Protein AF-0000000084451999 (afdb_homodimer)

Solvent-accessible surface area (backbone atoms only — not comparable to full-atom values): 44908 Å² total; per-residue (Å²): 128,90,69,69,55,40,56,38,9,50,46,9,52,38,29,50,28,36,50,54,27,65,70,34,59,96,74,47,70,65,42,44,42,28,34,46,79,34,86,56,56,94,69,14,71,48,72,52,26,34,68,73,56,13,48,58,51,23,35,74,26,32,56,32,31,49,32,21,51,48,21,22,62,69,34,38,64,54,52,52,36,52,72,67,73,36,60,56,61,31,50,52,50,53,17,49,49,53,57,27,47,59,41,54,55,46,48,48,50,49,50,52,51,50,52,50,46,52,40,40,36,69,60,52,46,72,56,84,75,54,59,85,45,49,72,74,66,48,56,81,47,64,66,64,58,54,53,52,46,51,52,51,51,50,56,42,43,63,31,57,71,63,71,54,89,60,40,50,89,48,60,73,58,52,54,52,22,51,53,51,38,28,48,52,53,49,53,41,47,54,44,33,48,63,60,40,40,70,67,61,43,53,49,51,49,49,50,50,34,52,51,29,54,50,54,42,39,33,56,50,28,15,14,46,47,12,33,48,53,29,52,52,50,55,51,49,54,51,47,47,53,51,38,48,62,60,48,45,68,74,56,58,79,73,61,76,84,65,79,76,59,77,54,60,66,54,56,51,33,51,50,37,29,52,52,9,45,49,33,29,33,58,54,71,64,70,56,73,48,88,92,48,52,77,57,58,75,75,59,45,81,61,39,66,85,37,42,75,39,55,55,41,35,47,13,19,53,9,28,49,32,33,52,54,26,36,75,74,34,65,77,64,29,50,69,24,60,35,67,72,36,36,50,34,23,71,26,17,68,31,34,57,65,46,36,54,51,50,44,38,47,39,48,60,63,49,33,46,52,44,33,26,73,73,70,72,45,79,71,63,78,91,67,48,77,84,40,56,66,61,49,50,49,26,50,54,54,38,47,54,54,50,49,52,51,36,54,50,51,10,49,49,39,29,65,68,39,44,52,48,33,48,51,50,25,52,50,48,52,29,60,41,42,60,74,106,129,89,68,69,55,38,55,38,8,50,45,9,52,36,29,50,28,35,50,53,28,65,70,34,59,96,73,47,70,63,43,44,42,27,33,45,80,35,87,55,56,93,67,15,73,49,72,53,26,34,69,72,56,14,48,59,50,25,36,74,26,32,54,32,31,49,32,22,51,49,21,22,63,69,34,37,62,53,51,54,36,51,72,68,72,38,60,56,60,32,52,52,52,52,18,50,48,54,57,26,47,60,42,54,56,46,48,48,49,49,50,52,52,51,52,49,49,52,40,42,35,69,60,51,46,70,55,84,74,55,59,86,47,49,73,76,66,48,56,80,48,62,68,65,60,54,53,51,45,52,52,52,51,50,56,41,43,63,31,58,71,64,71,54,91,62,40,52,89,48,61,72,59,54,54,52,21,49,53,50,40,28,48,52,52,50,53,41,46,53,44,34,49,64,59,40,41,71,69,62,45,53,51,51,48,51,50,50,34,51,52,29,55,51,54,40,40,34,57,51,28,16,14,47,48,13,33,47,52,30,52,51,50,54,51,51,55,52,47,46,53,52,38,49,63,63,50,48,68,73,55,59,80,72,60,77,82,65,82,75,61,78,54,60,65,54,54,50,34,51,49,38,28,51,52,9,47,49,32,29,33,59,54,71,63,72,56,72,49,89,92,48,51,77,58,57,75,75,57,45,81,63,39,66,85,37,44,72,39,56,54,40,35,47,12,18,54,9,29,50,33,32,52,54,27,36,75,74,35,64,78,64,28,51,71,25,60,35,67,72,35,36,52,35,23,74,26,18,67,31,34,57,65,46,36,56,51,50,44,37,46,39,48,61,62,50,33,44,52,44,33,27,74,75,69,74,44,79,70,62,80,90,68,51,78,83,39,55,66,61,48,49,48,26,53,54,53,37,48,55,52,49,49,51,50,36,54,51,51,10,49,50,38,29,66,67,40,44,52,49,32,48,50,49,25,51,50,48,51,29,58,41,43,60,73,107

Secondary structure (DSSP, 8-state):
----HHHHHHHHHHHHHHHHHHHHTTTS-GGGGS-TTPSPHHHH--GGGSTTGGGGG-HHHHHHHHHHHHHHHHHHHHHHHHHTT-HHHHHHHHHHHHHHHHHHHHHHHHHHHHHHHHHHHTT--SS---HHHHTT--TTS-HHHHHHHHHHHHHHHH-SSS-----TT-GGGGHHHHHHHHHHHHHHHHHHTTTS-HHHHHHHHHHHHHHHHHHT-HHHHHHHHHHHHHHHHHHHHHHHHHHHHHHHHHHTTTS-S------HHHHHHHHHHHHHHHHHT---SSSPPTTTGGGGGG--GGGTT-HHHHHHHHHHHHHHHHHHHHHH-HHHHGGGGSHHHHHHHHTHHHHHHHHHHHHHHHHHHHHHHHHHHHHSSPPPSS-GGGGHHHHHHHHHHHHHHHHHHHHHHHHHHIIIIIHHHHHHHHHHHHHHHT--/----HHHHHHHHHHHHHHHHHHHHTTTS-GGGGS-TTPSPHHHH--GGGSTTGGGGG-HHHHHHHHHHHHHHHHHHHHHHHHHTT-HHHHHHHHHHHHHHHHHHHHHHHHHHHHHHHHHHHTT--SS---HHHHTT--TTS-HHHHHHHHHHHHHHHH-SSS-----TT-GGGGHHHHHHHHHHHHHHHHHHTTTS-HHHHHHHHHHHHHHHHHHT-HHHHHHHHHHHHHHHHHHHHHHHHHHHHHHHHHSTTTS-S------HHHHHHHHHHHHHHHHHT---SSSPPTTTGGGGGG--GGGTT-HHHHHHHHHHHHHHHHHHHHHH-HHHHGGGGSHHHHHHHHTHHHHHHHHHHHHHHHHHHHHHHHHHHHHSSPPPSS-GGGGHHHHHHHHHHHHHHHHHHHHHHHHHHIIIIIHHHHHHHHHHHHHHHT--

Sequence (872 aa):
MTRAIWLDGLRGIAAAIVATDHYFMGAILHAGFRSFWADPPEENRRLYQLPPFRLVFAAHAMVPLFFVISGYAISINLIRMRAGSNTEGFLRRLSSAVTRRGLRIYLPVLCITVISQILFFLNLFQWEPSDDIVWGRKPLTAPWFHVEFVARYMLDNINILAIQYNGGLNGQLWTMALEFRGSCVVYLLLLGLAFWKPRPRLWALGALMAYWFYFGFWDVLGFLAGYWLAEREVLSESETVSTEADFMLWLKPYIPVRMRSVNFSAVRTYAIFIVGIWFLCLSDDGALPPGYQFLQVAETSRWDGNWGIVDKTWKTVGSVLVVSAISSTELLQYPLNSKPVQYLGRISFSLYLVHQTIYHLLSDPVKNVLWFIATGGSQPGDDAGEYVITSAFCWIMGFIILSTINLYAANYYTRFVDERCIKLAKQFDQWVSGALMTRAIWLDGLRGIAAAIVATDHYFMGAILHAGFRSFWADPPEENRRLYQLPPFRLVFAAHAMVPLFFVISGYAISINLIRMRAGSNTEGFLRRLSSAVTRRGLRIYLPVLCITVISQILFFLNLFQWEPSDDIVWGRKPLTAPWFHVEFVARYMLDNINILAIQYNGGLNGQLWTMALEFRGSCVVYLLLLGLAFWKPRPRLWALGALMAYWFYFGFWDVLGFLAGYWLAEREVLSESETVSTEADFMLWLKPYIPVRMRSVNFSAVRTYAIFIVGIWFLCLSDDGALPPGYQFLQVAETSRWDGNWGIVDKTWKTVGSVLVVSAISSTELLQYPLNSKPVQYLGRISFSLYLVHQTIYHLLSDPVKNVLWFIATGGSQPGDDAGEYVITSAFCWIMGFIILSTINLYAANYYTRFVDERCIKLAKQFDQWVSGAL

Organism: NCBI:txid398673

Structure (mmCIF, N/CA/C/O backbone):
data_AF-0000000084451999-model_v1
#
loop_
_entity.id
_entity.type
_entity.pdbx_description
1 polymer 'Acyltransferase 3 domain-containing protein'
#
loop_
_atom_site.group_PDB
_atom_site.id
_atom_site.type_symbol
_atom_site.label_atom_id
_atom_site.label_alt_id
_atom_site.label_comp_id
_atom_site.label_asym_id
_atom_site.label_entity_id
_atom_site.label_seq_id
_atom_site.pdbx_PDB_ins_code
_atom_site.Cartn_x
_atom_site.Cartn_y
_atom_site.Cartn_z
_atom_site.occupancy
_atom_site.B_iso_or_equiv
_atom_site.auth_seq_id
_atom_site.auth_comp_id
_atom_site.auth_asym_id
_atom_site.auth_atom_id
_atom_site.pdbx_PDB_model_num
ATOM 1 N N . MET A 1 1 ? 27.344 -19.344 -7.883 1 38.06 1 MET A N 1
ATOM 2 C CA . MET A 1 1 ? 26.188 -19.031 -7.051 1 38.06 1 MET A CA 1
ATOM 3 C C . MET A 1 1 ? 25.078 -20.047 -7.25 1 38.06 1 MET A C 1
ATOM 5 O O . MET A 1 1 ? 24.641 -20.281 -8.375 1 38.06 1 MET A O 1
ATOM 9 N N . THR A 1 2 ? 24.984 -21.078 -6.539 1 49.88 2 THR A N 1
ATOM 10 C CA . THR A 1 2 ? 24.125 -22.234 -6.824 1 49.88 2 THR A CA 1
ATOM 11 C C . THR A 1 2 ? 22.656 -21.797 -6.891 1 49.88 2 THR A C 1
ATOM 13 O O . THR A 1 2 ? 22.109 -21.281 -5.914 1 49.88 2 THR A O 1
ATOM 16 N N . ARG A 1 3 ? 22.219 -21.406 -8.07 1 62.78 3 ARG A N 1
ATOM 17 C CA . ARG A 1 3 ? 20.844 -21.047 -8.43 1 62.78 3 ARG A CA 1
ATOM 18 C C . ARG A 1 3 ? 19.875 -22.141 -7.984 1 62.78 3 ARG A C 1
ATOM 20 O O . ARG A 1 3 ? 20.156 -23.328 -8.117 1 62.78 3 ARG A O 1
ATOM 27 N N . ALA A 1 4 ? 18.984 -21.781 -7.051 1 76.44 4 ALA A N 1
ATOM 28 C CA . ALA A 1 4 ? 17.906 -22.688 -6.684 1 76.44 4 ALA A CA 1
ATOM 29 C C . ALA A 1 4 ? 17.094 -23.094 -7.91 1 76.44 4 ALA A C 1
ATOM 31 O O . ALA A 1 4 ? 15.992 -22.594 -8.133 1 76.44 4 ALA A O 1
ATOM 32 N N . ILE A 1 5 ? 17.625 -24.016 -8.703 1 88.75 5 ILE A N 1
ATOM 33 C CA . ILE A 1 5 ? 17.062 -24.438 -9.984 1 88.75 5 ILE A CA 1
ATOM 34 C C . ILE A 1 5 ? 15.688 -25.062 -9.766 1 88.75 5 ILE A C 1
ATOM 36 O O . ILE A 1 5 ? 14.82 -24.984 -10.633 1 88.75 5 ILE A O 1
ATOM 40 N N . TRP A 1 6 ? 15.531 -25.656 -8.586 1 93.44 6 TRP A N 1
ATOM 41 C CA . TRP A 1 6 ? 14.266 -26.312 -8.273 1 93.44 6 TRP A CA 1
ATOM 42 C C . TRP A 1 6 ? 13.125 -25.297 -8.25 1 93.44 6 TRP A C 1
ATOM 44 O O . TRP A 1 6 ? 11.977 -25.641 -8.531 1 93.44 6 TRP A O 1
ATOM 54 N N . LEU A 1 7 ? 13.383 -24.062 -7.953 1 95 7 LEU A N 1
ATOM 55 C CA . LEU A 1 7 ? 12.359 -23.016 -7.918 1 95 7 LEU A CA 1
ATOM 56 C C . LEU A 1 7 ? 11.766 -22.797 -9.305 1 95 7 LEU A C 1
ATOM 58 O O . LEU A 1 7 ? 10.555 -22.562 -9.438 1 95 7 LEU A O 1
ATOM 62 N N . ASP A 1 8 ? 12.602 -22.844 -10.281 1 95.69 8 ASP A N 1
ATOM 63 C CA . ASP A 1 8 ? 12.133 -22.688 -11.656 1 95.69 8 ASP A CA 1
ATOM 64 C C . ASP A 1 8 ? 11.188 -23.828 -12.039 1 95.69 8 ASP A C 1
ATOM 66 O O . ASP A 1 8 ? 10.172 -23.594 -12.695 1 95.69 8 ASP A O 1
ATOM 70 N N . GLY A 1 9 ? 11.633 -24.969 -11.672 1 97.06 9 GLY A N 1
ATOM 71 C CA . GLY A 1 9 ? 10.773 -26.094 -11.938 1 97.06 9 GLY A CA 1
ATOM 72 C C . GLY A 1 9 ? 9.406 -25.984 -11.289 1 97.06 9 GLY A C 1
ATOM 73 O O . GLY A 1 9 ? 8.383 -26.281 -11.906 1 97.06 9 GLY A O 1
ATOM 74 N N . LEU A 1 10 ? 9.406 -25.562 -10.047 1 97.31 10 LEU A N 1
ATOM 75 C CA . LEU A 1 10 ? 8.156 -25.406 -9.32 1 97.31 10 LEU A CA 1
ATOM 76 C C . LEU A 1 10 ? 7.27 -24.359 -9.977 1 97.31 10 LEU A C 1
ATOM 78 O O . LEU A 1 10 ? 6.055 -24.531 -10.086 1 97.31 10 LEU A O 1
ATOM 82 N N . ARG A 1 11 ? 7.848 -23.281 -10.422 1 97.06 11 ARG A N 1
ATOM 83 C CA . ARG A 1 11 ? 7.125 -22.234 -11.141 1 97.06 11 ARG A CA 1
ATOM 84 C C . ARG A 1 11 ? 6.516 -22.781 -12.43 1 97.06 11 ARG A C 1
ATOM 86 O O . ARG A 1 11 ? 5.391 -22.422 -12.789 1 97.06 11 ARG A O 1
ATOM 93 N N . GLY A 1 12 ? 7.281 -23.578 -13.086 1 97.5 12 GLY A N 1
ATOM 94 C CA . GLY A 1 12 ? 6.809 -24.203 -14.312 1 97.5 12 GLY A CA 1
ATOM 95 C C . GLY A 1 12 ? 5.59 -25.078 -14.109 1 97.5 12 GLY A C 1
ATOM 96 O O . GLY A 1 12 ? 4.613 -24.984 -14.859 1 97.5 12 GLY A O 1
ATOM 97 N N . ILE A 1 13 ? 5.637 -25.859 -13.086 1 97 13 ILE A N 1
ATOM 98 C CA . ILE A 1 13 ? 4.523 -26.75 -12.773 1 97 13 ILE A CA 1
ATOM 99 C C . ILE A 1 13 ? 3.293 -25.922 -12.406 1 97 13 ILE A C 1
ATOM 101 O O . ILE A 1 13 ? 2.182 -26.219 -12.844 1 97 13 ILE A O 1
ATOM 105 N N . ALA A 1 14 ? 3.475 -24.922 -11.586 1 97.69 14 ALA A N 1
ATOM 106 C CA . ALA A 1 14 ? 2.371 -24.047 -11.18 1 97.69 14 ALA A CA 1
ATOM 107 C C . ALA A 1 14 ? 1.708 -23.406 -12.391 1 97.69 14 ALA A C 1
ATOM 109 O O . ALA A 1 14 ? 0.48 -23.391 -12.5 1 97.69 14 ALA A O 1
ATOM 110 N N . ALA A 1 15 ? 2.496 -22.891 -13.312 1 97.75 15 ALA A N 1
ATOM 111 C CA . ALA A 1 15 ? 1.96 -22.25 -14.516 1 97.75 15 ALA A CA 1
ATOM 112 C C . ALA A 1 15 ? 1.2 -23.25 -15.375 1 97.75 15 ALA A C 1
ATOM 114 O O . ALA A 1 15 ? 0.152 -22.922 -15.938 1 97.75 15 ALA A O 1
ATOM 115 N N . ALA A 1 16 ? 1.738 -24.453 -15.469 1 97.12 16 ALA A N 1
ATOM 116 C CA . ALA A 1 16 ? 1.085 -25.484 -16.25 1 97.12 16 ALA A CA 1
ATOM 117 C C . ALA A 1 16 ? -0.273 -25.859 -15.656 1 97.12 16 ALA A C 1
ATOM 119 O O . ALA A 1 16 ? -1.243 -26.062 -16.391 1 97.12 16 ALA A O 1
ATOM 120 N N . ILE A 1 17 ? -0.312 -25.922 -14.383 1 96.69 17 ILE A N 1
ATOM 121 C CA . ILE A 1 17 ? -1.563 -26.25 -13.711 1 96.69 17 ILE A CA 1
ATOM 122 C C . ILE A 1 17 ? -2.592 -25.156 -13.969 1 96.69 17 ILE A C 1
ATOM 124 O O . ILE A 1 17 ? -3.754 -25.438 -14.266 1 96.69 17 ILE A O 1
ATOM 128 N N . VAL A 1 18 ? -2.191 -23.906 -13.891 1 96.81 18 VAL A N 1
ATOM 129 C CA . VAL A 1 18 ? -3.102 -22.781 -14.125 1 96.81 18 VAL A CA 1
ATOM 130 C C . VAL A 1 18 ? -3.621 -22.828 -15.562 1 96.81 18 VAL A C 1
ATOM 132 O O . VAL A 1 18 ? -4.824 -22.703 -15.797 1 96.81 18 VAL A O 1
ATOM 135 N N . ALA A 1 19 ? -2.738 -23.047 -16.5 1 96.31 19 ALA A N 1
ATOM 136 C CA . ALA A 1 19 ? -3.131 -23.109 -17.906 1 96.31 19 ALA A CA 1
ATOM 137 C C . ALA A 1 19 ? -4.094 -24.266 -18.156 1 96.31 19 ALA A C 1
ATOM 139 O O . ALA A 1 19 ? -5.082 -24.109 -18.891 1 96.31 19 ALA A O 1
ATOM 140 N N . THR A 1 20 ? -3.789 -25.375 -17.547 1 94.25 20 THR A N 1
ATOM 141 C CA . THR A 1 20 ? -4.645 -26.547 -17.703 1 94.25 20 THR A CA 1
ATOM 142 C C . THR A 1 20 ? -6.027 -26.297 -17.109 1 94.25 20 THR A C 1
ATOM 144 O O . THR A 1 20 ? -7.043 -26.578 -17.734 1 94.25 20 THR A O 1
ATOM 147 N N . ASP A 1 21 ? -6.023 -25.75 -16.016 1 93.31 21 ASP A N 1
ATOM 148 C CA . ASP A 1 21 ? -7.27 -25.484 -15.305 1 93.31 21 ASP A CA 1
ATOM 149 C C . ASP A 1 21 ? -8.164 -24.531 -16.094 1 93.31 21 ASP A C 1
ATOM 151 O O . ASP A 1 21 ? -9.375 -24.734 -16.172 1 93.31 21 ASP A O 1
ATOM 155 N N . HIS A 1 22 ? -7.645 -23.531 -16.656 1 93 22 HIS A N 1
ATOM 156 C CA . HIS A 1 22 ? -8.422 -22.531 -17.375 1 93 22 HIS A CA 1
ATOM 157 C C . HIS A 1 22 ? -9.031 -23.109 -18.641 1 93 22 HIS A C 1
ATOM 159 O O . HIS A 1 22 ? -9.977 -22.547 -19.203 1 93 22 HIS A O 1
ATOM 165 N N . TYR A 1 23 ? -8.492 -24.203 -19.047 1 91.75 23 TYR A N 1
ATOM 166 C CA . TYR A 1 23 ? -9.102 -24.891 -20.188 1 91.75 23 TYR A CA 1
ATOM 167 C C . TYR A 1 23 ? -10.406 -25.562 -19.797 1 91.75 23 TYR A C 1
ATOM 169 O O . TYR A 1 23 ? -11.375 -25.547 -20.562 1 91.75 23 TYR A O 1
ATOM 177 N N . PHE A 1 24 ? -10.414 -26.094 -18.578 1 86.88 24 PHE A N 1
ATOM 178 C CA . PHE A 1 24 ? -11.539 -26.922 -18.172 1 86.88 24 PHE A CA 1
ATOM 179 C C . PHE A 1 24 ? -12.508 -26.141 -17.297 1 86.88 24 PHE A C 1
ATOM 181 O O . PHE A 1 24 ? -13.688 -26.469 -17.203 1 86.88 24 PHE A O 1
ATOM 188 N N . MET A 1 25 ? -12.062 -25.125 -16.703 1 79.81 25 MET A N 1
ATOM 189 C CA . MET A 1 25 ? -12.844 -24.406 -15.695 1 79.81 25 MET A CA 1
ATOM 190 C C . MET A 1 25 ? -14.086 -23.781 -16.328 1 79.81 25 MET A C 1
ATOM 192 O O . MET A 1 25 ? -13.992 -23.062 -17.312 1 79.81 25 MET A O 1
ATOM 196 N N . GLY A 1 26 ? -15.156 -24.047 -15.68 1 69.5 26 GLY A N 1
ATOM 197 C CA . GLY A 1 26 ? -16.422 -23.484 -16.125 1 69.5 26 GLY A CA 1
ATOM 198 C C . GLY A 1 26 ? -17.047 -24.25 -17.281 1 69.5 26 GLY A C 1
ATOM 199 O O . GLY A 1 26 ? -18.156 -23.953 -17.688 1 69.5 26 GLY A O 1
ATOM 200 N N . ALA A 1 27 ? -16.344 -25.297 -17.797 1 73.94 27 ALA A N 1
ATOM 201 C CA . ALA A 1 27 ? -16.859 -26 -18.953 1 73.94 27 ALA A CA 1
ATOM 202 C C . ALA A 1 27 ? -17.141 -27.469 -18.625 1 73.94 27 ALA A C 1
ATOM 204 O O . ALA A 1 27 ? -18.266 -27.938 -18.828 1 73.94 27 ALA A O 1
ATOM 205 N N . ILE A 1 28 ? -16.125 -28.078 -18.156 1 73.19 28 ILE A N 1
ATOM 206 C CA . ILE A 1 28 ? -16.297 -29.484 -17.828 1 73.19 28 ILE A CA 1
ATOM 207 C C . ILE A 1 28 ? -15.578 -29.812 -16.531 1 73.19 28 ILE A C 1
ATOM 209 O O . ILE A 1 28 ? -14.914 -28.953 -15.945 1 73.19 28 ILE A O 1
ATOM 213 N N . LEU A 1 29 ? -15.82 -31.062 -15.969 1 74.88 29 LEU A N 1
ATOM 214 C CA . LEU A 1 29 ? -15.164 -31.562 -14.766 1 74.88 29 LEU A CA 1
ATOM 215 C C . LEU A 1 29 ? -15.43 -30.641 -13.578 1 74.88 29 LEU A C 1
ATOM 217 O O . LEU A 1 29 ? -14.508 -30.312 -12.836 1 74.88 29 LEU A O 1
ATOM 221 N N . HIS A 1 30 ? -16.578 -30.188 -13.516 1 78.19 30 HIS A N 1
ATOM 222 C CA . HIS A 1 30 ? -16.984 -29.266 -12.461 1 78.19 30 HIS A CA 1
ATOM 223 C C . HIS A 1 30 ? -16.703 -29.859 -11.078 1 78.19 30 HIS A C 1
ATOM 225 O O . HIS A 1 30 ? -16.406 -29.141 -10.133 1 78.19 30 HIS A O 1
ATOM 231 N N . ALA A 1 31 ? -16.766 -31.188 -11.102 1 81.25 31 ALA A N 1
ATOM 232 C CA . ALA A 1 31 ? -16.562 -31.875 -9.828 1 81.25 31 ALA A CA 1
ATOM 233 C C . ALA A 1 31 ? -15.148 -31.656 -9.305 1 81.25 31 ALA A C 1
ATOM 235 O O . ALA A 1 31 ? -14.922 -31.656 -8.094 1 81.25 31 ALA A O 1
ATOM 236 N N . GLY A 1 32 ? -14.273 -31.453 -10.164 1 83.94 32 GLY A N 1
ATOM 237 C CA . GLY A 1 32 ? -12.883 -31.266 -9.781 1 83.94 32 GLY A CA 1
ATOM 238 C C . GLY A 1 32 ? -12.656 -29.984 -8.984 1 83.94 32 GLY A C 1
ATOM 239 O O . GLY A 1 32 ? -11.656 -29.859 -8.273 1 83.94 32 GLY A O 1
ATOM 240 N N . PHE A 1 33 ? -13.586 -29.125 -8.992 1 85.56 33 PHE A N 1
ATOM 241 C CA . PHE A 1 33 ? -13.445 -27.828 -8.32 1 85.56 33 PHE A CA 1
ATOM 242 C C . PHE A 1 33 ? -14.266 -27.797 -7.039 1 85.56 33 PHE A C 1
ATOM 244 O O . PHE A 1 33 ? -14.219 -26.828 -6.289 1 85.56 33 PHE A O 1
ATOM 251 N N . ARG A 1 34 ? -14.945 -28.938 -6.816 1 88.06 34 ARG A N 1
ATOM 252 C CA . ARG A 1 34 ? -15.773 -29.078 -5.621 1 88.06 34 ARG A CA 1
ATOM 253 C C . ARG A 1 34 ? -15.172 -30.094 -4.656 1 88.06 34 ARG A C 1
ATOM 255 O O . ARG A 1 34 ? -14.305 -30.875 -5.035 1 88.06 34 ARG A O 1
ATOM 262 N N . SER A 1 35 ? -15.664 -30 -3.484 1 90.06 35 SER A N 1
ATOM 263 C CA . SER A 1 35 ? -15.188 -30.922 -2.461 1 90.06 35 SER A CA 1
ATOM 264 C C . SER A 1 35 ? -15.734 -32.344 -2.689 1 90.06 35 SER A C 1
ATOM 266 O O . SER A 1 35 ? -16.812 -32.5 -3.256 1 90.06 35 SER A O 1
ATOM 268 N N . PHE A 1 36 ? -14.891 -33.281 -2.268 1 90.12 36 PHE A N 1
ATOM 269 C CA . PHE A 1 36 ? -15.336 -34.688 -2.252 1 90.12 36 PHE A CA 1
ATOM 270 C C . PHE A 1 36 ? -16.625 -34.844 -1.45 1 90.12 36 PHE A C 1
ATOM 272 O O . PHE A 1 36 ? -17.453 -35.688 -1.754 1 90.12 36 PHE A O 1
ATOM 279 N N . TRP A 1 37 ? -16.875 -33.906 -0.556 1 88.25 37 TRP A N 1
ATOM 280 C CA . TRP A 1 37 ? -18.016 -34 0.362 1 88.25 37 TRP A CA 1
ATOM 281 C C . TRP A 1 37 ? -19.156 -33.094 -0.092 1 88.25 37 TRP A C 1
ATOM 283 O O . TRP A 1 37 ? -20.141 -32.938 0.627 1 88.25 37 TRP A O 1
ATOM 293 N N . ALA A 1 38 ? -18.984 -32.531 -1.261 1 88.62 38 ALA A N 1
ATOM 294 C CA . ALA A 1 38 ? -20.016 -31.609 -1.751 1 88.62 38 ALA A CA 1
ATOM 295 C C . ALA A 1 38 ? -21.281 -32.344 -2.131 1 88.62 38 ALA A C 1
ATOM 297 O O . ALA A 1 38 ? -21.266 -33.562 -2.348 1 88.62 38 ALA A O 1
ATOM 298 N N . ASP A 1 39 ? -22.438 -31.594 -2.084 1 86.88 39 ASP A N 1
ATOM 299 C CA . ASP A 1 39 ? -23.719 -32.156 -2.541 1 86.88 39 ASP A CA 1
ATOM 300 C C . ASP A 1 39 ? -23.969 -31.812 -4.012 1 86.88 39 ASP A C 1
ATOM 302 O O . ASP A 1 39 ? -23.594 -30.734 -4.477 1 86.88 39 ASP A O 1
ATOM 306 N N . PRO A 1 40 ? -24.547 -32.812 -4.707 1 90.5 40 PRO A N 1
ATOM 307 C CA . PRO A 1 40 ? -24.969 -34.156 -4.328 1 90.5 40 PRO A CA 1
ATOM 308 C C . PRO A 1 40 ? -23.844 -35.188 -4.383 1 90.5 40 PRO A C 1
ATOM 310 O O . PRO A 1 40 ? -22.922 -35.031 -5.195 1 90.5 40 PRO A O 1
ATOM 313 N N . PRO A 1 41 ? -23.938 -36.094 -3.582 1 89.81 41 PRO A N 1
ATOM 314 C CA . PRO A 1 41 ? -22.875 -37.094 -3.514 1 89.81 41 PRO A CA 1
ATOM 315 C C . PRO A 1 41 ? -22.672 -37.844 -4.836 1 89.81 41 PRO A C 1
ATOM 317 O O . PRO A 1 41 ? -21.547 -38.219 -5.176 1 89.81 41 PRO A O 1
ATOM 320 N N . GLU A 1 42 ? -23.75 -38.062 -5.574 1 88.94 42 GLU A N 1
ATOM 321 C CA . GLU A 1 42 ? -23.672 -38.812 -6.832 1 88.94 42 GLU A CA 1
ATOM 322 C C . GLU A 1 42 ? -22.75 -38.094 -7.824 1 88.94 42 GLU A C 1
ATOM 324 O O . GLU A 1 42 ? -22.094 -38.75 -8.641 1 88.94 42 GLU A O 1
ATOM 329 N N . GLU A 1 43 ? -22.578 -36.844 -7.59 1 87.44 43 GLU A N 1
ATOM 330 C CA . GLU A 1 43 ? -21.797 -36.062 -8.539 1 87.44 43 GLU A CA 1
ATOM 331 C C . GLU A 1 43 ? -20.422 -35.688 -7.957 1 87.44 43 GLU A C 1
ATOM 333 O O . GLU A 1 43 ? -19.547 -35.219 -8.672 1 87.44 43 GLU A O 1
ATOM 338 N N . ASN A 1 44 ? -20.172 -35.906 -6.578 1 88.88 44 ASN A N 1
ATOM 339 C CA . ASN A 1 44 ? -18.984 -35.344 -5.949 1 88.88 44 ASN A CA 1
ATOM 340 C C . ASN A 1 44 ? -18.234 -36.406 -5.133 1 88.88 44 ASN A C 1
ATOM 342 O O . ASN A 1 44 ? -17.484 -36.062 -4.223 1 88.88 44 ASN A O 1
ATOM 346 N N . ARG A 1 45 ? -18.266 -37.594 -5.441 1 91.44 45 ARG A N 1
ATOM 347 C CA . ARG A 1 45 ? -17.516 -38.688 -4.781 1 91.44 45 ARG A CA 1
ATOM 348 C C . ARG A 1 45 ? -16.5 -39.312 -5.73 1 91.44 45 ARG A C 1
ATOM 350 O O . ARG A 1 45 ? -16.422 -40.531 -5.84 1 91.44 45 ARG A O 1
ATOM 357 N N . ARG A 1 46 ? -15.758 -38.375 -6.332 1 91 46 ARG A N 1
ATOM 358 C CA . ARG A 1 46 ? -14.75 -38.844 -7.281 1 91 46 ARG A CA 1
ATOM 359 C C . ARG A 1 46 ? -13.352 -38.781 -6.676 1 91 46 ARG A C 1
ATOM 361 O O . ARG A 1 46 ? -13.039 -37.875 -5.93 1 91 46 ARG A O 1
ATOM 368 N N . LEU A 1 47 ? -12.5 -39.656 -7.047 1 90.62 47 LEU A N 1
ATOM 369 C CA . LEU A 1 47 ? -11.148 -39.781 -6.508 1 90.62 47 LEU A CA 1
ATOM 370 C C . LEU A 1 47 ? -10.32 -38.531 -6.805 1 90.62 47 LEU A C 1
ATOM 372 O O . LEU A 1 47 ? -9.516 -38.125 -5.973 1 90.62 47 LEU A O 1
ATOM 376 N N . TYR A 1 48 ? -10.531 -37.969 -7.941 1 89.94 48 TYR A N 1
ATOM 377 C CA . TYR A 1 48 ? -9.703 -36.844 -8.344 1 89.94 48 TYR A CA 1
ATOM 378 C C . TYR A 1 48 ? -10.055 -35.594 -7.539 1 89.94 48 TYR A C 1
ATOM 380 O O . TYR A 1 48 ? -9.391 -34.562 -7.66 1 89.94 48 TYR A O 1
ATOM 388 N N . GLN A 1 49 ? -11.047 -35.688 -6.684 1 92.56 49 GLN A N 1
ATOM 389 C CA . GLN A 1 49 ? -11.414 -34.594 -5.801 1 92.56 49 GLN A CA 1
ATOM 390 C C . GLN A 1 49 ? -10.617 -34.625 -4.496 1 92.56 49 GLN A C 1
ATOM 392 O O . GLN A 1 49 ? -10.648 -33.688 -3.705 1 92.56 49 GLN A O 1
ATOM 397 N N . LEU A 1 50 ? -9.891 -35.719 -4.328 1 91.5 50 LEU A N 1
ATOM 398 C CA . LEU A 1 50 ? -9.133 -35.906 -3.094 1 91.5 50 LEU A CA 1
ATOM 399 C C . LEU A 1 50 ? -7.664 -35.562 -3.291 1 91.5 50 LEU A C 1
ATOM 401 O O . LEU A 1 50 ? -7.133 -35.719 -4.398 1 91.5 50 LEU A O 1
ATOM 405 N N . PRO A 1 51 ? -7.062 -35.031 -2.17 1 91.31 51 PRO A N 1
ATOM 406 C CA . PRO A 1 51 ? -5.605 -34.875 -2.244 1 91.31 51 PRO A CA 1
ATOM 407 C C . PRO A 1 51 ? -4.879 -36.219 -2.461 1 91.31 51 PRO A C 1
ATOM 409 O O . PRO A 1 51 ? -5.301 -37.25 -1.936 1 91.31 51 PRO A O 1
ATOM 412 N N . PRO A 1 52 ? -3.791 -36.312 -3.123 1 92.62 52 PRO A N 1
ATOM 413 C CA . PRO A 1 52 ? -3.129 -35.188 -3.795 1 92.62 52 PRO A CA 1
ATOM 414 C C . PRO A 1 52 ? -3.615 -35 -5.23 1 92.62 52 PRO A C 1
ATOM 416 O O . PRO A 1 52 ? -3.162 -34.062 -5.918 1 92.62 52 PRO A O 1
ATOM 419 N N . PHE A 1 53 ? -4.629 -35.781 -5.719 1 91.31 53 PHE A N 1
ATOM 420 C CA . PHE A 1 53 ? -5.047 -35.781 -7.117 1 91.31 53 PHE A CA 1
ATOM 421 C C . PHE A 1 53 ? -5.703 -34.469 -7.5 1 91.31 53 PHE A C 1
ATOM 423 O O . PHE A 1 53 ? -5.633 -34.062 -8.656 1 91.31 53 PHE A O 1
ATOM 430 N N . ARG A 1 54 ? -6.203 -33.844 -6.598 1 93 54 ARG A N 1
ATOM 431 C CA . ARG A 1 54 ? -6.922 -32.594 -6.844 1 93 54 ARG A CA 1
ATOM 432 C C . ARG A 1 54 ? -5.961 -31.484 -7.242 1 93 54 ARG A C 1
ATOM 434 O O . ARG A 1 54 ? -6.387 -30.438 -7.73 1 93 54 ARG A O 1
ATOM 441 N N . LEU A 1 55 ? -4.73 -31.656 -7.02 1 93.5 55 LEU A N 1
ATOM 442 C CA . LEU A 1 55 ? -3.725 -30.641 -7.262 1 93.5 55 LEU A CA 1
ATOM 443 C C . LEU A 1 55 ? -3.803 -30.125 -8.695 1 93.5 55 LEU A C 1
ATOM 445 O O . LEU A 1 55 ? -3.561 -28.953 -8.953 1 93.5 55 LEU A O 1
ATOM 449 N N . VAL A 1 56 ? -4.211 -30.938 -9.594 1 89.75 56 VAL A N 1
ATOM 450 C CA . VAL A 1 56 ? -4.273 -30.578 -11.008 1 89.75 56 VAL A CA 1
ATOM 451 C C . VAL A 1 56 ? -5.391 -29.562 -11.234 1 89.75 56 VAL A C 1
ATOM 453 O O . VAL A 1 56 ? -5.371 -28.828 -12.219 1 89.75 56 VAL A O 1
ATOM 456 N N . PHE A 1 57 ? -6.363 -29.547 -10.312 1 90.25 57 PHE A N 1
ATOM 457 C CA . PHE A 1 57 ? -7.492 -28.641 -10.414 1 90.25 57 PHE A CA 1
ATOM 458 C C . PHE A 1 57 ? -7.32 -27.453 -9.477 1 90.25 57 PHE A C 1
ATOM 460 O O . PHE A 1 57 ? -8.266 -26.688 -9.242 1 90.25 57 PHE A O 1
ATOM 467 N N . ALA A 1 58 ? -6.145 -27.312 -8.914 1 93.06 58 ALA A N 1
ATOM 468 C CA . ALA A 1 58 ? -5.945 -26.312 -7.867 1 93.06 58 ALA A CA 1
ATOM 469 C C . ALA A 1 58 ? -5.285 -25.062 -8.43 1 93.06 58 ALA A C 1
ATOM 471 O O . ALA A 1 58 ? -4.301 -24.562 -7.871 1 93.06 58 ALA A O 1
ATOM 472 N N . ALA A 1 59 ? -5.852 -24.484 -9.461 1 91 59 ALA A N 1
ATOM 473 C CA . ALA A 1 59 ? -5.316 -23.281 -10.07 1 91 59 ALA A CA 1
ATOM 474 C C . ALA A 1 59 ? -5.254 -22.141 -9.055 1 91 59 ALA A C 1
ATOM 476 O O . ALA A 1 59 ? -4.293 -21.359 -9.039 1 91 59 ALA A O 1
ATOM 477 N N . HIS A 1 60 ? -6.207 -22.062 -8.211 1 93.5 60 HIS A N 1
ATOM 478 C CA . HIS A 1 60 ? -6.281 -20.984 -7.234 1 93.5 60 HIS A CA 1
ATOM 479 C C . HIS A 1 60 ? -5.176 -21.109 -6.191 1 93.5 60 HIS A C 1
ATOM 481 O O . HIS A 1 60 ? -4.789 -20.109 -5.574 1 93.5 60 HIS A O 1
ATOM 487 N N . ALA A 1 61 ? -4.672 -22.281 -6.008 1 96.81 61 ALA A N 1
ATOM 488 C CA . ALA A 1 61 ? -3.59 -22.484 -5.051 1 96.81 61 ALA A CA 1
ATOM 489 C C . ALA A 1 61 ? -2.238 -22.141 -5.668 1 96.81 61 ALA A C 1
ATOM 491 O O . ALA A 1 61 ? -1.267 -21.891 -4.949 1 96.81 61 ALA A O 1
ATOM 492 N N . MET A 1 62 ? -2.199 -22.109 -6.973 1 97.75 62 MET A N 1
ATOM 493 C CA . MET A 1 62 ? -0.926 -21.875 -7.648 1 97.75 62 MET A CA 1
ATOM 494 C C . MET A 1 62 ? -0.546 -20.391 -7.578 1 97.75 62 MET A C 1
ATOM 496 O O . MET A 1 62 ? 0.638 -20.062 -7.586 1 97.75 62 MET A O 1
ATOM 500 N N . VAL A 1 63 ? -1.504 -19.531 -7.441 1 96.44 63 VAL A N 1
ATOM 501 C CA . VAL A 1 63 ? -1.226 -18.094 -7.383 1 96.44 63 VAL A CA 1
ATOM 502 C C . VAL A 1 63 ? -0.443 -17.781 -6.109 1 96.44 63 VAL A C 1
ATOM 504 O O . VAL A 1 63 ? 0.657 -17.219 -6.176 1 96.44 63 VAL A O 1
ATOM 507 N N . PRO A 1 64 ? -0.943 -18.156 -4.922 1 98 64 PRO A N 1
ATOM 508 C CA . PRO A 1 64 ? -0.128 -17.922 -3.727 1 98 64 PRO A CA 1
ATOM 509 C C . PRO A 1 64 ? 1.208 -18.672 -3.771 1 98 64 PRO A C 1
ATOM 511 O O . PRO A 1 64 ? 2.203 -18.188 -3.223 1 98 64 PRO A O 1
ATOM 514 N N . LEU A 1 65 ? 1.209 -19.812 -4.352 1 98.44 65 LEU A N 1
ATOM 515 C CA . LEU A 1 65 ? 2.469 -20.531 -4.496 1 98.44 65 LEU A CA 1
ATOM 516 C C . LEU A 1 65 ? 3.48 -19.719 -5.285 1 98.44 65 LEU A C 1
ATOM 518 O O . LEU A 1 65 ? 4.652 -19.641 -4.91 1 98.44 65 LEU A O 1
ATOM 522 N N . PHE A 1 66 ? 3.006 -19.062 -6.363 1 98 66 PHE A N 1
ATOM 523 C CA . PHE A 1 66 ? 3.846 -18.172 -7.148 1 98 66 PHE A CA 1
ATOM 524 C C . PHE A 1 66 ? 4.418 -17.062 -6.277 1 98 66 PHE A C 1
ATOM 526 O O . PHE A 1 66 ? 5.582 -16.688 -6.422 1 98 66 PHE A O 1
ATOM 533 N N . PHE A 1 67 ? 3.635 -16.547 -5.391 1 98.5 67 PHE A N 1
ATOM 534 C CA . PHE A 1 67 ? 4.055 -15.414 -4.574 1 98.5 67 PHE A CA 1
ATOM 535 C C . PHE A 1 67 ? 5.125 -15.836 -3.576 1 98.5 67 PHE A C 1
ATOM 537 O O . PHE A 1 67 ? 6.082 -15.094 -3.334 1 98.5 67 PHE A O 1
ATOM 544 N N . VAL A 1 68 ? 4.988 -17.047 -2.996 1 98.69 68 VAL A N 1
ATOM 545 C CA . VAL A 1 68 ? 6.016 -17.562 -2.092 1 98.69 68 VAL A CA 1
ATOM 546 C C . VAL A 1 68 ? 7.324 -17.75 -2.854 1 98.69 68 VAL A C 1
ATOM 548 O O . VAL A 1 68 ? 8.391 -17.359 -2.383 1 98.69 68 VAL A O 1
ATOM 551 N N . ILE A 1 69 ? 7.211 -18.312 -4.047 1 98 69 ILE A N 1
ATOM 552 C CA . ILE A 1 69 ? 8.375 -18.547 -4.898 1 98 69 ILE A CA 1
ATOM 553 C C . ILE A 1 69 ? 9.039 -17.219 -5.242 1 98 69 ILE A C 1
ATOM 555 O O . ILE A 1 69 ? 10.258 -17.078 -5.156 1 98 69 ILE A O 1
ATOM 559 N N . SER A 1 70 ? 8.234 -16.25 -5.609 1 97.81 70 SER A N 1
ATOM 560 C CA . SER A 1 70 ? 8.75 -14.938 -5.996 1 97.81 70 SER A CA 1
ATOM 561 C C . SER A 1 70 ? 9.469 -14.258 -4.828 1 97.81 70 SER A C 1
ATOM 563 O O . SER A 1 70 ? 10.547 -13.688 -5.004 1 97.81 70 SER A O 1
ATOM 565 N N . GLY A 1 71 ? 8.836 -14.32 -3.633 1 98.31 71 GLY A N 1
ATOM 566 C CA . GLY A 1 71 ? 9.492 -13.766 -2.457 1 98.31 71 GLY A CA 1
ATOM 567 C C . GLY A 1 71 ? 10.852 -14.383 -2.188 1 98.31 71 GLY A C 1
ATOM 568 O O . GLY A 1 71 ? 11.805 -13.672 -1.856 1 98.31 71 GLY A O 1
ATOM 569 N N . TYR A 1 72 ? 10.938 -15.688 -2.371 1 97.81 72 TYR A N 1
ATOM 570 C CA . TYR A 1 72 ? 12.188 -16.406 -2.182 1 97.81 72 TYR A CA 1
ATOM 571 C C . TYR A 1 72 ? 13.203 -16.016 -3.246 1 97.81 72 TYR A C 1
ATOM 573 O O . TYR A 1 72 ? 14.344 -15.68 -2.924 1 97.81 72 TYR A O 1
ATOM 581 N N . ALA A 1 73 ? 12.797 -15.977 -4.457 1 96.12 73 ALA A N 1
ATOM 582 C CA . ALA A 1 73 ? 13.68 -15.781 -5.609 1 96.12 73 ALA A CA 1
ATOM 583 C C . ALA A 1 73 ? 14.266 -14.375 -5.617 1 96.12 73 ALA A C 1
ATOM 585 O O . ALA A 1 73 ? 15.453 -14.195 -5.906 1 96.12 73 ALA A O 1
ATOM 586 N N . ILE A 1 74 ? 13.516 -13.352 -5.301 1 96.06 74 ILE A N 1
ATOM 587 C CA . ILE A 1 74 ? 14.031 -11.992 -5.402 1 96.06 74 ILE A CA 1
ATOM 588 C C . ILE A 1 74 ? 14.922 -11.68 -4.203 1 96.06 74 ILE A C 1
ATOM 590 O O . ILE A 1 74 ? 15.75 -10.773 -4.258 1 96.06 74 ILE A O 1
ATOM 594 N N . SER A 1 75 ? 14.773 -12.461 -3.154 1 97.31 75 SER A N 1
ATOM 595 C CA . SER A 1 75 ? 15.461 -12.148 -1.907 1 97.31 75 SER A CA 1
ATOM 596 C C . SER A 1 75 ? 16.797 -12.875 -1.812 1 97.31 75 SER A C 1
ATOM 598 O O . SER A 1 75 ? 17.781 -12.32 -1.307 1 97.31 75 SER A O 1
ATOM 600 N N . ILE A 1 76 ? 16.891 -14.094 -2.297 1 95.19 76 ILE A N 1
ATOM 601 C CA . ILE A 1 76 ? 17.969 -15.016 -1.966 1 95.19 76 ILE A CA 1
ATOM 602 C C . ILE A 1 76 ? 19.312 -14.43 -2.408 1 95.19 76 ILE A C 1
ATOM 604 O O . ILE A 1 76 ? 20.266 -14.398 -1.629 1 95.19 76 ILE A O 1
ATOM 608 N N . ASN A 1 77 ? 19.391 -13.938 -3.604 1 93.56 77 ASN A N 1
ATOM 609 C CA . ASN A 1 77 ? 20.656 -13.406 -4.094 1 93.56 77 ASN A CA 1
ATOM 610 C C . ASN A 1 77 ? 21.031 -12.094 -3.404 1 93.56 77 ASN A C 1
ATOM 612 O O . ASN A 1 77 ? 22.203 -11.82 -3.156 1 93.56 77 ASN A O 1
ATOM 616 N N . LEU A 1 78 ? 20.062 -11.258 -3.127 1 96.12 78 LEU A N 1
ATOM 617 C CA . LEU A 1 78 ? 20.297 -10 -2.426 1 96.12 78 LEU A CA 1
ATOM 618 C C . LEU A 1 78 ? 20.781 -10.25 -1.003 1 96.12 78 LEU A C 1
ATOM 620 O O . LEU A 1 78 ? 21.688 -9.57 -0.521 1 96.12 78 LEU A O 1
ATOM 624 N N . ILE A 1 79 ? 20.203 -11.281 -0.377 1 96.06 79 ILE A N 1
ATOM 625 C CA . ILE A 1 79 ? 20.594 -11.633 0.985 1 96.06 79 ILE A CA 1
ATOM 626 C C . ILE A 1 79 ? 22.031 -12.164 0.992 1 96.06 79 ILE A C 1
ATOM 628 O O . ILE A 1 79 ? 22.812 -11.836 1.886 1 96.06 79 ILE A O 1
ATOM 632 N N . ARG A 1 80 ? 22.375 -12.961 0.021 1 93.06 80 ARG A N 1
ATOM 633 C CA . ARG A 1 80 ? 23.734 -13.477 -0.094 1 93.06 80 ARG A CA 1
ATOM 634 C C . ARG A 1 80 ? 24.734 -12.344 -0.289 1 93.06 80 ARG A C 1
ATOM 636 O O . ARG A 1 80 ? 25.828 -12.375 0.272 1 93.06 80 ARG A O 1
ATOM 643 N N . MET A 1 81 ? 24.359 -11.375 -1.066 1 92.69 81 MET A N 1
ATOM 644 C CA . MET A 1 81 ? 25.219 -10.219 -1.282 1 92.69 81 MET A CA 1
ATOM 645 C C . MET A 1 81 ? 25.391 -9.422 0.006 1 92.69 81 MET A C 1
ATOM 647 O O . MET A 1 81 ? 26.5 -8.953 0.31 1 92.69 81 MET A O 1
ATOM 651 N N . ARG A 1 82 ? 24.359 -9.258 0.681 1 92.75 82 ARG A N 1
ATOM 652 C CA . ARG A 1 82 ? 24.406 -8.562 1.962 1 92.75 82 ARG A CA 1
ATOM 653 C C . ARG A 1 82 ? 25.328 -9.281 2.941 1 92.7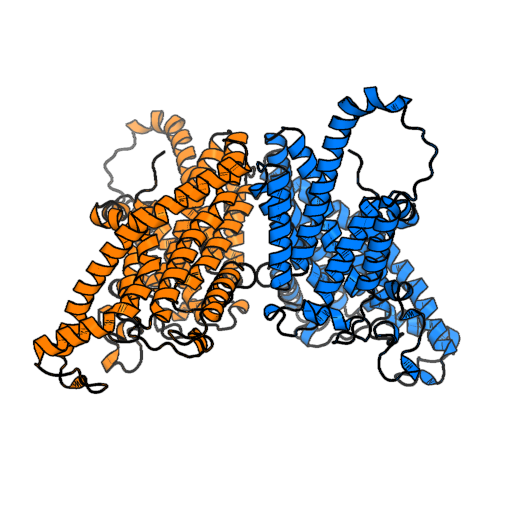5 82 ARG A C 1
ATOM 655 O O . ARG A 1 82 ? 26.078 -8.641 3.682 1 92.75 82 ARG A O 1
ATOM 662 N N . ALA A 1 83 ? 25.297 -10.555 2.943 1 89.5 83 ALA A N 1
ATOM 663 C CA . ALA A 1 83 ? 26.094 -11.383 3.85 1 89.5 83 ALA A CA 1
ATOM 664 C C . ALA A 1 83 ? 27.578 -11.281 3.516 1 89.5 83 ALA A C 1
ATOM 666 O O . ALA A 1 83 ? 28.438 -11.461 4.391 1 89.5 83 ALA A O 1
ATOM 667 N N . GLY A 1 84 ? 27.969 -10.984 2.279 1 85.5 84 GLY A N 1
ATOM 668 C CA . GLY A 1 84 ? 29.344 -10.898 1.843 1 85.5 84 GLY A CA 1
ATOM 669 C C . GLY A 1 84 ? 30 -9.57 2.191 1 85.5 84 GLY A C 1
ATOM 670 O O . GLY A 1 84 ? 31.109 -9.281 1.745 1 85.5 84 GLY A O 1
ATOM 671 N N . SER A 1 85 ? 29.484 -8.656 2.992 1 77.25 85 SER A N 1
ATOM 672 C CA . SER A 1 85 ? 30 -7.414 3.553 1 77.25 85 SER A CA 1
ATOM 673 C C . SER A 1 85 ? 30.328 -6.402 2.457 1 77.25 85 SER A C 1
ATOM 675 O O . SER A 1 85 ? 31.25 -5.594 2.6 1 77.25 85 SER A O 1
ATOM 677 N N . ASN A 1 86 ? 29.859 -6.605 1.274 1 86.12 86 ASN A N 1
ATOM 678 C CA . ASN A 1 86 ? 29.938 -5.602 0.218 1 86.12 86 ASN A CA 1
ATOM 679 C C . ASN A 1 86 ? 28.688 -4.723 0.19 1 86.12 86 ASN A C 1
ATOM 681 O O . ASN A 1 86 ? 27.812 -4.898 -0.665 1 86.12 86 ASN A O 1
ATOM 685 N N . THR A 1 87 ? 28.766 -3.711 1.014 1 87.19 87 THR A N 1
ATOM 686 C CA . THR A 1 87 ? 27.594 -2.859 1.237 1 87.19 87 THR A CA 1
ATOM 687 C C . THR A 1 87 ? 27.266 -2.062 -0.019 1 87.19 87 THR A C 1
ATOM 689 O O . THR A 1 87 ? 26.094 -1.894 -0.358 1 87.19 87 THR A O 1
ATOM 692 N N . GLU A 1 88 ? 28.25 -1.604 -0.685 1 89.44 88 GLU A N 1
ATOM 693 C CA . GLU A 1 88 ? 28.016 -0.832 -1.901 1 89.44 88 GLU A CA 1
ATOM 694 C C . GLU A 1 88 ? 27.391 -1.695 -2.992 1 89.44 88 GLU A C 1
ATOM 696 O O . GLU A 1 88 ? 26.453 -1.266 -3.67 1 89.44 88 GLU A O 1
ATOM 701 N N . GLY A 1 89 ? 27.969 -2.871 -3.139 1 92.19 89 GLY A N 1
ATOM 702 C CA . GLY A 1 89 ? 27.422 -3.795 -4.113 1 92.19 89 GLY A CA 1
ATOM 703 C C . GLY A 1 89 ? 25.984 -4.176 -3.822 1 92.19 89 GLY A C 1
ATOM 704 O O . GLY A 1 89 ? 25.156 -4.277 -4.738 1 92.19 89 GLY A O 1
ATOM 705 N N . PHE A 1 90 ? 25.688 -4.336 -2.541 1 95.88 90 PHE A N 1
ATOM 706 C CA . PHE A 1 90 ? 24.344 -4.668 -2.107 1 95.88 90 PHE A CA 1
ATOM 707 C C . PHE A 1 90 ? 23.359 -3.557 -2.473 1 95.88 90 PHE A C 1
ATOM 709 O O . PHE A 1 90 ? 22.297 -3.816 -3.049 1 95.88 90 PHE A O 1
ATOM 716 N N . LEU A 1 91 ? 23.75 -2.297 -2.145 1 95.81 91 LEU A N 1
ATOM 717 C CA . LEU A 1 91 ? 22.875 -1.16 -2.434 1 95.81 91 LEU A CA 1
ATOM 718 C C . LEU A 1 91 ? 22.625 -1.03 -3.934 1 95.81 91 LEU A C 1
ATOM 720 O O . LEU A 1 91 ? 21.5 -0.819 -4.363 1 95.81 91 LEU A O 1
ATOM 724 N N . ARG A 1 92 ? 23.641 -1.151 -4.715 1 95.12 92 ARG A N 1
ATOM 725 C CA . ARG A 1 92 ? 23.531 -1.009 -6.164 1 95.12 92 ARG A CA 1
ATOM 726 C C . ARG A 1 92 ? 22.609 -2.076 -6.75 1 95.12 92 ARG A C 1
ATOM 728 O O . ARG A 1 92 ? 21.766 -1.781 -7.598 1 95.12 92 ARG A O 1
ATOM 735 N N . ARG A 1 93 ? 22.797 -3.291 -6.316 1 96.44 93 ARG A N 1
ATOM 736 C CA . ARG A 1 93 ? 21.984 -4.391 -6.82 1 96.44 93 ARG A CA 1
ATOM 737 C C . ARG A 1 93 ? 20.531 -4.234 -6.387 1 96.44 93 ARG A C 1
ATOM 739 O O . ARG A 1 93 ? 19.609 -4.5 -7.164 1 96.44 93 ARG A O 1
ATOM 746 N N . LEU A 1 94 ? 20.344 -3.896 -5.121 1 97.75 94 LEU A N 1
ATOM 747 C CA . LEU A 1 94 ? 19 -3.697 -4.602 1 97.75 94 LEU A CA 1
ATOM 748 C C . LEU A 1 94 ? 18.297 -2.562 -5.336 1 97.75 94 LEU A C 1
ATOM 750 O O . LEU A 1 94 ? 17.141 -2.701 -5.73 1 97.75 94 LEU A O 1
ATOM 754 N N . SER A 1 95 ? 18.984 -1.426 -5.523 1 97.81 95 SER A N 1
ATOM 755 C CA . SER A 1 95 ? 18.438 -0.292 -6.262 1 97.81 95 SER A CA 1
ATOM 756 C C . SER A 1 95 ? 18.078 -0.681 -7.691 1 97.81 95 SER A C 1
ATOM 758 O O . SER A 1 95 ? 17 -0.36 -8.172 1 97.81 95 SER A O 1
ATOM 760 N N . SER A 1 96 ? 18.969 -1.382 -8.328 1 97.56 96 SER A N 1
ATOM 761 C CA . SER A 1 96 ? 18.75 -1.843 -9.688 1 97.56 96 SER A CA 1
ATOM 762 C C . SER A 1 96 ? 17.531 -2.77 -9.773 1 97.56 96 SER A C 1
ATOM 764 O O . SER A 1 96 ? 16.75 -2.693 -10.719 1 97.56 96 SER A O 1
ATOM 766 N N . ALA A 1 97 ? 17.453 -3.652 -8.797 1 97.81 97 ALA A N 1
ATOM 767 C CA . ALA A 1 97 ? 16.312 -4.578 -8.758 1 97.81 97 ALA A CA 1
ATOM 768 C C . ALA A 1 97 ? 14.992 -3.822 -8.656 1 97.81 97 ALA A C 1
ATOM 770 O O . ALA A 1 97 ? 14.023 -4.164 -9.336 1 97.81 97 ALA A O 1
ATOM 771 N N . VAL A 1 98 ? 14.953 -2.805 -7.828 1 98.12 98 VAL A N 1
ATOM 772 C CA . VAL A 1 98 ? 13.742 -2.006 -7.664 1 98.12 98 VAL A CA 1
ATOM 773 C C . VAL A 1 98 ? 13.414 -1.291 -8.977 1 98.12 98 VAL A C 1
ATOM 775 O O . VAL A 1 98 ? 12.258 -1.265 -9.398 1 98.12 98 VAL A O 1
ATOM 778 N N . THR A 1 99 ? 14.383 -0.778 -9.648 1 97.56 99 THR A N 1
ATOM 779 C CA . THR A 1 99 ? 14.211 -0.02 -10.883 1 97.56 99 THR A CA 1
ATOM 780 C C . THR A 1 99 ? 13.664 -0.912 -11.992 1 97.56 99 THR A C 1
ATOM 782 O O . THR A 1 99 ? 12.758 -0.508 -12.734 1 97.56 99 THR A O 1
ATOM 785 N N . ARG A 1 100 ? 14.125 -2.098 -12.023 1 98 100 ARG A N 1
ATOM 786 C CA . ARG A 1 100 ? 13.844 -2.957 -13.172 1 98 100 ARG A CA 1
ATOM 787 C C . ARG A 1 100 ? 12.57 -3.762 -12.961 1 98 100 ARG A C 1
ATOM 789 O O . ARG A 1 100 ? 11.961 -4.246 -13.914 1 98 100 ARG A O 1
ATOM 796 N N . ARG A 1 101 ? 12.164 -3.957 -11.734 1 97.88 101 ARG A N 1
ATOM 797 C CA . ARG A 1 101 ? 11.102 -4.902 -11.414 1 97.88 101 ARG A CA 1
ATOM 798 C C . ARG A 1 101 ? 9.812 -4.559 -12.156 1 97.88 101 ARG A C 1
ATOM 800 O O . ARG A 1 101 ? 9.211 -5.422 -12.797 1 97.88 101 ARG A O 1
ATOM 807 N N . GLY A 1 102 ? 9.391 -3.236 -12.102 1 97 102 GLY A N 1
ATOM 808 C CA . GLY A 1 102 ? 8.172 -2.832 -12.789 1 97 102 GLY A CA 1
ATOM 809 C C . GLY A 1 102 ? 8.219 -3.084 -14.281 1 97 102 GLY A C 1
ATOM 810 O O . GLY A 1 102 ? 7.242 -3.555 -14.867 1 97 102 GLY A O 1
ATOM 811 N N . LEU A 1 103 ? 9.328 -2.826 -14.852 1 97.56 103 LEU A N 1
ATOM 812 C CA . LEU A 1 103 ? 9.492 -3.008 -16.297 1 97.56 103 LEU A CA 1
ATOM 813 C C . LEU A 1 103 ? 9.469 -4.488 -16.656 1 97.56 103 LEU A C 1
ATOM 815 O O . LEU A 1 103 ? 8.828 -4.875 -17.641 1 97.56 103 LEU A O 1
ATOM 819 N N . ARG A 1 104 ? 10.094 -5.273 -15.812 1 97.06 104 ARG A N 1
ATOM 820 C CA . ARG A 1 104 ? 10.156 -6.707 -16.062 1 97.06 104 ARG A CA 1
ATOM 821 C C . ARG A 1 104 ? 8.773 -7.344 -16 1 97.06 104 ARG A C 1
ATOM 823 O O . ARG A 1 104 ? 8.492 -8.305 -16.719 1 97.06 104 ARG A O 1
ATOM 830 N N . ILE A 1 105 ? 7.914 -6.797 -15.211 1 97.44 105 ILE A N 1
ATOM 831 C CA . ILE A 1 105 ? 6.574 -7.348 -15.047 1 97.44 105 ILE A CA 1
ATOM 832 C C . ILE A 1 105 ? 5.645 -6.777 -16.109 1 97.44 105 ILE A C 1
ATOM 834 O O . ILE A 1 105 ? 5.004 -7.527 -16.859 1 97.44 105 ILE A O 1
ATOM 838 N N . TYR A 1 106 ? 5.66 -5.461 -16.344 1 97.88 106 TYR A N 1
ATOM 839 C CA . TYR A 1 106 ? 4.531 -4.828 -17.016 1 97.88 106 TYR A CA 1
ATOM 840 C C . TYR A 1 106 ? 4.809 -4.668 -18.516 1 97.88 106 TYR A C 1
ATOM 842 O O . TYR A 1 106 ? 3.885 -4.469 -19.297 1 97.88 106 TYR A O 1
ATOM 850 N N . LEU A 1 107 ? 6.055 -4.742 -18.922 1 98.25 107 LEU A N 1
ATOM 851 C CA . LEU A 1 107 ? 6.309 -4.648 -20.359 1 98.25 107 LEU A CA 1
ATOM 852 C C . LEU A 1 107 ? 5.73 -5.855 -21.094 1 98.25 107 LEU A C 1
ATOM 854 O O . LEU A 1 107 ? 4.977 -5.699 -22.047 1 98.25 107 LEU A O 1
ATOM 858 N N . PRO A 1 108 ? 6.043 -7.039 -20.641 1 98.31 108 PRO A N 1
ATOM 859 C CA . PRO A 1 108 ? 5.402 -8.188 -21.281 1 98.31 108 PRO A CA 1
ATOM 860 C C . PRO A 1 108 ? 3.885 -8.18 -21.141 1 98.31 108 PRO A C 1
ATOM 862 O O . PRO A 1 108 ? 3.17 -8.625 -22.047 1 98.31 108 PRO A O 1
ATOM 865 N N . VAL A 1 109 ? 3.404 -7.746 -20.031 1 97.88 109 VAL A N 1
ATOM 866 C CA . VAL A 1 109 ? 1.968 -7.68 -19.781 1 97.88 109 VAL A CA 1
ATOM 867 C C . VAL A 1 109 ? 1.32 -6.707 -20.766 1 97.88 109 VAL A C 1
ATOM 869 O O . VAL A 1 109 ? 0.242 -6.98 -21.297 1 97.88 109 VAL A O 1
ATOM 872 N N . LEU A 1 110 ? 1.941 -5.559 -20.953 1 97.81 110 LEU A N 1
ATOM 873 C CA . LEU A 1 110 ? 1.448 -4.594 -21.938 1 97.81 110 LEU A CA 1
ATOM 874 C C . LEU A 1 110 ? 1.368 -5.223 -23.328 1 97.81 110 LEU A C 1
ATOM 876 O O . LEU A 1 110 ? 0.379 -5.039 -24.031 1 97.81 110 LEU A O 1
ATOM 880 N N . CYS A 1 111 ? 2.35 -5.949 -23.703 1 98.06 111 CYS A N 1
ATOM 881 C CA . CYS A 1 111 ? 2.396 -6.57 -25.016 1 98.06 111 CYS A CA 1
ATOM 882 C C . CYS A 1 111 ? 1.227 -7.527 -25.203 1 98.06 111 CYS A C 1
ATOM 884 O O . CYS A 1 111 ? 0.516 -7.453 -26.203 1 98.06 111 CYS A O 1
ATOM 886 N N . ILE A 1 112 ? 1.022 -8.422 -24.281 1 98 112 ILE A N 1
ATOM 887 C CA . ILE A 1 112 ? -0.042 -9.406 -24.438 1 98 112 ILE A CA 1
ATOM 888 C C . ILE A 1 112 ? -1.4 -8.711 -24.391 1 98 112 ILE A C 1
ATOM 890 O O . ILE A 1 112 ? -2.338 -9.117 -25.078 1 98 112 ILE A O 1
ATOM 894 N N . THR A 1 113 ? -1.533 -7.664 -23.562 1 96.69 113 THR A N 1
ATOM 895 C CA . THR A 1 113 ? -2.775 -6.902 -23.516 1 96.69 113 THR A CA 1
ATOM 896 C C . THR A 1 113 ? -3.078 -6.262 -24.859 1 96.69 113 THR A C 1
ATOM 898 O O . THR A 1 113 ? -4.219 -6.285 -25.328 1 96.69 113 THR A O 1
ATOM 901 N N . VAL A 1 114 ? -2.096 -5.695 -25.469 1 97.19 114 VAL A N 1
ATOM 902 C CA . VAL A 1 114 ? -2.25 -5.074 -26.781 1 97.19 114 VAL A CA 1
ATOM 903 C C . VAL A 1 114 ? -2.602 -6.137 -27.828 1 97.19 114 VAL A C 1
ATOM 905 O O . VAL A 1 114 ? -3.521 -5.953 -28.625 1 97.19 114 VAL A O 1
ATOM 908 N N . ILE A 1 115 ? -1.9 -7.246 -27.781 1 97.38 115 ILE A N 1
ATOM 909 C CA . ILE A 1 115 ? -2.16 -8.328 -28.734 1 97.38 115 ILE A CA 1
ATOM 910 C C . ILE A 1 115 ? -3.604 -8.805 -28.578 1 97.38 115 ILE A C 1
ATOM 912 O O . ILE A 1 115 ? -4.324 -8.938 -29.578 1 97.38 115 ILE A O 1
ATOM 916 N N . SER A 1 116 ? -4.012 -9.062 -27.359 1 95.75 116 SER A N 1
ATOM 917 C CA . SER A 1 116 ? -5.371 -9.523 -27.094 1 95.75 116 SER A CA 1
ATOM 918 C C . SER A 1 116 ? -6.398 -8.5 -27.578 1 95.75 116 SER A C 1
ATOM 920 O O . SER A 1 116 ? -7.43 -8.875 -28.141 1 95.75 116 SER A O 1
ATOM 922 N N . GLN A 1 117 ? -6.098 -7.246 -27.391 1 94.56 117 GLN A N 1
ATOM 923 C CA . GLN A 1 117 ? -7.016 -6.199 -27.812 1 94.56 117 GLN A CA 1
ATOM 924 C C . GLN A 1 117 ? -7.109 -6.141 -29.344 1 94.56 117 GLN A C 1
ATOM 926 O O . GLN A 1 117 ? -8.188 -5.91 -29.891 1 94.56 117 GLN A O 1
ATOM 931 N N . ILE A 1 118 ? -6.012 -6.262 -30 1 96 118 ILE A N 1
ATOM 932 C CA . ILE A 1 118 ? -5.992 -6.25 -31.453 1 96 118 ILE A CA 1
ATOM 933 C C . ILE A 1 118 ? -6.797 -7.43 -31.984 1 96 118 ILE A C 1
ATOM 935 O O . ILE A 1 118 ? -7.598 -7.277 -32.906 1 96 118 ILE A O 1
ATOM 939 N N . LEU A 1 119 ? -6.598 -8.594 -31.406 1 95.12 119 LEU A N 1
ATOM 940 C CA . LEU A 1 119 ? -7.34 -9.781 -31.812 1 95.12 119 LEU A CA 1
ATOM 941 C C . LEU A 1 119 ? -8.836 -9.586 -31.609 1 95.12 119 LEU A C 1
ATOM 943 O O . LEU A 1 119 ? -9.648 -9.984 -32.438 1 95.12 119 LEU A O 1
ATOM 947 N N . PHE A 1 120 ? -9.18 -8.984 -30.516 1 93.25 120 PHE A N 1
ATOM 948 C CA . PHE A 1 120 ? -10.586 -8.688 -30.234 1 93.25 120 PHE A CA 1
ATOM 949 C C . PHE A 1 120 ? -11.125 -7.68 -31.234 1 93.25 120 PHE A C 1
ATOM 951 O O . PHE A 1 120 ? -12.234 -7.848 -31.766 1 93.25 120 PHE A O 1
ATOM 958 N N . PHE A 1 121 ? -10.328 -6.668 -31.469 1 93.62 121 PHE A N 1
ATOM 959 C CA . PHE A 1 121 ? -10.734 -5.633 -32.406 1 93.62 121 PHE A CA 1
ATOM 960 C C . PHE A 1 121 ? -10.977 -6.23 -33.781 1 93.62 121 PHE A C 1
ATOM 962 O O . PHE A 1 121 ? -11.922 -5.84 -34.469 1 93.62 121 PHE A O 1
ATOM 969 N N . LEU A 1 122 ? -10.211 -7.195 -34.156 1 94.5 122 LEU A N 1
ATOM 970 C CA . LEU A 1 122 ? -10.32 -7.816 -35.469 1 94.5 122 LEU A CA 1
ATOM 971 C C . LEU A 1 122 ? -11.406 -8.891 -35.469 1 94.5 122 LEU A C 1
ATOM 973 O O . LEU A 1 122 ? -11.57 -9.602 -36.469 1 94.5 122 LEU A O 1
ATOM 977 N N . ASN A 1 123 ? -12.062 -9.078 -34.406 1 92.62 123 ASN A N 1
ATOM 978 C CA . ASN A 1 123 ? -13.172 -10.016 -34.25 1 92.62 123 ASN A CA 1
ATOM 979 C C . ASN A 1 123 ? -12.711 -11.461 -34.438 1 92.62 123 ASN A C 1
ATOM 981 O O . ASN A 1 123 ? -13.406 -12.258 -35.062 1 92.62 123 ASN A O 1
ATOM 985 N N . LEU A 1 124 ? -11.578 -11.672 -33.875 1 92.38 124 LEU A N 1
ATOM 986 C CA . LEU A 1 124 ? -11.016 -13.008 -34.062 1 92.38 124 LEU A CA 1
ATOM 987 C C . LEU A 1 124 ? -11.312 -13.891 -32.844 1 92.38 124 LEU A C 1
ATOM 989 O O . LEU A 1 124 ? -11.172 -15.117 -32.938 1 92.38 124 LEU A O 1
ATOM 993 N N . PHE A 1 125 ? -11.719 -13.305 -31.797 1 88.88 125 PHE A N 1
ATOM 994 C CA . PHE A 1 125 ? -12.086 -14.094 -30.625 1 88.88 125 PHE A CA 1
ATOM 995 C C . PHE A 1 125 ? -13.375 -14.859 -30.875 1 88.88 125 PHE A C 1
ATOM 997 O O . PHE A 1 125 ? -14.305 -14.336 -31.484 1 88.88 125 PHE A O 1
ATOM 1004 N N . GLN A 1 126 ? -13.352 -16.109 -30.5 1 82.31 126 GLN A N 1
ATOM 1005 C CA . GLN A 1 126 ? -14.539 -16.938 -30.656 1 82.31 126 GLN A CA 1
ATOM 1006 C C . GLN A 1 126 ? -15.328 -17.031 -29.359 1 82.31 126 GLN A C 1
ATOM 1008 O O . GLN A 1 126 ? -16.156 -17.938 -29.188 1 82.31 126 GLN A O 1
ATOM 1013 N N . TRP A 1 127 ? -15.031 -16.203 -28.469 1 76.38 127 TRP A N 1
ATOM 1014 C CA . TRP A 1 127 ? -15.688 -16.062 -27.172 1 76.38 127 TRP A CA 1
ATOM 1015 C C . TRP A 1 127 ? -16.328 -14.695 -27.016 1 76.38 127 TRP A C 1
ATOM 1017 O O . TRP A 1 127 ? -15.781 -13.688 -27.469 1 76.38 127 TRP A O 1
ATOM 1027 N N . GLU A 1 128 ? -17.625 -14.719 -26.656 1 72.19 128 GLU A N 1
ATOM 1028 C CA . GLU A 1 128 ? -18.312 -13.43 -26.484 1 72.19 128 GLU A CA 1
ATOM 1029 C C . GLU A 1 128 ? -18.156 -12.922 -25.047 1 72.19 128 GLU A C 1
ATOM 1031 O O . GLU A 1 128 ? -18.812 -13.422 -24.141 1 72.19 128 GLU A O 1
ATOM 1036 N N . PRO A 1 129 ? -17.344 -11.969 -25 1 73.81 129 PRO A N 1
ATOM 1037 C CA . PRO A 1 129 ? -17.172 -11.43 -23.641 1 73.81 129 PRO A CA 1
ATOM 1038 C C . PRO A 1 129 ? -18.406 -10.672 -23.156 1 73.81 129 PRO A C 1
ATOM 1040 O O . PRO A 1 129 ? -19.172 -10.148 -23.953 1 73.81 129 PRO A O 1
ATOM 1043 N N . SER A 1 130 ? -18.562 -10.758 -21.844 1 73.69 130 SER A N 1
ATOM 1044 C CA . SER A 1 130 ? -19.641 -9.984 -21.234 1 73.69 130 SER A CA 1
ATOM 1045 C C . SER A 1 130 ? -19.375 -8.484 -21.344 1 73.69 130 SER A C 1
ATOM 1047 O O . SER A 1 130 ? -18.219 -8.062 -21.5 1 73.69 130 SER A O 1
ATOM 1049 N N . ASP A 1 131 ? -20.391 -7.738 -21.266 1 71.5 131 ASP A N 1
ATOM 1050 C CA . ASP A 1 131 ? -20.297 -6.289 -21.375 1 71.5 131 ASP A CA 1
ATOM 1051 C C . ASP A 1 131 ? -19.453 -5.703 -20.266 1 71.5 131 ASP A C 1
ATOM 1053 O O . ASP A 1 131 ? -18.766 -4.691 -20.453 1 71.5 131 ASP A O 1
ATOM 1057 N N . ASP A 1 132 ? -19.438 -6.312 -19.188 1 71.06 132 ASP A N 1
ATOM 1058 C CA . ASP A 1 132 ? -18.672 -5.824 -18.047 1 71.06 132 ASP A CA 1
ATOM 1059 C C . ASP A 1 132 ? -17.172 -5.93 -18.312 1 71.06 132 ASP A C 1
ATOM 1061 O O . ASP A 1 132 ? -16.375 -5.164 -17.75 1 71.06 132 ASP A O 1
ATOM 1065 N N . ILE A 1 133 ? -16.859 -6.805 -19.203 1 75.12 133 ILE A N 1
ATOM 1066 C CA . ILE A 1 133 ? -15.453 -7.062 -19.5 1 75.12 133 ILE A CA 1
ATOM 1067 C C . ILE A 1 133 ? -14.961 -6.098 -20.578 1 75.12 133 ILE A C 1
ATOM 1069 O O . ILE A 1 133 ? -13.852 -5.566 -20.484 1 75.12 133 ILE A O 1
ATOM 1073 N N . VAL A 1 134 ? -15.828 -5.789 -21.516 1 77.5 134 VAL A N 1
ATOM 1074 C CA . VAL A 1 134 ? -15.344 -5.043 -22.672 1 77.5 134 VAL A CA 1
ATOM 1075 C C . VAL A 1 134 ? -15.797 -3.59 -22.578 1 77.5 134 VAL A C 1
ATOM 1077 O O . VAL A 1 134 ? -15.367 -2.744 -23.375 1 77.5 134 VAL A O 1
ATOM 1080 N N . TRP A 1 135 ? -16.5 -3.23 -21.594 1 76.75 135 TRP A N 1
ATOM 1081 C CA . TRP A 1 135 ? -16.938 -1.856 -21.359 1 76.75 135 TRP A CA 1
ATOM 1082 C C . TRP A 1 135 ? -17.547 -1.255 -22.609 1 76.75 135 TRP A C 1
ATOM 1084 O O . TRP A 1 135 ? -17.203 -0.146 -23.016 1 76.75 135 TRP A O 1
ATOM 1094 N N . GLY A 1 136 ? -18.328 -2.047 -23.375 1 78.25 136 GLY A N 1
ATOM 1095 C CA . GLY A 1 136 ? -19.062 -1.553 -24.531 1 78.25 136 GLY A CA 1
ATOM 1096 C C . GLY A 1 136 ? -18.234 -1.546 -25.797 1 78.25 136 GLY A C 1
ATOM 1097 O O . GLY A 1 136 ? -18.734 -1.218 -26.875 1 78.25 136 GLY A O 1
ATOM 1098 N N . ARG A 1 137 ? -16.969 -1.978 -25.797 1 84.31 137 ARG A N 1
ATOM 1099 C CA . ARG A 1 137 ? -16.141 -2.047 -27 1 84.31 137 ARG A CA 1
ATOM 1100 C C . ARG A 1 137 ? -16.641 -3.137 -27.953 1 84.31 137 ARG A C 1
ATOM 1102 O O . ARG A 1 137 ? -17.031 -4.219 -27.5 1 84.31 137 ARG A O 1
ATOM 1109 N N . LYS A 1 138 ? -16.641 -2.725 -29.125 1 87.69 138 LYS A N 1
ATOM 1110 C CA . LYS A 1 138 ? -17.047 -3.674 -30.156 1 87.69 138 LYS A CA 1
ATOM 1111 C C . LYS A 1 138 ? -15.961 -3.824 -31.219 1 87.69 138 LYS A C 1
ATOM 1113 O O . LYS A 1 138 ? -15.242 -2.871 -31.516 1 87.69 138 LYS A O 1
ATOM 1118 N N . PRO A 1 139 ? -15.938 -4.957 -31.781 1 89.62 139 PRO A N 1
ATOM 1119 C CA . PRO A 1 139 ? -14.938 -5.172 -32.812 1 89.62 139 PRO A CA 1
ATOM 1120 C C . PRO A 1 139 ? -15.094 -4.211 -34 1 89.62 139 PRO A C 1
ATOM 1122 O O . PRO A 1 139 ? -16.219 -3.834 -34.344 1 89.62 139 PRO A O 1
ATOM 1125 N N . LEU A 1 140 ? -13.969 -3.793 -34.5 1 89.75 140 LEU A N 1
ATOM 1126 C CA . LEU A 1 140 ? -13.852 -3.008 -35.719 1 89.75 140 LEU A CA 1
ATOM 1127 C C . LEU A 1 140 ? -14.562 -1.666 -35.594 1 89.75 140 LEU A C 1
ATOM 1129 O O . LEU A 1 140 ? -14.953 -1.053 -36.594 1 89.75 140 LEU A O 1
ATOM 1133 N N . THR A 1 141 ? -14.812 -1.282 -34.375 1 88.94 141 THR A N 1
ATOM 1134 C CA . THR A 1 141 ? -15.469 -0.002 -34.125 1 88.94 141 THR A CA 1
ATOM 1135 C C . THR A 1 141 ? -14.648 0.844 -33.156 1 88.94 141 THR A C 1
ATOM 1137 O O . THR A 1 141 ? -14.062 0.316 -32.219 1 88.94 141 THR A O 1
ATOM 1140 N N . ALA A 1 142 ? -14.539 2.148 -33.469 1 90.56 142 ALA A N 1
ATOM 1141 C CA . ALA A 1 142 ? -13.969 3.145 -32.562 1 90.56 142 ALA A CA 1
ATOM 1142 C C . ALA A 1 142 ? -12.57 2.73 -32.094 1 90.56 142 ALA A C 1
ATOM 1144 O O . ALA A 1 142 ? -12.344 2.52 -30.906 1 90.56 142 ALA A O 1
ATOM 1145 N N . PRO A 1 143 ? -11.68 2.682 -32.969 1 91.69 143 PRO A N 1
ATOM 1146 C CA . PRO A 1 143 ? -10.336 2.201 -32.656 1 91.69 143 PRO A CA 1
ATOM 1147 C C . PRO A 1 143 ? -9.703 2.949 -31.469 1 91.69 143 PRO A C 1
ATOM 1149 O O . PRO A 1 143 ? -8.969 2.357 -30.688 1 91.69 143 PRO A O 1
ATOM 1152 N N . TRP A 1 144 ? -9.969 4.164 -31.344 1 92.31 144 TRP A N 1
ATOM 1153 C CA . TRP A 1 144 ? -9.375 4.945 -30.266 1 92.31 144 TRP A CA 1
ATOM 1154 C C . TRP A 1 144 ? -9.898 4.484 -28.906 1 92.31 144 TRP A C 1
ATOM 1156 O O . TRP A 1 144 ? -9.188 4.543 -27.906 1 92.31 144 TRP A O 1
ATOM 1166 N N . PHE A 1 145 ? -11.078 4.07 -28.922 1 91 145 PHE A N 1
ATOM 1167 C CA . PHE A 1 145 ? -11.68 3.557 -27.688 1 91 145 PHE A CA 1
ATOM 1168 C C . PHE A 1 145 ? -10.938 2.318 -27.203 1 91 145 PHE A C 1
ATOM 1170 O O . PHE A 1 145 ? -10.781 2.117 -26 1 91 145 PHE A O 1
ATOM 1177 N N . HIS A 1 146 ? -10.453 1.584 -28.094 1 92.69 146 HIS A N 1
ATOM 1178 C CA . HIS A 1 146 ? -9.672 0.4 -27.75 1 92.69 146 HIS A CA 1
ATOM 1179 C C . HIS A 1 146 ? -8.312 0.784 -27.172 1 92.69 146 HIS A C 1
ATOM 1181 O O . HIS A 1 146 ? -7.848 0.168 -26.219 1 92.69 146 HIS A O 1
ATOM 1187 N N . VAL A 1 147 ? -7.746 1.779 -27.75 1 93.69 147 VAL A N 1
ATOM 1188 C CA . VAL A 1 147 ? -6.461 2.266 -27.266 1 93.69 147 VAL A CA 1
ATOM 1189 C C . VAL A 1 147 ? -6.629 2.828 -25.844 1 93.69 147 VAL A C 1
ATOM 1191 O O . VAL A 1 147 ? -5.816 2.551 -24.969 1 93.69 147 VAL A O 1
ATOM 1194 N N . GLU A 1 148 ? -7.652 3.578 -25.672 1 91.75 148 GLU A N 1
ATOM 1195 C CA . GLU A 1 148 ? -7.953 4.148 -24.359 1 91.75 148 GLU A CA 1
ATOM 1196 C C . GLU A 1 148 ? -8.164 3.057 -23.312 1 91.75 148 GLU A C 1
ATOM 1198 O O . GLU A 1 148 ? -7.727 3.186 -22.172 1 91.75 148 GLU A O 1
ATOM 1203 N N . PHE A 1 149 ? -8.812 2.031 -23.734 1 91.19 149 PHE A N 1
ATOM 1204 C CA . PHE A 1 149 ? -9.062 0.927 -22.812 1 91.19 149 PHE A CA 1
ATOM 1205 C C . PHE A 1 149 ? -7.746 0.304 -22.359 1 91.19 149 PHE A C 1
ATOM 1207 O O . PHE A 1 149 ? -7.551 0.071 -21.156 1 91.19 149 PHE A O 1
ATOM 1214 N N . VAL A 1 150 ? -6.914 0.051 -23.297 1 94.06 150 VAL A N 1
ATOM 1215 C CA . VAL A 1 150 ? -5.645 -0.584 -22.953 1 94.06 150 VAL A CA 1
ATOM 1216 C C . VAL A 1 150 ? -4.871 0.298 -21.984 1 94.06 150 VAL A C 1
ATOM 1218 O O . VAL A 1 150 ? -4.312 -0.195 -21 1 94.06 150 VAL A O 1
ATOM 1221 N N . ALA A 1 151 ? -4.863 1.555 -22.234 1 94 151 ALA A N 1
ATOM 1222 C CA . ALA A 1 151 ? -4.16 2.49 -21.359 1 94 151 ALA A CA 1
ATOM 1223 C C . ALA A 1 151 ? -4.746 2.473 -19.953 1 94 151 ALA A C 1
ATOM 1225 O O . ALA A 1 151 ? -4.008 2.373 -18.969 1 94 151 ALA A O 1
ATOM 1226 N N . ARG A 1 152 ? -6.016 2.557 -19.891 1 91.56 152 ARG A N 1
ATOM 1227 C CA . ARG A 1 152 ? -6.688 2.562 -18.594 1 91.56 152 ARG A CA 1
ATOM 1228 C C . ARG A 1 152 ? -6.508 1.229 -17.875 1 91.56 152 ARG A C 1
ATOM 1230 O O . ARG A 1 152 ? -6.332 1.194 -16.656 1 91.56 152 ARG A O 1
ATOM 1237 N N . TYR A 1 153 ? -6.59 0.204 -18.656 1 93 153 TYR A N 1
ATOM 1238 C CA . TYR A 1 153 ? -6.402 -1.133 -18.109 1 93 153 TYR A CA 1
ATOM 1239 C C . TYR A 1 153 ? -5.02 -1.274 -17.484 1 93 153 TYR A C 1
ATOM 1241 O O . TYR A 1 153 ? -4.891 -1.792 -16.375 1 93 153 TYR A O 1
ATOM 1249 N N . MET A 1 154 ? -4.062 -0.793 -18.172 1 94.44 154 MET A N 1
ATOM 1250 C CA . MET A 1 154 ? -2.691 -0.875 -17.672 1 94.44 154 MET A CA 1
ATOM 1251 C C . MET A 1 154 ? -2.512 -0.007 -16.438 1 94.44 154 MET A C 1
ATOM 1253 O O . MET A 1 154 ? -1.886 -0.43 -15.461 1 94.44 154 MET A O 1
ATOM 1257 N N . LEU A 1 155 ? -3.074 1.188 -16.438 1 93.81 155 LEU A N 1
ATOM 1258 C CA . LEU A 1 155 ? -2.975 2.078 -15.281 1 93.81 155 LEU A CA 1
ATOM 1259 C C . LEU A 1 155 ? -3.617 1.446 -14.055 1 93.81 155 LEU A C 1
ATOM 1261 O O . LEU A 1 155 ? -3.062 1.519 -12.953 1 93.81 155 LEU A O 1
ATOM 1265 N N . ASP A 1 156 ? -4.691 0.805 -14.266 1 92.62 156 ASP A N 1
ATOM 1266 C CA . ASP A 1 156 ? -5.387 0.128 -13.172 1 92.62 156 ASP A CA 1
ATOM 1267 C C . ASP A 1 156 ? -4.547 -1.021 -12.617 1 92.62 156 ASP A C 1
ATOM 1269 O O . ASP A 1 156 ? -4.473 -1.211 -11.398 1 92.62 156 ASP A O 1
ATOM 1273 N N . ASN A 1 157 ? -3.938 -1.676 -13.508 1 94.06 157 ASN A N 1
ATOM 1274 C CA . ASN A 1 157 ? -3.209 -2.879 -13.125 1 94.06 157 ASN A CA 1
ATOM 1275 C C . ASN A 1 157 ? -1.899 -2.537 -12.414 1 94.06 157 ASN A C 1
ATOM 1277 O O . ASN A 1 157 ? -1.337 -3.371 -11.703 1 94.06 157 ASN A O 1
ATOM 1281 N N . ILE A 1 158 ? -1.472 -1.351 -12.555 1 94.56 158 ILE A N 1
ATOM 1282 C CA . ILE A 1 158 ? -0.223 -0.925 -11.93 1 94.56 158 ILE A CA 1
ATOM 1283 C C . ILE A 1 158 ? -0.502 -0.407 -10.516 1 94.56 158 ILE A C 1
ATOM 1285 O O . ILE A 1 158 ? 0.41 -0.314 -9.695 1 94.56 158 ILE A O 1
ATOM 1289 N N . ASN A 1 159 ? -1.715 -0.116 -10.164 1 94.44 159 ASN A N 1
ATOM 1290 C CA . ASN A 1 159 ? -2.08 0.447 -8.875 1 94.44 159 ASN A CA 1
ATOM 1291 C C . ASN A 1 159 ? -1.99 -0.596 -7.762 1 94.44 159 ASN A C 1
ATOM 1293 O O . ASN A 1 159 ? -2.922 -1.377 -7.559 1 94.44 159 ASN A O 1
ATOM 1297 N N . ILE A 1 160 ? -0.982 -0.53 -6.957 1 94.5 160 ILE A N 1
ATOM 1298 C CA . ILE A 1 160 ? -0.727 -1.564 -5.961 1 94.5 160 ILE A CA 1
ATOM 1299 C C . ILE A 1 160 ? -1.406 -1.192 -4.645 1 94.5 160 ILE A C 1
ATOM 1301 O O . ILE A 1 160 ? -1.499 -2.016 -3.732 1 94.5 160 ILE A O 1
ATOM 1305 N N . LEU A 1 161 ? -1.877 0.025 -4.492 1 93.25 161 LEU A N 1
ATOM 1306 C CA . LEU A 1 161 ? -2.523 0.468 -3.262 1 93.25 161 LEU A CA 1
ATOM 1307 C C . LEU A 1 161 ? -4.023 0.211 -3.314 1 93.25 161 LEU A C 1
ATOM 1309 O O . LEU A 1 161 ? -4.645 -0.086 -2.289 1 93.25 161 LEU A O 1
ATOM 1313 N N . ALA A 1 162 ? -4.574 0.378 -4.477 1 89.56 162 ALA A N 1
ATOM 1314 C CA . ALA A 1 162 ? -5.98 0.06 -4.703 1 89.56 162 ALA A CA 1
ATOM 1315 C C . ALA A 1 162 ? -6.152 -0.858 -5.91 1 89.56 162 ALA A C 1
ATOM 1317 O O . ALA A 1 162 ? -6.492 -0.401 -7.004 1 89.56 162 ALA A O 1
ATOM 1318 N N . ILE A 1 163 ? -6.004 -2.018 -5.59 1 86.12 163 ILE A N 1
ATOM 1319 C CA . ILE A 1 163 ? -6.043 -3.006 -6.664 1 86.12 163 ILE A CA 1
ATOM 1320 C C . ILE A 1 163 ? -7.477 -3.184 -7.152 1 86.12 163 ILE A C 1
ATOM 1322 O O . ILE A 1 163 ? -8.391 -3.404 -6.352 1 86.12 163 ILE A O 1
ATOM 1326 N N . GLN A 1 164 ? -7.637 -2.893 -8.383 1 77.75 164 GLN A N 1
ATOM 1327 C CA . GLN A 1 164 ? -8.938 -3.029 -9.031 1 77.75 164 GLN A CA 1
ATOM 1328 C C . GLN A 1 164 ? -9.023 -4.332 -9.82 1 77.75 164 GLN A C 1
ATOM 1330 O O . GLN A 1 164 ? -8.094 -4.688 -10.555 1 77.75 164 GLN A O 1
ATOM 1335 N N . TYR A 1 165 ? -9.977 -5.078 -9.5 1 75.81 165 TYR A N 1
ATOM 1336 C CA . TYR A 1 165 ? -10.164 -6.293 -10.281 1 75.81 165 TYR A CA 1
ATOM 1337 C C . TYR A 1 165 ? -10.836 -5.988 -11.609 1 75.81 165 TYR A C 1
ATOM 1339 O O . TYR A 1 165 ? -12 -5.57 -11.641 1 75.81 165 TYR A O 1
ATOM 1347 N N . ASN A 1 166 ? -9.945 -5.844 -12.609 1 75.69 166 ASN A N 1
ATOM 1348 C CA . ASN A 1 166 ? -10.398 -5.691 -13.992 1 75.69 166 ASN A CA 1
ATOM 1349 C C . ASN A 1 166 ? -9.93 -6.855 -14.859 1 75.69 166 ASN A C 1
ATOM 1351 O O . ASN A 1 166 ? -8.766 -6.906 -15.266 1 75.69 166 ASN A O 1
ATOM 1355 N N . GLY A 1 167 ? -10.773 -7.816 -15 1 74.06 167 GLY A N 1
ATOM 1356 C CA . GLY A 1 167 ? -10.367 -9.008 -15.734 1 74.06 167 GLY A CA 1
ATOM 1357 C C . GLY A 1 167 ? -10.023 -8.727 -17.188 1 74.06 167 GLY A C 1
ATOM 1358 O O . GLY A 1 167 ? -9.086 -9.32 -17.734 1 74.06 167 GLY A O 1
ATOM 1359 N N . GLY A 1 168 ? -10.719 -7.77 -17.797 1 80.31 168 GLY A N 1
ATOM 1360 C CA . GLY A 1 168 ? -10.523 -7.496 -19.203 1 80.31 168 GLY A CA 1
ATOM 1361 C C . GLY A 1 168 ? -10.578 -8.742 -20.078 1 80.31 168 GLY A C 1
ATOM 1362 O O . GLY A 1 168 ? -11.352 -9.664 -19.781 1 80.31 168 GLY A O 1
ATOM 1363 N N . LEU A 1 169 ? -9.727 -8.766 -21.188 1 87.94 169 LEU A N 1
ATOM 1364 C CA . LEU A 1 169 ? -9.695 -9.898 -22.109 1 87.94 169 LEU A CA 1
ATOM 1365 C C . LEU A 1 169 ? -8.789 -11.008 -21.578 1 87.94 169 LEU A C 1
ATOM 1367 O O . LEU A 1 169 ? -8.867 -12.148 -22.031 1 87.94 169 LEU A O 1
ATOM 1371 N N . ASN A 1 170 ? -7.934 -10.617 -20.688 1 91 170 ASN A N 1
ATOM 1372 C CA . ASN A 1 170 ? -7.039 -11.539 -20 1 91 170 ASN A CA 1
ATOM 1373 C C . ASN A 1 170 ? -7.316 -11.586 -18.5 1 91 170 ASN A C 1
ATOM 1375 O O . ASN A 1 170 ? -6.648 -10.898 -17.719 1 91 170 ASN A O 1
ATOM 1379 N N . GLY A 1 171 ? -8.148 -12.43 -18.078 1 87.94 171 GLY A N 1
ATOM 1380 C CA . GLY A 1 171 ? -8.672 -12.453 -16.719 1 87.94 171 GLY A CA 1
ATOM 1381 C C . GLY A 1 171 ? -7.625 -12.82 -15.68 1 87.94 171 GLY A C 1
ATOM 1382 O O . GLY A 1 171 ? -7.801 -12.547 -14.484 1 87.94 171 GLY A O 1
ATOM 1383 N N . GLN A 1 172 ? -6.508 -13.383 -16.078 1 91.62 172 GLN A N 1
ATOM 1384 C CA . GLN A 1 172 ? -5.496 -13.828 -15.125 1 91.62 172 GLN A CA 1
ATOM 1385 C C . GLN A 1 172 ? -4.523 -12.703 -14.789 1 91.62 172 GLN A C 1
ATOM 1387 O O . GLN A 1 172 ? -3.758 -12.805 -13.828 1 91.62 172 GLN A O 1
ATOM 1392 N N . LEU A 1 173 ? -4.574 -11.578 -15.43 1 93.81 173 LEU A N 1
ATOM 1393 C CA . LEU A 1 173 ? -3.557 -10.539 -15.297 1 93.81 173 LEU A CA 1
ATOM 1394 C C . LEU A 1 173 ? -3.789 -9.711 -14.039 1 93.81 173 LEU A C 1
ATOM 1396 O O . LEU A 1 173 ? -2.961 -8.867 -13.688 1 93.81 173 LEU A O 1
ATOM 1400 N N . TRP A 1 174 ? -4.828 -9.977 -13.273 1 92.19 174 TRP A N 1
ATOM 1401 C CA . TRP A 1 174 ? -5.055 -9.297 -12 1 92.19 174 TRP A CA 1
ATOM 1402 C C . TRP A 1 174 ? -3.936 -9.609 -11.008 1 92.19 174 TRP A C 1
ATOM 1404 O O . TRP A 1 174 ? -3.67 -8.828 -10.094 1 92.19 174 TRP A O 1
ATOM 1414 N N . THR A 1 175 ? -3.254 -10.711 -11.125 1 95 175 THR A N 1
ATOM 1415 C CA . THR A 1 175 ? -2.215 -11.156 -10.203 1 95 175 THR A CA 1
ATOM 1416 C C . THR A 1 175 ? -0.954 -10.312 -10.359 1 95 175 THR A C 1
ATOM 1418 O O . THR A 1 175 ? -0.081 -10.32 -9.492 1 95 175 THR A O 1
ATOM 1421 N N . MET A 1 176 ? -0.835 -9.562 -11.5 1 96.06 176 MET A N 1
ATOM 1422 C CA . MET A 1 176 ? 0.383 -8.797 -11.75 1 96.06 176 MET A CA 1
ATOM 1423 C C . MET A 1 176 ? 0.522 -7.66 -10.742 1 96.06 176 MET A C 1
ATOM 1425 O O . MET A 1 176 ? 1.628 -7.355 -10.297 1 96.06 176 MET A O 1
ATOM 1429 N N . ALA A 1 177 ? -0.574 -7.031 -10.422 1 96.06 177 ALA A N 1
ATOM 1430 C CA . ALA A 1 177 ? -0.536 -5.969 -9.422 1 96.06 177 ALA A CA 1
ATOM 1431 C C . ALA A 1 177 ? -0.086 -6.508 -8.062 1 96.06 177 ALA A C 1
ATOM 1433 O O . ALA A 1 177 ? 0.673 -5.852 -7.348 1 96.06 177 ALA A O 1
ATOM 1434 N N . LEU A 1 178 ? -0.511 -7.707 -7.723 1 96.75 178 LEU A N 1
ATOM 1435 C CA . LEU A 1 178 ? -0.123 -8.344 -6.469 1 96.75 178 LEU A CA 1
ATOM 1436 C C . LEU A 1 178 ? 1.354 -8.719 -6.484 1 96.75 178 LEU A C 1
ATOM 1438 O O . LEU A 1 178 ? 2.043 -8.586 -5.469 1 96.75 178 LEU A O 1
ATOM 1442 N N . GLU A 1 179 ? 1.783 -9.148 -7.633 1 97.62 179 GLU A N 1
ATOM 1443 C CA . GLU A 1 179 ? 3.193 -9.492 -7.805 1 97.62 179 GLU A CA 1
ATOM 1444 C C . GLU A 1 179 ? 4.082 -8.266 -7.594 1 97.62 179 GLU A C 1
ATOM 1446 O O . GLU A 1 179 ? 5.129 -8.359 -6.945 1 97.62 179 GLU A O 1
ATOM 1451 N N . PHE A 1 180 ? 3.617 -7.195 -8.172 1 97.88 180 PHE A N 1
ATOM 1452 C CA . PHE A 1 180 ? 4.391 -5.965 -8.039 1 97.88 180 PHE A CA 1
ATOM 1453 C C . PHE A 1 180 ? 4.352 -5.449 -6.609 1 97.88 180 PHE A C 1
ATOM 1455 O O . PHE A 1 180 ? 5.375 -5.027 -6.066 1 97.88 180 PHE A O 1
ATOM 1462 N N . ARG A 1 181 ? 3.273 -5.453 -5.953 1 97.88 181 ARG A N 1
ATOM 1463 C CA . ARG A 1 181 ? 3.135 -5.023 -4.566 1 97.88 181 ARG A CA 1
ATOM 1464 C C . ARG A 1 181 ? 4.027 -5.848 -3.645 1 97.88 181 ARG A C 1
ATOM 1466 O O . ARG A 1 181 ? 4.762 -5.293 -2.822 1 97.88 181 ARG A O 1
ATOM 1473 N N . GLY A 1 182 ? 3.898 -7.172 -3.775 1 98.44 182 GLY A N 1
ATOM 1474 C CA . GLY A 1 182 ? 4.73 -8.039 -2.959 1 98.44 182 GLY A CA 1
ATOM 1475 C C . GLY A 1 182 ? 6.215 -7.773 -3.129 1 98.44 182 GLY A C 1
ATOM 1476 O O . GLY A 1 182 ? 6.973 -7.797 -2.156 1 98.44 182 GLY A O 1
ATOM 1477 N N . SER A 1 183 ? 6.625 -7.516 -4.348 1 98.56 183 SER A N 1
ATOM 1478 C CA . SER A 1 183 ? 8.023 -7.207 -4.609 1 98.56 183 SER A CA 1
ATOM 1479 C C . SER A 1 183 ? 8.445 -5.922 -3.902 1 98.56 183 SER A C 1
ATOM 1481 O O . SER A 1 183 ? 9.523 -5.859 -3.309 1 98.56 183 SER A O 1
ATOM 1483 N N . CYS A 1 184 ? 7.59 -4.906 -3.98 1 98.38 184 CYS A N 1
ATOM 1484 C CA . CYS A 1 184 ? 7.883 -3.635 -3.332 1 98.38 184 CYS A CA 1
ATOM 1485 C C . CYS A 1 184 ? 8.031 -3.811 -1.824 1 98.38 184 CYS A C 1
ATOM 1487 O O . CYS A 1 184 ? 8.938 -3.24 -1.214 1 98.38 184 CYS A O 1
ATOM 1489 N N . VAL A 1 185 ? 7.176 -4.598 -1.255 1 98.56 185 VAL A N 1
ATOM 1490 C CA . VAL A 1 185 ? 7.223 -4.848 0.182 1 98.56 185 VAL A CA 1
ATOM 1491 C C . VAL A 1 185 ? 8.539 -5.523 0.549 1 98.56 185 VAL A C 1
ATOM 1493 O O . VAL A 1 185 ? 9.203 -5.125 1.509 1 98.56 185 VAL A O 1
ATOM 1496 N N . VAL A 1 186 ? 8.938 -6.504 -0.241 1 98.75 186 VAL A N 1
ATOM 1497 C CA . VAL A 1 186 ? 10.156 -7.258 0.034 1 98.75 186 VAL A CA 1
ATOM 1498 C C . VAL A 1 186 ? 11.375 -6.348 -0.114 1 98.75 186 VAL A C 1
ATOM 1500 O O . VAL A 1 186 ? 12.273 -6.367 0.725 1 98.75 186 VAL A O 1
ATOM 1503 N N . TYR A 1 187 ? 11.398 -5.504 -1.168 1 98.75 187 TYR A N 1
ATOM 1504 C CA . TYR A 1 187 ? 12.523 -4.605 -1.364 1 98.75 187 TYR A CA 1
ATOM 1505 C C . TYR A 1 187 ? 12.648 -3.619 -0.208 1 98.75 187 TYR A C 1
ATOM 1507 O O . TYR A 1 187 ? 13.75 -3.338 0.266 1 98.75 187 TYR A O 1
ATOM 1515 N N . LEU A 1 188 ? 11.539 -3.105 0.231 1 98.62 188 LEU A N 1
ATOM 1516 C CA . LEU A 1 188 ? 11.539 -2.176 1.355 1 98.62 188 LEU A CA 1
ATOM 1517 C C . LEU A 1 188 ? 12.07 -2.852 2.617 1 98.62 188 LEU A C 1
ATOM 1519 O O . LEU A 1 188 ? 12.859 -2.262 3.357 1 98.62 188 LEU A O 1
ATOM 1523 N N . LEU A 1 189 ? 11.656 -4.074 2.848 1 98.69 189 LEU A N 1
ATOM 1524 C CA . LEU A 1 189 ? 12.062 -4.781 4.059 1 98.69 189 LEU A CA 1
ATOM 1525 C C . LEU A 1 189 ? 13.523 -5.215 3.973 1 98.69 189 LEU A C 1
ATOM 1527 O O . LEU A 1 189 ? 14.227 -5.242 4.984 1 98.69 189 LEU A O 1
ATOM 1531 N N . LEU A 1 190 ? 13.961 -5.598 2.73 1 98.5 190 LEU A N 1
ATOM 1532 C CA . LEU A 1 190 ? 15.375 -5.891 2.555 1 98.5 190 LEU A CA 1
ATOM 1533 C C . LEU A 1 190 ? 16.234 -4.676 2.902 1 98.5 190 LEU A C 1
ATOM 1535 O O . LEU A 1 190 ? 17.312 -4.812 3.484 1 98.5 190 LEU A O 1
ATOM 1539 N N . LEU A 1 191 ? 15.688 -3.492 2.557 1 98 191 LEU A N 1
ATOM 1540 C CA . LEU A 1 191 ? 16.359 -2.244 2.9 1 98 191 LEU A CA 1
ATOM 1541 C C . LEU A 1 191 ? 16.328 -2.006 4.406 1 98 191 LEU A C 1
ATOM 1543 O O . LEU A 1 191 ? 17.375 -1.787 5.027 1 98 191 LEU A O 1
ATOM 1547 N N . GLY A 1 192 ? 15.18 -2.076 5.02 1 97.94 192 GLY A N 1
ATOM 1548 C CA . GLY A 1 192 ? 15.016 -1.753 6.43 1 97.94 192 GLY A CA 1
ATOM 1549 C C . GLY A 1 192 ? 15.75 -2.705 7.352 1 97.94 192 GLY A C 1
ATOM 1550 O O . GLY A 1 192 ? 16.266 -2.293 8.398 1 97.94 192 GLY A O 1
ATOM 1551 N N . LEU A 1 193 ? 15.844 -3.965 6.945 1 97.75 193 LEU A N 1
ATOM 1552 C CA . LEU A 1 193 ? 16.422 -4.984 7.812 1 97.75 193 LEU A CA 1
ATOM 1553 C C . LEU A 1 193 ? 17.875 -5.266 7.426 1 97.75 193 LEU A C 1
ATOM 1555 O O . LEU A 1 193 ? 18.484 -6.223 7.918 1 97.75 193 LEU A O 1
ATOM 1559 N N . ALA A 1 194 ? 18.469 -4.484 6.605 1 96.19 194 ALA A N 1
ATOM 1560 C CA . ALA A 1 194 ? 19.766 -4.746 5.996 1 96.19 194 ALA A CA 1
ATOM 1561 C C . ALA A 1 194 ? 20.844 -4.898 7.062 1 96.19 194 ALA A C 1
ATOM 1563 O O . ALA A 1 194 ? 21.766 -5.723 6.918 1 96.19 194 ALA A O 1
ATOM 1564 N N . PHE A 1 195 ? 20.734 -4.168 8.148 1 95.56 195 PHE A N 1
ATOM 1565 C CA . PHE A 1 195 ? 21.828 -4.168 9.117 1 95.56 195 PHE A CA 1
ATOM 1566 C C . PHE A 1 195 ? 21.391 -4.832 10.422 1 95.56 195 PHE A C 1
ATOM 1568 O O . PHE A 1 195 ? 22.109 -4.766 11.422 1 95.56 195 PHE A O 1
ATOM 1575 N N . TRP A 1 196 ? 20.188 -5.371 10.406 1 96.94 196 TRP A N 1
ATOM 1576 C CA . TRP A 1 196 ? 19.719 -6.094 11.586 1 96.94 196 TRP A CA 1
ATOM 1577 C C . TRP A 1 196 ? 20.516 -7.379 11.789 1 96.94 196 TRP A C 1
ATOM 1579 O O . TRP A 1 196 ? 20.969 -7.996 10.82 1 96.94 196 TRP A O 1
ATOM 1589 N N . LYS A 1 197 ? 20.656 -7.781 13.094 1 96.12 197 LYS A N 1
ATOM 1590 C CA . LYS A 1 197 ? 21.203 -9.102 13.398 1 96.12 197 LYS A CA 1
ATOM 1591 C C . LYS A 1 197 ? 20.281 -10.203 12.875 1 96.12 197 LYS A C 1
ATOM 1593 O O . LYS A 1 197 ? 19.078 -9.984 12.688 1 96.12 197 LYS A O 1
ATOM 1598 N N . PRO A 1 198 ? 20.781 -11.398 12.562 1 94.56 198 PRO A N 1
ATOM 1599 C CA . PRO A 1 198 ? 20.016 -12.461 11.922 1 94.56 198 PRO A CA 1
ATOM 1600 C C . PRO A 1 198 ? 18.781 -12.867 12.727 1 94.56 198 PRO A C 1
ATOM 1602 O O . PRO A 1 198 ? 17.703 -13.031 12.172 1 94.56 198 PRO A O 1
ATOM 1605 N N . ARG A 1 199 ? 18.875 -13.055 14.047 1 94.69 199 ARG A N 1
ATOM 1606 C CA . ARG A 1 199 ? 17.766 -13.547 14.844 1 94.69 199 ARG A CA 1
ATOM 1607 C C . ARG A 1 199 ? 16.641 -12.516 14.898 1 94.69 199 ARG A C 1
ATOM 1609 O O . ARG A 1 199 ? 15.484 -12.828 14.609 1 94.69 199 ARG A O 1
ATOM 1616 N N . PRO A 1 200 ? 16.938 -11.234 15.25 1 96.69 200 PRO A N 1
ATOM 1617 C CA . PRO A 1 200 ? 15.867 -10.227 15.242 1 96.69 200 PRO A CA 1
ATOM 1618 C C . PRO A 1 200 ? 15.227 -10.07 13.859 1 96.69 200 PRO A C 1
ATOM 1620 O O . PRO A 1 200 ? 14.031 -9.766 13.766 1 96.69 200 PRO A O 1
ATOM 1623 N N . ARG A 1 201 ? 15.984 -10.242 12.875 1 96.88 201 ARG A N 1
ATOM 1624 C CA . ARG A 1 201 ? 15.461 -10.148 11.516 1 96.88 201 ARG A CA 1
ATOM 1625 C C . ARG A 1 201 ? 14.406 -11.219 11.258 1 96.88 201 ARG A C 1
ATOM 1627 O O . ARG A 1 201 ? 13.344 -10.93 10.703 1 96.88 201 ARG A O 1
ATOM 1634 N N . LEU A 1 202 ? 14.688 -12.445 11.609 1 97.31 202 LEU A N 1
ATOM 1635 C CA . LEU A 1 202 ? 13.75 -13.547 11.438 1 97.31 202 LEU A CA 1
ATOM 1636 C C . LEU A 1 202 ? 12.492 -13.328 12.266 1 97.31 202 LEU A C 1
ATOM 1638 O O . LEU A 1 202 ? 11.383 -13.617 11.812 1 97.31 202 LEU A O 1
ATOM 1642 N N . TRP A 1 203 ? 12.688 -12.805 13.438 1 97.44 203 TRP A N 1
ATOM 1643 C CA . TRP A 1 203 ? 11.547 -12.523 14.305 1 97.44 203 TRP A CA 1
ATOM 1644 C C . TRP A 1 203 ? 10.664 -11.43 13.711 1 97.44 203 TRP A C 1
ATOM 1646 O O . TRP A 1 203 ? 9.438 -11.516 13.773 1 97.44 203 TRP A O 1
ATOM 1656 N N . ALA A 1 204 ? 11.289 -10.438 13.203 1 97.94 204 ALA A N 1
ATOM 1657 C CA . ALA A 1 204 ? 10.539 -9.344 12.586 1 97.94 204 ALA A CA 1
ATOM 1658 C C . ALA A 1 204 ? 9.727 -9.836 11.391 1 97.94 204 ALA A C 1
ATOM 1660 O O . ALA A 1 204 ? 8.555 -9.477 11.234 1 97.94 204 ALA A O 1
ATOM 1661 N N . LEU A 1 205 ? 10.344 -10.633 10.562 1 98.44 205 LEU A N 1
ATOM 1662 C CA . LEU A 1 205 ? 9.648 -11.188 9.414 1 98.44 205 LEU A CA 1
ATOM 1663 C C . LEU A 1 205 ? 8.5 -12.086 9.852 1 98.44 205 LEU A C 1
ATOM 1665 O O . LEU A 1 205 ? 7.414 -12.055 9.266 1 98.44 205 LEU A O 1
ATOM 1669 N N . GLY A 1 206 ? 8.758 -12.898 10.883 1 98.25 206 GLY A N 1
ATOM 1670 C CA . GLY A 1 206 ? 7.695 -13.727 11.438 1 98.25 206 GLY A CA 1
ATOM 1671 C C . GLY A 1 206 ? 6.527 -12.922 11.969 1 98.25 206 GLY A C 1
ATOM 1672 O O . GLY A 1 206 ? 5.367 -13.273 11.742 1 98.25 206 GLY A O 1
ATOM 1673 N N . ALA A 1 207 ? 6.852 -11.867 12.641 1 98.06 207 ALA A N 1
ATOM 1674 C CA . ALA A 1 207 ? 5.812 -10.992 13.188 1 98.06 207 ALA A CA 1
ATOM 1675 C C . ALA A 1 207 ? 5.004 -10.336 12.07 1 98.06 207 ALA A C 1
ATOM 1677 O O . ALA A 1 207 ? 3.783 -10.211 12.172 1 98.06 207 ALA A O 1
ATOM 1678 N N . LEU A 1 208 ? 5.688 -9.922 11.039 1 98.44 208 LEU A N 1
ATOM 1679 C CA . LEU A 1 208 ? 5.008 -9.32 9.906 1 98.44 208 LEU A CA 1
ATOM 1680 C C . LEU A 1 208 ? 4.117 -10.336 9.195 1 98.44 208 LEU A C 1
ATOM 1682 O O . LEU A 1 208 ? 3.025 -10 8.734 1 98.44 208 LEU A O 1
ATOM 1686 N N . MET A 1 209 ? 4.598 -11.57 9.062 1 98.5 209 MET A N 1
ATOM 1687 C CA . MET A 1 209 ? 3.779 -12.641 8.484 1 98.5 209 MET A CA 1
ATOM 1688 C C . MET A 1 209 ? 2.502 -12.836 9.297 1 98.5 209 MET A C 1
ATOM 1690 O O . MET A 1 209 ? 1.411 -12.93 8.727 1 98.5 209 MET A O 1
ATOM 1694 N N . ALA A 1 210 ? 2.65 -12.867 10.602 1 97.94 210 ALA A N 1
ATOM 1695 C CA . ALA A 1 210 ? 1.495 -13.023 11.477 1 97.94 210 ALA A CA 1
ATOM 1696 C C . ALA A 1 210 ? 0.536 -11.844 11.344 1 97.94 210 ALA A C 1
ATOM 1698 O O . ALA A 1 210 ? -0.684 -12.023 11.328 1 97.94 210 ALA A O 1
ATOM 1699 N N . TYR A 1 211 ? 1.091 -10.695 11.234 1 97.88 211 TYR A N 1
ATOM 1700 C CA . TYR A 1 211 ? 0.296 -9.477 11.102 1 97.88 211 TYR A CA 1
ATOM 1701 C C . TYR A 1 211 ? -0.544 -9.516 9.828 1 97.88 211 TYR A C 1
ATOM 1703 O O . TYR A 1 211 ? -1.75 -9.258 9.867 1 97.88 211 TYR A O 1
ATOM 1711 N N . TRP A 1 212 ? 0.042 -9.82 8.734 1 98 212 TRP A N 1
ATOM 1712 C CA . TRP A 1 212 ? -0.676 -9.805 7.465 1 98 212 TRP A CA 1
ATOM 1713 C C . TRP A 1 212 ? -1.603 -11.016 7.352 1 98 212 TRP A C 1
ATOM 1715 O O . TRP A 1 212 ? -2.627 -10.953 6.668 1 98 212 TRP A O 1
ATOM 1725 N N . PHE A 1 213 ? -1.243 -12.133 8.062 1 97.75 213 PHE A N 1
ATOM 1726 C CA . PHE A 1 213 ? -2.176 -13.242 8.188 1 97.75 213 PHE A CA 1
ATOM 1727 C C . PHE A 1 213 ? -3.441 -12.812 8.922 1 97.75 213 PHE A C 1
ATOM 1729 O O . PHE A 1 213 ? -4.551 -13.141 8.492 1 97.75 213 PHE A O 1
ATOM 1736 N N . TYR A 1 214 ? -3.254 -12.031 9.922 1 96.62 214 TYR A N 1
ATOM 1737 C CA . TYR A 1 214 ? -4.371 -11.539 10.719 1 96.62 214 TYR A CA 1
ATOM 1738 C C . TYR A 1 214 ? -5.32 -10.703 9.875 1 96.62 214 TYR A C 1
ATOM 1740 O O . TYR A 1 214 ? -6.539 -10.773 10.047 1 96.62 214 TYR A O 1
ATOM 1748 N N . PHE A 1 215 ? -4.855 -10 8.945 1 96.12 215 PHE A N 1
ATOM 1749 C CA . PHE A 1 215 ? -5.684 -9.102 8.156 1 96.12 215 PHE A CA 1
ATOM 1750 C C . PHE A 1 215 ? -6.105 -9.758 6.852 1 96.12 215 PHE A C 1
ATOM 1752 O O . PHE A 1 215 ? -6.848 -9.172 6.062 1 96.12 215 PHE A O 1
ATOM 1759 N N . GLY A 1 216 ? -5.617 -10.922 6.566 1 96.31 216 GLY A N 1
ATOM 1760 C CA . GLY A 1 216 ? -6.047 -11.664 5.391 1 96.31 216 GLY A CA 1
ATOM 1761 C C . GLY A 1 216 ? -5.363 -11.211 4.113 1 96.31 216 GLY A C 1
ATOM 1762 O O . GLY A 1 216 ? -5.93 -11.328 3.025 1 96.31 216 GLY A O 1
ATOM 1763 N N . PHE A 1 217 ? -4.211 -10.586 4.203 1 97.12 217 PHE A N 1
ATOM 1764 C CA . PHE A 1 217 ? -3.432 -10.234 3.023 1 97.12 217 PHE A CA 1
ATOM 1765 C C . PHE A 1 217 ? -2.496 -11.367 2.629 1 97.12 217 PHE A C 1
ATOM 1767 O O . PHE A 1 217 ? -1.288 -11.297 2.867 1 97.12 217 PHE A O 1
ATOM 1774 N N . TRP A 1 218 ? -3.088 -12.25 1.94 1 97.88 218 TRP A N 1
ATOM 1775 C CA . TRP A 1 218 ? -2.434 -13.516 1.623 1 97.88 218 TRP A CA 1
ATOM 1776 C C . TRP A 1 218 ? -1.29 -13.312 0.638 1 97.88 218 TRP A C 1
ATOM 1778 O O . TRP A 1 218 ? -0.307 -14.055 0.65 1 97.88 218 TRP A O 1
ATOM 1788 N N . ASP A 1 219 ? -1.354 -12.32 -0.279 1 97.69 219 ASP A N 1
ATOM 1789 C CA . ASP A 1 219 ? -0.302 -12.055 -1.253 1 97.69 219 ASP A CA 1
ATOM 1790 C C . ASP A 1 219 ? 0.969 -11.562 -0.566 1 97.69 219 ASP A C 1
ATOM 1792 O O . ASP A 1 219 ? 2.059 -12.078 -0.82 1 97.69 219 ASP A O 1
ATOM 1796 N N . VAL A 1 220 ? 0.792 -10.633 0.357 1 98.44 220 VAL A N 1
ATOM 1797 C CA . VAL A 1 220 ? 1.938 -10.102 1.091 1 98.44 220 VAL A CA 1
ATOM 1798 C C . VAL A 1 220 ? 2.52 -11.188 1.994 1 98.44 220 VAL A C 1
ATOM 1800 O O . VAL A 1 220 ? 3.74 -11.32 2.107 1 98.44 220 VAL A O 1
ATOM 1803 N N . LEU A 1 221 ? 1.615 -11.945 2.621 1 98.62 221 LEU A N 1
ATOM 1804 C CA . LEU A 1 221 ? 2.041 -13.07 3.447 1 98.62 221 LEU A CA 1
ATOM 1805 C C . LEU A 1 221 ? 2.916 -14.031 2.65 1 98.62 221 LEU A C 1
ATOM 1807 O O . LEU A 1 221 ? 3.969 -14.461 3.127 1 98.62 221 LEU A O 1
ATOM 1811 N N . GLY A 1 222 ? 2.502 -14.359 1.461 1 98.75 222 GLY A N 1
ATOM 1812 C CA . GLY A 1 222 ? 3.273 -15.25 0.611 1 98.75 222 GLY A CA 1
ATOM 1813 C C . GLY A 1 222 ? 4.668 -14.734 0.312 1 98.75 222 GLY A C 1
ATOM 1814 O O . GLY A 1 222 ? 5.648 -15.461 0.45 1 98.75 222 GLY A O 1
ATOM 1815 N N . PHE A 1 223 ? 4.789 -13.492 -0.079 1 98.81 223 PHE A N 1
ATOM 1816 C CA . PHE A 1 223 ? 6.078 -12.891 -0.397 1 98.81 223 PHE A CA 1
ATOM 1817 C C . PHE A 1 223 ? 6.98 -12.867 0.831 1 98.81 223 PHE A C 1
ATOM 1819 O O . PHE A 1 223 ? 8.172 -13.18 0.74 1 98.81 223 PHE A O 1
ATOM 1826 N N . LEU A 1 224 ? 6.418 -12.5 1.962 1 98.81 224 LEU A N 1
ATOM 1827 C CA . LEU A 1 224 ? 7.184 -12.438 3.201 1 98.81 224 LEU A CA 1
ATOM 1828 C C . LEU A 1 224 ? 7.684 -13.82 3.605 1 98.81 224 LEU A C 1
ATOM 1830 O O . LEU A 1 224 ? 8.797 -13.961 4.113 1 98.81 224 LEU A O 1
ATOM 1834 N N . ALA A 1 225 ? 6.82 -14.781 3.398 1 98.81 225 ALA A N 1
ATOM 1835 C CA . ALA A 1 225 ? 7.219 -16.156 3.719 1 98.81 225 ALA A CA 1
ATOM 1836 C C . ALA A 1 225 ? 8.391 -16.594 2.846 1 98.81 225 ALA A C 1
ATOM 1838 O O . ALA A 1 225 ? 9.32 -17.25 3.33 1 98.81 225 ALA A O 1
ATOM 1839 N N . GLY A 1 226 ? 8.289 -16.297 1.537 1 98.5 226 GLY A N 1
ATOM 1840 C CA . GLY A 1 226 ? 9.422 -16.578 0.674 1 98.5 226 GLY A CA 1
ATOM 1841 C C . GLY A 1 226 ? 10.703 -15.898 1.134 1 98.5 226 GLY A C 1
ATOM 1842 O O . GLY A 1 226 ? 11.766 -16.516 1.151 1 98.5 226 GLY A O 1
ATOM 1843 N N . TYR A 1 227 ? 10.625 -14.625 1.491 1 98.62 227 TYR A N 1
ATOM 1844 C CA . TYR A 1 227 ? 11.75 -13.875 2.033 1 98.62 227 TYR A CA 1
ATOM 1845 C C . TYR A 1 227 ? 12.289 -14.531 3.299 1 98.62 227 TYR A C 1
ATOM 1847 O O . TYR A 1 227 ? 13.5 -14.688 3.457 1 98.62 227 TYR A O 1
ATOM 1855 N N . TRP A 1 228 ? 11.375 -14.914 4.195 1 98.56 228 TRP A N 1
ATOM 1856 C CA . TRP A 1 228 ? 11.734 -15.555 5.453 1 98.56 228 TRP A CA 1
ATOM 1857 C C . TRP A 1 228 ? 12.492 -16.859 5.203 1 98.56 228 TRP A C 1
ATOM 1859 O O . TRP A 1 228 ? 13.516 -17.125 5.836 1 98.56 228 TRP A O 1
ATOM 1869 N N . LEU A 1 229 ? 12.047 -17.688 4.293 1 97.31 229 LEU A N 1
ATOM 1870 C CA . LEU A 1 229 ? 12.695 -18.938 3.951 1 97.31 229 LEU A CA 1
ATOM 1871 C C . LEU A 1 229 ? 14.078 -18.703 3.355 1 97.31 229 LEU A C 1
ATOM 1873 O O . LEU A 1 229 ? 15.023 -19.438 3.643 1 97.31 229 LEU A O 1
ATOM 1877 N N . ALA A 1 230 ? 14.148 -17.672 2.508 1 97.06 230 ALA A N 1
ATOM 1878 C CA . ALA A 1 230 ? 15.445 -17.312 1.928 1 97.06 230 ALA A CA 1
ATOM 1879 C C . ALA A 1 230 ? 16.438 -16.922 3.014 1 97.06 230 ALA A C 1
ATOM 1881 O O . ALA A 1 230 ? 17.609 -17.312 2.969 1 97.06 230 ALA A O 1
ATOM 1882 N N . GLU A 1 231 ? 15.969 -16.109 3.975 1 96.88 231 GLU A N 1
ATOM 1883 C CA . GLU A 1 231 ? 16.812 -15.703 5.098 1 96.88 231 GLU A CA 1
ATOM 1884 C C . GLU A 1 231 ? 17.312 -16.906 5.879 1 96.88 231 GLU A C 1
ATOM 1886 O O . GLU A 1 231 ? 18.484 -16.984 6.242 1 96.88 231 GLU A O 1
ATOM 1891 N N . ARG A 1 232 ? 16.453 -17.828 6.121 1 94.69 232 ARG A N 1
ATOM 1892 C CA . ARG A 1 232 ? 16.797 -19.047 6.863 1 94.69 232 ARG A CA 1
ATOM 1893 C C . ARG A 1 232 ? 17.812 -19.875 6.098 1 94.69 232 ARG A C 1
ATOM 1895 O O . ARG A 1 232 ? 18.719 -20.469 6.699 1 94.69 232 ARG A O 1
ATOM 1902 N N . GLU A 1 233 ? 17.688 -19.969 4.848 1 92.25 233 GLU A N 1
ATOM 1903 C CA . GLU A 1 233 ? 18.609 -20.734 4.012 1 92.25 233 GLU A CA 1
ATOM 1904 C C . GLU A 1 233 ? 20.016 -20.156 4.062 1 92.25 233 GLU A C 1
ATOM 1906 O O . GLU A 1 233 ? 20.984 -20.891 4.262 1 92.25 233 GLU A O 1
ATOM 1911 N N . VAL A 1 234 ? 20.141 -18.906 3.912 1 92.69 234 VAL A N 1
ATOM 1912 C CA . VAL A 1 234 ? 21.453 -18.266 3.902 1 92.69 234 VAL A CA 1
ATOM 1913 C C . VAL A 1 234 ? 22.094 -18.375 5.285 1 92.69 234 VAL A C 1
ATOM 1915 O O . VAL A 1 234 ? 23.297 -18.562 5.402 1 92.69 234 VAL A O 1
ATOM 1918 N N . LEU A 1 235 ? 21.281 -18.25 6.336 1 91.81 235 LEU A N 1
ATOM 1919 C CA . LEU A 1 235 ? 21.781 -18.391 7.699 1 91.81 235 LEU A CA 1
ATOM 1920 C C . LEU A 1 235 ? 22.312 -19.812 7.93 1 91.81 235 LEU A C 1
ATOM 1922 O O . LEU A 1 235 ? 23.344 -19.984 8.578 1 91.81 235 LEU A O 1
ATOM 1926 N N . SER A 1 236 ? 21.625 -20.75 7.43 1 87.81 236 SER A N 1
ATOM 1927 C CA . SER A 1 236 ? 22.047 -22.141 7.559 1 87.81 236 SER A CA 1
ATOM 1928 C C . SER A 1 236 ? 23.344 -22.406 6.781 1 87.81 236 SER A C 1
ATOM 1930 O O . SER A 1 236 ? 24.172 -23.203 7.203 1 87.81 236 SER A O 1
ATOM 1932 N N . GLU A 1 237 ? 23.469 -21.766 5.676 1 84.31 237 GLU A N 1
ATOM 1933 C CA . GLU A 1 237 ? 24.703 -21.875 4.883 1 84.31 237 GLU A CA 1
ATOM 1934 C C . GLU A 1 237 ? 25.891 -21.312 5.641 1 84.31 237 GLU A C 1
ATOM 1936 O O . GLU A 1 237 ? 27 -21.844 5.543 1 84.31 237 GLU A O 1
ATOM 1941 N N . SER A 1 238 ? 25.688 -20.297 6.367 1 76.81 238 SER A N 1
ATOM 1942 C CA . SER A 1 238 ? 26.766 -19.641 7.109 1 76.81 238 SER A CA 1
ATOM 1943 C C . SER A 1 238 ? 27.156 -20.438 8.336 1 76.81 238 SER A C 1
ATOM 1945 O O . SER A 1 238 ? 28.328 -20.484 8.711 1 76.81 238 SER A O 1
ATOM 1947 N N . GLU A 1 239 ? 26.188 -20.984 9.047 1 69.75 239 GLU A N 1
ATOM 1948 C CA . GLU A 1 239 ? 26.469 -21.812 10.219 1 69.75 239 GLU A CA 1
ATOM 1949 C C . GLU A 1 239 ? 27.203 -23.094 9.836 1 69.75 239 GLU A C 1
ATOM 1951 O O . GLU A 1 239 ? 28.078 -23.562 10.562 1 69.75 239 GLU A O 1
ATOM 1956 N N . THR A 1 240 ? 26.703 -23.688 8.805 1 55.12 240 THR A N 1
ATOM 1957 C CA . THR A 1 240 ? 27.359 -24.906 8.336 1 55.12 240 THR A CA 1
ATOM 1958 C C . THR A 1 240 ? 28.812 -24.625 7.965 1 55.12 240 THR A C 1
ATOM 1960 O O . THR A 1 240 ? 29.688 -25.453 8.195 1 55.12 240 THR A O 1
ATOM 1963 N N . VAL A 1 241 ? 29.062 -23.5 7.395 1 49.12 241 VAL A N 1
ATOM 1964 C CA . VAL A 1 241 ? 30.438 -23.141 7.074 1 49.12 241 VAL A CA 1
ATOM 1965 C C . VAL A 1 241 ? 31.234 -22.922 8.367 1 49.12 241 VAL A C 1
ATOM 1967 O O . VAL A 1 241 ? 32.375 -23.375 8.484 1 49.12 241 VAL A O 1
ATOM 1970 N N . SER A 1 242 ? 30.484 -22.266 9.328 1 46.47 242 SER A N 1
ATOM 1971 C CA . SER A 1 242 ? 31.188 -22.047 10.578 1 46.47 242 SER A CA 1
ATOM 1972 C C . SER A 1 242 ? 31.391 -23.344 11.344 1 46.47 242 SER A C 1
ATOM 1974 O O . SER A 1 242 ? 32.438 -23.547 11.953 1 46.47 242 SER A O 1
ATOM 1976 N N . THR A 1 243 ? 30.297 -24.203 11.445 1 43.25 243 THR A N 1
ATOM 1977 C CA . THR A 1 243 ? 30.422 -25.453 12.172 1 43.25 243 THR A CA 1
ATOM 1978 C C . THR A 1 243 ? 31.297 -26.453 11.414 1 43.25 243 THR A C 1
ATOM 1980 O O . THR A 1 243 ? 32.062 -27.203 12.023 1 43.25 243 THR A O 1
ATOM 1983 N N . GLU A 1 244 ? 31.078 -26.609 10.117 1 38.81 244 GLU A N 1
ATOM 1984 C CA . GLU A 1 244 ? 31.984 -27.531 9.43 1 38.81 244 GLU A CA 1
ATOM 1985 C C . GLU A 1 244 ? 33.438 -27.109 9.602 1 38.81 244 GLU A C 1
ATOM 1987 O O . GLU A 1 244 ? 34.344 -27.953 9.688 1 38.81 244 GLU A O 1
ATOM 1992 N N . ALA A 1 245 ? 33.656 -25.766 9.633 1 42.34 245 ALA A N 1
ATOM 1993 C CA . ALA A 1 245 ? 35.031 -25.391 9.93 1 42.34 245 ALA A CA 1
ATOM 1994 C C . ALA A 1 245 ? 35.438 -25.844 11.328 1 42.34 245 ALA A C 1
ATOM 1996 O O . ALA A 1 245 ? 36.531 -26.344 11.523 1 42.34 245 ALA A O 1
ATOM 1997 N N . ASP A 1 246 ? 34.625 -25.516 12.289 1 39.44 246 ASP A N 1
ATOM 1998 C CA . ASP A 1 246 ? 35.062 -25.797 13.641 1 39.44 246 ASP A CA 1
ATOM 1999 C C . ASP A 1 246 ? 34.812 -27.266 14.008 1 39.44 246 ASP A C 1
ATOM 2001 O O . ASP A 1 246 ? 35.688 -27.906 14.609 1 39.44 246 ASP A O 1
ATOM 2005 N N . PHE A 1 247 ? 33.469 -27.656 13.828 1 35.62 247 PHE A N 1
ATOM 2006 C CA . PHE A 1 247 ? 33.094 -28.906 14.453 1 35.62 247 PHE A CA 1
ATOM 2007 C C . PHE A 1 247 ? 33.5 -30.094 13.578 1 35.62 247 PHE A C 1
ATOM 2009 O O . PHE A 1 247 ? 33.844 -31.156 14.086 1 35.62 247 PHE A O 1
ATOM 2016 N N . MET A 1 248 ? 33.312 -29.938 12.25 1 36.69 248 MET A N 1
ATOM 2017 C CA . MET A 1 248 ? 33.5 -31.172 11.492 1 36.69 248 MET A CA 1
ATOM 2018 C C . MET A 1 248 ? 34.938 -31.656 11.617 1 36.69 248 MET A C 1
ATOM 2020 O O . MET A 1 248 ? 35.25 -32.75 11.156 1 36.69 248 MET A O 1
ATOM 2024 N N . LEU A 1 249 ? 35.875 -30.781 11.703 1 40.94 249 LEU A N 1
ATOM 2025 C CA . LEU A 1 249 ? 37.219 -31.312 11.711 1 40.94 249 LEU A CA 1
ATOM 2026 C C . LEU A 1 249 ? 37.438 -32.25 12.891 1 40.94 249 LEU A C 1
ATOM 2028 O O . LEU A 1 249 ? 38.125 -33.281 12.758 1 40.94 249 LEU A O 1
ATOM 2032 N N . TRP A 1 250 ? 36.969 -31.812 14.133 1 38.03 250 TRP A N 1
ATOM 2033 C CA . TRP A 1 250 ? 37.406 -32.594 15.273 1 38.03 250 TRP A CA 1
ATOM 2034 C C . TRP A 1 250 ? 36.531 -33.812 15.492 1 38.03 250 TRP A C 1
ATOM 2036 O O . TRP A 1 250 ? 37 -34.875 15.898 1 38.03 250 TRP A O 1
ATOM 2046 N N . LEU A 1 251 ? 35.062 -33.719 15.281 1 32.91 251 LEU A N 1
ATOM 2047 C CA . LEU A 1 251 ? 34.25 -34.875 15.711 1 32.91 251 LEU A CA 1
ATOM 2048 C C . LEU A 1 251 ? 33.969 -35.781 14.539 1 32.91 251 LEU A C 1
ATOM 2050 O O . LEU A 1 251 ? 33.25 -36.781 14.703 1 32.91 251 LEU A O 1
ATOM 2054 N N . LYS A 1 252 ? 34.375 -35.656 13.32 1 40.91 252 LYS A N 1
ATOM 2055 C CA . LYS A 1 252 ? 34.094 -36.469 12.141 1 40.91 252 LYS A CA 1
ATOM 2056 C C . LYS A 1 252 ? 34.469 -37.938 12.391 1 40.91 252 LYS A C 1
ATOM 2058 O O . LYS A 1 252 ? 33.75 -38.844 11.938 1 40.91 252 LYS A O 1
ATOM 2063 N N . PRO A 1 253 ? 35.531 -38.188 13.055 1 40.44 253 PRO A N 1
ATOM 2064 C CA . PRO A 1 253 ? 35.938 -39.594 13.094 1 40.44 253 PRO A CA 1
ATOM 2065 C C . PRO A 1 253 ? 34.969 -40.438 13.922 1 40.44 253 PRO A C 1
ATOM 2067 O O . PRO A 1 253 ? 34.938 -41.656 13.758 1 40.44 253 PRO A O 1
ATOM 2070 N N . TYR A 1 254 ? 34.5 -40.062 15.086 1 40.09 254 TYR A N 1
ATOM 2071 C CA . TYR A 1 254 ? 34 -41 16.078 1 40.09 254 TYR A CA 1
ATOM 2072 C C . TYR A 1 254 ? 32.5 -41.188 15.906 1 40.09 254 TYR A C 1
ATOM 2074 O O . TYR A 1 254 ? 31.859 -41.906 16.688 1 40.09 254 TYR A O 1
ATOM 2082 N N . ILE A 1 255 ? 31.719 -40.312 15.32 1 37.91 255 ILE A N 1
ATOM 2083 C CA . ILE A 1 255 ? 30.297 -40.594 15.32 1 37.91 255 ILE A CA 1
ATOM 2084 C C . ILE A 1 255 ? 29.969 -41.656 14.289 1 37.91 255 ILE A C 1
ATOM 2086 O O . ILE A 1 255 ? 30.219 -41.5 13.094 1 37.91 255 ILE A O 1
ATOM 2090 N N . PRO A 1 256 ? 29.891 -42.969 14.727 1 36.47 256 PRO A N 1
ATOM 2091 C CA . PRO A 1 256 ? 29.516 -44.094 13.859 1 36.47 256 PRO A CA 1
ATOM 2092 C C . PRO A 1 256 ? 28.344 -43.75 12.93 1 36.47 256 PRO A C 1
ATOM 2094 O O . PRO A 1 256 ? 27.438 -43 13.312 1 36.47 256 PRO A O 1
ATOM 2097 N N . VAL A 1 257 ? 28.531 -43.656 11.719 1 38.62 257 VAL A N 1
ATOM 2098 C CA . VAL A 1 257 ? 27.719 -43.406 10.539 1 38.62 257 VAL A CA 1
ATOM 2099 C C . VAL A 1 257 ? 26.469 -44.281 10.57 1 38.62 257 VAL A C 1
ATOM 2101 O O . VAL A 1 257 ? 25.562 -44.125 9.742 1 38.62 257 VAL A O 1
ATOM 2104 N N . ARG A 1 258 ? 26.484 -45.5 11.336 1 38.69 258 ARG A N 1
ATOM 2105 C CA . ARG A 1 258 ? 25.531 -46.562 10.984 1 38.69 258 ARG A CA 1
ATOM 2106 C C . ARG A 1 258 ? 24.125 -46.188 11.445 1 38.69 258 ARG A C 1
ATOM 2108 O O . ARG A 1 258 ? 23.156 -46.844 11.086 1 38.69 258 ARG A O 1
ATOM 2115 N N . MET A 1 259 ? 23.953 -46 12.828 1 34.06 259 MET A N 1
ATOM 2116 C CA . MET A 1 259 ? 22.562 -46.094 13.227 1 34.06 259 MET A CA 1
ATOM 2117 C C . MET A 1 259 ? 21.672 -45.219 12.32 1 34.06 259 MET A C 1
ATOM 2119 O O . MET A 1 259 ? 21.859 -44 12.25 1 34.06 259 MET A O 1
ATOM 2123 N N . ARG A 1 260 ? 21.156 -45.844 11.391 1 40.19 260 ARG A N 1
ATOM 2124 C CA . ARG A 1 260 ? 20.094 -45.469 10.469 1 40.19 260 ARG A CA 1
ATOM 2125 C C . ARG A 1 260 ? 19 -44.688 11.188 1 40.19 260 ARG A C 1
ATOM 2127 O O . ARG A 1 260 ? 18.031 -45.25 11.672 1 40.19 260 ARG A O 1
ATOM 2134 N N . SER A 1 261 ? 19.156 -43.969 12.352 1 41.47 261 SER A N 1
ATOM 2135 C CA . SER A 1 261 ? 18.188 -43.125 13.031 1 41.47 261 SER A CA 1
ATOM 2136 C C . SER A 1 261 ? 17.203 -42.5 12.047 1 41.47 261 SER A C 1
ATOM 2138 O O . SER A 1 261 ? 17.594 -42.062 10.961 1 41.47 261 SER A O 1
ATOM 2140 N N . VAL A 1 262 ? 16 -43.094 11.969 1 46.59 262 VAL A N 1
ATOM 2141 C CA . VAL A 1 262 ? 14.938 -42.406 11.258 1 46.59 262 VAL A CA 1
ATOM 2142 C C . VAL A 1 262 ? 15.211 -40.906 11.266 1 46.59 262 VAL A C 1
ATOM 2144 O O . VAL A 1 262 ? 15.344 -40.281 12.328 1 46.59 262 VAL A O 1
ATOM 2147 N N . ASN A 1 263 ? 15.961 -40.375 10.375 1 63.22 263 ASN A N 1
ATOM 2148 C CA . ASN A 1 263 ? 16.281 -38.969 10.258 1 63.22 263 ASN A CA 1
ATOM 2149 C C . ASN A 1 263 ? 15.055 -38.094 10.508 1 63.22 263 ASN A C 1
ATOM 2151 O O . ASN A 1 263 ? 14.273 -37.844 9.594 1 63.22 263 ASN A O 1
ATOM 2155 N N . PHE A 1 264 ? 14.484 -38.125 11.789 1 71.75 264 PHE A N 1
ATOM 2156 C CA . PHE A 1 264 ? 13.352 -37.344 12.273 1 71.75 264 PHE A CA 1
ATOM 2157 C C . PHE A 1 264 ? 13.219 -36.062 11.5 1 71.75 264 PHE A C 1
ATOM 2159 O O . PHE A 1 264 ? 12.109 -35.562 11.297 1 71.75 264 PHE A O 1
ATOM 2166 N N . SER A 1 265 ? 14.273 -35.688 11.039 1 78.62 265 SER A N 1
ATOM 2167 C CA . SER A 1 265 ? 14.234 -34.469 10.25 1 78.62 265 SER A CA 1
ATOM 2168 C C . SER A 1 265 ? 13.586 -34.688 8.891 1 78.62 265 SER A C 1
ATOM 2170 O O . SER A 1 265 ? 12.82 -33.875 8.406 1 78.62 265 SER A O 1
ATOM 2172 N N . ALA A 1 266 ? 13.805 -35.906 8.43 1 84.88 266 ALA A N 1
ATOM 2173 C CA . ALA A 1 266 ? 13.203 -36.25 7.145 1 84.88 266 ALA A CA 1
ATOM 2174 C C . ALA A 1 266 ? 11.695 -36.438 7.285 1 84.88 266 ALA A C 1
ATOM 2176 O O . ALA A 1 266 ? 10.914 -35.969 6.453 1 84.88 266 ALA A O 1
ATOM 2177 N N . VAL A 1 267 ? 11.32 -37.156 8.297 1 88.94 267 VAL A N 1
ATOM 2178 C CA . VAL A 1 267 ? 9.906 -37.438 8.539 1 88.94 267 VAL A CA 1
ATOM 2179 C C . VAL A 1 267 ? 9.156 -36.094 8.719 1 88.94 267 VAL A C 1
ATOM 2181 O O . VAL A 1 267 ? 8.062 -35.938 8.172 1 88.94 267 VAL A O 1
ATOM 2184 N N . ARG A 1 268 ? 9.742 -35.312 9.445 1 91.38 268 ARG A N 1
ATOM 2185 C CA . ARG A 1 268 ? 9.141 -34 9.656 1 91.38 268 ARG A CA 1
ATOM 2186 C C . ARG A 1 268 ? 8.977 -33.25 8.336 1 91.38 268 ARG A C 1
ATOM 2188 O O . ARG A 1 268 ? 7.926 -32.656 8.07 1 91.38 268 ARG A O 1
ATOM 2195 N N . THR A 1 269 ? 9.938 -33.312 7.527 1 93.38 269 THR A N 1
ATOM 2196 C CA . THR A 1 269 ? 9.906 -32.594 6.246 1 93.38 269 THR A CA 1
ATOM 2197 C C . THR A 1 269 ? 8.812 -33.156 5.348 1 93.38 269 THR A C 1
ATOM 2199 O O . THR A 1 269 ? 8.047 -32.406 4.746 1 93.38 269 THR A O 1
ATOM 2202 N N . TYR A 1 270 ? 8.703 -34.438 5.316 1 94.31 270 TYR A N 1
ATOM 2203 C CA . TYR A 1 270 ? 7.691 -35.062 4.469 1 94.31 270 TYR A CA 1
ATOM 2204 C C . TYR A 1 270 ? 6.293 -34.812 5.027 1 94.31 270 TYR A C 1
ATOM 2206 O O . TYR A 1 270 ? 5.336 -34.656 4.266 1 94.31 270 TYR A O 1
ATOM 2214 N N . ALA A 1 271 ? 6.223 -34.844 6.312 1 95.94 271 ALA A N 1
ATOM 2215 C CA . ALA A 1 271 ? 4.938 -34.531 6.922 1 95.94 271 ALA A CA 1
ATOM 2216 C C . ALA A 1 271 ? 4.504 -33.125 6.559 1 95.94 271 ALA A C 1
ATOM 2218 O O . ALA A 1 271 ? 3.346 -32.875 6.207 1 95.94 271 ALA A O 1
ATOM 2219 N N . ILE A 1 272 ? 5.441 -32.219 6.609 1 96.94 272 ILE A N 1
ATOM 2220 C CA . ILE A 1 272 ? 5.18 -30.812 6.25 1 96.94 272 ILE A CA 1
ATOM 2221 C C . ILE A 1 272 ? 4.754 -30.734 4.789 1 96.94 272 ILE A C 1
ATOM 2223 O O . ILE A 1 272 ? 3.826 -30 4.445 1 96.94 272 ILE A O 1
ATOM 2227 N N . PHE A 1 273 ? 5.371 -31.5 3.996 1 97.31 273 PHE A N 1
ATOM 2228 C CA . PHE A 1 273 ? 5.055 -31.531 2.572 1 97.31 273 PHE A CA 1
ATOM 2229 C C . PHE A 1 273 ? 3.637 -32.031 2.344 1 97.31 273 PHE A C 1
ATOM 2231 O O . PHE A 1 273 ? 2.869 -31.438 1.586 1 97.31 273 PHE A O 1
ATOM 2238 N N . ILE A 1 274 ? 3.293 -33.094 2.994 1 97.06 274 ILE A N 1
ATOM 2239 C CA . ILE A 1 274 ? 1.986 -33.75 2.83 1 97.06 274 ILE A CA 1
ATOM 2240 C C . ILE A 1 274 ? 0.893 -32.781 3.322 1 97.06 274 ILE A C 1
ATOM 2242 O O . ILE A 1 274 ? -0.123 -32.594 2.648 1 97.06 274 ILE A O 1
ATOM 2246 N N . VAL A 1 275 ? 1.11 -32.156 4.434 1 97.38 275 VAL A N 1
ATOM 2247 C CA . VAL A 1 275 ? 0.142 -31.219 4.973 1 97.38 275 VAL A CA 1
ATOM 2248 C C . VAL A 1 275 ? 0.017 -30.016 4.035 1 97.38 275 VAL A C 1
ATOM 2250 O O . VAL A 1 275 ? -1.08 -29.484 3.83 1 97.38 275 VAL A O 1
ATOM 2253 N N . GLY A 1 276 ? 1.132 -29.578 3.514 1 98.19 276 GLY A N 1
ATOM 2254 C CA . GLY A 1 276 ? 1.101 -28.5 2.541 1 98.19 276 GLY A CA 1
ATOM 2255 C C . GLY A 1 276 ? 0.263 -28.828 1.318 1 98.19 276 GLY A C 1
ATOM 2256 O O . GLY A 1 276 ? -0.562 -28.016 0.894 1 98.19 276 GLY A O 1
ATOM 2257 N N . ILE A 1 277 ? 0.486 -30.016 0.806 1 97.44 277 ILE A N 1
ATOM 2258 C CA . ILE A 1 277 ? -0.281 -30.453 -0.355 1 97.44 277 ILE A CA 1
ATOM 2259 C C . ILE A 1 277 ? -1.764 -30.531 0.004 1 97.44 277 ILE A C 1
ATOM 2261 O O . ILE A 1 277 ? -2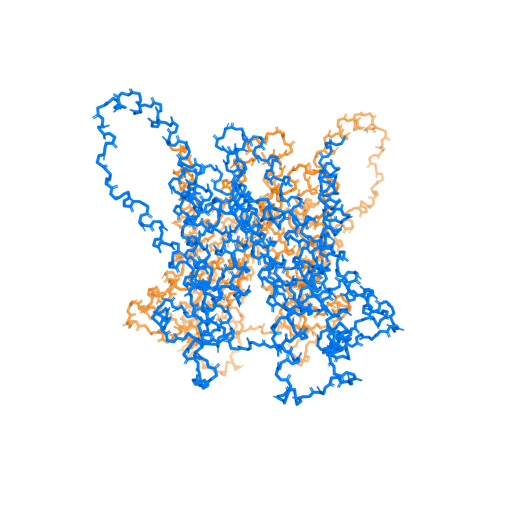.621 -30.156 -0.802 1 97.44 277 ILE A O 1
ATOM 2265 N N . TRP A 1 278 ? -2.012 -31.016 1.184 1 96.81 278 TRP A N 1
ATOM 2266 C CA . TRP A 1 278 ? -3.385 -31.078 1.67 1 96.81 278 TRP A CA 1
ATOM 2267 C C . TRP A 1 278 ? -4.031 -29.703 1.676 1 96.81 278 TRP A C 1
ATOM 2269 O O . TRP A 1 278 ? -5.176 -29.547 1.24 1 96.81 278 TRP A O 1
ATOM 2279 N N . PHE A 1 279 ? -3.359 -28.688 2.076 1 97.62 279 PHE A N 1
ATOM 2280 C CA . PHE A 1 279 ? -3.857 -27.312 2.074 1 97.62 279 PHE A CA 1
ATOM 2281 C C . PHE A 1 279 ? -4.047 -26.812 0.648 1 97.62 279 PHE A C 1
ATOM 2283 O O . PHE A 1 279 ? -5.016 -26.109 0.356 1 97.62 279 PHE A O 1
ATOM 2290 N N . LEU A 1 280 ? -3.137 -27.172 -0.228 1 97.56 280 LEU A N 1
ATOM 2291 C CA . LEU A 1 280 ? -3.217 -26.719 -1.612 1 97.56 280 LEU A CA 1
ATOM 2292 C C . LEU A 1 280 ? -4.445 -27.297 -2.303 1 97.56 280 LEU A C 1
ATOM 2294 O O . LEU A 1 280 ? -4.945 -26.719 -3.273 1 97.56 280 LEU A O 1
ATOM 2298 N N . CYS A 1 281 ? -4.941 -28.422 -1.796 1 95.88 281 CYS A N 1
ATOM 2299 C CA . CYS A 1 281 ? -6.055 -29.125 -2.418 1 95.88 281 CYS A CA 1
ATOM 2300 C C . CYS A 1 281 ? -7.387 -28.672 -1.827 1 95.88 281 CYS A C 1
ATOM 2302 O O . CYS A 1 281 ? -8.422 -29.312 -2.062 1 95.88 281 CYS A O 1
ATOM 2304 N N . LEU A 1 282 ? -7.348 -27.609 -1.069 1 95.12 282 LEU A N 1
ATOM 2305 C CA . LEU A 1 282 ? -8.602 -27.047 -0.583 1 95.12 282 LEU A CA 1
ATOM 2306 C C . LEU A 1 282 ? -9.523 -26.688 -1.745 1 95.12 282 LEU A C 1
ATOM 2308 O O . LEU A 1 282 ? -9.086 -26.047 -2.709 1 95.12 282 LEU A O 1
ATOM 2312 N N . SER A 1 283 ? -10.781 -27.094 -1.648 1 91.31 283 SER A N 1
ATOM 2313 C CA . SER A 1 283 ? -11.727 -26.922 -2.75 1 91.31 283 SER A CA 1
ATOM 2314 C C . SER A 1 283 ? -12.242 -25.484 -2.812 1 91.31 283 SER A C 1
ATOM 2316 O O . SER A 1 283 ? -11.969 -24.688 -1.919 1 91.31 283 SER A O 1
ATOM 2318 N N . ASP A 1 284 ? -12.938 -25.156 -3.893 1 87.25 284 ASP A N 1
ATOM 2319 C CA . ASP A 1 284 ? -13.445 -23.812 -4.16 1 87.25 284 ASP A CA 1
ATOM 2320 C C . ASP A 1 284 ? -14.961 -23.75 -3.969 1 87.25 284 ASP A C 1
ATOM 2322 O O . ASP A 1 284 ? -15.68 -23.219 -4.82 1 87.25 284 ASP A O 1
ATOM 2326 N N . ASP A 1 285 ? -15.477 -24.344 -2.932 1 84.81 285 ASP A N 1
ATOM 2327 C CA . ASP A 1 285 ? -16.906 -24.516 -2.705 1 84.81 285 ASP A CA 1
ATOM 2328 C C . ASP A 1 285 ? -17.531 -23.234 -2.15 1 84.81 285 ASP A C 1
ATOM 2330 O O . ASP A 1 285 ? -18.766 -23.125 -2.062 1 84.81 285 ASP A O 1
ATOM 2334 N N . GLY A 1 286 ? -16.812 -22.312 -1.738 1 88.38 286 GLY A N 1
ATOM 2335 C CA . GLY A 1 286 ? -17.359 -21.109 -1.117 1 88.38 286 GLY A CA 1
ATOM 2336 C C . GLY A 1 286 ? -17.344 -21.172 0.399 1 88.38 286 GLY A C 1
ATOM 2337 O O . GLY A 1 286 ? -17.672 -20.188 1.064 1 88.38 286 GLY A O 1
ATOM 2338 N N . ALA A 1 287 ? -17.156 -22.391 0.889 1 91.38 287 ALA A N 1
ATOM 2339 C CA . ALA A 1 287 ? -17.031 -22.609 2.326 1 91.38 287 ALA A CA 1
ATOM 2340 C C . ALA A 1 287 ? -16.047 -23.75 2.613 1 91.38 287 ALA A C 1
ATOM 2342 O O . ALA A 1 287 ? -15.711 -24.531 1.719 1 91.38 287 ALA A O 1
ATOM 2343 N N . LEU A 1 288 ? -15.602 -23.812 3.824 1 93.69 288 LEU A N 1
ATOM 2344 C CA . LEU A 1 288 ? -14.68 -24.875 4.203 1 93.69 288 LEU A CA 1
ATOM 2345 C C . LEU A 1 288 ? -15.398 -26.219 4.219 1 93.69 288 LEU A C 1
ATOM 2347 O O . LEU A 1 288 ? -16.359 -26.406 4.961 1 93.69 288 LEU A O 1
ATOM 2351 N N . PRO A 1 289 ? -14.984 -27.172 3.383 1 93.62 289 PRO A N 1
ATOM 2352 C CA . PRO A 1 289 ? -15.602 -28.484 3.357 1 93.62 289 PRO A CA 1
ATOM 2353 C C . PRO A 1 289 ? -15.258 -29.328 4.59 1 93.62 289 PRO A C 1
ATOM 2355 O O . PRO A 1 289 ? -14.406 -28.938 5.391 1 93.62 289 PRO A O 1
ATOM 2358 N N . PRO A 1 290 ? -15.977 -30.469 4.68 1 91.75 290 PRO A N 1
ATOM 2359 C CA . PRO A 1 290 ? -15.625 -31.344 5.797 1 91.75 290 PRO A CA 1
ATOM 2360 C C . PRO A 1 290 ? -14.156 -31.75 5.797 1 91.75 290 PRO A C 1
ATOM 2362 O O . PRO A 1 290 ? -13.586 -32.031 4.738 1 91.75 290 PR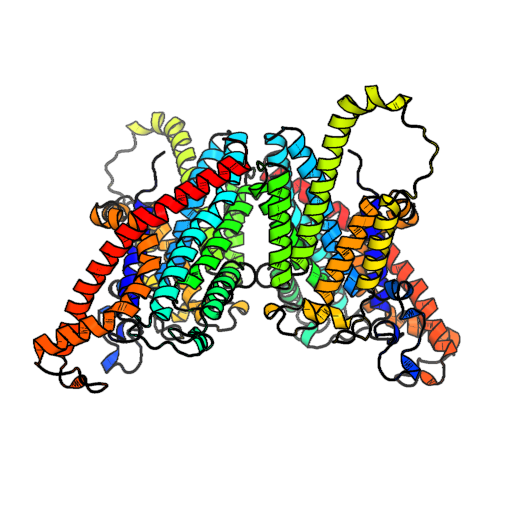O A O 1
ATOM 2365 N N . GLY A 1 291 ? -13.477 -31.734 6.844 1 90.69 291 GLY A N 1
ATOM 2366 C CA . GLY A 1 291 ? -12.055 -32 6.988 1 90.69 291 GLY A CA 1
ATOM 2367 C C . GLY A 1 291 ? -11.227 -30.766 7.195 1 90.69 291 GLY A C 1
ATOM 2368 O O . GLY A 1 291 ? -10.109 -30.828 7.711 1 90.69 291 GLY A O 1
ATOM 2369 N N . TYR A 1 292 ? -11.797 -29.609 6.633 1 94.81 292 TYR A N 1
ATOM 2370 C CA . TYR A 1 292 ? -11.07 -28.344 6.754 1 94.81 292 TYR A CA 1
ATOM 2371 C C . TYR A 1 292 ? -11.766 -27.422 7.742 1 94.81 292 TYR A C 1
ATOM 2373 O O . TYR A 1 292 ? -11.273 -26.328 8.023 1 94.81 292 TYR A O 1
ATOM 2381 N N . GLN A 1 293 ? -12.844 -27.734 8.305 1 94.69 293 GLN A N 1
ATOM 2382 C CA . GLN A 1 293 ? -13.711 -26.859 9.102 1 94.69 293 GLN A CA 1
ATOM 2383 C C . GLN A 1 293 ? -13 -26.406 10.367 1 94.69 293 GLN A C 1
ATOM 2385 O O . GLN A 1 293 ? -13.289 -25.328 10.891 1 94.69 293 GLN A O 1
ATOM 2390 N N . PHE A 1 294 ? -12.086 -27.234 10.852 1 93.94 294 PHE A N 1
ATOM 2391 C CA . PHE A 1 294 ? -11.375 -26.859 12.07 1 93.94 294 PHE A CA 1
ATOM 2392 C C . PHE A 1 294 ? -10.555 -25.594 11.844 1 93.94 294 PHE A C 1
ATOM 2394 O O . PHE A 1 294 ? -10.188 -24.906 12.797 1 93.94 294 PHE A O 1
ATOM 2401 N N . LEU A 1 295 ? -10.289 -25.234 10.609 1 94.88 295 LEU A N 1
ATOM 2402 C CA . LEU A 1 295 ? -9.492 -24.062 10.266 1 94.88 295 LEU A CA 1
ATOM 2403 C C . LEU A 1 295 ? -10.266 -22.781 10.578 1 94.88 295 LEU A C 1
ATOM 2405 O O . LEU A 1 295 ? -9.672 -21.703 10.641 1 94.88 295 LEU A O 1
ATOM 2409 N N . GLN A 1 296 ? -11.516 -22.859 10.82 1 93.25 296 GLN A N 1
ATOM 2410 C CA . GLN A 1 296 ? -12.359 -21.703 11.109 1 93.25 296 GLN A CA 1
ATOM 2411 C C . GLN A 1 296 ? -11.914 -21.016 12.398 1 93.25 296 GLN A C 1
ATOM 2413 O O . GLN A 1 296 ? -12.125 -19.812 12.57 1 93.25 296 GLN A O 1
ATOM 2418 N N . VAL A 1 297 ? -11.297 -21.781 13.234 1 91 297 VAL A N 1
ATOM 2419 C CA . VAL A 1 297 ? -10.875 -21.25 14.523 1 91 297 VAL A CA 1
ATOM 2420 C C . VAL A 1 297 ? -9.82 -20.172 14.328 1 91 297 VAL A C 1
ATOM 2422 O O . VAL A 1 297 ? -9.734 -19.234 15.125 1 91 297 VAL A O 1
ATOM 2425 N N . ALA A 1 298 ? -9.094 -20.219 13.273 1 92.06 298 ALA A N 1
ATOM 2426 C CA . ALA A 1 298 ? -8.008 -19.297 13.023 1 92.06 298 ALA A CA 1
ATOM 2427 C C . ALA A 1 298 ? -8.484 -18.094 12.211 1 92.06 298 ALA A C 1
ATOM 2429 O O . ALA A 1 298 ? -7.723 -17.156 11.961 1 92.06 298 ALA A O 1
ATOM 2430 N N . GLU A 1 299 ? -9.727 -18.141 11.844 1 92.31 299 GLU A N 1
ATOM 2431 C CA . GLU A 1 299 ? -10.266 -17.016 11.078 1 92.31 299 GLU A CA 1
ATOM 2432 C C . GLU A 1 299 ? -10.461 -15.789 11.961 1 92.31 299 GLU A C 1
ATOM 2434 O O . GLU A 1 299 ? -11.023 -15.891 13.055 1 92.31 299 GLU A O 1
ATOM 2439 N N . THR A 1 300 ? -9.938 -14.727 11.484 1 91.56 300 THR A N 1
ATOM 2440 C CA . THR A 1 300 ? -10.047 -13.492 12.258 1 91.56 300 THR A CA 1
ATOM 2441 C C . THR A 1 300 ? -11.234 -12.664 11.781 1 91.56 300 THR A C 1
ATOM 2443 O O . THR A 1 300 ? -11.781 -12.914 10.703 1 91.56 300 THR A O 1
ATOM 2446 N N . SER A 1 301 ? -11.664 -11.68 12.547 1 89.06 301 SER A N 1
ATOM 2447 C CA . SER A 1 301 ? -12.781 -10.812 12.211 1 89.06 301 SER A CA 1
ATOM 2448 C C . SER A 1 301 ? -12.469 -9.953 10.984 1 89.06 301 SER A C 1
ATOM 2450 O O . SER A 1 301 ? -13.375 -9.492 10.297 1 89.06 301 SER A O 1
ATOM 2452 N N . ARG A 1 302 ? -11.258 -9.859 10.688 1 91.25 302 ARG A N 1
ATOM 2453 C CA . ARG A 1 302 ? -10.859 -8.977 9.594 1 91.25 302 ARG A CA 1
ATOM 2454 C C . ARG A 1 302 ? -11.008 -9.672 8.242 1 91.25 302 ARG A C 1
ATOM 2456 O O . ARG A 1 302 ? -10.984 -9.023 7.199 1 91.25 302 ARG A O 1
ATOM 2463 N N . TRP A 1 303 ? -11.164 -10.945 8.273 1 92.75 303 TRP A N 1
ATOM 2464 C CA . TRP A 1 303 ? -11.406 -11.656 7.023 1 92.75 303 TRP A CA 1
ATOM 2465 C C . TRP A 1 303 ? -12.836 -11.445 6.543 1 92.75 303 TRP A C 1
ATOM 2467 O O . TRP A 1 303 ? -13.141 -11.648 5.367 1 92.75 303 TRP A O 1
ATOM 2477 N N . ASP A 1 304 ? -13.75 -11.016 7.41 1 86.31 304 ASP A N 1
ATOM 2478 C CA . ASP A 1 304 ? -15.125 -10.578 7.16 1 86.31 304 ASP A CA 1
ATOM 2479 C C . ASP A 1 304 ? -15.922 -11.68 6.457 1 86.31 304 ASP A C 1
ATOM 2481 O O . ASP A 1 304 ? -16.672 -11.398 5.52 1 86.31 304 ASP A O 1
ATOM 2485 N N . GLY A 1 305 ? -15.602 -12.883 6.762 1 86.88 305 GLY A N 1
ATOM 2486 C CA . GLY A 1 305 ? -16.344 -13.977 6.156 1 86.88 305 GLY A CA 1
ATOM 2487 C C . GLY A 1 305 ? -16.188 -14.047 4.648 1 86.88 305 GLY A C 1
ATOM 2488 O O . GLY A 1 305 ? -16.969 -14.703 3.963 1 86.88 305 GLY A O 1
ATOM 2489 N N . ASN A 1 306 ? -15.25 -13.383 4.125 1 92.44 306 ASN A N 1
ATOM 2490 C CA . ASN A 1 306 ? -14.984 -13.391 2.689 1 92.44 306 ASN A CA 1
ATOM 2491 C C . ASN A 1 306 ? -14.281 -14.68 2.26 1 92.44 306 ASN A C 1
ATOM 2493 O O . ASN A 1 306 ? -13.117 -14.898 2.59 1 92.44 306 ASN A O 1
ATOM 2497 N N . TRP A 1 307 ? -14.953 -15.461 1.507 1 93.56 307 TRP A N 1
ATOM 2498 C CA . TRP A 1 307 ? -14.422 -16.766 1.1 1 93.56 307 TRP A CA 1
ATOM 2499 C C . TRP A 1 307 ? -13.125 -16.609 0.313 1 93.56 307 TRP A C 1
ATOM 2501 O O . TRP A 1 307 ? -12.211 -17.422 0.448 1 93.56 307 TRP A O 1
ATOM 2511 N N . GLY A 1 308 ? -13.07 -15.594 -0.578 1 93.31 308 GLY A N 1
ATOM 2512 C CA . GLY A 1 308 ? -11.852 -15.367 -1.347 1 93.31 308 GLY A CA 1
ATOM 2513 C C . GLY A 1 308 ? -10.617 -15.211 -0.479 1 93.31 308 GLY A C 1
ATOM 2514 O O . GLY A 1 308 ? -9.547 -15.719 -0.822 1 93.31 308 GLY A O 1
ATOM 2515 N N . ILE A 1 309 ? -10.805 -14.586 0.611 1 95.62 309 ILE A N 1
ATOM 2516 C CA . ILE A 1 309 ? -9.695 -14.375 1.532 1 95.62 309 ILE A CA 1
ATOM 2517 C C . ILE A 1 309 ? -9.391 -15.664 2.281 1 95.62 309 ILE A C 1
ATOM 2519 O O . ILE A 1 309 ? -8.227 -16.062 2.4 1 95.62 309 ILE A O 1
ATOM 2523 N N . VAL A 1 310 ? -10.414 -16.328 2.793 1 96.06 310 VAL A N 1
ATOM 2524 C CA . VAL A 1 310 ? -10.25 -17.562 3.545 1 96.06 310 VAL A CA 1
ATOM 2525 C C . VAL A 1 310 ? -9.547 -18.609 2.676 1 96.06 310 VAL A C 1
ATOM 2527 O O . VAL A 1 310 ? -8.547 -19.203 3.09 1 96.06 310 VAL A O 1
ATOM 2530 N N . ASP A 1 311 ? -10.047 -18.766 1.5 1 95.94 311 ASP A N 1
ATOM 2531 C CA . ASP A 1 311 ? -9.539 -19.75 0.55 1 95.94 311 ASP A CA 1
ATOM 2532 C C . ASP A 1 311 ? -8.07 -19.484 0.224 1 95.94 311 ASP A C 1
ATOM 2534 O O . ASP A 1 311 ? -7.223 -20.359 0.419 1 95.94 311 ASP A O 1
ATOM 2538 N N . LYS A 1 312 ? -7.746 -18.281 -0.147 1 97.12 312 LYS A N 1
ATOM 2539 C CA . LYS A 1 312 ? -6.391 -17.953 -0.583 1 97.12 312 LYS A CA 1
ATOM 2540 C C . LYS A 1 312 ? -5.422 -17.938 0.596 1 97.12 312 LYS A C 1
ATOM 2542 O O . LYS A 1 312 ? -4.246 -18.281 0.44 1 97.12 312 LYS A O 1
ATOM 2547 N N . THR A 1 313 ? -5.859 -17.562 1.745 1 97.81 313 THR A N 1
ATOM 2548 C CA . THR A 1 313 ? -4.988 -17.531 2.914 1 97.81 313 THR A CA 1
ATOM 2549 C C . THR A 1 313 ? -4.508 -18.938 3.268 1 97.81 313 THR A C 1
ATOM 2551 O O . THR A 1 313 ? -3.314 -19.156 3.477 1 97.81 313 THR A O 1
ATOM 2554 N N . TRP A 1 314 ? -5.391 -19.844 3.324 1 97.69 314 TRP A N 1
ATOM 2555 C CA . TRP A 1 314 ? -5 -21.203 3.691 1 97.69 314 TRP A CA 1
ATOM 2556 C C . TRP A 1 314 ? -4.191 -21.859 2.576 1 97.69 314 TRP A C 1
ATOM 2558 O O . TRP A 1 314 ? -3.289 -22.656 2.842 1 97.69 314 TRP A O 1
ATOM 2568 N N . LYS A 1 315 ? -4.488 -21.547 1.363 1 98.19 315 LYS A N 1
ATOM 2569 C CA . LYS A 1 315 ? -3.662 -22.016 0.253 1 98.19 315 LYS A CA 1
ATOM 2570 C C . LYS A 1 315 ? -2.258 -21.422 0.325 1 98.19 315 LYS A C 1
ATOM 2572 O O . LYS A 1 315 ? -1.284 -22.062 -0.07 1 98.19 315 LYS A O 1
ATOM 2577 N N . THR A 1 316 ? -2.18 -20.188 0.818 1 98.69 316 THR A N 1
ATOM 2578 C CA . THR A 1 316 ? -0.87 -19.594 1.036 1 98.69 316 THR A CA 1
ATOM 2579 C C . THR A 1 316 ? -0.098 -20.344 2.111 1 98.69 316 THR A C 1
ATOM 2581 O O . THR A 1 316 ? 1.091 -20.641 1.949 1 98.69 316 THR A O 1
ATOM 2584 N N . VAL A 1 317 ? -0.759 -20.672 3.199 1 98.25 317 VAL A N 1
ATOM 2585 C CA . VAL A 1 317 ? -0.127 -21.469 4.246 1 98.25 317 VAL A CA 1
ATOM 2586 C C . VAL A 1 317 ? 0.388 -22.781 3.654 1 98.25 317 VAL A C 1
ATOM 2588 O O . VAL A 1 317 ? 1.523 -23.188 3.92 1 98.25 317 VAL A O 1
ATOM 2591 N N . GLY A 1 318 ? -0.478 -23.422 2.867 1 98.5 318 GLY A N 1
ATOM 2592 C CA . GLY A 1 318 ? -0.045 -24.625 2.188 1 98.5 318 GLY A CA 1
ATOM 2593 C C . GLY A 1 318 ? 1.169 -24.406 1.304 1 98.5 318 GLY A C 1
ATOM 2594 O O . GLY A 1 318 ? 2.086 -25.234 1.289 1 98.5 318 GLY A O 1
ATOM 2595 N N . SER A 1 319 ? 1.165 -23.344 0.562 1 98.69 319 SER A N 1
ATOM 2596 C CA . SER A 1 319 ? 2.277 -23.016 -0.324 1 98.69 319 SER A CA 1
ATOM 2597 C C . SER A 1 319 ? 3.574 -22.844 0.458 1 98.69 319 SER A C 1
ATOM 2599 O O . SER A 1 319 ? 4.633 -23.312 0.027 1 98.69 319 SER A O 1
ATOM 2601 N N . VAL A 1 320 ? 3.514 -22.156 1.573 1 98.5 320 VAL A N 1
ATOM 2602 C CA . VAL A 1 320 ? 4.68 -21.938 2.422 1 98.5 320 VAL A CA 1
ATOM 2603 C C . VAL A 1 320 ? 5.234 -23.281 2.896 1 98.5 320 VAL A C 1
ATOM 2605 O O . VAL A 1 320 ? 6.445 -23.5 2.863 1 98.5 320 VAL A O 1
ATOM 2608 N N . LEU A 1 321 ? 4.363 -24.172 3.324 1 98.12 321 LEU A N 1
ATOM 2609 C CA . LEU A 1 321 ? 4.777 -25.484 3.811 1 98.12 321 LEU A CA 1
ATOM 2610 C C . LEU A 1 321 ? 5.426 -26.297 2.695 1 98.12 321 LEU A C 1
ATOM 2612 O O . LEU A 1 321 ? 6.48 -26.906 2.896 1 98.12 321 LEU A O 1
ATOM 2616 N N . VAL A 1 322 ? 4.852 -26.25 1.545 1 97.88 322 VAL A N 1
ATOM 2617 C CA . VAL A 1 322 ? 5.363 -27.016 0.413 1 97.88 322 VAL A CA 1
ATOM 2618 C C . VAL A 1 322 ? 6.742 -26.5 0.02 1 97.88 322 VAL A C 1
ATOM 2620 O O . VAL A 1 322 ? 7.688 -27.281 -0.126 1 97.88 322 VAL A O 1
ATOM 2623 N N . VAL A 1 323 ? 6.875 -25.203 -0.151 1 97.81 323 VAL A N 1
ATOM 2624 C CA . VAL A 1 323 ? 8.156 -24.625 -0.547 1 97.81 323 VAL A CA 1
ATOM 2625 C C . VAL A 1 323 ? 9.195 -24.875 0.541 1 97.81 323 VAL A C 1
ATOM 2627 O O . VAL A 1 323 ? 10.359 -25.172 0.243 1 97.81 323 VAL A O 1
ATOM 2630 N N . SER A 1 324 ? 8.789 -24.75 1.812 1 96.75 324 SER A N 1
ATOM 2631 C CA . SER A 1 324 ? 9.695 -25.016 2.924 1 96.75 324 SER A CA 1
ATOM 2632 C C . SER A 1 324 ? 10.227 -26.453 2.889 1 96.75 324 SER A C 1
ATOM 2634 O O . SER A 1 324 ? 11.422 -26.672 3.072 1 96.75 324 SER A O 1
ATOM 2636 N N . ALA A 1 325 ? 9.367 -27.406 2.646 1 96.25 325 ALA A N 1
ATOM 2637 C CA . ALA A 1 325 ? 9.75 -28.812 2.592 1 96.25 325 ALA A CA 1
ATOM 2638 C C . ALA A 1 325 ? 10.672 -29.078 1.404 1 96.25 325 ALA A C 1
ATOM 2640 O O . ALA A 1 325 ? 11.703 -29.75 1.546 1 96.25 325 ALA A O 1
ATOM 2641 N N . ILE A 1 326 ? 10.336 -28.562 0.269 1 95.88 326 ILE A N 1
ATOM 2642 C CA . ILE A 1 326 ? 11.125 -28.781 -0.941 1 95.88 326 ILE A CA 1
ATOM 2643 C C . ILE A 1 326 ? 12.516 -28.188 -0.771 1 95.88 326 ILE A C 1
ATOM 2645 O O . ILE A 1 326 ? 13.516 -28.781 -1.182 1 95.88 326 ILE A O 1
ATOM 2649 N N . SER A 1 327 ? 12.57 -27.016 -0.175 1 92.19 327 SER A N 1
ATOM 2650 C CA . SER A 1 327 ? 13.844 -26.328 0.001 1 92.19 327 SER A CA 1
ATOM 2651 C C . SER A 1 327 ? 14.773 -27.109 0.924 1 92.19 327 SER A C 1
ATOM 2653 O O . SER A 1 327 ? 16 -26.953 0.871 1 92.19 327 SER A O 1
ATOM 2655 N N . SER A 1 328 ? 14.273 -28.062 1.741 1 89.31 328 SER A N 1
ATOM 2656 C CA . SER A 1 328 ? 15.062 -28.703 2.787 1 89.31 328 SER A CA 1
ATOM 2657 C C . SER A 1 328 ? 15.523 -30.094 2.365 1 89.31 328 SER A C 1
ATOM 2659 O O . SER A 1 328 ? 16.312 -30.734 3.062 1 89.31 328 SER A O 1
ATOM 2661 N N . THR A 1 329 ? 14.984 -30.641 1.234 1 88.44 329 THR A N 1
ATOM 2662 C CA . THR A 1 329 ? 15.344 -32.031 0.908 1 88.44 329 THR A CA 1
ATOM 2663 C C . THR A 1 329 ? 15.609 -32.156 -0.587 1 88.44 329 THR A C 1
ATOM 2665 O O . THR A 1 329 ? 14.82 -31.719 -1.414 1 88.44 329 THR A O 1
ATOM 2668 N N . GLU A 1 330 ? 16.562 -32.875 -0.908 1 90 330 GLU A N 1
ATOM 2669 C CA . GLU A 1 330 ? 16.969 -33.094 -2.293 1 90 330 GLU A CA 1
ATOM 2670 C C . GLU A 1 330 ? 16 -34.031 -3.008 1 90 330 GLU A C 1
ATOM 2672 O O . GLU A 1 330 ? 15.781 -33.906 -4.215 1 90 330 GLU A O 1
ATOM 2677 N N . LEU A 1 331 ? 15.469 -34.906 -2.27 1 91.44 331 LEU A N 1
ATOM 2678 C CA . LEU A 1 331 ? 14.562 -35.875 -2.867 1 91.44 331 LEU A CA 1
ATOM 2679 C C . LEU A 1 331 ? 13.352 -35.156 -3.479 1 91.44 331 LEU A C 1
ATOM 2681 O O . LEU A 1 331 ? 12.875 -35.562 -4.547 1 91.44 331 LEU A O 1
ATOM 2685 N N . LEU A 1 332 ? 12.852 -34.188 -2.82 1 93.94 332 LEU A N 1
ATOM 2686 C CA . LEU A 1 332 ? 11.695 -33.438 -3.324 1 93.94 332 LEU A CA 1
ATOM 2687 C C . LEU A 1 332 ? 12.102 -32.5 -4.449 1 93.94 332 LEU A C 1
ATOM 2689 O O . LEU A 1 332 ? 11.266 -32.094 -5.266 1 93.94 332 LEU A O 1
ATOM 2693 N N . GLN A 1 333 ? 13.328 -32.156 -4.566 1 94.38 333 GLN A N 1
ATOM 2694 C CA . GLN A 1 333 ? 13.82 -31.234 -5.586 1 94.38 333 GLN A CA 1
ATOM 2695 C C . GLN A 1 333 ? 14.125 -31.969 -6.887 1 94.38 333 GLN A C 1
ATOM 2697 O O . GLN A 1 333 ? 14.055 -31.391 -7.969 1 94.38 333 GLN A O 1
ATOM 2702 N N . TYR A 1 334 ? 14.375 -33.156 -6.793 1 94.38 334 TYR A N 1
ATOM 2703 C CA . TYR A 1 334 ? 14.891 -33.969 -7.902 1 94.38 334 TYR A CA 1
ATOM 2704 C C . TYR A 1 334 ? 13.938 -33.906 -9.094 1 94.38 334 TYR A C 1
ATOM 2706 O O . TYR A 1 334 ? 14.344 -33.562 -10.211 1 94.38 334 TYR A O 1
ATOM 2714 N N . PRO A 1 335 ? 12.648 -34.188 -8.883 1 94.88 335 PRO A N 1
ATOM 2715 C CA . PRO A 1 335 ? 11.742 -34.156 -10.031 1 94.88 335 PRO A CA 1
ATOM 2716 C C . PRO A 1 335 ? 11.641 -32.75 -10.633 1 94.88 335 PRO A C 1
ATOM 2718 O O . PRO A 1 335 ? 11.383 -32.594 -11.836 1 94.88 335 PRO A O 1
ATOM 2721 N N . LEU A 1 336 ? 11.836 -31.734 -9.898 1 96.5 336 LEU A N 1
ATOM 2722 C CA . LEU A 1 336 ? 11.703 -30.344 -10.336 1 96.5 336 LEU A CA 1
ATOM 2723 C C . LEU A 1 336 ? 12.906 -29.938 -11.188 1 96.5 336 LEU A C 1
ATOM 2725 O O . LEU A 1 336 ? 12.844 -28.922 -11.898 1 96.5 336 LEU A O 1
ATOM 2729 N N . ASN A 1 337 ? 13.961 -30.766 -11.164 1 95.38 337 ASN A N 1
ATOM 2730 C CA . ASN A 1 337 ? 15.188 -30.453 -11.891 1 95.38 337 ASN A CA 1
ATOM 2731 C C . ASN A 1 337 ? 15.242 -31.188 -13.234 1 95.38 337 ASN A C 1
ATOM 2733 O O . ASN A 1 337 ? 16.188 -31 -14.008 1 95.38 337 ASN A O 1
ATOM 2737 N N . SER A 1 338 ? 14.25 -31.938 -13.531 1 96.31 338 SER A N 1
ATOM 2738 C CA . SER A 1 338 ? 14.211 -32.656 -14.805 1 96.31 338 SER A CA 1
ATOM 2739 C C . SER A 1 338 ? 14.125 -31.688 -15.984 1 96.31 338 SER A C 1
ATOM 2741 O O . SER A 1 338 ? 13.648 -30.562 -15.828 1 96.31 338 SER A O 1
ATOM 2743 N N . LYS A 1 339 ? 14.484 -32.094 -17.156 1 96.69 339 LYS A N 1
ATOM 2744 C CA . LYS A 1 339 ? 14.586 -31.234 -18.344 1 96.69 339 LYS A CA 1
ATOM 2745 C C . LYS A 1 339 ? 13.211 -30.703 -18.75 1 96.69 339 LYS A C 1
ATOM 2747 O O . LYS A 1 339 ? 13.047 -29.5 -18.969 1 96.69 339 LYS A O 1
ATOM 2752 N N . PRO A 1 340 ? 12.219 -31.562 -18.891 1 96.25 340 PRO A N 1
ATOM 2753 C CA . PRO A 1 340 ? 10.906 -31.031 -19.281 1 96.25 340 PRO A CA 1
ATOM 2754 C C . PRO A 1 340 ? 10.352 -30.016 -18.281 1 96.25 340 PRO A C 1
ATOM 2756 O O . PRO A 1 340 ? 9.742 -29.016 -18.688 1 96.25 340 PRO A O 1
ATOM 2759 N N . VAL A 1 341 ? 10.547 -30.266 -17.016 1 97.31 341 VAL A N 1
ATOM 2760 C CA . VAL A 1 341 ? 10.031 -29.359 -15.984 1 97.31 341 VAL A CA 1
ATOM 2761 C C . VAL A 1 341 ? 10.812 -28.047 -16 1 97.31 341 VAL A C 1
ATOM 2763 O O . VAL A 1 341 ? 10.234 -26.984 -15.836 1 97.31 341 VAL A O 1
ATOM 2766 N N . GLN A 1 342 ? 12.078 -28.125 -16.172 1 97.12 342 GLN A N 1
ATOM 2767 C CA . GLN A 1 342 ? 12.898 -26.922 -16.281 1 97.12 342 GLN A CA 1
ATOM 2768 C C . GLN A 1 342 ? 12.523 -26.109 -17.516 1 97.12 342 GLN A C 1
ATOM 2770 O O . GLN A 1 342 ? 12.586 -24.875 -17.5 1 97.12 342 GLN A O 1
ATOM 2775 N N . TYR A 1 343 ? 12.211 -26.844 -18.594 1 97.19 343 TYR A N 1
ATOM 2776 C CA . TYR A 1 343 ? 11.727 -26.141 -19.766 1 97.19 343 TYR A CA 1
ATOM 2777 C C . TYR A 1 343 ? 10.445 -25.375 -19.453 1 97.19 343 TYR A C 1
ATOM 2779 O O . TYR A 1 343 ? 10.297 -24.219 -19.844 1 97.19 343 TYR A O 1
ATOM 2787 N N . LEU A 1 344 ? 9.547 -26.016 -18.719 1 97.5 344 LEU A N 1
ATOM 2788 C CA . LEU A 1 344 ? 8.328 -25.328 -18.281 1 97.5 344 LEU A CA 1
ATOM 2789 C C . LEU A 1 344 ? 8.664 -24.109 -17.422 1 97.5 344 LEU A C 1
ATOM 2791 O O . LEU A 1 344 ? 7.98 -23.094 -17.5 1 97.5 344 LEU A O 1
ATOM 2795 N N . GLY A 1 345 ? 9.68 -24.281 -16.609 1 97.5 345 GLY A N 1
ATOM 2796 C CA . GLY A 1 345 ? 10.125 -23.156 -15.789 1 97.5 345 GLY A CA 1
ATOM 2797 C C . GLY A 1 345 ? 10.602 -21.984 -16.609 1 97.5 345 GLY A C 1
ATOM 2798 O O . GLY A 1 345 ? 10.289 -20.828 -16.281 1 97.5 345 GLY A O 1
ATOM 2799 N N . ARG A 1 346 ? 11.242 -22.25 -17.641 1 96.5 346 ARG A N 1
ATOM 2800 C CA . ARG A 1 346 ? 11.789 -21.203 -18.5 1 96.5 346 ARG A CA 1
ATOM 2801 C C . ARG A 1 346 ? 10.672 -20.422 -19.188 1 96.5 346 ARG A C 1
ATOM 2803 O O . ARG A 1 346 ? 10.766 -19.203 -19.328 1 96.5 346 ARG A O 1
ATOM 2810 N N . ILE A 1 347 ? 9.609 -21.078 -19.516 1 97.94 347 ILE A N 1
ATOM 2811 C CA . ILE A 1 347 ? 8.555 -20.406 -20.266 1 97.94 347 ILE A CA 1
ATOM 2812 C C . ILE A 1 347 ? 7.355 -20.141 -19.359 1 97.94 347 ILE A C 1
ATOM 2814 O O . ILE A 1 347 ? 6.27 -19.797 -19.828 1 97.94 347 ILE A O 1
ATOM 2818 N N . SER A 1 348 ? 7.504 -20.312 -18.047 1 97.69 348 SER A N 1
ATOM 2819 C CA . SER A 1 348 ? 6.387 -20.297 -17.109 1 97.69 348 SER A CA 1
ATOM 2820 C C . SER A 1 348 ? 5.637 -18.969 -17.172 1 97.69 348 SER A C 1
ATOM 2822 O O . SER A 1 348 ? 4.406 -18.938 -17.234 1 97.69 348 SER A O 1
ATOM 2824 N N . PHE A 1 349 ? 6.375 -17.828 -17.234 1 97.75 349 PHE A N 1
ATOM 2825 C CA . PHE A 1 349 ? 5.734 -16.531 -17.25 1 97.75 349 PHE A CA 1
ATOM 2826 C C . PHE A 1 349 ? 4.988 -16.297 -18.562 1 97.75 349 PHE A C 1
ATOM 2828 O O . PHE A 1 349 ? 3.857 -15.805 -18.562 1 97.75 349 PHE A O 1
ATOM 2835 N N . SER A 1 350 ? 5.531 -16.641 -19.609 1 98.56 350 SER A N 1
ATOM 2836 C CA . SER A 1 350 ? 4.902 -16.5 -20.906 1 98.56 350 SER A CA 1
ATOM 2837 C C . SER A 1 350 ? 3.672 -17.406 -21.031 1 98.56 350 SER A C 1
ATOM 2839 O O . SER A 1 350 ? 2.645 -16.984 -21.578 1 98.56 350 SER A O 1
ATOM 2841 N N . LEU A 1 351 ? 3.857 -18.641 -20.578 1 98.44 351 LEU A N 1
ATOM 2842 C CA . LEU A 1 351 ? 2.719 -19.547 -20.578 1 98.44 351 LEU A CA 1
ATOM 2843 C C . LEU A 1 351 ? 1.552 -18.969 -19.797 1 98.44 351 LEU A C 1
ATOM 2845 O O . LEU A 1 351 ? 0.405 -19.016 -20.234 1 98.44 351 LEU A O 1
ATOM 2849 N N . TYR A 1 352 ? 1.863 -18.422 -18.703 1 97.56 352 TYR A N 1
ATOM 2850 C CA . TYR A 1 352 ? 0.866 -17.781 -17.844 1 97.56 352 TYR A CA 1
ATOM 2851 C C . TYR A 1 352 ? 0.191 -16.625 -18.578 1 97.56 352 TYR A C 1
ATOM 2853 O O . TYR A 1 352 ? -1.021 -16.438 -18.453 1 97.56 352 TYR A O 1
ATOM 2861 N N . LEU A 1 353 ? 0.893 -15.883 -19.344 1 97.75 353 LEU A N 1
ATOM 2862 C CA . LEU A 1 353 ? 0.385 -14.672 -19.969 1 97.75 353 LEU A CA 1
ATOM 2863 C C . LEU A 1 353 ? -0.443 -15 -21.219 1 97.75 353 LEU A C 1
ATOM 2865 O O . LEU A 1 353 ? -1.485 -14.391 -21.453 1 97.75 353 LEU A O 1
ATOM 2869 N N . VAL A 1 354 ? -0.116 -15.992 -22 1 97.88 354 VAL A N 1
ATOM 2870 C CA . VAL A 1 354 ? -0.673 -16.125 -23.344 1 97.88 354 VAL A CA 1
ATOM 2871 C C . VAL A 1 354 ? -1.839 -17.109 -23.328 1 97.88 354 VAL A C 1
ATOM 2873 O O . VAL A 1 354 ? -2.664 -17.125 -24.234 1 97.88 354 VAL A O 1
ATOM 2876 N N . HIS A 1 355 ? -1.94 -17.984 -22.328 1 97.38 355 HIS A N 1
ATOM 2877 C CA . HIS A 1 355 ? -2.799 -19.156 -22.438 1 97.38 355 HIS A CA 1
ATOM 2878 C C . HIS A 1 355 ? -4.258 -18.75 -22.625 1 97.38 355 HIS A C 1
ATOM 2880 O O . HIS A 1 355 ? -4.98 -19.375 -23.422 1 97.38 355 HIS A O 1
ATOM 2886 N N . GLN A 1 356 ? -4.652 -17.734 -21.969 1 94.56 356 GLN A N 1
ATOM 2887 C CA . GLN A 1 356 ? -6.062 -17.375 -22.078 1 94.56 356 GLN A CA 1
ATOM 2888 C C . GLN A 1 356 ? -6.395 -16.828 -23.469 1 94.56 356 GLN A C 1
ATOM 2890 O O . GLN A 1 356 ? -7.477 -17.094 -24 1 94.56 356 GLN A O 1
ATOM 2895 N N . THR A 1 357 ? -5.566 -16.016 -23.969 1 95.69 357 THR A N 1
ATOM 2896 C CA . THR A 1 357 ? -5.773 -15.492 -25.312 1 95.69 357 THR A CA 1
ATOM 2897 C C . THR A 1 357 ? -5.891 -16.625 -26.328 1 95.69 357 THR A C 1
ATOM 2899 O O . THR A 1 357 ? -6.762 -16.594 -27.203 1 95.69 357 THR A O 1
ATOM 2902 N N . ILE A 1 358 ? -5.082 -17.641 -26.188 1 96.31 358 ILE A N 1
ATOM 2903 C CA . ILE A 1 358 ? -5.102 -18.781 -27.094 1 96.31 358 ILE A CA 1
ATOM 2904 C C . ILE A 1 358 ? -6.422 -19.531 -26.938 1 96.31 358 ILE A C 1
ATOM 2906 O O . ILE A 1 358 ? -7.02 -19.938 -27.938 1 96.31 358 ILE A O 1
ATOM 2910 N N . TYR A 1 359 ? -6.883 -19.688 -25.734 1 94.56 359 TYR A N 1
ATOM 2911 C CA . TYR A 1 359 ? -8.148 -20.375 -25.516 1 94.56 359 TYR A CA 1
ATOM 2912 C C . TYR A 1 359 ? -9.305 -19.594 -26.125 1 94.56 359 TYR A C 1
ATOM 2914 O O . TYR A 1 359 ? -10.203 -20.172 -26.75 1 94.56 359 TYR A O 1
ATOM 2922 N N . HIS A 1 360 ? -9.281 -18.266 -25.984 1 92.5 360 HIS A N 1
ATOM 2923 C CA . HIS A 1 360 ? -10.344 -17.438 -26.547 1 92.5 360 HIS A CA 1
ATOM 2924 C C . HIS A 1 360 ? -10.344 -17.484 -28.062 1 92.5 360 HIS A C 1
ATOM 2926 O O . HIS A 1 360 ? -11.391 -17.359 -28.703 1 92.5 360 HIS A O 1
ATOM 2932 N N . LEU A 1 361 ? -9.258 -17.719 -28.625 1 93.44 361 LEU A N 1
ATOM 2933 C CA . LEU A 1 361 ? -9.086 -17.719 -30.078 1 93.44 361 LEU A CA 1
ATOM 2934 C C . LEU A 1 361 ? -9.469 -19.062 -30.672 1 93.44 361 LEU A C 1
ATOM 2936 O O . LEU A 1 361 ? -10.125 -19.125 -31.719 1 93.44 361 LEU A O 1
ATOM 2940 N N . LEU A 1 362 ? -9.102 -20.156 -29.938 1 94.75 362 LEU A N 1
ATOM 2941 C CA . LEU A 1 362 ? -9.055 -21.406 -30.688 1 94.75 362 LEU A CA 1
ATOM 2942 C C . LEU A 1 362 ? -9.875 -22.484 -30 1 94.75 362 LEU A C 1
ATOM 2944 O O . LEU A 1 362 ? -10.164 -23.516 -30.594 1 94.75 362 LEU A O 1
ATOM 2948 N N . SER A 1 363 ? -10.242 -22.312 -28.734 1 92.38 363 SER A N 1
ATOM 2949 C CA . SER A 1 363 ? -10.875 -23.406 -28 1 92.38 363 SER A CA 1
ATOM 2950 C C . SER A 1 363 ? -12.133 -23.891 -28.719 1 92.38 363 SER A C 1
ATOM 2952 O O . SER A 1 363 ? -12.266 -25.078 -29 1 92.38 363 SER A O 1
ATOM 2954 N N . ASP A 1 364 ? -13.047 -23.031 -29.109 1 90.06 364 ASP A N 1
ATOM 2955 C CA . ASP A 1 364 ? -14.312 -23.406 -29.734 1 90.06 364 ASP A CA 1
ATOM 2956 C C . ASP A 1 364 ? -14.102 -23.938 -31.141 1 90.06 364 ASP A C 1
ATOM 2958 O O . ASP A 1 364 ? -14.609 -25.016 -31.484 1 90.06 364 ASP A O 1
ATOM 2962 N N . PRO A 1 365 ? -13.359 -23.219 -31.938 1 92.38 365 PRO A N 1
ATOM 2963 C CA . PRO A 1 365 ? -13.125 -23.734 -33.281 1 92.38 365 PRO A CA 1
ATOM 2964 C C . PRO A 1 365 ? -12.508 -25.141 -33.281 1 92.38 365 PRO A C 1
ATOM 2966 O O . PRO A 1 365 ? -12.891 -26 -34.062 1 92.38 365 PRO A O 1
ATOM 2969 N N . VAL A 1 366 ? -11.57 -25.375 -32.406 1 94.19 366 VAL A N 1
ATOM 2970 C CA . VAL A 1 366 ? -10.906 -26.672 -32.344 1 94.19 366 VAL A CA 1
ATOM 2971 C C . VAL A 1 366 ? -11.898 -27.75 -31.922 1 94.19 366 VAL A C 1
ATOM 2973 O O . VAL A 1 366 ? -11.961 -28.812 -32.531 1 94.19 366 VAL A O 1
ATOM 2976 N N . LYS A 1 367 ? -12.656 -27.5 -30.938 1 90.94 367 LYS A N 1
ATOM 2977 C CA . LYS A 1 367 ? -13.633 -28.469 -30.453 1 90.94 367 LYS A CA 1
ATOM 2978 C C . LYS A 1 367 ? -14.703 -28.75 -31.5 1 90.94 367 LYS A C 1
ATOM 2980 O O . LYS A 1 367 ? -15.164 -29.891 -31.641 1 90.94 367 LYS A O 1
ATOM 2985 N N . ASN A 1 368 ? -15.117 -27.719 -32.219 1 91.44 368 ASN A N 1
ATOM 2986 C CA . ASN A 1 368 ? -16.109 -27.875 -33.281 1 91.44 368 ASN A CA 1
ATOM 2987 C C . ASN A 1 368 ? -15.586 -28.766 -34.406 1 91.44 368 ASN A C 1
ATOM 2989 O O . ASN A 1 368 ? -16.312 -29.625 -34.906 1 91.44 368 ASN A O 1
ATOM 2993 N N . VAL A 1 369 ? -14.391 -28.547 -34.75 1 94.19 369 VAL A N 1
ATOM 2994 C CA . VAL A 1 369 ? -13.789 -29.344 -35.812 1 94.19 369 VAL A CA 1
ATOM 2995 C C . VAL A 1 369 ? -13.672 -30.797 -35.344 1 94.19 369 VAL A C 1
ATOM 2997 O O . VAL A 1 369 ? -13.961 -31.719 -36.125 1 94.19 369 VAL A O 1
ATOM 3000 N N . LEU A 1 370 ? -13.273 -31.016 -34.094 1 94.06 370 LEU A N 1
ATOM 3001 C CA . LEU A 1 370 ? -13.133 -32.375 -33.562 1 94.06 370 LEU A CA 1
ATOM 3002 C C . LEU A 1 370 ? -14.477 -33.062 -33.5 1 94.06 370 LEU A C 1
ATOM 3004 O O . LEU A 1 370 ? -14.578 -34.25 -33.75 1 94.06 370 LEU A O 1
ATOM 3008 N N . TRP A 1 371 ? -15.461 -32.344 -33.125 1 92.12 371 TRP A N 1
ATOM 3009 C CA . TRP A 1 371 ? -16.797 -32.906 -33.062 1 92.12 371 TRP A CA 1
ATOM 3010 C C . TRP A 1 371 ? -17.266 -33.312 -34.469 1 92.12 371 TRP A C 1
ATOM 3012 O O . TRP A 1 371 ? -17.875 -34.375 -34.625 1 92.12 371 TRP A O 1
ATOM 3022 N N . PHE A 1 372 ? -17 -32.469 -35.375 1 92.19 372 PHE A N 1
ATOM 3023 C CA . PHE A 1 372 ? -17.359 -32.781 -36.781 1 92.19 372 PHE A CA 1
ATOM 3024 C C . PHE A 1 372 ? -16.641 -34.031 -37.25 1 92.19 372 PHE A C 1
ATOM 3026 O O . PHE A 1 372 ? -17.234 -34.875 -37.938 1 92.19 372 PHE A O 1
ATOM 3033 N N . ILE A 1 373 ? -15.445 -34.125 -36.938 1 92.62 373 ILE A N 1
ATOM 3034 C CA . ILE A 1 373 ? -14.664 -35.312 -37.344 1 92.62 373 ILE A CA 1
ATOM 3035 C C . ILE A 1 373 ? -15.25 -36.562 -36.688 1 92.62 373 ILE A C 1
ATOM 3037 O O . ILE A 1 373 ? -15.328 -37.594 -37.344 1 92.62 373 ILE A O 1
ATOM 3041 N N . ALA A 1 374 ? -15.734 -36.469 -35.469 1 90.56 374 ALA A N 1
ATOM 3042 C CA . ALA A 1 374 ? -16.219 -37.625 -34.719 1 90.56 374 ALA A CA 1
ATOM 3043 C C . ALA A 1 374 ? -17.641 -38 -35.156 1 90.56 374 ALA A C 1
ATOM 3045 O O . ALA A 1 374 ? -17.984 -39.156 -35.188 1 90.56 374 ALA A O 1
ATOM 3046 N N . THR A 1 375 ? -18.516 -37 -35.406 1 89.75 375 THR A N 1
ATOM 3047 C CA . THR A 1 375 ? -19.938 -37.312 -35.594 1 89.75 375 THR A CA 1
ATOM 3048 C C . THR A 1 375 ? -20.406 -36.938 -37 1 89.75 375 THR A C 1
ATOM 3050 O O . THR A 1 375 ? -21.469 -37.375 -37.438 1 89.75 375 THR A O 1
ATOM 3053 N N . GLY A 1 376 ? -19.703 -36.125 -37.719 1 87.69 376 GLY A N 1
ATOM 3054 C CA . GLY A 1 376 ? -20.125 -35.656 -39.031 1 87.69 376 GLY A CA 1
ATOM 3055 C C . GLY A 1 376 ? -21.078 -34.469 -38.969 1 87.69 376 GLY A C 1
ATOM 3056 O O . GLY A 1 376 ? -21.469 -33.938 -40 1 87.69 376 GLY A O 1
ATOM 3057 N N . GLY A 1 377 ? -21.453 -34.094 -37.688 1 85.44 377 GLY A N 1
ATOM 3058 C CA . GLY A 1 377 ? -22.375 -33 -37.5 1 85.44 377 GLY A CA 1
ATOM 3059 C C . GLY A 1 377 ? -21.844 -31.922 -36.562 1 85.44 377 GLY A C 1
ATOM 3060 O O . GLY A 1 377 ? -20.672 -31.922 -36.219 1 85.44 377 GLY A O 1
ATOM 3061 N N . SER A 1 378 ? -22.797 -30.922 -36.375 1 81.25 378 SER A N 1
ATOM 3062 C CA . SER A 1 378 ? -22.438 -29.812 -35.5 1 81.25 378 SER A CA 1
ATOM 3063 C C . SER A 1 378 ? -22.703 -30.156 -34.031 1 81.25 378 SER A C 1
ATOM 3065 O O . SER A 1 378 ? -23.562 -30.984 -33.719 1 81.25 378 SER A O 1
ATOM 3067 N N . GLN A 1 379 ? -21.797 -29.656 -33.188 1 74.06 379 GLN A N 1
ATOM 3068 C CA . GLN A 1 379 ? -21.922 -29.891 -31.75 1 74.06 379 GLN A CA 1
ATOM 3069 C C . GLN A 1 379 ? -23.297 -29.438 -31.234 1 74.06 379 GLN A C 1
ATOM 3071 O O . GLN A 1 379 ? -23.734 -28.328 -31.547 1 74.06 379 GLN A O 1
ATOM 3076 N N . PRO A 1 380 ? -23.938 -30.422 -30.562 1 66 380 PRO A N 1
ATOM 3077 C CA . PRO A 1 380 ? -25.234 -30.016 -30.031 1 66 380 PRO A CA 1
ATOM 3078 C C . PRO A 1 380 ? -25.109 -29 -28.891 1 66 380 PRO A C 1
ATOM 3080 O O . PRO A 1 380 ? -24.094 -28.969 -28.188 1 66 380 PRO A O 1
ATOM 3083 N N . GLY A 1 381 ? -25.656 -27.828 -29 1 56.66 381 GLY A N 1
ATOM 3084 C CA . GLY A 1 381 ? -25.594 -26.812 -27.969 1 56.66 381 GLY A CA 1
ATOM 3085 C C . GLY A 1 381 ? -25.516 -27.391 -26.562 1 56.66 381 GLY A C 1
ATOM 3086 O O . GLY A 1 381 ? -24.531 -28.031 -26.203 1 56.66 381 GLY A O 1
ATOM 3087 N N . ASP A 1 382 ? -26.469 -27.359 -25.672 1 52.94 382 ASP A N 1
ATOM 3088 C CA . ASP A 1 382 ? -26.578 -27.672 -24.25 1 52.94 382 ASP A CA 1
ATOM 3089 C C . ASP A 1 382 ? -26.656 -29.172 -24.016 1 52.94 382 ASP A C 1
ATOM 3091 O O . ASP A 1 382 ? -26.5 -29.641 -22.891 1 52.94 382 ASP A O 1
ATOM 3095 N N . ASP A 1 383 ? -27.109 -30.047 -24.922 1 50.03 383 ASP A N 1
ATOM 3096 C CA . ASP A 1 383 ? -27.562 -31.406 -24.641 1 50.03 383 ASP A CA 1
ATOM 3097 C C . ASP A 1 383 ? -26.469 -32.438 -24.938 1 50.03 383 ASP A C 1
ATOM 3099 O O . ASP A 1 383 ? -26.766 -33.531 -25.422 1 50.03 383 ASP A O 1
ATOM 3103 N N . ALA A 1 384 ? -25.312 -32.25 -24.641 1 57.78 384 ALA A N 1
ATOM 3104 C CA . ALA A 1 384 ? -24.188 -33.156 -24.906 1 57.78 384 ALA A CA 1
ATOM 3105 C C . ALA A 1 384 ? -24.312 -34.438 -24.109 1 57.78 384 ALA A C 1
ATOM 3107 O O . ALA A 1 384 ? -23.469 -35.344 -24.219 1 57.78 384 ALA A O 1
ATOM 3108 N N . GLY A 1 385 ? -25.25 -34.5 -23.219 1 57.69 385 GLY A N 1
ATOM 3109 C CA . GLY A 1 385 ? -25.453 -35.656 -22.359 1 57.69 385 GLY A CA 1
ATOM 3110 C C . GLY A 1 385 ? -25.547 -36.969 -23.125 1 57.69 385 GLY A C 1
ATOM 3111 O O . GLY A 1 385 ? -25.109 -38.031 -22.641 1 57.69 385 GLY A O 1
ATOM 3112 N N . GLU A 1 386 ? -26.047 -36.938 -24.281 1 63.84 386 GLU A N 1
ATOM 3113 C CA . GLU A 1 386 ? -26.25 -38.188 -25 1 63.84 386 GLU A CA 1
ATOM 3114 C C . GLU A 1 386 ? -24.969 -38.625 -25.688 1 63.84 386 GLU A C 1
ATOM 3116 O O . GLU A 1 386 ? -24.797 -39.812 -26 1 63.84 386 GLU A O 1
ATOM 3121 N N . TYR A 1 387 ? -24.016 -37.781 -25.75 1 79.88 387 TYR A N 1
ATOM 3122 C CA . TYR A 1 387 ? -22.797 -38.125 -26.453 1 79.88 387 TYR A CA 1
ATOM 3123 C C . TYR A 1 387 ? -21.578 -38 -25.547 1 79.88 387 TYR A C 1
ATOM 3125 O O . TYR A 1 387 ? -20.656 -37.25 -25.844 1 79.88 387 TYR A O 1
ATOM 3133 N N . VAL A 1 388 ? -21.484 -38.781 -24.547 1 80.88 388 VAL A N 1
ATOM 3134 C CA . VAL A 1 388 ? -20.484 -38.719 -23.5 1 80.88 388 VAL A CA 1
ATOM 3135 C C . VAL A 1 388 ? -19.109 -39.062 -24.078 1 80.88 388 VAL A C 1
ATOM 3137 O O . VAL A 1 388 ? -18.125 -38.375 -23.797 1 80.88 388 VAL A O 1
ATOM 3140 N N . ILE A 1 389 ? -19.078 -40.062 -24.922 1 86.38 389 ILE A N 1
ATOM 3141 C CA . ILE A 1 389 ? -17.812 -40.531 -25.469 1 86.38 389 ILE A CA 1
ATOM 3142 C C . ILE A 1 389 ? -17.25 -39.531 -26.453 1 86.38 389 ILE A C 1
ATOM 3144 O O . ILE A 1 389 ? -16.062 -39.188 -26.406 1 86.38 389 ILE A O 1
ATOM 3148 N N . THR A 1 390 ? -18.109 -39.062 -27.266 1 87.31 390 THR A N 1
ATOM 3149 C CA . THR A 1 390 ? -17.703 -38.062 -28.234 1 87.31 390 THR A CA 1
ATOM 3150 C C . THR A 1 390 ? -17.25 -36.781 -27.531 1 87.31 390 THR A C 1
ATOM 3152 O O . THR A 1 390 ? -16.25 -36.188 -27.922 1 87.31 390 THR A O 1
ATOM 3155 N N . SER A 1 391 ? -17.984 -36.438 -26.547 1 87.31 391 SER A N 1
ATOM 3156 C CA . SER A 1 391 ? -17.625 -35.25 -25.766 1 87.31 391 SER A CA 1
ATOM 3157 C C . SER A 1 391 ? -16.25 -35.438 -25.125 1 87.31 391 SER A C 1
ATOM 3159 O O . SER A 1 391 ? -15.438 -34.5 -25.141 1 87.31 391 SER A O 1
ATOM 3161 N N . ALA A 1 392 ? -16.016 -36.531 -24.531 1 87.56 392 ALA A N 1
ATOM 3162 C CA . ALA A 1 392 ? -14.727 -36.812 -23.906 1 87.56 392 ALA A CA 1
ATOM 3163 C C . ALA A 1 392 ? -13.594 -36.75 -24.922 1 87.56 392 ALA A C 1
ATOM 3165 O O . ALA A 1 392 ? -12.523 -36.219 -24.625 1 87.56 392 ALA A O 1
ATOM 3166 N N . PHE A 1 393 ? -13.922 -37.344 -26.031 1 90.94 393 PHE A N 1
ATOM 3167 C CA . PHE A 1 393 ? -12.938 -37.312 -27.109 1 90.94 393 PHE A CA 1
ATOM 3168 C C . PHE A 1 393 ? -12.609 -35.875 -27.5 1 90.94 393 PHE A C 1
ATOM 3170 O O . PHE A 1 393 ? -11.43 -35.5 -27.625 1 90.94 393 PHE A O 1
ATOM 3177 N N . CYS A 1 394 ? -13.539 -35 -27.656 1 91 394 CYS A N 1
ATOM 3178 C CA . CYS A 1 394 ? -13.344 -33.625 -28.062 1 91 394 CYS A CA 1
ATOM 3179 C C . CYS A 1 394 ? -12.578 -32.844 -27 1 91 394 CYS A C 1
ATOM 3181 O O . CYS A 1 394 ? -11.688 -32.062 -27.328 1 91 394 CYS A O 1
ATOM 3183 N N . TRP A 1 395 ? -12.875 -33.156 -25.797 1 90.5 395 TRP A N 1
ATOM 3184 C CA . TRP A 1 395 ? -12.234 -32.438 -24.719 1 90.5 395 TRP A CA 1
ATOM 3185 C C . TRP A 1 395 ? -10.797 -32.875 -24.531 1 90.5 395 TRP A C 1
ATOM 3187 O O . TRP A 1 395 ? -9.898 -32.062 -24.344 1 90.5 395 TRP A O 1
ATOM 3197 N N . ILE A 1 396 ? -10.477 -34.156 -24.594 1 92.75 396 ILE A N 1
ATOM 3198 C CA . ILE A 1 396 ? -9.125 -34.688 -24.391 1 92.75 396 ILE A CA 1
ATOM 3199 C C . ILE A 1 396 ? -8.234 -34.281 -25.562 1 92.75 396 ILE A C 1
ATOM 3201 O O . ILE A 1 396 ? -7.137 -33.75 -25.375 1 92.75 396 ILE A O 1
ATOM 3205 N N . MET A 1 397 ? -8.781 -34.531 -26.766 1 95.25 397 MET A N 1
ATOM 3206 C CA . MET A 1 397 ? -8 -34.188 -27.953 1 95.25 397 MET A CA 1
ATOM 3207 C C . MET A 1 397 ? -7.836 -32.656 -28.062 1 95.25 397 MET A C 1
ATOM 3209 O O . MET A 1 397 ? -6.785 -32.188 -28.5 1 95.25 397 MET A O 1
ATOM 3213 N N . GLY A 1 398 ? -8.891 -31.969 -27.766 1 95.38 398 GLY A N 1
ATOM 3214 C CA . GLY A 1 398 ? -8.781 -30.516 -27.734 1 95.38 398 GLY A CA 1
ATOM 3215 C C . GLY A 1 398 ? -7.719 -30.031 -26.766 1 95.38 398 GLY A C 1
ATOM 3216 O O . GLY A 1 398 ? -6.961 -29.109 -27.078 1 95.38 398 GLY A O 1
ATOM 3217 N N . PHE A 1 399 ? -7.668 -30.641 -25.594 1 95 399 PHE A N 1
ATOM 3218 C CA . PHE A 1 399 ? -6.676 -30.281 -24.594 1 95 399 PHE A CA 1
ATOM 3219 C C . PHE A 1 399 ? -5.262 -30.5 -25.125 1 95 399 PHE A C 1
ATOM 3221 O O . PHE A 1 399 ? -4.387 -29.656 -24.953 1 95 399 PHE A O 1
ATOM 3228 N N . ILE A 1 400 ? -5.043 -31.594 -25.734 1 96.69 400 ILE A N 1
ATOM 3229 C CA . ILE A 1 400 ? -3.725 -31.938 -26.266 1 96.69 400 ILE A CA 1
ATOM 3230 C C . ILE A 1 400 ? -3.32 -30.922 -27.344 1 96.69 400 ILE A C 1
ATOM 3232 O O . ILE A 1 400 ? -2.205 -30.406 -27.312 1 96.69 400 ILE A O 1
ATOM 3236 N N . ILE A 1 401 ? -4.211 -30.609 -28.234 1 97.38 401 ILE A N 1
ATOM 3237 C CA . ILE A 1 401 ? -3.93 -29.703 -29.344 1 97.38 401 ILE A CA 1
ATOM 3238 C C . ILE A 1 401 ? -3.676 -28.297 -28.781 1 97.38 401 ILE A C 1
ATOM 3240 O O . ILE A 1 401 ? -2.666 -27.672 -29.109 1 97.38 401 ILE A O 1
ATOM 3244 N N . LEU A 1 402 ? -4.547 -27.875 -27.922 1 97.25 402 LEU A N 1
ATOM 3245 C CA . LEU A 1 402 ? -4.449 -26.516 -27.422 1 97.25 402 LEU A CA 1
ATOM 3246 C C . LEU A 1 402 ? -3.262 -26.359 -26.484 1 97.25 402 LEU A C 1
ATOM 3248 O O . LEU A 1 402 ? -2.633 -25.297 -26.422 1 97.25 402 LEU A O 1
ATOM 3252 N N . SER A 1 403 ? -2.957 -27.375 -25.703 1 97.31 403 SER A N 1
ATOM 3253 C CA . SER A 1 403 ? -1.765 -27.328 -24.859 1 97.31 403 SER A CA 1
ATOM 3254 C C . SER A 1 403 ? -0.497 -27.219 -25.703 1 97.31 403 SER A C 1
ATOM 3256 O O . SER A 1 403 ? 0.435 -26.5 -25.344 1 97.31 403 SER A O 1
ATOM 3258 N N . THR A 1 404 ? -0.503 -27.969 -26.766 1 97.81 404 THR A N 1
ATOM 3259 C CA . THR A 1 404 ? 0.638 -27.906 -27.672 1 97.81 404 THR A CA 1
ATOM 3260 C C . THR A 1 404 ? 0.78 -26.516 -28.281 1 97.81 404 THR A C 1
ATOM 3262 O O . THR A 1 404 ? 1.88 -25.953 -28.312 1 97.81 404 THR A O 1
ATOM 3265 N N . ILE A 1 405 ? -0.307 -25.938 -28.672 1 98 405 ILE A N 1
ATOM 3266 C CA . ILE A 1 405 ? -0.292 -24.594 -29.25 1 98 405 ILE A CA 1
ATOM 3267 C C . ILE A 1 405 ? 0.143 -23.594 -28.188 1 98 405 ILE A C 1
ATOM 3269 O O . ILE A 1 405 ? 0.935 -22.688 -28.453 1 98 405 ILE A O 1
ATOM 3273 N N . ASN A 1 406 ? -0.327 -23.766 -26.984 1 98.19 406 ASN A N 1
ATOM 3274 C CA . ASN A 1 406 ? 0.042 -22.891 -25.891 1 98.19 406 ASN A CA 1
ATOM 3275 C C . ASN A 1 406 ? 1.535 -22.969 -25.578 1 98.19 406 ASN A C 1
ATOM 3277 O O . ASN A 1 406 ? 2.176 -21.953 -25.328 1 98.19 406 ASN A O 1
ATOM 3281 N N . LEU A 1 407 ? 2.088 -24.172 -25.547 1 98.06 407 LEU A N 1
ATOM 3282 C CA . LEU A 1 407 ? 3.51 -24.344 -25.281 1 98.06 407 LEU A CA 1
ATOM 3283 C C . LEU A 1 407 ? 4.355 -23.672 -26.359 1 98.06 407 LEU A C 1
ATOM 3285 O O . LEU A 1 407 ? 5.348 -23.016 -26.047 1 98.06 407 LEU A O 1
ATOM 3289 N N . TYR A 1 408 ? 3.918 -23.781 -27.594 1 98.12 408 TYR A N 1
ATOM 3290 C CA . TYR A 1 408 ? 4.641 -23.141 -28.688 1 98.12 408 TYR A CA 1
ATOM 3291 C C . TYR A 1 408 ? 4.508 -21.625 -28.609 1 98.12 408 TYR A C 1
ATOM 3293 O O . TYR A 1 408 ? 5.488 -20.891 -28.781 1 98.12 408 TYR A O 1
ATOM 3301 N N . ALA A 1 409 ? 3.307 -21.172 -28.391 1 98.38 409 ALA A N 1
ATOM 3302 C CA . ALA A 1 409 ? 3.084 -19.734 -28.25 1 98.38 409 ALA A CA 1
ATOM 3303 C C . ALA A 1 409 ? 3.896 -19.156 -27.109 1 98.38 409 ALA A C 1
ATOM 3305 O O . ALA A 1 409 ? 4.484 -18.078 -27.234 1 98.38 409 ALA A O 1
ATOM 3306 N N . ALA A 1 410 ? 3.928 -19.844 -26.016 1 98.69 410 ALA A N 1
ATOM 3307 C CA . ALA A 1 410 ? 4.691 -19.406 -24.844 1 98.69 410 ALA A CA 1
ATOM 3308 C C . ALA A 1 410 ? 6.184 -19.375 -25.156 1 98.69 410 ALA A C 1
ATOM 3310 O O . ALA A 1 410 ? 6.891 -18.469 -24.719 1 98.69 410 ALA A O 1
ATOM 3311 N N . ASN A 1 411 ? 6.652 -20.406 -25.859 1 98.38 411 ASN A N 1
ATOM 3312 C CA . ASN A 1 411 ? 8.055 -20.438 -26.25 1 98.38 411 ASN A CA 1
ATOM 3313 C C . ASN A 1 411 ? 8.43 -19.234 -27.109 1 98.38 411 ASN A C 1
ATOM 3315 O O . ASN A 1 411 ? 9.461 -18.594 -26.875 1 98.38 411 ASN A O 1
ATOM 3319 N N . TYR A 1 412 ? 7.609 -18.922 -28.078 1 98.44 412 TYR A N 1
ATOM 3320 C CA . TYR A 1 412 ? 7.867 -17.781 -28.938 1 98.44 412 TYR A CA 1
ATOM 3321 C C . TYR A 1 412 ? 7.742 -16.469 -28.172 1 98.44 412 TYR A C 1
ATOM 3323 O O . TYR A 1 412 ? 8.523 -15.547 -28.391 1 98.44 412 TYR A O 1
ATOM 3331 N N . TYR A 1 413 ? 6.75 -16.422 -27.344 1 98.75 413 TYR A N 1
ATOM 3332 C CA . TYR A 1 413 ? 6.574 -15.219 -26.531 1 98.75 413 TYR A CA 1
ATOM 3333 C C . TYR A 1 413 ? 7.773 -15 -25.609 1 98.75 413 TYR A C 1
ATOM 3335 O O . TYR A 1 413 ? 8.188 -13.859 -25.375 1 98.75 413 TYR A O 1
ATOM 3343 N N . THR A 1 414 ? 8.32 -16.031 -25.047 1 98.44 414 THR A N 1
ATOM 3344 C CA . THR A 1 414 ? 9.508 -15.945 -24.203 1 98.44 414 THR A CA 1
ATOM 3345 C C . THR A 1 414 ? 10.695 -15.414 -25 1 98.44 414 THR A C 1
ATOM 3347 O O . THR A 1 414 ? 11.375 -14.477 -24.578 1 98.44 414 THR A O 1
ATOM 3350 N N . ARG A 1 415 ? 10.914 -15.906 -26.172 1 97.81 415 ARG A N 1
ATOM 3351 C CA . ARG A 1 415 ? 12.086 -15.586 -26.984 1 97.81 415 ARG A CA 1
ATOM 3352 C C . ARG A 1 415 ? 11.977 -14.18 -27.578 1 97.81 415 ARG A C 1
ATOM 3354 O O . ARG A 1 415 ? 12.953 -13.43 -27.578 1 97.81 415 ARG A O 1
ATOM 3361 N N . PHE A 1 416 ? 10.781 -13.805 -27.938 1 97.88 416 PHE A N 1
ATOM 3362 C CA . PHE A 1 416 ? 10.68 -12.602 -28.75 1 97.88 416 PHE A CA 1
ATOM 3363 C C . PHE A 1 416 ? 10.117 -11.445 -27.938 1 97.88 416 PHE A C 1
ATOM 3365 O O . PHE A 1 416 ? 10.219 -10.281 -28.359 1 97.88 416 PHE A O 1
ATOM 3372 N N . VAL A 1 417 ? 9.516 -11.711 -26.844 1 98.38 417 VAL A N 1
ATOM 3373 C CA . VAL A 1 417 ? 8.93 -10.625 -26.062 1 98.38 417 VAL A CA 1
ATOM 3374 C C . VAL A 1 417 ? 9.57 -10.586 -24.672 1 98.38 417 VAL A C 1
ATOM 3376 O O . VAL A 1 417 ? 10.258 -9.625 -24.328 1 98.38 417 VAL A O 1
ATOM 3379 N N . ASP A 1 418 ? 9.414 -11.664 -23.922 1 98 418 ASP A N 1
ATOM 3380 C CA . ASP A 1 418 ? 9.844 -11.688 -22.531 1 98 418 ASP A CA 1
ATOM 3381 C C . ASP A 1 418 ? 11.336 -11.398 -22.406 1 98 418 ASP A C 1
ATOM 3383 O O . ASP A 1 418 ? 11.742 -10.508 -21.656 1 98 418 ASP A O 1
ATOM 3387 N N . GLU A 1 419 ? 12.18 -12.148 -23.109 1 97.81 419 GLU A N 1
ATOM 3388 C CA . GLU A 1 419 ? 13.625 -11.961 -23.047 1 97.81 419 GLU A CA 1
ATOM 3389 C C . GLU A 1 419 ? 14.023 -10.57 -23.531 1 97.81 419 GLU A C 1
ATOM 3391 O O . GLU A 1 419 ? 14.945 -9.961 -23 1 97.81 419 GLU A O 1
ATOM 3396 N N . ARG A 1 420 ? 13.391 -10.07 -24.531 1 97.88 420 ARG A N 1
ATOM 3397 C CA . ARG A 1 420 ? 13.664 -8.719 -25.016 1 97.88 420 ARG A CA 1
ATOM 3398 C C . ARG A 1 420 ? 13.266 -7.676 -23.969 1 97.88 420 ARG A C 1
ATOM 3400 O O . ARG A 1 420 ? 13.938 -6.648 -23.828 1 97.88 420 ARG A O 1
ATOM 3407 N N . CYS A 1 421 ? 12.18 -7.941 -23.312 1 98 421 CYS A N 1
ATOM 3408 C CA . CYS A 1 421 ? 11.742 -7.031 -22.266 1 98 421 CYS A CA 1
ATOM 3409 C C . CYS A 1 421 ? 12.734 -7.004 -21.109 1 98 421 CYS A C 1
ATOM 3411 O O . CYS A 1 421 ? 12.969 -5.953 -20.516 1 98 421 CYS A O 1
ATOM 3413 N N . ILE A 1 422 ? 13.297 -8.117 -20.766 1 97 422 ILE A N 1
ATOM 3414 C CA . ILE A 1 422 ? 14.32 -8.195 -19.734 1 97 422 ILE A CA 1
ATOM 3415 C C . ILE A 1 422 ? 15.531 -7.371 -20.141 1 97 422 ILE A C 1
ATOM 3417 O O . ILE A 1 422 ? 16.078 -6.613 -19.328 1 97 422 ILE A O 1
ATOM 3421 N N . LYS A 1 423 ? 15.93 -7.457 -21.391 1 97.56 423 LYS A N 1
ATOM 3422 C CA . LYS A 1 423 ? 17.062 -6.688 -21.906 1 97.56 423 LYS A CA 1
ATOM 3423 C C . LYS A 1 423 ? 16.75 -5.191 -21.906 1 97.56 423 LYS A C 1
ATOM 3425 O O . LYS A 1 423 ? 17.609 -4.375 -21.562 1 97.56 423 LYS A O 1
ATOM 3430 N N . LEU A 1 424 ? 15.562 -4.891 -22.281 1 97.44 424 LEU A N 1
ATOM 3431 C CA . LEU A 1 424 ? 15.148 -3.492 -22.297 1 97.44 424 LEU A CA 1
ATOM 3432 C C . LEU A 1 424 ? 15.164 -2.904 -20.891 1 97.44 424 LEU A C 1
ATOM 3434 O O . LEU A 1 424 ? 15.531 -1.741 -20.703 1 97.44 424 LEU A O 1
ATOM 3438 N N . ALA A 1 425 ? 14.703 -3.67 -19.938 1 97.38 425 ALA A N 1
ATOM 3439 C CA . ALA A 1 425 ? 14.719 -3.219 -18.547 1 97.38 425 ALA A CA 1
ATOM 3440 C C . ALA A 1 425 ? 16.141 -2.947 -18.078 1 97.38 425 ALA A C 1
ATOM 3442 O O . ALA A 1 425 ? 16.391 -1.958 -17.391 1 97.38 425 ALA A O 1
ATOM 3443 N N . LYS A 1 426 ? 17.062 -3.795 -18.438 1 96.69 426 LYS A N 1
ATOM 3444 C CA . LYS A 1 426 ? 18.469 -3.619 -18.078 1 96.69 426 LYS A CA 1
ATOM 3445 C C . LYS A 1 426 ? 19.062 -2.385 -18.766 1 96.69 426 LYS A C 1
ATOM 3447 O O . LYS A 1 426 ? 19.797 -1.616 -18.141 1 96.69 426 LYS A O 1
ATOM 3452 N N . GLN A 1 427 ? 18.75 -2.184 -20.047 1 97.12 427 GLN A N 1
ATOM 3453 C CA . GLN A 1 427 ? 19.219 -1.016 -20.781 1 97.12 427 GLN A CA 1
ATOM 3454 C C . GLN A 1 427 ? 18.672 0.274 -20.172 1 97.12 427 GLN A C 1
ATOM 3456 O O . GLN A 1 427 ? 19.375 1.281 -20.094 1 97.12 427 GLN A O 1
ATOM 3461 N N . PHE A 1 428 ? 17.453 0.228 -19.812 1 96.94 428 PHE A N 1
ATOM 3462 C CA . PHE A 1 428 ? 16.844 1.387 -19.172 1 96.94 428 PHE A CA 1
ATOM 3463 C C . PHE A 1 428 ? 17.562 1.729 -17.875 1 96.94 428 PHE A C 1
ATOM 3465 O O . PHE A 1 428 ? 17.859 2.895 -17.609 1 96.94 428 PHE A O 1
ATOM 3472 N N . ASP A 1 429 ? 17.766 0.712 -17.094 1 96.62 429 ASP A N 1
ATOM 3473 C CA . ASP A 1 429 ? 18.484 0.884 -15.844 1 96.62 429 ASP A CA 1
ATOM 3474 C C . ASP A 1 429 ? 19.859 1.5 -16.078 1 96.62 429 ASP A C 1
ATOM 3476 O O . ASP A 1 429 ? 20.281 2.41 -15.359 1 96.62 429 ASP A O 1
ATOM 3480 N N . GLN A 1 430 ? 20.578 1.066 -17.094 1 96.44 430 GLN A N 1
ATOM 3481 C CA . GLN A 1 430 ? 21.906 1.585 -17.422 1 96.44 430 GLN A CA 1
ATOM 3482 C C . GLN A 1 430 ? 21.812 3.021 -17.938 1 96.44 430 GLN A C 1
ATOM 3484 O O . GLN A 1 430 ? 22.672 3.848 -17.625 1 96.44 430 GLN A O 1
ATOM 3489 N N . TRP A 1 431 ? 20.797 3.256 -18.641 1 95.44 431 TRP A N 1
ATOM 3490 C CA . TRP A 1 431 ? 20.609 4.586 -19.219 1 95.44 431 TRP A CA 1
ATOM 3491 C C . TRP A 1 431 ? 20.359 5.617 -18.125 1 95.44 431 TRP A C 1
ATOM 3493 O O . TRP A 1 431 ? 20.969 6.688 -18.109 1 95.44 431 TRP A O 1
ATOM 3503 N N . VAL A 1 432 ? 19.469 5.289 -17.188 1 95.81 432 VAL A N 1
ATOM 3504 C CA . VAL A 1 432 ? 19.078 6.262 -16.188 1 95.81 432 VAL A CA 1
ATOM 3505 C C . VAL A 1 432 ? 20.188 6.398 -15.141 1 95.81 432 VAL A C 1
ATOM 3507 O O . VAL A 1 432 ? 20.266 7.418 -14.445 1 95.81 432 VAL A O 1
ATOM 3510 N N . SER A 1 433 ? 21.016 5.355 -14.984 1 93.25 433 SER A N 1
ATOM 3511 C CA . SER A 1 433 ? 22.078 5.379 -13.984 1 93.25 433 SER A CA 1
ATOM 3512 C C . SER A 1 433 ? 23.375 5.922 -14.578 1 93.25 433 SER A C 1
ATOM 3514 O O . SER A 1 433 ? 24.359 6.141 -13.852 1 93.25 433 SER A O 1
ATOM 3516 N N . GLY A 1 434 ? 23.5 6.191 -15.805 1 86.12 434 GLY A N 1
ATOM 3517 C CA . GLY A 1 434 ? 24.688 6.68 -16.469 1 86.12 434 GLY A CA 1
ATOM 3518 C C . GLY A 1 434 ? 25.766 5.613 -16.625 1 86.12 434 GLY A C 1
ATOM 3519 O O . GLY A 1 434 ? 26.953 5.93 -16.75 1 86.12 434 GLY A O 1
ATOM 3520 N N . ALA A 1 435 ? 25.422 4.414 -16.375 1 73.12 435 ALA A N 1
ATOM 3521 C CA . ALA A 1 435 ? 26.375 3.326 -16.484 1 73.12 435 ALA A CA 1
ATOM 3522 C C . ALA A 1 435 ? 26.578 2.916 -17.938 1 73.12 435 ALA A C 1
ATOM 3524 O O . ALA A 1 435 ? 27.297 1.956 -18.234 1 73.12 435 ALA A O 1
ATOM 3525 N N . LEU A 1 436 ? 26.016 3.721 -18.938 1 59.25 436 LEU A N 1
ATOM 3526 C CA . LEU A 1 436 ? 26.312 3.461 -20.344 1 59.25 436 LEU A CA 1
ATOM 3527 C C . LEU A 1 436 ? 27.594 4.168 -20.766 1 59.25 436 LEU A C 1
ATOM 3529 O O . LEU A 1 436 ? 27.875 5.289 -20.328 1 59.25 436 LEU A O 1
ATOM 3533 N N . MET B 1 1 ? 24.75 21.5 8.508 1 37.97 1 MET B N 1
ATOM 3534 C CA . MET B 1 1 ? 23.672 21.062 7.633 1 37.97 1 MET B CA 1
ATOM 3535 C C . MET B 1 1 ? 22.453 21.984 7.766 1 37.97 1 MET B C 1
ATOM 3537 O O . MET B 1 1 ? 21.953 22.203 8.867 1 37.97 1 MET B O 1
ATOM 3541 N N . THR B 1 2 ? 22.281 22.984 7.02 1 49.88 2 THR B N 1
ATOM 3542 C CA . THR B 1 2 ? 21.297 24.031 7.234 1 49.88 2 THR B CA 1
ATOM 3543 C C . THR B 1 2 ? 19.891 23.469 7.25 1 49.88 2 THR B C 1
ATOM 3545 O O . THR B 1 2 ? 19.438 22.891 6.262 1 49.88 2 THR B O 1
ATOM 3548 N N . ARG B 1 3 ? 19.438 23.016 8.43 1 62.5 3 ARG B N 1
ATOM 3549 C CA . ARG B 1 3 ? 18.109 22.531 8.727 1 62.5 3 ARG B CA 1
ATOM 3550 C C . ARG B 1 3 ? 17.031 23.5 8.242 1 62.5 3 ARG B C 1
ATOM 3552 O O . ARG B 1 3 ? 17.188 24.719 8.383 1 62.5 3 ARG B O 1
ATOM 3559 N N . ALA B 1 4 ? 16.25 23.062 7.277 1 76.31 4 ALA B N 1
ATOM 3560 C CA . ALA B 1 4 ? 15.086 23.859 6.867 1 76.31 4 ALA B CA 1
ATOM 3561 C C . ALA B 1 4 ? 14.18 24.156 8.055 1 76.31 4 ALA B C 1
ATOM 3563 O O . ALA B 1 4 ? 13.133 23.531 8.227 1 76.31 4 ALA B O 1
ATOM 3564 N N . ILE B 1 5 ? 14.57 25.125 8.875 1 88.69 5 ILE B N 1
ATOM 3565 C CA . ILE B 1 5 ? 13.906 25.469 10.133 1 88.69 5 ILE B CA 1
ATOM 3566 C C . ILE B 1 5 ? 12.484 25.938 9.844 1 88.69 5 ILE B C 1
ATOM 3568 O O . ILE B 1 5 ? 11.586 25.766 10.68 1 88.69 5 ILE B O 1
ATOM 3572 N N . TRP B 1 6 ? 12.32 26.531 8.656 1 93.31 6 TRP B N 1
ATOM 3573 C CA . TRP B 1 6 ? 11 27.031 8.289 1 93.31 6 TRP B CA 1
ATOM 3574 C C . TRP B 1 6 ? 9.977 25.906 8.219 1 93.31 6 TRP B C 1
ATOM 3576 O O . TRP B 1 6 ? 8.789 26.125 8.453 1 93.31 6 TRP B O 1
ATOM 3586 N N . LEU B 1 7 ? 10.375 24.703 7.938 1 95 7 LEU B N 1
ATOM 3587 C CA . LEU B 1 7 ? 9.477 23.547 7.863 1 95 7 LEU B CA 1
ATOM 3588 C C . LEU B 1 7 ? 8.844 23.266 9.227 1 95 7 LEU B C 1
ATOM 3590 O O . LEU B 1 7 ? 7.668 22.906 9.305 1 95 7 LEU B O 1
ATOM 3594 N N . ASP B 1 8 ? 9.641 23.406 10.234 1 95.69 8 ASP B N 1
ATOM 3595 C CA . ASP B 1 8 ? 9.133 23.203 11.594 1 95.69 8 ASP B CA 1
ATOM 3596 C C . ASP B 1 8 ? 8.055 24.219 11.938 1 95.69 8 ASP B C 1
ATOM 3598 O O . ASP B 1 8 ? 7.039 23.891 12.547 1 95.69 8 ASP B O 1
ATOM 3602 N N . GLY B 1 9 ? 8.391 25.406 11.57 1 96.94 9 GLY B N 1
ATOM 3603 C CA . GLY B 1 9 ? 7.395 26.438 11.797 1 96.94 9 GLY B CA 1
ATOM 3604 C C . GLY B 1 9 ? 6.078 26.172 11.094 1 96.94 9 GLY B C 1
ATOM 3605 O O . GLY B 1 9 ? 5.008 26.375 11.672 1 96.94 9 GLY B O 1
ATOM 3606 N N . LEU B 1 10 ? 6.18 25.766 9.859 1 97.25 10 LEU B N 1
ATOM 3607 C CA . LEU B 1 10 ? 4.98 25.469 9.078 1 97.25 10 LEU B CA 1
ATOM 3608 C C . LEU B 1 10 ? 4.191 24.328 9.703 1 97.25 10 LEU B C 1
ATOM 3610 O O . LEU B 1 10 ? 2.959 24.375 9.758 1 97.25 10 LEU B O 1
ATOM 3614 N N . ARG B 1 11 ? 4.863 23.312 10.172 1 97.12 11 ARG B N 1
ATOM 3615 C CA . ARG B 1 11 ? 4.227 22.203 10.859 1 97.12 11 ARG B CA 1
ATOM 3616 C C . ARG B 1 11 ? 3.508 22.672 12.117 1 97.12 11 ARG B C 1
ATOM 3618 O O . ARG B 1 11 ? 2.418 22.188 12.438 1 97.12 11 ARG B O 1
ATOM 3625 N N . GLY B 1 12 ? 4.148 23.547 12.82 1 97.5 12 GLY B N 1
ATOM 3626 C CA . GLY B 1 12 ? 3.561 24.109 14.023 1 97.5 12 GLY B CA 1
ATOM 3627 C C . GLY B 1 12 ? 2.262 24.844 13.766 1 97.5 12 GLY B C 1
ATOM 3628 O O . GLY B 1 12 ? 1.272 24.641 14.469 1 97.5 12 GLY B O 1
ATOM 3629 N N . ILE B 1 13 ? 2.273 25.641 12.734 1 97 13 ILE B N 1
ATOM 3630 C CA . ILE B 1 13 ? 1.084 26.406 12.383 1 97 13 ILE B CA 1
ATOM 3631 C C . ILE B 1 13 ? -0.035 25.453 11.961 1 97 13 ILE B C 1
ATOM 3633 O O . ILE B 1 13 ? -1.189 25.625 12.359 1 97 13 ILE B O 1
ATOM 3637 N N . ALA B 1 14 ? 0.289 24.469 11.148 1 97.69 14 ALA B N 1
ATOM 3638 C CA . ALA B 1 14 ? -0.697 23.5 10.695 1 97.69 14 ALA B CA 1
ATOM 3639 C C . ALA B 1 14 ? -1.335 22.766 11.883 1 97.69 14 ALA B C 1
ATOM 3641 O O . ALA B 1 14 ? -2.559 22.625 11.938 1 97.69 14 ALA B O 1
ATOM 3642 N N . ALA B 1 15 ? -0.535 22.344 12.836 1 97.75 15 ALA B N 1
ATOM 3643 C CA . ALA B 1 15 ? -1.05 21.641 14.016 1 97.75 15 ALA B CA 1
ATOM 3644 C C . ALA B 1 15 ? -1.949 22.562 14.844 1 97.75 15 ALA B C 1
ATOM 3646 O O . ALA B 1 15 ? -2.98 22.125 15.359 1 97.75 15 ALA B O 1
ATOM 3647 N N . ALA B 1 16 ? -1.552 23.812 14.961 1 97.12 16 ALA B N 1
ATOM 3648 C CA . ALA B 1 16 ? -2.346 24.766 15.719 1 97.12 16 ALA B CA 1
ATOM 3649 C C . ALA B 1 16 ? -3.711 24.984 15.07 1 97.12 16 ALA B C 1
ATOM 3651 O O . ALA B 1 16 ? -4.727 25.094 15.766 1 97.12 16 ALA B O 1
ATOM 3652 N N . ILE B 1 17 ? -3.705 25.047 13.789 1 96.75 17 ILE B N 1
ATOM 3653 C CA . ILE B 1 17 ? -4.957 25.25 13.07 1 96.75 17 ILE B CA 1
ATOM 3654 C C . ILE B 1 17 ? -5.871 24.047 13.281 1 96.75 17 ILE B C 1
ATOM 3656 O O . ILE B 1 17 ? -7.066 24.203 13.539 1 96.75 17 ILE B O 1
ATOM 3660 N N . VAL B 1 18 ? -5.328 22.844 13.219 1 96.81 18 VAL B N 1
ATOM 3661 C CA . VAL B 1 18 ? -6.121 21.641 13.422 1 96.81 18 VAL B CA 1
ATOM 3662 C C . VAL B 1 18 ? -6.703 21.625 14.828 1 96.81 18 VAL B C 1
ATOM 3664 O O . VAL B 1 18 ? -7.895 21.359 15.016 1 96.81 18 VAL B O 1
ATOM 3667 N N . ALA B 1 19 ? -5.895 21.922 15.812 1 96.38 19 ALA B N 1
ATOM 3668 C CA . ALA B 1 19 ? -6.344 21.938 17.203 1 96.38 19 ALA B CA 1
ATOM 3669 C C . ALA B 1 19 ? -7.438 22.984 17.422 1 96.38 19 ALA B C 1
ATOM 3671 O O . ALA B 1 19 ? -8.43 22.719 18.109 1 96.38 19 ALA B O 1
ATOM 3672 N N . THR B 1 20 ? -7.238 24.125 16.812 1 94.31 20 THR B N 1
ATOM 3673 C CA . THR B 1 20 ? -8.219 25.188 16.938 1 94.31 20 THR B CA 1
ATOM 3674 C C . THR B 1 20 ? -9.539 24.797 16.281 1 94.31 20 THR B C 1
ATOM 3676 O O . THR B 1 20 ? -10.609 24.969 16.875 1 94.31 20 THR B O 1
ATOM 3679 N N . ASP B 1 21 ? -9.445 24.25 15.195 1 93.44 21 ASP B N 1
ATOM 3680 C CA . ASP B 1 21 ? -10.625 23.875 14.43 1 93.44 21 ASP B CA 1
ATOM 3681 C C . ASP B 1 21 ? -11.438 22.812 15.18 1 93.44 21 ASP B C 1
ATOM 3683 O O . ASP B 1 21 ? -12.672 22.875 15.203 1 93.44 21 ASP B O 1
ATOM 3687 N N . HIS B 1 22 ? -10.828 21.859 15.758 1 93.12 22 HIS B N 1
ATOM 3688 C CA . HIS B 1 22 ? -11.516 20.781 16.453 1 93.12 22 HIS B CA 1
ATOM 3689 C C . HIS B 1 22 ? -12.234 21.281 17.688 1 93.12 22 HIS B C 1
ATOM 3691 O O . HIS B 1 22 ? -13.141 20.625 18.203 1 93.12 22 HIS B O 1
ATOM 3697 N N . TYR B 1 23 ? -11.844 22.422 18.125 1 91.88 23 TYR B N 1
ATOM 3698 C CA . TYR B 1 23 ? -12.57 23.047 19.25 1 91.88 23 TYR B CA 1
ATOM 3699 C C . TYR B 1 23 ? -13.922 23.562 18.797 1 91.88 23 TYR B C 1
ATOM 3701 O O . TYR B 1 23 ? -14.914 23.453 19.516 1 91.88 23 TYR B O 1
ATOM 3709 N N . PHE B 1 24 ? -13.945 24.109 17.578 1 86.69 24 PHE B N 1
ATOM 3710 C CA . PHE B 1 24 ? -15.133 24.828 17.125 1 86.69 24 PHE B CA 1
ATOM 3711 C C . PHE B 1 24 ? -15.969 23.938 16.203 1 86.69 24 PHE B C 1
ATOM 3713 O O . PHE B 1 24 ? -17.172 24.141 16.078 1 86.69 24 PHE B O 1
ATOM 3720 N N . MET B 1 25 ? -15.398 23 15.633 1 79.62 25 MET B N 1
ATOM 3721 C CA . MET B 1 25 ? -16.047 22.203 14.594 1 79.62 25 MET B CA 1
ATOM 3722 C C . MET B 1 25 ? -17.25 21.453 15.164 1 79.62 25 MET B C 1
ATOM 3724 O O . MET B 1 25 ? -17.125 20.734 16.172 1 79.62 25 MET B O 1
ATOM 3728 N N . GLY B 1 26 ? -18.312 21.609 14.469 1 69.5 26 GLY B N 1
ATOM 3729 C CA . GLY B 1 26 ? -19.531 20.922 14.859 1 69.5 26 GLY B CA 1
ATOM 3730 C C . GLY B 1 26 ? -20.281 21.625 15.977 1 69.5 26 GLY B C 1
ATOM 3731 O O . GLY B 1 26 ? -21.391 21.219 16.328 1 69.5 26 GLY B O 1
ATOM 3732 N N . ALA B 1 27 ? -19.719 22.719 16.531 1 74.12 27 ALA B N 1
ATOM 3733 C CA . ALA B 1 27 ? -20.359 23.375 17.672 1 74.12 27 ALA B CA 1
ATOM 3734 C C . ALA B 1 27 ? -20.781 24.797 17.328 1 74.12 27 ALA B C 1
ATOM 3736 O O . ALA B 1 27 ? -21.938 25.156 17.484 1 74.12 27 ALA B O 1
ATOM 3737 N N . ILE B 1 28 ? -19.828 25.5 16.891 1 73.81 28 ILE B N 1
ATOM 3738 C CA . ILE B 1 28 ? -20.125 26.891 16.562 1 73.81 28 ILE B CA 1
ATOM 3739 C C . ILE B 1 28 ? -19.391 27.297 15.289 1 73.81 28 ILE B C 1
ATOM 3741 O O . ILE B 1 28 ? -18.594 26.516 14.75 1 73.81 28 ILE B O 1
ATOM 3745 N N . LEU B 1 29 ? -19.734 28.516 14.695 1 75.12 29 LEU B N 1
ATOM 3746 C CA . LEU B 1 29 ? -19.078 29.078 13.523 1 75.12 29 LEU B CA 1
ATOM 3747 C C . LEU B 1 29 ? -19.188 28.141 12.328 1 75.12 29 LEU B C 1
ATOM 3749 O O . LEU B 1 29 ? -18.203 27.906 11.625 1 75.12 29 LEU B O 1
ATOM 3753 N N . HIS B 1 30 ? -20.266 27.547 12.219 1 78.19 30 HIS B N 1
ATOM 3754 C CA . HIS B 1 30 ? -20.516 26.594 11.148 1 78.19 30 HIS B CA 1
ATOM 3755 C C . HIS B 1 30 ? -20.25 27.219 9.781 1 78.19 30 HIS B C 1
ATOM 3757 O O . HIS B 1 30 ? -19.844 26.516 8.852 1 78.19 30 HIS B O 1
ATOM 3763 N N . ALA B 1 31 ? -20.469 28.516 9.797 1 80.94 31 ALA B N 1
ATOM 3764 C CA . ALA B 1 31 ? -20.281 29.219 8.531 1 80.94 31 ALA B CA 1
ATOM 3765 C C . ALA B 1 31 ? -18.828 29.172 8.07 1 80.94 31 ALA B C 1
ATOM 3767 O O . ALA B 1 31 ? -18.547 29.188 6.871 1 80.94 31 ALA B O 1
ATOM 3768 N N . GLY B 1 32 ? -17.969 29.078 8.961 1 83.69 32 GLY B N 1
ATOM 3769 C CA . GLY B 1 32 ? -16.547 29.031 8.641 1 83.69 32 GLY B CA 1
ATOM 3770 C C . GLY B 1 32 ? -16.156 27.781 7.859 1 83.69 32 GLY B C 1
ATOM 3771 O O . GLY B 1 32 ? -15.125 27.781 7.184 1 83.69 32 GLY B O 1
ATOM 3772 N N . PHE B 1 33 ? -17 26.828 7.84 1 85.12 33 PHE B N 1
ATOM 3773 C CA . PHE B 1 33 ? -16.688 25.562 7.184 1 85.12 33 PHE B CA 1
ATOM 3774 C C . PHE B 1 33 ? -17.453 25.422 5.871 1 85.12 33 PHE B C 1
ATOM 3776 O O . PHE B 1 33 ? -17.266 24.453 5.137 1 85.12 33 PHE B O 1
ATOM 3783 N N . ARG B 1 34 ? -18.219 26.484 5.617 1 87.75 34 ARG B N 1
ATOM 3784 C CA . ARG B 1 34 ? -19.016 26.531 4.391 1 87.75 34 ARG B CA 1
ATOM 3785 C C . ARG B 1 34 ? -18.484 27.609 3.443 1 87.75 34 ARG B C 1
ATOM 3787 O O . ARG B 1 34 ? -17.734 28.5 3.854 1 87.75 34 ARG B O 1
ATOM 3794 N N . SER B 1 35 ? -18.922 27.453 2.256 1 89.81 35 SER B N 1
ATOM 3795 C CA . SER B 1 35 ? -18.516 28.422 1.245 1 89.81 35 SER B CA 1
ATOM 3796 C C . SER B 1 35 ? -19.234 29.766 1.443 1 89.81 35 SER B C 1
ATOM 3798 O O . SER B 1 35 ? -20.344 29.812 1.967 1 89.81 35 SER B O 1
ATOM 3800 N N . PHE B 1 36 ? -18.484 30.812 1.055 1 89.94 36 PHE B N 1
ATOM 3801 C CA . PHE B 1 36 ? -19.062 32.125 1.015 1 89.94 36 PHE B CA 1
ATOM 3802 C C . PHE B 1 36 ? -20.328 32.156 0.163 1 89.94 36 PHE B C 1
ATOM 3804 O O . PHE B 1 36 ? -21.266 32.906 0.432 1 89.94 36 PHE B O 1
ATOM 3811 N N . TRP B 1 37 ? -20.453 31.219 -0.734 1 88 37 TRP B N 1
ATOM 3812 C CA . TRP B 1 37 ? -21.547 31.172 -1.695 1 88 37 TRP B CA 1
ATOM 3813 C C . TRP B 1 37 ? -22.609 30.141 -1.283 1 88 37 TRP B C 1
ATOM 3815 O O . TRP B 1 37 ? -23.531 29.859 -2.041 1 88 37 TRP B O 1
ATOM 3825 N N . ALA B 1 38 ? -22.422 29.594 -0.115 1 88.31 38 ALA B N 1
ATOM 3826 C CA . ALA B 1 38 ? -23.359 28.562 0.338 1 88.31 38 ALA B CA 1
ATOM 3827 C C . ALA B 1 38 ? -24.719 29.156 0.662 1 88.31 38 ALA B C 1
ATOM 3829 O O . ALA B 1 38 ? -24.844 30.375 0.865 1 88.31 38 ALA B O 1
ATOM 3830 N N . ASP B 1 39 ? -25.781 28.266 0.574 1 86.56 39 ASP B N 1
ATOM 3831 C CA . ASP B 1 39 ? -27.125 28.672 0.977 1 86.56 39 ASP B CA 1
ATOM 3832 C C . ASP B 1 39 ? -27.391 28.312 2.438 1 86.56 39 ASP B C 1
ATOM 3834 O O . ASP B 1 39 ? -26.906 27.281 2.926 1 86.56 39 ASP B O 1
ATOM 3838 N N . PRO B 1 40 ? -28.109 29.266 3.107 1 90.12 40 PRO B N 1
ATOM 3839 C CA . PRO B 1 40 ? -28.688 30.547 2.707 1 90.12 40 PRO B CA 1
ATOM 3840 C C . PRO B 1 40 ? -27.672 31.688 2.801 1 90.12 40 PRO B C 1
ATOM 3842 O O . PRO B 1 40 ? -26.781 31.656 3.646 1 90.12 40 PRO B O 1
ATOM 3845 N N . PRO B 1 41 ? -27.828 32.594 1.978 1 89.62 41 PRO B N 1
ATOM 3846 C CA . PRO B 1 41 ? -26.875 33.688 1.946 1 89.62 41 PRO B CA 1
ATOM 3847 C C . PRO B 1 41 ? -26.812 34.469 3.271 1 89.62 41 PRO B C 1
ATOM 3849 O O . PRO B 1 41 ? -25.75 34.969 3.65 1 89.62 41 PRO B O 1
ATOM 3852 N N . GLU B 1 42 ? -27.938 34.562 3.975 1 88.69 42 GLU B N 1
ATOM 3853 C CA . GLU B 1 42 ? -28 35.312 5.23 1 88.69 42 GLU B CA 1
ATOM 3854 C C . GLU B 1 42 ? -27.031 34.719 6.262 1 88.69 42 GLU B C 1
ATOM 3856 O O . GLU B 1 42 ? -26.484 35.438 7.094 1 88.69 42 GLU B O 1
ATOM 3861 N N . GLU B 1 43 ? -26.719 33.469 6.039 1 87.25 43 GLU B N 1
ATOM 3862 C CA . GLU B 1 43 ? -25.875 32.812 7.027 1 87.25 43 GLU B CA 1
ATOM 3863 C C . GLU B 1 43 ? -24.469 32.594 6.496 1 87.25 43 GLU B C 1
ATOM 3865 O O . GLU B 1 43 ? -23.562 32.219 7.25 1 87.25 43 GLU B O 1
ATOM 3870 N N . ASN B 1 44 ? -24.203 32.812 5.133 1 88.69 44 ASN B N 1
ATOM 3871 C CA . ASN B 1 44 ? -22.922 32.406 4.551 1 88.69 44 ASN B CA 1
ATOM 3872 C C . ASN B 1 44 ? -22.266 33.531 3.76 1 88.69 44 ASN B C 1
ATOM 3874 O O . ASN B 1 44 ? -21.438 33.281 2.885 1 88.69 44 ASN B O 1
ATOM 3878 N N . ARG B 1 45 ? -22.422 34.75 4.047 1 91.19 45 ARG B N 1
ATOM 3879 C CA . ARG B 1 45 ? -21.781 35.906 3.41 1 91.19 45 ARG B CA 1
ATOM 3880 C C . ARG B 1 45 ? -20.875 36.625 4.395 1 91.19 45 ARG B C 1
ATOM 3882 O O . ARG B 1 45 ? -20.953 37.844 4.512 1 91.19 45 ARG B O 1
ATOM 3889 N N . ARG B 1 46 ? -20.062 35.812 5.043 1 90.88 46 ARG B N 1
ATOM 3890 C CA . ARG B 1 46 ? -19.156 36.375 6.031 1 90.88 46 ARG B CA 1
ATOM 3891 C C . ARG B 1 46 ? -17.734 36.469 5.484 1 90.88 46 ARG B C 1
ATOM 3893 O O . ARG B 1 46 ? -17.281 35.562 4.754 1 90.88 46 ARG B O 1
ATOM 3900 N N . LEU B 1 47 ? -17 37.438 5.887 1 90.5 47 LEU B N 1
ATOM 3901 C CA . LEU B 1 47 ? -15.648 37.719 5.402 1 90.5 47 LEU B CA 1
ATOM 3902 C C . LEU B 1 47 ? -14.703 36.562 5.738 1 90.5 47 LEU B C 1
ATOM 3904 O O . LEU B 1 47 ? -13.82 36.219 4.945 1 90.5 47 LEU B O 1
ATOM 3908 N N . TYR B 1 48 ? -14.891 35.969 6.867 1 89.81 48 TYR B N 1
ATOM 3909 C CA . TYR B 1 48 ? -13.969 34.938 7.312 1 89.81 48 TYR B CA 1
ATOM 3910 C C . TYR B 1 48 ? -14.148 33.656 6.5 1 89.81 48 TYR B C 1
ATOM 3912 O O . TYR B 1 48 ? -13.383 32.688 6.652 1 89.81 48 TYR B O 1
ATOM 3920 N N . GLN B 1 49 ? -15.102 33.625 5.602 1 92.5 49 GLN B N 1
ATOM 3921 C CA . GLN B 1 49 ? -15.312 32.5 4.711 1 92.5 49 GLN B CA 1
ATOM 3922 C C . GLN B 1 49 ? -14.477 32.625 3.438 1 92.5 49 GLN B C 1
ATOM 3924 O O . GLN B 1 49 ? -14.383 31.703 2.645 1 92.5 49 GLN B O 1
ATOM 3929 N N . LEU B 1 50 ? -13.852 33.781 3.291 1 91.25 50 LEU B N 1
ATOM 3930 C CA . LEU B 1 50 ? -13.086 34.062 2.086 1 91.25 50 LEU B CA 1
ATOM 3931 C C . LEU B 1 50 ? -11.586 33.875 2.344 1 91.25 50 LEU B C 1
ATOM 3933 O O . LEU B 1 50 ? -11.117 34.094 3.465 1 91.25 50 LEU B O 1
ATOM 3937 N N . PRO B 1 51 ? -10.891 33.406 1.25 1 91.12 51 PRO B N 1
ATOM 3938 C CA . PRO B 1 51 ? -9.43 33.406 1.38 1 91.12 51 PRO B CA 1
ATOM 3939 C C . PRO B 1 51 ? -8.859 34.812 1.607 1 91.12 51 PRO B C 1
ATOM 3941 O O . PRO B 1 51 ? -9.375 35.781 1.06 1 91.12 51 PRO B O 1
ATOM 3944 N N . PRO B 1 52 ? -7.828 35.031 2.324 1 92.5 52 PRO B N 1
ATOM 3945 C CA . PRO B 1 52 ? -7.078 34 3.033 1 92.5 52 PRO B CA 1
ATOM 3946 C C . PRO B 1 52 ? -7.598 33.75 4.445 1 92.5 52 PRO B C 1
ATOM 3948 O O . PRO B 1 52 ? -7.078 32.906 5.16 1 92.5 52 PRO B O 1
ATOM 3951 N N . PHE B 1 53 ? -8.703 34.438 4.883 1 91.19 53 PHE B N 1
ATOM 3952 C CA . PHE B 1 53 ? -9.18 34.406 6.262 1 91.19 53 PHE B CA 1
ATOM 3953 C C . PHE B 1 53 ? -9.703 33.031 6.629 1 91.19 53 PHE B C 1
ATOM 3955 O O . PHE B 1 53 ? -9.625 32.594 7.789 1 91.19 53 PHE B O 1
ATOM 3962 N N . ARG B 1 54 ? -10.094 32.344 5.715 1 93 54 ARG B N 1
ATOM 3963 C CA . ARG B 1 54 ? -10.68 31.016 5.941 1 93 54 ARG B CA 1
ATOM 3964 C C . ARG B 1 54 ? -9.617 30.016 6.379 1 93 54 ARG B C 1
ATOM 3966 O O . ARG B 1 54 ? -9.945 28.922 6.871 1 93 54 ARG B O 1
ATOM 3973 N N . LEU B 1 55 ? -8.406 30.328 6.195 1 93.44 55 LEU B N 1
ATOM 3974 C CA . LEU B 1 55 ? -7.305 29.406 6.48 1 93.44 55 LEU B CA 1
ATOM 3975 C C . LEU B 1 55 ? -7.383 28.891 7.914 1 93.44 55 LEU B C 1
ATOM 3977 O O . LEU B 1 55 ? -7.023 27.75 8.188 1 93.44 55 LEU B O 1
ATOM 3981 N N . VAL B 1 56 ? -7.918 29.672 8.789 1 89.81 56 VAL B N 1
ATOM 3982 C CA . VAL B 1 56 ? -7.992 29.297 10.203 1 89.81 56 VAL B CA 1
ATOM 3983 C C . VAL B 1 56 ? -9.008 28.172 10.391 1 89.81 56 VAL B C 1
ATOM 3985 O O . VAL B 1 56 ? -8.953 27.438 11.367 1 89.81 56 VAL B O 1
ATOM 3988 N N . PHE B 1 57 ? -9.922 28.062 9.422 1 90.38 57 PHE B N 1
ATOM 3989 C CA . PHE B 1 57 ? -10.953 27.031 9.484 1 90.38 57 PHE B CA 1
ATOM 3990 C C . PHE B 1 57 ? -10.617 25.875 8.555 1 90.38 57 PHE B C 1
ATOM 3992 O O . PHE B 1 57 ? -11.469 25.016 8.281 1 90.38 57 PHE B O 1
ATOM 3999 N N . ALA B 1 58 ? -9.406 25.844 8.055 1 92.94 58 ALA B N 1
ATOM 4000 C CA . ALA B 1 58 ? -9.055 24.875 7.02 1 92.94 58 ALA B CA 1
ATOM 4001 C C . ALA B 1 58 ? -8.289 23.703 7.617 1 92.94 58 ALA B C 1
ATOM 4003 O O . ALA B 1 58 ? -7.23 23.312 7.113 1 92.94 58 ALA B O 1
ATOM 4004 N N . ALA B 1 59 ? -8.836 23.078 8.625 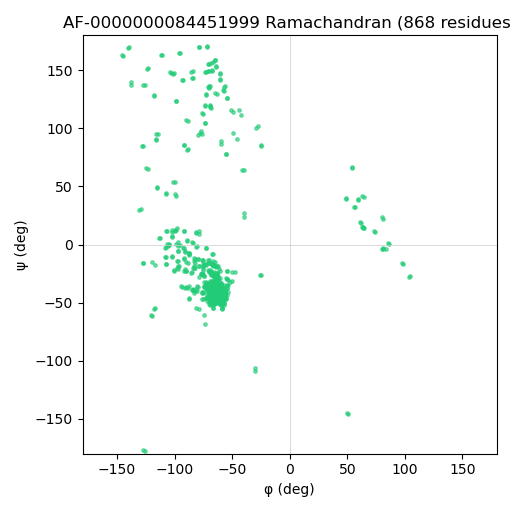1 90.94 59 ALA B N 1
ATOM 4005 C CA . ALA B 1 59 ? -8.203 21.922 9.266 1 90.94 59 ALA B CA 1
ATOM 4006 C C . ALA B 1 59 ? -7.977 20.797 8.266 1 90.94 59 ALA B C 1
ATOM 4008 O O . ALA B 1 59 ? -6.938 20.125 8.297 1 90.94 59 ALA B O 1
ATOM 4009 N N . HIS B 1 60 ? -8.867 20.609 7.375 1 93.44 60 HIS B N 1
ATOM 4010 C CA . HIS B 1 60 ? -8.781 19.516 6.406 1 93.44 60 HIS B CA 1
ATOM 4011 C C . HIS B 1 60 ? -7.652 19.766 5.41 1 93.44 60 HIS B C 1
ATOM 4013 O O . HIS B 1 60 ? -7.129 18.812 4.824 1 93.44 60 HIS B O 1
ATOM 4019 N N . ALA B 1 61 ? -7.277 20.984 5.238 1 96.75 61 ALA B N 1
ATOM 4020 C CA . ALA B 1 61 ? -6.184 21.312 4.328 1 96.75 61 ALA B CA 1
ATOM 4021 C C . ALA B 1 61 ? -4.828 21.109 5.004 1 96.75 61 ALA B C 1
ATOM 4023 O O . ALA B 1 61 ? -3.807 20.953 4.328 1 96.75 61 ALA B O 1
ATOM 4024 N N . MET B 1 62 ? -4.844 21.094 6.309 1 97.69 62 MET B N 1
ATOM 4025 C CA . MET B 1 62 ? -3.582 20.984 7.035 1 97.69 62 MET B CA 1
ATOM 4026 C C . MET B 1 62 ? -3.041 19.562 6.988 1 97.69 62 MET B C 1
ATOM 4028 O O . MET B 1 62 ? -1.827 19.359 7.043 1 97.69 62 MET B O 1
ATOM 4032 N N . VAL B 1 63 ? -3.891 18.594 6.809 1 96.31 63 VAL B N 1
ATOM 4033 C CA . VAL B 1 63 ? -3.453 17.203 6.766 1 96.31 63 VAL B CA 1
ATOM 4034 C C . VAL B 1 63 ? -2.588 16.969 5.527 1 96.31 63 VAL B C 1
ATOM 4036 O O . VAL B 1 63 ? -1.438 16.547 5.641 1 96.31 63 VAL B O 1
ATOM 4039 N N . PRO B 1 64 ? -3.076 17.297 4.312 1 98 64 PRO B N 1
ATOM 4040 C CA . PRO B 1 64 ? -2.191 17.156 3.154 1 98 64 PRO B CA 1
ATOM 4041 C C . PRO B 1 64 ? -0.947 18.031 3.256 1 98 64 PRO B C 1
ATOM 4043 O O . PRO B 1 64 ? 0.116 17.672 2.748 1 98 64 PRO B O 1
ATOM 4046 N N . LEU B 1 65 ? -1.095 19.188 3.834 1 98.44 65 LEU B N 1
ATOM 4047 C CA . LEU B 1 65 ? 0.07 20.031 4.031 1 98.44 65 LEU B CA 1
ATOM 4048 C C . LEU B 1 65 ? 1.132 19.328 4.863 1 98.44 65 LEU B C 1
ATOM 4050 O O . LEU B 1 65 ? 2.32 19.391 4.543 1 98.44 65 LEU B O 1
ATOM 4054 N N . PHE B 1 66 ? 0.684 18.625 5.922 1 98 66 PHE B N 1
ATOM 4055 C CA . PHE B 1 66 ? 1.584 17.812 6.742 1 98 66 PHE B CA 1
ATOM 4056 C C . PHE B 1 66 ? 2.311 16.781 5.898 1 98 66 PHE B C 1
ATOM 4058 O O . PHE B 1 66 ? 3.504 16.531 6.094 1 98 66 PHE B O 1
ATOM 4065 N N . PHE B 1 67 ? 1.632 16.203 4.98 1 98.5 67 PHE B N 1
ATOM 4066 C CA . PHE B 1 67 ? 2.209 15.125 4.188 1 98.5 67 PHE B CA 1
ATOM 4067 C C . PHE B 1 67 ? 3.27 15.656 3.234 1 98.5 67 PHE B C 1
ATOM 4069 O O . PHE B 1 67 ? 4.309 15.023 3.035 1 98.5 67 PHE B O 1
ATOM 4076 N N . VAL B 1 68 ? 3.025 16.844 2.643 1 98.69 68 VAL B N 1
ATOM 4077 C CA . VAL B 1 68 ? 4.027 17.469 1.784 1 98.69 68 VAL B CA 1
ATOM 4078 C C . VAL B 1 68 ? 5.273 17.797 2.604 1 98.69 68 VAL B C 1
ATOM 4080 O O . VAL B 1 68 ? 6.398 17.531 2.18 1 98.69 68 VAL B O 1
ATOM 4083 N N . ILE B 1 69 ? 5.047 18.344 3.791 1 98 69 ILE B N 1
ATOM 4084 C CA . ILE B 1 69 ? 6.137 18.703 4.691 1 98 69 ILE B CA 1
ATOM 4085 C C . ILE B 1 69 ? 6.93 17.453 5.062 1 98 69 ILE B C 1
ATOM 4087 O O . ILE B 1 69 ? 8.164 17.453 5.031 1 98 69 ILE B O 1
ATOM 4091 N N . SER B 1 70 ? 6.223 16.391 5.398 1 97.75 70 SER B N 1
ATOM 4092 C CA . SER B 1 70 ? 6.863 15.148 5.805 1 97.75 70 SER B CA 1
ATOM 4093 C C . SER B 1 70 ? 7.695 14.555 4.672 1 97.75 70 SER B C 1
ATOM 4095 O O . SER B 1 70 ? 8.82 14.109 4.891 1 97.75 70 SER B O 1
ATOM 4097 N N . GLY B 1 71 ? 7.117 14.555 3.455 1 98.31 71 GLY B N 1
ATOM 4098 C CA . GLY B 1 71 ? 7.875 14.078 2.309 1 98.31 71 GLY B CA 1
ATOM 4099 C C . GLY B 1 71 ? 9.172 14.836 2.094 1 98.31 71 GLY B C 1
ATOM 4100 O O . GLY B 1 71 ? 10.211 14.234 1.801 1 98.31 71 GLY B O 1
ATOM 4101 N N . TYR B 1 72 ? 9.102 16.141 2.273 1 97.75 72 TYR B N 1
ATOM 4102 C CA . TYR B 1 72 ? 10.273 17 2.135 1 97.75 72 TYR B CA 1
ATOM 4103 C C . TYR B 1 72 ? 11.281 16.719 3.242 1 97.75 72 TYR B C 1
ATOM 4105 O O . TYR B 1 72 ? 12.469 16.5 2.971 1 97.75 72 TYR B O 1
ATOM 4113 N N . ALA B 1 73 ? 10.844 16.625 4.441 1 96.12 73 ALA B N 1
ATOM 4114 C CA . ALA B 1 73 ? 11.688 16.531 5.625 1 96.12 73 ALA B CA 1
ATOM 4115 C C . ALA B 1 73 ? 12.422 15.195 5.664 1 96.12 73 ALA B C 1
ATOM 4117 O O . ALA B 1 73 ? 13.609 15.141 6 1 96.12 73 ALA B O 1
ATOM 4118 N N . ILE B 1 74 ? 11.805 14.094 5.32 1 96.06 74 ILE B N 1
ATOM 4119 C CA . ILE B 1 74 ? 12.453 12.797 5.445 1 96.06 74 ILE B CA 1
ATOM 4120 C C . ILE B 1 74 ? 13.422 12.586 4.285 1 96.06 74 ILE B C 1
ATOM 4122 O O . ILE B 1 74 ? 14.352 11.781 4.375 1 96.06 74 ILE B O 1
ATOM 4126 N N . SER B 1 75 ? 13.234 13.359 3.223 1 97.25 75 SER B N 1
ATOM 4127 C CA . SER B 1 75 ? 14.008 13.117 2.008 1 97.25 75 SER B CA 1
ATOM 4128 C C . SER B 1 75 ? 15.258 13.984 1.965 1 97.25 75 SER B C 1
ATOM 4130 O O . SER B 1 75 ? 16.312 13.547 1.503 1 97.25 75 SER B O 1
ATOM 4132 N N . ILE B 1 76 ? 15.195 15.203 2.451 1 95.12 76 ILE B N 1
ATOM 4133 C CA . ILE B 1 76 ? 16.188 16.234 2.166 1 95.12 76 ILE B CA 1
ATOM 4134 C C . ILE B 1 76 ? 17.562 15.797 2.666 1 95.12 76 ILE B C 1
ATOM 4136 O O . ILE B 1 76 ? 18.547 15.859 1.929 1 95.12 76 ILE B O 1
ATOM 4140 N N . ASN B 1 77 ? 17.641 15.305 3.863 1 93.5 77 ASN B N 1
ATOM 4141 C CA . ASN B 1 77 ? 18.938 14.914 4.406 1 93.5 77 ASN B CA 1
ATOM 4142 C C . ASN B 1 77 ? 19.469 13.648 3.738 1 93.5 77 ASN B C 1
ATOM 4144 O O . ASN B 1 77 ? 20.672 13.5 3.543 1 93.5 77 ASN B O 1
ATOM 4148 N N . LEU B 1 78 ? 18.609 12.719 3.424 1 96.12 78 LEU B N 1
ATOM 4149 C CA . LEU B 1 78 ? 19.016 11.492 2.736 1 96.12 78 LEU B CA 1
ATOM 4150 C C . LEU B 1 78 ? 19.531 11.805 1.335 1 96.12 78 LEU B C 1
ATOM 4152 O O . LEU B 1 78 ? 20.516 11.219 0.894 1 96.12 78 LEU B O 1
ATOM 4156 N N . ILE B 1 79 ? 18.875 12.773 0.681 1 96.06 79 ILE B N 1
ATOM 4157 C CA . ILE B 1 79 ? 19.281 13.164 -0.664 1 96.06 79 ILE B CA 1
ATOM 4158 C C . ILE B 1 79 ? 20.641 13.844 -0.612 1 96.06 79 ILE B C 1
ATOM 4160 O O . ILE B 1 79 ? 21.5 13.602 -1.47 1 96.06 79 ILE B O 1
ATOM 4164 N N . ARG B 1 80 ? 20.859 14.664 0.377 1 93 80 ARG B N 1
ATOM 4165 C CA . ARG B 1 80 ? 22.156 15.328 0.549 1 93 80 ARG B CA 1
ATOM 4166 C C . ARG B 1 80 ? 23.266 14.305 0.792 1 93 80 ARG B C 1
ATOM 4168 O O . ARG B 1 80 ? 24.375 14.453 0.278 1 93 80 ARG B O 1
ATOM 4175 N N . MET B 1 81 ? 22.953 13.312 1.544 1 92.69 81 MET B N 1
ATOM 4176 C CA . MET B 1 81 ? 23.922 12.25 1.801 1 92.69 81 MET B CA 1
ATOM 4177 C C . MET B 1 81 ? 24.234 11.469 0.525 1 92.69 81 MET B C 1
ATOM 4179 O O . MET B 1 81 ? 25.391 11.125 0.269 1 92.69 81 MET B O 1
ATOM 4183 N N . ARG B 1 82 ? 23.25 11.203 -0.192 1 92.81 82 ARG B N 1
ATOM 4184 C CA . ARG B 1 82 ? 23.422 10.516 -1.468 1 92.81 82 ARG B CA 1
ATOM 4185 C C . ARG B 1 82 ? 24.312 11.328 -2.408 1 92.81 82 ARG B C 1
ATOM 4187 O O . ARG B 1 82 ? 25.156 10.766 -3.113 1 92.81 82 ARG B O 1
ATOM 4194 N N . ALA B 1 83 ? 24.141 12.586 -2.418 1 89.5 83 ALA B N 1
ATOM 4195 C CA . ALA B 1 83 ? 24.875 13.492 -3.293 1 89.5 83 ALA B CA 1
ATOM 4196 C C . ALA B 1 83 ? 26.344 13.555 -2.893 1 89.5 83 ALA B C 1
ATOM 4198 O O . ALA B 1 83 ? 27.219 13.828 -3.729 1 89.5 83 ALA B O 1
ATOM 4199 N N . GLY B 1 84 ? 26.719 13.289 -1.64 1 85.56 84 GLY B N 1
ATOM 4200 C CA . GLY B 1 84 ? 28.078 13.352 -1.142 1 85.56 84 GLY B CA 1
ATOM 4201 C C . GLY B 1 84 ? 28.891 12.109 -1.457 1 85.56 84 GLY B C 1
ATOM 4202 O O . GLY B 1 84 ? 30 11.938 -0.96 1 85.56 84 GLY B O 1
ATOM 4203 N N . SER B 1 85 ? 28.484 11.164 -2.275 1 77.56 85 SER B N 1
ATOM 4204 C CA . SER B 1 85 ? 29.172 9.992 -2.816 1 77.56 85 SER B CA 1
ATOM 4205 C C . SER B 1 85 ? 29.547 9.016 -1.709 1 77.56 85 SER B C 1
ATOM 4207 O O . SER B 1 85 ? 30.562 8.312 -1.814 1 77.56 85 SER B O 1
ATOM 4209 N N . ASN B 1 86 ? 29.016 9.156 -0.55 1 86.19 86 ASN B N 1
ATOM 4210 C CA . ASN B 1 86 ? 29.156 8.164 0.51 1 86.19 86 ASN B CA 1
ATOM 4211 C C . ASN B 1 86 ? 28.016 7.152 0.485 1 86.19 86 ASN B C 1
ATOM 4213 O O . ASN B 1 86 ? 27.094 7.23 1.3 1 86.19 86 ASN B O 1
ATOM 4217 N N . THR B 1 87 ? 28.25 6.164 -0.33 1 87.62 87 THR B N 1
ATOM 4218 C CA . THR B 1 87 ? 27.188 5.188 -0.601 1 87.62 87 THR B CA 1
ATOM 4219 C C . THR B 1 87 ? 26.891 4.359 0.645 1 87.62 87 THR B C 1
ATOM 4221 O O . THR B 1 87 ? 25.719 4.07 0.935 1 87.62 87 THR B O 1
ATOM 4224 N N . GLU B 1 88 ? 27.891 4.004 1.349 1 89.56 88 GLU B N 1
ATOM 4225 C CA . GLU B 1 88 ? 27.688 3.213 2.559 1 89.56 88 GLU B CA 1
ATOM 4226 C C . GLU B 1 88 ? 26.922 4.004 3.617 1 89.56 88 GLU B C 1
ATOM 4228 O O . GLU B 1 88 ? 26.016 3.479 4.258 1 89.56 88 GLU B O 1
ATOM 4233 N N . GLY B 1 89 ? 27.375 5.238 3.775 1 92.19 89 GLY B N 1
ATOM 4234 C CA . GLY B 1 89 ? 26.688 6.098 4.723 1 92.19 89 GLY B CA 1
ATOM 4235 C C . GLY B 1 89 ? 25.234 6.32 4.367 1 92.19 89 GLY B C 1
ATOM 4236 O O . GLY B 1 89 ? 24.359 6.328 5.246 1 92.19 89 GLY B O 1
ATOM 4237 N N . PHE B 1 90 ? 24.984 6.445 3.086 1 95.88 90 PHE B N 1
ATOM 4238 C CA . PHE B 1 90 ? 23.625 6.633 2.594 1 95.88 90 PHE B CA 1
ATOM 4239 C C . PHE B 1 90 ? 22.75 5.422 2.922 1 95.88 90 PHE B C 1
ATOM 4241 O O . PHE B 1 90 ? 21.656 5.562 3.451 1 95.88 90 PHE B O 1
ATOM 4248 N N . LEU B 1 91 ? 23.281 4.211 2.619 1 95.81 91 LEU B N 1
ATOM 4249 C CA . LEU B 1 91 ? 22.531 2.986 2.875 1 95.81 91 LEU B CA 1
ATOM 4250 C C . LEU B 1 91 ? 22.234 2.83 4.363 1 95.81 91 LEU B C 1
ATOM 4252 O O . LEU B 1 91 ? 21.109 2.498 4.746 1 95.81 91 LEU B O 1
ATOM 4256 N N . ARG B 1 92 ? 23.203 3.061 5.195 1 95.12 92 ARG B N 1
ATOM 4257 C CA . ARG B 1 92 ? 23.047 2.904 6.637 1 95.12 92 ARG B CA 1
ATOM 4258 C C . ARG B 1 92 ? 21.984 3.869 7.18 1 95.12 92 ARG B C 1
ATOM 4260 O O . ARG B 1 92 ? 21.156 3.484 7.992 1 95.12 92 ARG B O 1
ATOM 4267 N N . ARG B 1 93 ? 22.062 5.09 6.75 1 96.38 93 ARG B N 1
ATOM 4268 C CA . ARG B 1 93 ? 21.109 6.09 7.215 1 96.38 93 ARG B CA 1
ATOM 4269 C C . ARG B 1 93 ? 19.703 5.781 6.719 1 96.38 93 ARG B C 1
ATOM 4271 O O . ARG B 1 93 ? 18.719 5.941 7.457 1 96.38 93 ARG B O 1
ATOM 4278 N N . LEU B 1 94 ? 19.609 5.426 5.453 1 97.75 94 LEU B N 1
ATOM 4279 C CA . LEU B 1 94 ? 18.312 5.082 4.875 1 97.75 94 LEU B CA 1
ATOM 4280 C C . LEU B 1 94 ? 17.703 3.877 5.582 1 97.75 94 LEU B C 1
ATOM 4282 O O . LEU B 1 94 ? 16.531 3.887 5.93 1 97.75 94 LEU B O 1
ATOM 4286 N N . SER B 1 95 ? 18.5 2.824 5.809 1 97.81 95 SER B N 1
ATOM 4287 C CA . SER B 1 95 ? 18.047 1.637 6.523 1 97.81 95 SER B CA 1
ATOM 4288 C C . SER B 1 95 ? 17.594 1.984 7.938 1 97.81 95 SER B C 1
ATOM 4290 O O . SER B 1 95 ? 16.531 1.548 8.375 1 97.81 95 SER B O 1
ATOM 4292 N N . SER B 1 96 ? 18.375 2.77 8.602 1 97.56 96 SER B N 1
ATOM 4293 C CA . SER B 1 96 ? 18.047 3.203 9.961 1 97.56 96 SER B CA 1
ATOM 4294 C C . SER B 1 96 ? 16.734 3.994 9.984 1 97.56 96 SER B C 1
ATOM 4296 O O . SER B 1 96 ? 15.93 3.832 10.898 1 97.56 96 SER B O 1
ATOM 4298 N N . ALA B 1 97 ? 16.609 4.859 9 1 97.81 97 ALA B N 1
ATOM 4299 C CA . ALA B 1 97 ? 15.383 5.656 8.906 1 97.81 97 ALA B CA 1
ATOM 4300 C C . ALA B 1 97 ? 14.156 4.766 8.758 1 97.81 97 ALA B C 1
ATOM 4302 O O . ALA B 1 97 ? 13.125 5 9.391 1 97.81 97 ALA B O 1
ATOM 4303 N N . VAL B 1 98 ? 14.258 3.752 7.922 1 98.12 98 VAL B N 1
ATOM 4304 C CA . VAL B 1 98 ? 13.148 2.828 7.711 1 98.12 98 VAL B CA 1
ATOM 4305 C C . VAL B 1 98 ? 12.844 2.082 9.008 1 98.12 98 VAL B C 1
ATOM 4307 O O . VAL B 1 98 ? 11.68 1.927 9.383 1 98.12 98 VAL B O 1
ATOM 4310 N N . THR B 1 99 ? 13.82 1.675 9.727 1 97.62 99 THR B N 1
ATOM 4311 C CA . THR B 1 99 ? 13.68 0.899 10.953 1 97.62 99 THR B CA 1
ATOM 4312 C C . THR B 1 99 ? 13 1.726 12.039 1 97.62 99 THR B C 1
ATOM 4314 O O . THR B 1 99 ? 12.117 1.227 12.742 1 97.62 99 THR B O 1
ATOM 4317 N N . ARG B 1 100 ? 13.328 2.961 12.094 1 98 100 ARG B N 1
ATOM 4318 C CA . ARG B 1 100 ? 12.914 3.781 13.219 1 98 100 ARG B CA 1
ATOM 4319 C C . ARG B 1 100 ? 11.562 4.445 12.953 1 98 100 ARG B C 1
ATOM 4321 O O . ARG B 1 100 ? 10.875 4.863 13.883 1 98 100 ARG B O 1
ATOM 4328 N N . ARG B 1 101 ? 11.195 4.586 11.711 1 97.88 101 ARG B N 1
ATOM 4329 C CA . ARG B 1 101 ? 10.055 5.41 11.336 1 97.88 101 ARG B CA 1
ATOM 4330 C C . ARG B 1 101 ? 8.781 4.93 12.031 1 97.88 101 ARG B C 1
ATOM 4332 O O . ARG B 1 101 ? 8.062 5.723 12.641 1 97.88 101 ARG B O 1
ATOM 4339 N N . GLY B 1 102 ? 8.5 3.576 11.945 1 96.94 102 GLY B N 1
ATOM 4340 C CA . GLY B 1 102 ? 7.309 3.041 12.586 1 96.94 102 GLY B CA 1
ATOM 4341 C C . GLY B 1 102 ? 7.266 3.291 14.078 1 96.94 102 GLY B C 1
ATOM 4342 O O . GLY B 1 102 ? 6.219 3.652 14.625 1 96.94 102 GLY B O 1
ATOM 4343 N N . LEU B 1 103 ? 8.367 3.15 14.703 1 97.62 103 LEU B N 1
ATOM 4344 C CA . LEU B 1 103 ? 8.445 3.344 16.141 1 97.62 103 LEU B CA 1
ATOM 4345 C C . LEU B 1 103 ? 8.242 4.809 16.516 1 97.62 103 LEU B C 1
ATOM 4347 O O . LEU B 1 103 ? 7.531 5.121 17.469 1 97.62 103 LEU B O 1
ATOM 4351 N N . ARG B 1 104 ? 8.812 5.668 15.695 1 97 104 ARG B N 1
ATOM 4352 C CA . ARG B 1 104 ? 8.711 7.102 15.953 1 97 104 ARG B CA 1
ATOM 4353 C C . ARG B 1 104 ? 7.273 7.582 15.828 1 97 104 ARG B C 1
ATOM 4355 O O . ARG B 1 104 ? 6.859 8.508 16.531 1 97 104 ARG B O 1
ATOM 4362 N N . ILE B 1 105 ? 6.52 6.941 15 1 97.5 105 ILE B N 1
ATOM 4363 C CA . ILE B 1 105 ? 5.137 7.348 14.773 1 97.5 105 ILE B CA 1
ATOM 4364 C C . ILE B 1 105 ? 4.23 6.672 15.805 1 97.5 105 ILE B C 1
ATOM 4366 O O . ILE B 1 105 ? 3.482 7.344 16.516 1 97.5 105 ILE B O 1
ATOM 4370 N N . TYR B 1 106 ? 4.367 5.375 16.031 1 97.88 106 TYR B N 1
ATOM 4371 C CA . TYR B 1 106 ? 3.289 4.621 16.656 1 97.88 106 TYR B CA 1
ATOM 4372 C C . TYR B 1 106 ? 3.518 4.488 18.156 1 97.88 106 TYR B C 1
ATOM 4374 O O . TYR B 1 106 ? 2.586 4.188 18.906 1 97.88 106 TYR B O 1
ATOM 4382 N N . LEU B 1 107 ? 4.73 4.688 18.625 1 98.19 107 LEU B N 1
ATOM 4383 C CA . LEU B 1 107 ? 4.93 4.617 20.078 1 98.19 107 LEU B CA 1
ATOM 4384 C C . LEU B 1 107 ? 4.195 5.75 20.781 1 98.19 107 LEU B C 1
ATOM 4386 O O . LEU B 1 107 ? 3.422 5.508 21.703 1 98.19 107 LEU B O 1
ATOM 4390 N N . PRO B 1 108 ? 4.398 6.961 20.344 1 98.31 108 PRO B N 1
ATOM 4391 C CA . PRO B 1 108 ? 3.615 8.031 20.969 1 98.31 108 PRO B CA 1
ATOM 4392 C C . PRO B 1 108 ? 2.111 7.855 20.766 1 98.31 108 PRO B C 1
ATOM 4394 O O . PRO B 1 108 ? 1.316 8.219 21.625 1 98.31 108 PRO B O 1
ATOM 4397 N N . VAL B 1 109 ? 1.725 7.383 19.625 1 97.88 109 VAL B N 1
ATOM 4398 C CA . VAL B 1 109 ? 0.316 7.16 19.312 1 97.88 109 VAL B CA 1
ATOM 4399 C C . VAL B 1 109 ? -0.264 6.121 20.281 1 97.88 109 VAL B C 1
ATOM 4401 O O . VAL B 1 109 ? -1.388 6.273 20.766 1 97.88 109 VAL B O 1
ATOM 4404 N N . LEU B 1 110 ? 0.47 5.043 20.5 1 97.81 110 LEU B N 1
ATOM 4405 C CA . LEU B 1 110 ? 0.045 4.031 21.453 1 97.81 110 LEU B CA 1
ATOM 4406 C C . LEU B 1 110 ? -0.162 4.641 22.844 1 97.81 110 LEU B C 1
ATOM 4408 O O . LEU B 1 110 ? -1.155 4.348 23.5 1 97.81 110 LEU B O 1
ATOM 4412 N N . CYS B 1 111 ? 0.714 5.465 23.25 1 98.06 111 CYS B N 1
ATOM 4413 C CA . CYS B 1 111 ? 0.637 6.082 24.562 1 98.06 111 CYS B CA 1
ATOM 4414 C C . CYS B 1 111 ? -0.638 6.906 24.703 1 98.06 111 CYS B C 1
ATOM 4416 O O . CYS B 1 111 ? -1.378 6.746 25.672 1 98.06 111 CYS B O 1
ATOM 4418 N N . ILE B 1 112 ? -0.893 7.77 23.766 1 98 112 ILE B N 1
ATOM 4419 C CA . ILE B 1 112 ? -2.064 8.633 23.891 1 98 112 ILE B CA 1
ATOM 4420 C C . ILE B 1 112 ? -3.336 7.789 23.781 1 98 112 ILE B C 1
ATOM 4422 O O . ILE B 1 112 ? -4.34 8.094 24.438 1 98 112 ILE B O 1
ATOM 4426 N N . THR B 1 113 ? -3.32 6.746 22.953 1 96.69 113 THR B N 1
ATOM 4427 C CA . THR B 1 113 ? -4.469 5.852 22.844 1 96.69 113 THR B CA 1
ATOM 4428 C C . THR B 1 113 ? -4.758 5.18 24.188 1 96.69 113 THR B C 1
ATOM 4430 O O . THR B 1 113 ? -5.918 5.082 24.594 1 96.69 113 THR B O 1
ATOM 4433 N N . VAL B 1 114 ? -3.75 4.715 24.828 1 97.25 114 VAL B N 1
ATOM 4434 C CA . VAL B 1 114 ? -3.895 4.078 26.125 1 97.25 114 VAL B CA 1
ATOM 4435 C C . VAL B 1 114 ? -4.402 5.094 27.156 1 97.25 114 VAL B C 1
ATOM 4437 O O . VAL B 1 114 ? -5.328 4.812 27.906 1 97.25 114 VAL B O 1
ATOM 4440 N N . ILE B 1 115 ? -3.824 6.273 27.141 1 97.38 115 ILE B N 1
ATOM 4441 C CA . ILE B 1 115 ? -4.238 7.324 28.078 1 97.38 115 ILE B CA 1
ATOM 4442 C C . ILE B 1 115 ? -5.719 7.641 27.859 1 97.38 115 ILE B C 1
ATOM 4444 O O . ILE B 1 115 ? -6.492 7.688 28.828 1 97.38 115 ILE B O 1
ATOM 4448 N N . SER B 1 116 ? -6.102 7.852 26.625 1 95.69 116 SER B N 1
ATOM 4449 C CA . SER B 1 116 ? -7.492 8.164 26.312 1 95.69 116 SER B CA 1
ATOM 4450 C C . SER B 1 116 ? -8.422 7.039 26.75 1 95.69 116 SER B C 1
ATOM 4452 O O . SER B 1 116 ? -9.516 7.293 27.266 1 95.69 116 SER B O 1
ATOM 4454 N N . GLN B 1 117 ? -7.98 5.828 26.562 1 94.56 117 GLN B N 1
ATOM 4455 C CA . GLN B 1 117 ? -8.805 4.688 26.953 1 94.56 117 GLN B CA 1
ATOM 4456 C C . GLN B 1 117 ? -8.953 4.609 28.469 1 94.56 117 GLN B C 1
ATOM 4458 O O . GLN B 1 117 ? -10.023 4.266 28.984 1 94.56 117 GLN B O 1
ATOM 4463 N N . ILE B 1 118 ? -7.898 4.84 29.172 1 96 118 ILE B N 1
ATOM 4464 C CA . ILE B 1 118 ? -7.941 4.828 30.641 1 96 118 ILE B CA 1
ATOM 4465 C C . ILE B 1 118 ? -8.891 5.914 31.141 1 96 118 ILE B C 1
ATOM 4467 O O . ILE B 1 118 ? -9.703 5.672 32.031 1 96 118 ILE B O 1
ATOM 4471 N N . LEU B 1 119 ? -8.797 7.094 30.562 1 95.06 119 LEU B N 1
ATOM 4472 C CA . LEU B 1 119 ? -9.68 8.195 30.938 1 95.06 119 LEU B CA 1
ATOM 4473 C C . LEU B 1 119 ? -11.133 7.844 30.672 1 95.06 119 LEU B C 1
ATOM 4475 O O . LEU B 1 119 ? -12.016 8.156 31.469 1 95.06 119 LEU B O 1
ATOM 4479 N N . PHE B 1 120 ? -11.359 7.223 29.562 1 93.31 120 PHE B N 1
ATOM 4480 C CA . PHE B 1 120 ? -12.711 6.777 29.234 1 93.31 120 PHE B CA 1
ATOM 4481 C C . PHE B 1 120 ? -13.188 5.711 30.203 1 93.31 120 PHE B C 1
ATOM 4483 O O . PHE B 1 120 ? -14.32 5.758 30.688 1 93.31 120 PHE B O 1
ATOM 4490 N N . PHE B 1 121 ? -12.289 4.785 30.469 1 93.69 121 PHE B N 1
ATOM 4491 C CA . PHE B 1 121 ? -12.625 3.713 31.406 1 93.69 121 PHE B CA 1
ATOM 4492 C C . PHE B 1 121 ? -12.984 4.273 32.781 1 93.69 121 PHE B C 1
ATOM 4494 O O . PHE B 1 121 ? -13.914 3.785 33.406 1 93.69 121 PHE B O 1
ATOM 4501 N N . LEU B 1 122 ? -12.344 5.309 33.156 1 94.56 122 LEU B N 1
ATOM 4502 C CA . LEU B 1 122 ? -12.57 5.914 34.469 1 94.56 122 LEU B CA 1
ATOM 4503 C C . LEU B 1 122 ? -13.758 6.871 34.438 1 94.56 122 LEU B C 1
ATOM 4505 O O . LEU B 1 122 ? -14.047 7.555 35.406 1 94.56 122 LEU B O 1
ATOM 4509 N N . ASN B 1 123 ? -14.391 6.98 33.344 1 92.62 123 ASN B N 1
ATOM 4510 C CA . ASN B 1 123 ? -15.586 7.801 33.125 1 92.62 123 ASN B CA 1
ATOM 4511 C C . ASN B 1 123 ? -15.289 9.281 33.344 1 92.62 123 ASN B C 1
ATOM 4513 O O . ASN B 1 123 ? -16.094 10 33.969 1 92.62 123 ASN B O 1
ATOM 4517 N N . LEU B 1 124 ? -14.164 9.633 32.844 1 92.38 124 LEU B N 1
ATOM 4518 C CA . LEU B 1 124 ? -13.75 11.016 33.031 1 92.38 124 LEU B CA 1
ATOM 4519 C C . LEU B 1 124 ? -14.086 11.867 31.812 1 92.38 124 LEU B C 1
ATOM 4521 O O . LEU B 1 124 ? -14.078 13.102 31.891 1 92.38 124 LEU B O 1
ATOM 4525 N N . PHE B 1 125 ? -14.398 11.242 30.734 1 89 125 PHE B N 1
ATOM 4526 C CA . PHE B 1 125 ? -14.797 11.992 29.547 1 89 125 PHE B CA 1
ATOM 4527 C C . PHE B 1 125 ? -16.172 12.625 29.75 1 89 125 PHE B C 1
ATOM 4529 O O . PHE B 1 125 ? -17.062 12.008 30.328 1 89 125 PHE B O 1
ATOM 4536 N N . GLN B 1 126 ? -16.25 13.867 29.359 1 82.69 126 GLN B N 1
ATOM 4537 C CA . GLN B 1 126 ? -17.516 14.586 29.484 1 82.69 126 GLN B CA 1
ATOM 4538 C C . GLN B 1 126 ? -18.266 14.594 28.156 1 82.69 126 GLN B C 1
ATOM 4540 O O . GLN B 1 126 ? -19.188 15.391 27.953 1 82.69 126 GLN B O 1
ATOM 4545 N N . TRP B 1 127 ? -17.844 13.805 27.266 1 76.5 127 TRP B N 1
ATOM 4546 C CA . TRP B 1 127 ? -18.438 13.602 25.953 1 76.5 127 TRP B CA 1
ATOM 4547 C C . TRP B 1 127 ? -18.922 12.172 25.781 1 76.5 127 TRP B C 1
ATOM 4549 O O . TRP B 1 127 ? -18.266 11.227 26.25 1 76.5 127 TRP B O 1
ATOM 4559 N N . GLU B 1 128 ? -20.188 12.047 25.359 1 72.19 128 GLU B N 1
ATOM 4560 C CA . GLU B 1 128 ? -20.703 10.703 25.172 1 72.19 128 GLU B CA 1
ATOM 4561 C C . GLU B 1 128 ? -20.453 10.211 23.75 1 72.19 128 GLU B C 1
ATOM 4563 O O . GLU B 1 128 ? -21.125 10.641 22.797 1 72.19 128 GLU B O 1
ATOM 4568 N N . PRO B 1 129 ? -19.531 9.336 23.719 1 74.19 129 PRO B N 1
ATOM 4569 C CA . PRO B 1 129 ? -19.266 8.812 22.375 1 74.19 129 PRO B CA 1
ATOM 4570 C C . PRO B 1 129 ? -20.391 7.934 21.844 1 74.19 129 PRO B C 1
ATOM 4572 O O . PRO B 1 129 ? -21.125 7.332 22.625 1 74.19 129 PRO B O 1
ATOM 4575 N N . SER B 1 130 ? -20.5 8.008 20.516 1 73.81 130 SER B N 1
ATOM 4576 C CA . SER B 1 130 ? -21.469 7.125 19.891 1 73.81 130 SER B CA 1
ATOM 4577 C C . SER B 1 130 ? -21.047 5.664 19.984 1 73.81 130 SER B C 1
ATOM 4579 O O . SER B 1 130 ? -19.859 5.371 20.188 1 73.81 130 SER B O 1
ATOM 4581 N N . ASP B 1 131 ? -21.969 4.809 19.906 1 71.38 131 ASP B N 1
ATOM 4582 C CA . ASP B 1 131 ? -21.719 3.377 20.016 1 71.38 131 ASP B CA 1
ATOM 4583 C C . ASP B 1 131 ? -20.781 2.896 18.922 1 71.38 131 ASP B C 1
ATOM 4585 O O . ASP B 1 131 ? -19.984 1.968 19.125 1 71.38 131 ASP B O 1
ATOM 4589 N N . ASP B 1 132 ? -20.797 3.514 17.859 1 71.69 132 ASP B N 1
ATOM 4590 C CA . ASP B 1 132 ? -19.953 3.121 16.734 1 71.69 132 ASP B CA 1
ATOM 4591 C C . ASP B 1 132 ? -18.484 3.393 17.031 1 71.69 132 ASP B C 1
ATOM 4593 O O . ASP B 1 132 ? -17.594 2.727 16.5 1 71.69 132 ASP B O 1
ATOM 4597 N N . ILE B 1 133 ? -18.297 4.277 17.953 1 75.44 133 ILE B N 1
ATOM 4598 C CA . ILE B 1 133 ? -16.938 4.684 18.297 1 75.44 133 ILE B CA 1
ATOM 4599 C C . ILE B 1 133 ? -16.375 3.775 19.375 1 75.44 133 ILE B C 1
ATOM 4601 O O . ILE B 1 133 ? -15.219 3.365 19.312 1 75.44 133 ILE B O 1
ATOM 4605 N N . VAL B 1 134 ? -17.234 3.371 20.312 1 77.44 134 VAL B N 1
ATOM 4606 C CA . VAL B 1 134 ? -16.703 2.674 21.469 1 77.44 134 VAL B CA 1
ATOM 4607 C C . VAL B 1 134 ? -17.016 1.181 21.359 1 77.44 134 VAL B C 1
ATOM 4609 O O . VAL B 1 134 ? -16.516 0.383 22.172 1 77.44 134 VAL B O 1
ATOM 4612 N N . TRP B 1 135 ? -17.641 0.755 20.359 1 77.06 135 TRP B N 1
ATOM 4613 C CA . TRP B 1 135 ? -17.922 -0.655 20.109 1 77.06 135 TRP B CA 1
ATOM 4614 C C . TRP B 1 135 ? -18.516 -1.319 21.344 1 77.06 135 TRP B C 1
ATOM 4616 O O . TRP B 1 135 ? -18.078 -2.389 21.766 1 77.06 135 TRP B O 1
ATOM 4626 N N . GLY B 1 136 ? -19.406 -0.629 22.062 1 78.38 136 GLY B N 1
ATOM 4627 C CA . GLY B 1 136 ? -20.141 -1.196 23.188 1 78.38 136 GLY B CA 1
ATOM 4628 C C . GLY B 1 136 ? -19.375 -1.118 24.484 1 78.38 136 GLY B C 1
ATOM 4629 O O . GLY B 1 136 ? -19.875 -1.503 25.547 1 78.38 136 GLY B O 1
ATOM 4630 N N . ARG B 1 137 ? -18.172 -0.551 24.547 1 84.38 137 ARG B N 1
ATOM 4631 C CA . ARG B 1 137 ? -17.406 -0.399 25.781 1 84.38 137 ARG B CA 1
ATOM 4632 C C . ARG B 1 137 ? -18.047 0.638 26.703 1 84.38 137 ARG B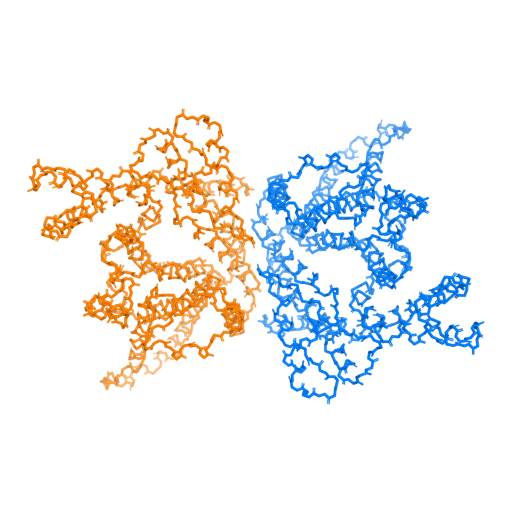 C 1
ATOM 4634 O O . ARG B 1 137 ? -18.516 1.683 26.234 1 84.38 137 ARG B O 1
ATOM 4641 N N . LYS B 1 138 ? -18.062 0.234 27.875 1 87.88 138 LYS B N 1
ATOM 4642 C CA . LYS B 1 138 ? -18.594 1.136 28.891 1 87.88 138 LYS B CA 1
ATOM 4643 C C . LYS B 1 138 ? -17.578 1.393 30 1 87.88 138 LYS B C 1
ATOM 4645 O O . LYS B 1 138 ? -16.781 0.52 30.328 1 87.88 138 LYS B O 1
ATOM 4650 N N . PRO B 1 139 ? -17.703 2.518 30.562 1 89.69 139 PRO B N 1
ATOM 4651 C CA . PRO B 1 139 ? -16.766 2.832 31.656 1 89.69 139 PRO B CA 1
ATOM 4652 C C . PRO B 1 139 ? -16.875 1.856 32.812 1 89.69 139 PRO B C 1
ATOM 4654 O O . PRO B 1 139 ? -17.969 1.364 33.125 1 89.69 139 PRO B O 1
ATOM 4657 N N . LEU B 1 140 ? -15.75 1.562 33.375 1 89.81 140 LEU B N 1
ATOM 4658 C CA . LEU B 1 140 ? -15.602 0.791 34.594 1 89.81 140 LEU B CA 1
ATOM 4659 C C . LEU B 1 140 ? -16.156 -0.62 34.438 1 89.81 140 LEU B C 1
ATOM 4661 O O . LEU B 1 140 ? -16.516 -1.273 35.406 1 89.81 140 LEU B O 1
ATOM 4665 N N . THR B 1 141 ? -16.297 -1.041 33.219 1 88.94 141 THR B N 1
ATOM 4666 C CA . THR B 1 141 ? -16.797 -2.385 32.938 1 88.94 141 THR B CA 1
ATOM 4667 C C . THR B 1 141 ? -15.852 -3.133 32 1 88.94 141 THR B C 1
ATOM 4669 O O . THR B 1 141 ? -15.289 -2.541 31.078 1 88.94 141 THR B O 1
ATOM 4672 N N . ALA B 1 142 ? -15.602 -4.426 32.312 1 90.81 142 ALA B N 1
ATOM 4673 C CA . ALA B 1 142 ? -14.891 -5.352 31.453 1 90.81 142 ALA B CA 1
ATOM 4674 C C . ALA B 1 142 ? -13.539 -4.785 31.047 1 90.81 142 ALA B C 1
ATOM 4676 O O . ALA B 1 142 ? -13.289 -4.543 29.859 1 90.81 142 ALA B O 1
ATOM 4677 N N . PRO B 1 143 ? -12.688 -4.645 31.938 1 91.81 143 PRO B N 1
ATOM 4678 C CA . PRO B 1 143 ? -11.391 -4.02 31.672 1 91.81 143 PRO B CA 1
ATOM 4679 C C . PRO B 1 143 ? -10.641 -4.695 30.531 1 91.81 143 PRO B C 1
ATOM 4681 O O . PRO B 1 143 ? -9.945 -4.023 29.766 1 91.81 143 PRO B O 1
ATOM 4684 N N . TRP B 1 144 ? -10.758 -5.934 30.391 1 92.44 144 TRP B N 1
ATOM 4685 C CA . TRP B 1 144 ? -10.047 -6.645 29.328 1 92.44 144 TRP B CA 1
ATOM 4686 C C . TRP B 1 144 ? -10.562 -6.246 27.953 1 92.44 144 TRP B C 1
ATOM 4688 O O . TRP B 1 144 ? -9.812 -6.23 26.984 1 92.44 144 TRP B O 1
ATOM 4698 N N . PHE B 1 145 ? -11.781 -5.949 27.922 1 91.19 145 PHE B N 1
ATOM 4699 C CA . PHE B 1 1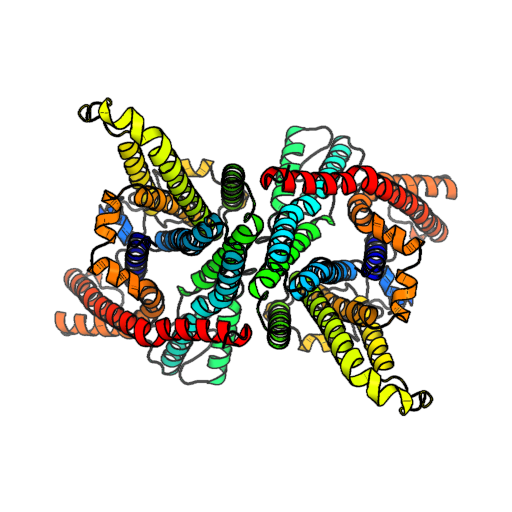45 ? -12.383 -5.504 26.672 1 91.19 145 PHE B CA 1
ATOM 4700 C C . PHE B 1 145 ? -11.766 -4.191 26.203 1 91.19 145 PHE B C 1
ATOM 4702 O O . PHE B 1 145 ? -11.586 -3.973 25.016 1 91.19 145 PHE B O 1
ATOM 4709 N N . HIS B 1 146 ? -11.391 -3.406 27.125 1 92.88 146 HIS B N 1
ATOM 4710 C CA . HIS B 1 146 ? -10.734 -2.145 26.812 1 92.88 146 HIS B CA 1
ATOM 4711 C C . HIS B 1 146 ? -9.32 -2.379 26.297 1 92.88 146 HIS B C 1
ATOM 4713 O O . HIS B 1 146 ? -8.875 -1.715 25.344 1 92.88 146 HIS B O 1
ATOM 4719 N N . VAL B 1 147 ? -8.672 -3.305 26.891 1 93.81 147 VAL B N 1
ATOM 4720 C CA . VAL B 1 147 ? -7.32 -3.648 26.453 1 93.81 147 VAL B CA 1
ATOM 4721 C C . VAL B 1 147 ? -7.363 -4.219 25.047 1 93.81 147 VAL B C 1
ATOM 4723 O O . VAL B 1 147 ? -6.547 -3.854 24.203 1 93.81 147 VAL B O 1
ATOM 4726 N N . GLU B 1 148 ? -8.289 -5.082 24.812 1 92 148 GLU B N 1
ATOM 4727 C CA . GLU B 1 148 ? -8.469 -5.68 23.484 1 92 148 GLU B CA 1
ATOM 4728 C C . GLU B 1 148 ? -8.758 -4.613 22.438 1 92 148 GLU B C 1
ATOM 4730 O O . GLU B 1 148 ? -8.258 -4.695 21.312 1 92 148 GLU B O 1
ATOM 4735 N N . PHE B 1 149 ? -9.516 -3.66 22.828 1 91.25 149 PHE B N 1
ATOM 4736 C CA . PHE B 1 149 ? -9.844 -2.586 21.891 1 91.25 149 PHE B CA 1
ATOM 4737 C C . PHE B 1 149 ? -8.586 -1.824 21.484 1 91.25 149 PHE B C 1
ATOM 4739 O O . PHE B 1 149 ? -8.367 -1.564 20.312 1 91.25 149 PHE B O 1
ATOM 4746 N N . VAL B 1 150 ? -7.824 -1.488 22.469 1 94.12 150 VAL B N 1
ATOM 4747 C CA . VAL B 1 150 ? -6.613 -0.723 22.188 1 94.12 150 VAL B CA 1
ATOM 4748 C C . VAL B 1 150 ? -5.715 -1.514 21.234 1 94.12 150 VAL B C 1
ATOM 4750 O O . VAL B 1 150 ? -5.176 -0.96 20.266 1 94.12 150 VAL B O 1
ATOM 4753 N N . ALA B 1 151 ? -5.594 -2.76 21.484 1 94.06 151 ALA B N 1
ATOM 4754 C CA . ALA B 1 151 ? -4.758 -3.613 20.641 1 94.06 151 ALA B CA 1
ATOM 4755 C C . ALA B 1 151 ? -5.289 -3.652 19.219 1 94.06 151 ALA B C 1
ATOM 4757 O O . ALA B 1 151 ? -4.527 -3.471 18.266 1 94.06 151 ALA B O 1
ATOM 4758 N N . ARG B 1 152 ? -6.535 -3.873 19.094 1 91.81 152 ARG B N 1
ATOM 4759 C CA . ARG B 1 152 ? -7.148 -3.945 17.766 1 91.81 152 ARG B CA 1
ATOM 4760 C C . ARG B 1 152 ? -7.078 -2.598 17.062 1 91.81 152 ARG B C 1
ATOM 4762 O O . ARG B 1 152 ? -6.852 -2.539 15.844 1 91.81 152 ARG B O 1
ATOM 4769 N N . TYR B 1 153 ? -7.305 -1.58 17.859 1 93.06 153 TYR B N 1
ATOM 4770 C CA . TYR B 1 153 ? -7.238 -0.228 17.312 1 93.06 153 TYR B CA 1
ATOM 4771 C C . TYR B 1 153 ? -5.855 0.063 16.734 1 93.06 153 TYR B C 1
ATOM 4773 O O . TYR B 1 153 ? -5.734 0.598 15.633 1 93.06 153 TYR B O 1
ATOM 4781 N N . MET B 1 154 ? -4.875 -0.321 17.484 1 94.5 154 MET B N 1
ATOM 4782 C CA . MET B 1 154 ? -3.5 -0.092 17.031 1 94.5 154 MET B CA 1
ATOM 4783 C C . MET B 1 154 ? -3.178 -0.93 15.805 1 94.5 154 MET B C 1
ATOM 4785 O O . MET B 1 154 ? -2.561 -0.438 14.859 1 94.5 154 MET B O 1
ATOM 4789 N N . LEU B 1 155 ? -3.609 -2.18 15.781 1 93.94 155 LEU B N 1
ATOM 4790 C CA . LEU B 1 155 ? -3.367 -3.049 14.633 1 93.94 155 LEU B CA 1
ATOM 4791 C C . LEU B 1 155 ? -4.016 -2.482 13.375 1 93.94 155 LEU B C 1
ATOM 4793 O O . LEU B 1 155 ? -3.41 -2.486 12.305 1 93.94 155 LEU B O 1
ATOM 4797 N N . ASP B 1 156 ? -5.164 -1.97 13.531 1 92.75 156 ASP B N 1
ATOM 4798 C CA . ASP B 1 156 ? -5.879 -1.366 12.414 1 92.75 156 ASP B CA 1
ATOM 4799 C C . ASP B 1 156 ? -5.148 -0.13 11.898 1 92.75 156 ASP B C 1
ATOM 4801 O O . ASP B 1 156 ? -5.047 0.077 10.688 1 92.75 156 ASP B O 1
ATOM 4805 N N . ASN B 1 157 ? -4.645 0.591 12.812 1 94 157 ASN B N 1
ATOM 4806 C CA . ASN B 1 157 ? -4.031 1.867 12.461 1 94 157 ASN B CA 1
ATOM 4807 C C . ASN B 1 157 ? -2.66 1.673 11.82 1 94 157 ASN B C 1
ATOM 4809 O O . ASN B 1 157 ? -2.152 2.572 11.148 1 94 157 ASN B O 1
ATOM 4813 N N . ILE B 1 158 ? -2.125 0.528 11.953 1 94.56 158 ILE B N 1
ATOM 4814 C CA . ILE B 1 158 ? -0.814 0.242 11.383 1 94.56 158 ILE B CA 1
ATOM 4815 C C . ILE B 1 158 ? -0.975 -0.3 9.969 1 94.56 158 ILE B C 1
ATOM 4817 O O . ILE B 1 158 ? -0.025 -0.292 9.18 1 94.56 158 ILE B O 1
ATOM 4821 N N . ASN B 1 159 ? -2.137 -0.719 9.562 1 94.56 159 ASN B N 1
ATOM 4822 C CA . ASN B 1 159 ? -2.385 -1.314 8.258 1 94.56 159 ASN B CA 1
ATOM 4823 C C . ASN B 1 159 ? -2.359 -0.266 7.148 1 94.56 159 ASN B C 1
ATOM 4825 O O . ASN B 1 159 ? -3.355 0.42 6.91 1 94.56 159 ASN B O 1
ATOM 4829 N N . ILE B 1 160 ? -1.314 -0.229 6.383 1 94.56 160 ILE B N 1
ATOM 4830 C CA . ILE B 1 160 ? -1.128 0.826 5.395 1 94.56 160 ILE B CA 1
ATOM 4831 C C . ILE B 1 160 ? -1.708 0.384 4.051 1 94.56 160 ILE B C 1
ATOM 4833 O O . ILE B 1 160 ? -1.846 1.193 3.131 1 94.56 160 ILE B O 1
ATOM 4837 N N . LEU B 1 161 ? -2.045 -0.88 3.891 1 93.31 161 LEU B N 1
ATOM 4838 C CA . LEU B 1 161 ? -2.586 -1.39 2.637 1 93.31 161 LEU B CA 1
ATOM 4839 C C . LEU B 1 161 ? -4.109 -1.299 2.625 1 93.31 161 LEU B C 1
ATOM 4841 O O . LEU B 1 161 ? -4.711 -1.045 1.579 1 93.31 161 LEU B O 1
ATOM 4845 N N . ALA B 1 162 ? -4.688 -1.543 3.756 1 89.56 162 ALA B N 1
ATOM 4846 C CA . ALA B 1 162 ? -6.129 -1.383 3.922 1 89.56 162 ALA B CA 1
ATOM 4847 C C . ALA B 1 162 ? -6.449 -0.489 5.117 1 89.56 162 ALA B C 1
ATOM 4849 O O . ALA B 1 162 ? -6.781 -0.982 6.199 1 89.56 162 ALA B O 1
ATOM 4850 N N . ILE B 1 163 ? -6.418 0.683 4.812 1 86.25 163 ILE B N 1
ATOM 4851 C CA . ILE B 1 163 ? -6.605 1.661 5.879 1 86.25 163 ILE B CA 1
ATOM 4852 C C . ILE B 1 163 ? -8.07 1.682 6.312 1 86.25 163 ILE B C 1
ATOM 4854 O O . ILE B 1 163 ? -8.969 1.806 5.473 1 86.25 163 ILE B O 1
ATOM 4858 N N . GLN B 1 164 ? -8.242 1.386 7.543 1 78 164 GLN B N 1
ATOM 4859 C CA . GLN B 1 164 ? -9.57 1.389 8.141 1 78 164 GLN B CA 1
ATOM 4860 C C . GLN B 1 164 ? -9.828 2.68 8.914 1 78 164 GLN B C 1
ATOM 4862 O O . GLN B 1 164 ? -8.969 3.131 9.672 1 78 164 GLN B O 1
ATOM 4867 N N . TYR B 1 165 ? -10.836 3.32 8.555 1 75.94 165 TYR B N 1
ATOM 4868 C CA . TYR B 1 165 ? -11.18 4.52 9.312 1 75.94 165 TYR B CA 1
ATOM 4869 C C . TYR B 1 165 ? -11.898 4.16 10.609 1 75.94 165 TYR B C 1
ATOM 4871 O O . TYR B 1 165 ? -13.023 3.662 10.586 1 75.94 165 TYR B O 1
ATOM 4879 N N . ASN B 1 166 ? -11.047 4.07 11.656 1 75.88 166 ASN B N 1
ATOM 4880 C CA . ASN B 1 166 ? -11.547 3.875 13.008 1 75.88 166 ASN B CA 1
ATOM 4881 C C . ASN B 1 166 ? -11.25 5.078 13.898 1 75.88 166 ASN B C 1
ATOM 4883 O O . ASN B 1 166 ? -10.117 5.262 14.344 1 75.88 166 ASN B O 1
ATOM 4887 N N . GLY B 1 167 ? -12.195 5.945 14 1 74.06 167 GLY B N 1
ATOM 4888 C CA . GLY B 1 167 ? -11.953 7.172 14.75 1 74.06 167 GLY B CA 1
ATOM 4889 C C . GLY B 1 167 ? -11.633 6.926 16.203 1 74.06 167 GLY B C 1
ATOM 4890 O O . GLY B 1 167 ? -10.781 7.613 16.781 1 74.06 167 GLY B O 1
ATOM 4891 N N . GLY B 1 168 ? -12.25 5.898 16.812 1 79.94 168 GLY B N 1
ATOM 4892 C CA . GLY B 1 168 ? -12.07 5.645 18.219 1 79.94 168 GLY B CA 1
ATOM 4893 C C . GLY B 1 168 ? -12.297 6.875 19.078 1 79.94 168 GLY B C 1
ATOM 4894 O O . GLY B 1 168 ? -13.141 7.711 18.766 1 79.94 168 GLY B O 1
ATOM 4895 N N . LEU B 1 169 ? -11.492 6.988 20.234 1 87.88 169 LEU B N 1
ATOM 4896 C CA . LEU B 1 169 ? -11.617 8.109 21.141 1 87.88 169 LEU B CA 1
ATOM 4897 C C . LEU B 1 169 ? -10.805 9.312 20.656 1 87.88 169 LEU B C 1
ATOM 4899 O O . LEU B 1 169 ? -11.023 10.438 21.109 1 87.88 169 LEU B O 1
ATOM 4903 N N . ASN B 1 170 ? -9.875 9.008 19.812 1 90.94 170 ASN B N 1
ATOM 4904 C CA . ASN B 1 170 ? -9.055 10.023 19.156 1 90.94 170 ASN B CA 1
ATOM 4905 C C . ASN B 1 170 ? -9.266 10.031 17.641 1 90.94 170 ASN B C 1
ATOM 4907 O O . ASN B 1 170 ? -8.492 9.43 16.906 1 90.94 170 ASN B O 1
ATOM 4911 N N . GLY B 1 171 ? -10.164 10.781 17.172 1 87.88 171 GLY B N 1
ATOM 4912 C CA . GLY B 1 171 ? -10.633 10.742 15.797 1 87.88 171 GLY B CA 1
ATOM 4913 C C . GLY B 1 171 ? -9.594 11.227 14.797 1 87.88 171 GLY B C 1
ATOM 4914 O O . GLY B 1 171 ? -9.695 10.945 13.602 1 87.88 171 GLY B O 1
ATOM 4915 N N . GLN B 1 172 ? -8.562 11.906 15.227 1 91.44 172 GLN B N 1
ATOM 4916 C CA . GLN B 1 172 ? -7.562 12.461 14.32 1 91.44 172 GLN B CA 1
ATOM 4917 C C . GLN B 1 172 ? -6.461 11.445 14.023 1 91.44 172 GLN B C 1
ATOM 4919 O O . GLN B 1 172 ? -5.668 11.633 13.102 1 91.44 172 GLN B O 1
ATOM 4924 N N . LEU B 1 173 ? -6.418 10.32 14.664 1 93.62 173 LEU B N 1
ATOM 4925 C CA . LEU B 1 173 ? -5.289 9.406 14.578 1 93.62 173 LEU B CA 1
ATOM 4926 C C . LEU B 1 173 ? -5.371 8.555 13.312 1 93.62 173 LEU B C 1
ATOM 4928 O O . LEU B 1 173 ? -4.438 7.82 12.992 1 93.62 173 LEU B O 1
ATOM 4932 N N . TRP B 1 174 ? -6.406 8.695 12.5 1 92 174 TRP B N 1
ATOM 4933 C CA . TRP B 1 174 ? -6.5 8 11.227 1 92 174 TRP B CA 1
ATOM 4934 C C . TRP B 1 174 ? -5.379 8.445 10.281 1 92 174 TRP B C 1
ATOM 4936 O O . TRP B 1 174 ? -4.988 7.695 9.383 1 92 174 TRP B O 1
ATOM 4946 N N . THR B 1 175 ? -4.832 9.609 10.43 1 94.94 175 THR B N 1
ATOM 4947 C CA . THR B 1 175 ? -3.809 10.172 9.555 1 94.94 175 THR B CA 1
ATOM 4948 C C . THR B 1 175 ? -2.469 9.469 9.766 1 94.94 175 THR B C 1
ATOM 4950 O O . THR B 1 175 ? -1.565 9.586 8.938 1 94.94 175 THR B O 1
ATOM 4953 N N . MET B 1 176 ? -2.312 8.742 10.906 1 96 176 MET B N 1
ATOM 4954 C CA . MET B 1 176 ? -1.029 8.109 11.203 1 96 176 MET B CA 1
ATOM 4955 C C . MET B 1 176 ? -0.725 7 10.211 1 96 176 MET B C 1
ATOM 4957 O O . MET B 1 176 ? 0.426 6.816 9.805 1 96 176 MET B O 1
ATOM 4961 N N . ALA B 1 177 ? -1.729 6.258 9.844 1 96.06 177 ALA B N 1
ATOM 4962 C CA . ALA B 1 177 ? -1.534 5.207 8.844 1 96.06 177 ALA B CA 1
ATOM 4963 C C . ALA B 1 177 ? -1.087 5.801 7.508 1 96.06 177 ALA B C 1
ATOM 4965 O O . ALA B 1 177 ? -0.233 5.23 6.824 1 96.06 177 ALA B O 1
ATOM 4966 N N . LEU B 1 178 ? -1.628 6.949 7.152 1 96.75 178 LEU B N 1
ATOM 4967 C CA . LEU B 1 178 ? -1.259 7.625 5.914 1 96.75 178 LEU B CA 1
ATOM 4968 C C . LEU B 1 178 ? 0.168 8.156 5.992 1 96.75 178 LEU B C 1
ATOM 4970 O O . LEU B 1 178 ? 0.908 8.109 5.008 1 96.75 178 LEU B O 1
ATOM 4974 N N . GLU B 1 179 ? 0.497 8.633 7.156 1 97.56 179 GLU B N 1
ATOM 4975 C CA . GLU B 1 179 ? 1.854 9.117 7.387 1 97.56 179 GLU B CA 1
ATOM 4976 C C . GLU B 1 179 ? 2.877 7.996 7.219 1 97.56 179 GLU B C 1
ATOM 4978 O O . GLU B 1 179 ? 3.934 8.203 6.613 1 97.56 179 GLU B O 1
ATOM 4983 N N . PHE B 1 180 ? 2.508 6.879 7.773 1 97.88 180 PHE B N 1
ATOM 4984 C CA . PHE B 1 180 ? 3.412 5.738 7.68 1 97.88 180 PHE B CA 1
ATOM 4985 C C . PHE B 1 180 ? 3.492 5.227 6.246 1 97.88 180 PHE B C 1
ATOM 4987 O O . PHE B 1 180 ? 4.578 4.922 5.75 1 97.88 180 PHE B O 1
ATOM 4994 N N . ARG B 1 181 ? 2.445 5.125 5.551 1 97.88 181 ARG B N 1
ATOM 4995 C CA . ARG B 1 181 ? 2.414 4.688 4.156 1 97.88 181 ARG B CA 1
ATOM 4996 C C . ARG B 1 181 ? 3.254 5.605 3.275 1 97.88 181 ARG B C 1
ATOM 4998 O O . ARG B 1 181 ? 4.078 5.137 2.486 1 97.88 181 ARG B O 1
ATOM 5005 N N . GLY B 1 182 ? 2.977 6.914 3.4 1 98.44 182 GLY B N 1
ATOM 5006 C CA . GLY B 1 182 ? 3.746 7.867 2.617 1 98.44 182 GLY B CA 1
ATOM 5007 C C . GLY B 1 182 ? 5.242 7.762 2.854 1 98.44 182 GLY B C 1
ATOM 5008 O O . GLY B 1 182 ? 6.031 7.867 1.913 1 98.44 182 GLY B O 1
ATOM 5009 N N . SER B 1 183 ? 5.621 7.547 4.086 1 98.5 183 SER B N 1
ATOM 5010 C CA . SER B 1 183 ? 7.035 7.391 4.41 1 98.5 183 SER B CA 1
ATOM 5011 C C . SER B 1 183 ? 7.625 6.16 3.725 1 98.5 183 SER B C 1
ATOM 5013 O O . SER B 1 183 ? 8.727 6.219 3.176 1 98.5 183 SER B O 1
ATOM 5015 N N . CYS B 1 184 ? 6.883 5.059 3.766 1 98.38 184 CYS B N 1
ATOM 5016 C CA . CYS B 1 184 ? 7.344 3.826 3.137 1 98.38 184 CYS B CA 1
ATOM 5017 C C . CYS B 1 184 ? 7.535 4.02 1.637 1 98.38 184 CYS B C 1
ATOM 5019 O O . CYS B 1 184 ? 8.523 3.551 1.067 1 98.38 184 CYS B O 1
ATOM 5021 N N . VAL B 1 185 ? 6.629 4.707 1.03 1 98.56 185 VAL B N 1
ATOM 5022 C CA . VAL B 1 185 ? 6.707 4.961 -0.405 1 98.56 185 VAL B CA 1
ATOM 5023 C C . VAL B 1 185 ? 7.961 5.773 -0.719 1 98.56 185 VAL B C 1
ATOM 5025 O O . VAL B 1 185 ? 8.703 5.449 -1.649 1 98.56 185 VAL B O 1
ATOM 5028 N N . VAL B 1 186 ? 8.211 6.797 0.079 1 98.75 186 VAL B N 1
ATOM 5029 C CA . VAL B 1 186 ? 9.352 7.68 -0.149 1 98.75 186 VAL B CA 1
ATOM 5030 C C . VAL B 1 186 ? 10.648 6.906 0.053 1 98.75 186 VAL B C 1
ATOM 5032 O O . VAL B 1 186 ? 11.578 7.023 -0.748 1 98.75 186 VAL B O 1
ATOM 5035 N N . TYR B 1 187 ? 10.719 6.066 1.112 1 98.75 187 TYR B N 1
ATOM 5036 C CA . TYR B 1 187 ? 11.93 5.293 1.358 1 98.75 187 TYR B CA 1
ATOM 5037 C C . TYR B 1 187 ? 12.203 4.328 0.212 1 98.75 187 TYR B C 1
ATOM 5039 O O . TYR B 1 187 ? 13.352 4.168 -0.213 1 98.75 187 TYR B O 1
ATOM 5047 N N . LEU B 1 188 ? 11.18 3.699 -0.277 1 98.62 188 LEU B N 1
ATOM 5048 C CA . LEU B 1 188 ? 11.328 2.777 -1.397 1 98.62 188 LEU B CA 1
ATOM 5049 C C . LEU B 1 188 ? 11.836 3.508 -2.639 1 98.62 188 LEU B C 1
ATOM 5051 O O . LEU B 1 188 ? 12.711 3.01 -3.346 1 98.62 188 LEU B O 1
ATOM 5055 N N . LEU B 1 189 ? 11.305 4.68 -2.885 1 98.69 189 LEU B N 1
ATOM 5056 C CA . LEU B 1 189 ? 11.68 5.434 -4.078 1 98.69 189 LEU B CA 1
ATOM 5057 C C . LEU B 1 189 ? 13.078 6.012 -3.934 1 98.69 189 LEU B C 1
ATOM 5059 O O . LEU B 1 189 ? 13.82 6.113 -4.918 1 98.69 189 LEU B O 1
ATOM 5063 N N . LEU B 1 190 ? 13.422 6.441 -2.672 1 98.5 190 LEU B N 1
ATOM 5064 C CA . LEU B 1 190 ? 14.789 6.883 -2.438 1 98.5 190 LEU B CA 1
ATOM 5065 C C . LEU B 1 190 ? 15.781 5.766 -2.746 1 98.5 190 LEU B C 1
ATOM 5067 O O . LEU B 1 190 ? 16.859 6.02 -3.283 1 98.5 190 LEU B O 1
ATOM 5071 N N . LEU B 1 191 ? 15.359 4.539 -2.422 1 98 191 LEU B N 1
ATOM 5072 C CA . LEU B 1 191 ? 16.172 3.371 -2.734 1 98 191 LEU B CA 1
ATOM 5073 C C . LEU B 1 191 ? 16.234 3.133 -4.238 1 98 191 LEU B C 1
ATOM 5075 O O . LEU B 1 191 ? 17.312 3.025 -4.816 1 98 191 LEU B O 1
ATOM 5079 N N . GLY B 1 192 ? 15.117 3.086 -4.902 1 97.94 192 GLY B N 1
ATOM 5080 C CA . GLY B 1 192 ? 15.047 2.75 -6.316 1 97.94 192 GLY B CA 1
ATOM 5081 C C . GLY B 1 192 ? 15.719 3.777 -7.211 1 97.94 192 GLY B C 1
ATOM 5082 O O . GLY B 1 192 ? 16.312 3.428 -8.234 1 97.94 192 GLY B O 1
ATOM 5083 N N . LEU B 1 193 ? 15.656 5.043 -6.797 1 97.69 193 LEU B N 1
ATOM 5084 C CA . LEU B 1 193 ? 16.172 6.121 -7.641 1 97.69 193 LEU B CA 1
ATOM 5085 C C . LEU B 1 193 ? 17.562 6.555 -7.191 1 97.69 193 LEU B C 1
ATOM 5087 O O . LEU B 1 193 ? 18.078 7.57 -7.66 1 97.69 193 LEU B O 1
ATOM 5091 N N . ALA B 1 194 ? 18.203 5.832 -6.352 1 96.19 194 ALA B N 1
ATOM 5092 C CA . ALA B 1 194 ? 19.438 6.227 -5.688 1 96.19 194 ALA B CA 1
ATOM 5093 C C . ALA B 1 194 ? 20.547 6.5 -6.703 1 96.19 194 ALA B C 1
ATOM 5095 O O . ALA B 1 194 ? 21.344 7.41 -6.523 1 96.19 194 ALA B O 1
ATOM 5096 N N . PHE B 1 195 ? 20.547 5.77 -7.793 1 95.56 195 PHE B N 1
ATOM 5097 C CA . PHE B 1 195 ? 21.672 5.887 -8.719 1 95.56 195 PHE B CA 1
ATOM 5098 C C . PHE B 1 195 ? 21.219 6.504 -10.039 1 95.56 195 PHE B C 1
ATOM 5100 O O . PHE B 1 195 ? 21.969 6.512 -11.008 1 95.56 195 PHE B O 1
ATOM 5107 N N . TRP B 1 196 ? 19.953 6.918 -10.078 1 96.94 196 TRP B N 1
ATOM 5108 C CA . TRP B 1 196 ? 19.469 7.59 -11.273 1 96.94 196 TRP B CA 1
ATOM 5109 C C . TRP B 1 196 ? 20.141 8.945 -11.445 1 96.94 196 TRP B C 1
ATOM 5111 O O . TRP B 1 196 ? 20.484 9.609 -10.461 1 96.94 196 TRP B O 1
ATOM 5121 N N . LYS B 1 197 ? 20.281 9.367 -12.75 1 96.12 197 LYS B N 1
ATOM 5122 C CA . LYS B 1 197 ? 20.688 10.742 -13.039 1 96.12 197 LYS B CA 1
ATOM 5123 C C . LYS B 1 197 ? 19.641 11.734 -12.547 1 96.12 197 LYS B C 1
ATOM 5125 O O . LYS B 1 197 ? 18.453 11.383 -12.422 1 96.12 197 LYS B O 1
ATOM 5130 N N . PRO B 1 198 ? 20 12.969 -12.211 1 94.38 198 PRO B N 1
ATOM 5131 C CA . PRO B 1 198 ? 19.094 13.945 -11.609 1 94.38 198 PRO B CA 1
ATOM 5132 C C . PRO B 1 198 ? 17.875 14.227 -12.477 1 94.38 198 PRO B C 1
ATOM 5134 O O . PRO B 1 198 ? 16.75 14.281 -11.961 1 94.38 198 PRO B O 1
ATOM 5137 N N . ARG B 1 199 ? 17.984 14.438 -13.797 1 94.62 199 ARG B N 1
ATOM 5138 C CA . ARG B 1 199 ? 16.859 14.812 -14.641 1 94.62 199 ARG B CA 1
ATOM 5139 C C . ARG B 1 199 ? 15.859 13.664 -14.75 1 94.62 199 ARG B C 1
ATOM 5141 O O . ARG B 1 199 ? 14.664 13.852 -14.508 1 94.62 199 ARG B O 1
ATOM 5148 N N . PRO B 1 200 ? 16.297 12.422 -15.07 1 96.62 200 PRO B N 1
ATOM 5149 C CA . PRO B 1 200 ? 15.344 11.312 -15.094 1 96.62 200 PRO B CA 1
ATOM 5150 C C . PRO B 1 200 ? 14.664 11.078 -13.75 1 96.62 200 PRO B C 1
ATOM 5152 O O . PRO B 1 200 ? 13.508 10.656 -13.703 1 96.62 200 PRO B O 1
ATOM 5155 N N . ARG B 1 201 ? 15.367 11.312 -12.734 1 96.81 201 ARG B N 1
ATOM 5156 C CA . ARG B 1 201 ? 14.805 11.164 -11.391 1 96.81 201 ARG B CA 1
ATOM 5157 C C . ARG B 1 201 ? 13.633 12.109 -11.18 1 96.81 201 ARG B C 1
ATOM 5159 O O . ARG B 1 201 ? 12.578 11.711 -10.68 1 96.81 201 ARG B O 1
ATOM 5166 N N . LEU B 1 202 ? 13.789 13.359 -11.531 1 97.25 202 LEU B N 1
ATOM 5167 C CA . LEU B 1 202 ? 12.734 14.359 -11.398 1 97.25 202 LEU B CA 1
ATOM 5168 C C . LEU B 1 202 ? 11.539 14.008 -12.281 1 97.25 202 LEU B C 1
ATOM 5170 O O . LEU B 1 202 ? 10.391 14.18 -11.875 1 97.25 202 LEU B O 1
ATOM 5174 N N . TRP B 1 203 ? 11.844 13.508 -13.453 1 97.44 203 TRP B N 1
ATOM 5175 C CA . TRP B 1 203 ? 10.781 13.117 -14.367 1 97.44 203 TRP B CA 1
ATOM 5176 C C . TRP B 1 203 ? 9.992 11.93 -13.805 1 97.44 203 TRP B C 1
ATOM 5178 O O . TRP B 1 203 ? 8.766 11.883 -13.914 1 97.44 203 TRP B O 1
ATOM 5188 N N . ALA B 1 204 ? 10.688 11.008 -13.266 1 97.94 204 ALA B N 1
ATOM 5189 C CA . ALA B 1 204 ? 10.039 9.836 -12.68 1 97.94 204 ALA B CA 1
ATOM 5190 C C . ALA B 1 204 ? 9.125 10.242 -11.523 1 97.94 204 ALA B C 1
ATOM 5192 O O . ALA B 1 204 ? 8 9.758 -11.414 1 97.94 204 ALA B O 1
ATOM 5193 N N . LEU B 1 205 ? 9.625 11.094 -10.672 1 98.44 205 LEU B N 1
ATOM 5194 C CA . LEU B 1 205 ? 8.828 11.562 -9.547 1 98.44 205 LEU B CA 1
ATOM 5195 C C . LEU B 1 205 ? 7.605 12.336 -10.039 1 98.44 205 LEU B C 1
ATOM 5197 O O . LEU B 1 205 ? 6.508 12.18 -9.5 1 98.44 205 LEU B O 1
ATOM 5201 N N . GLY B 1 206 ? 7.82 13.172 -11.055 1 98.19 206 GLY B N 1
ATOM 5202 C CA . GLY B 1 206 ? 6.699 13.883 -11.656 1 98.19 206 GLY B CA 1
ATOM 5203 C C . GLY B 1 206 ? 5.648 12.961 -12.234 1 98.19 206 GLY B C 1
ATOM 5204 O O . GLY B 1 206 ? 4.449 13.188 -12.062 1 98.19 206 GLY B O 1
ATOM 5205 N N . ALA B 1 207 ? 6.113 11.953 -12.898 1 98.06 207 ALA B N 1
ATOM 5206 C CA . ALA B 1 207 ? 5.203 10.977 -13.484 1 98.06 207 ALA B CA 1
ATOM 5207 C C . ALA B 1 207 ? 4.418 10.234 -12.406 1 98.06 207 ALA B C 1
ATOM 5209 O O . ALA B 1 207 ? 3.223 9.977 -12.562 1 98.06 207 ALA B O 1
ATOM 5210 N N . LEU B 1 208 ? 5.094 9.891 -11.352 1 98.44 208 LEU B N 1
ATOM 5211 C CA . LEU B 1 208 ? 4.434 9.211 -10.242 1 98.44 208 LEU B CA 1
ATOM 5212 C C . LEU B 1 208 ? 3.412 10.125 -9.57 1 98.44 208 LEU B C 1
ATOM 5214 O O . LEU B 1 208 ? 2.344 9.672 -9.156 1 98.44 208 LEU B O 1
ATOM 5218 N N . MET B 1 209 ? 3.75 11.406 -9.414 1 98.5 209 MET B N 1
ATOM 5219 C CA . MET B 1 209 ? 2.797 12.375 -8.883 1 98.5 209 MET B CA 1
ATOM 5220 C C . MET B 1 209 ? 1.54 12.438 -9.742 1 98.5 209 MET B C 1
ATOM 5222 O O . MET B 1 209 ? 0.424 12.406 -9.219 1 98.5 209 MET B O 1
ATOM 5226 N N . ALA B 1 210 ? 1.736 12.484 -11.031 1 97.94 210 ALA B N 1
ATOM 5227 C CA . ALA B 1 210 ? 0.605 12.516 -11.961 1 97.94 210 ALA B CA 1
ATOM 5228 C C . ALA B 1 210 ? -0.223 11.242 -11.859 1 97.94 210 ALA B C 1
ATOM 5230 O O . ALA B 1 210 ? -1.454 11.289 -11.898 1 97.94 210 ALA B O 1
ATOM 5231 N N . TYR B 1 211 ? 0.446 10.148 -11.734 1 97.81 211 TYR B N 1
ATOM 5232 C CA . TYR B 1 211 ? -0.216 8.852 -11.625 1 97.81 211 TYR B CA 1
ATOM 5233 C C . TYR B 1 211 ? -1.107 8.797 -10.391 1 97.81 211 TYR B C 1
ATOM 5235 O O . TYR B 1 211 ? -2.273 8.406 -10.477 1 97.81 211 TYR B O 1
ATOM 5243 N N . TRP B 1 212 ? -0.6 9.156 -9.273 1 98 212 TRP B N 1
ATOM 5244 C CA . TRP B 1 212 ? -1.365 9.062 -8.039 1 98 212 TRP B CA 1
ATOM 5245 C C . TRP B 1 212 ? -2.424 10.156 -7.965 1 98 212 TRP B C 1
ATOM 5247 O O . TRP B 1 212 ? -3.467 9.977 -7.332 1 98 212 TRP B O 1
ATOM 5257 N N . PHE B 1 213 ? -2.154 11.312 -8.656 1 97.75 213 PHE B N 1
ATOM 5258 C CA . PHE B 1 213 ? -3.199 12.32 -8.828 1 97.75 213 PHE B CA 1
ATOM 5259 C C . PHE B 1 213 ? -4.375 11.75 -9.609 1 97.75 213 PHE B C 1
ATOM 5261 O O . PHE B 1 213 ? -5.535 11.953 -9.234 1 97.75 213 PHE B O 1
ATOM 5268 N N . TYR B 1 214 ? -4.062 11 -10.609 1 96.56 214 TYR B N 1
ATOM 5269 C CA . TYR B 1 214 ? -5.082 10.391 -11.453 1 96.56 214 TYR B CA 1
ATOM 5270 C C . TYR B 1 214 ? -5.973 9.453 -10.648 1 96.56 214 TYR B C 1
ATOM 5272 O O . TYR B 1 214 ? -7.184 9.391 -10.875 1 96.56 214 TYR B O 1
ATOM 5280 N N . PHE B 1 215 ? -5.465 8.797 -9.695 1 96.06 215 PHE B N 1
ATOM 5281 C CA . PHE B 1 215 ? -6.223 7.809 -8.945 1 96.06 215 PHE B CA 1
ATOM 5282 C C . PHE B 1 215 ? -6.773 8.414 -7.656 1 96.06 215 PHE B C 1
ATOM 5284 O O . PHE B 1 215 ? -7.488 7.75 -6.906 1 96.06 215 PHE B O 1
ATOM 5291 N N . GLY B 1 216 ? -6.43 9.625 -7.348 1 96.31 216 GLY B N 1
ATOM 5292 C CA . GLY B 1 216 ? -6.984 10.312 -6.191 1 96.31 216 GLY B CA 1
ATOM 5293 C C . GLY B 1 216 ? -6.316 9.922 -4.887 1 96.31 216 GLY B C 1
ATOM 5294 O O . GLY B 1 216 ? -6.934 9.984 -3.824 1 96.31 216 GLY B O 1
ATOM 5295 N N . PHE B 1 217 ? -5.086 9.438 -4.926 1 97.06 217 PHE B N 1
ATOM 5296 C CA . PHE B 1 217 ? -4.324 9.164 -3.715 1 97.06 217 PHE B CA 1
ATOM 5297 C C . PHE B 1 217 ? -3.535 10.391 -3.281 1 97.06 217 PHE B C 1
ATOM 5299 O O . PHE B 1 217 ? -2.314 10.445 -3.449 1 97.06 217 PHE B O 1
ATOM 5306 N N . TRP B 1 218 ? -4.266 11.211 -2.629 1 97.88 218 TRP B N 1
ATOM 5307 C CA . TRP B 1 218 ? -3.768 12.539 -2.287 1 97.88 218 TRP B CA 1
ATOM 5308 C C . TRP B 1 218 ? -2.652 12.445 -1.251 1 97.88 218 TRP B C 1
ATOM 5310 O O . TRP B 1 218 ? -1.758 13.297 -1.222 1 97.88 218 TRP B O 1
ATOM 5320 N N . ASP B 1 219 ? -2.639 11.453 -0.338 1 97.62 219 ASP B N 1
ATOM 5321 C CA . ASP B 1 219 ? -1.604 11.297 0.682 1 97.62 219 ASP B CA 1
ATOM 5322 C C . ASP B 1 219 ? -0.258 10.953 0.05 1 97.62 219 ASP B C 1
ATOM 5324 O O . ASP B 1 219 ? 0.755 11.586 0.349 1 97.62 219 ASP B O 1
ATOM 5328 N N . VAL B 1 220 ? -0.29 10.016 -0.878 1 98.44 220 VAL B N 1
ATOM 5329 C CA . VAL B 1 220 ? 0.937 9.617 -1.561 1 98.44 220 VAL B CA 1
ATOM 5330 C C . VAL B 1 220 ? 1.433 10.766 -2.441 1 98.44 220 VAL B C 1
ATOM 5332 O O . VAL B 1 220 ? 2.635 11.031 -2.508 1 98.44 220 VAL B O 1
ATOM 5335 N N . LEU B 1 221 ? 0.479 11.422 -3.104 1 98.62 221 LEU B N 1
ATOM 5336 C CA . LEU B 1 221 ? 0.813 12.586 -3.914 1 98.62 221 LEU B CA 1
ATOM 5337 C C . LEU B 1 221 ? 1.543 13.633 -3.082 1 98.62 221 LEU B C 1
ATOM 5339 O O . LEU B 1 221 ? 2.559 14.18 -3.516 1 98.62 221 LEU B O 1
ATOM 5343 N N . GLY B 1 222 ? 1.038 13.922 -1.912 1 98.75 222 GLY B N 1
ATOM 5344 C CA . GLY B 1 222 ? 1.67 14.891 -1.031 1 98.75 222 GLY B CA 1
ATOM 5345 C C . GLY B 1 222 ? 3.098 14.523 -0.669 1 98.75 222 GLY B C 1
ATOM 5346 O O . GLY B 1 222 ? 4 15.359 -0.765 1 98.75 222 GLY B O 1
ATOM 5347 N N . PHE B 1 223 ? 3.34 13.305 -0.276 1 98.81 223 PHE B N 1
ATOM 5348 C CA . PHE B 1 223 ? 4.672 12.844 0.098 1 98.81 223 PHE B CA 1
ATOM 5349 C C . PHE B 1 223 ? 5.625 12.922 -1.089 1 98.81 223 PHE B C 1
ATOM 5351 O O . PHE B 1 223 ? 6.77 13.359 -0.946 1 98.81 223 PHE B O 1
ATOM 5358 N N . LEU B 1 224 ? 5.152 12.5 -2.246 1 98.81 224 LEU B N 1
ATOM 5359 C CA . LEU B 1 224 ? 5.973 12.523 -3.451 1 98.81 224 LEU B CA 1
ATOM 5360 C C . LEU B 1 224 ? 6.336 13.961 -3.834 1 98.81 224 LEU B C 1
ATOM 5362 O O . LEU B 1 224 ? 7.449 14.219 -4.293 1 98.81 224 LEU B O 1
ATOM 5366 N N . ALA B 1 225 ? 5.367 14.82 -3.67 1 98.81 225 ALA B N 1
ATOM 5367 C CA . ALA B 1 225 ? 5.629 16.219 -3.973 1 98.81 225 ALA B CA 1
ATOM 5368 C C . ALA B 1 225 ? 6.703 16.797 -3.051 1 98.81 225 ALA B C 1
ATOM 5370 O O . ALA B 1 225 ? 7.578 17.547 -3.496 1 98.81 225 ALA B O 1
ATOM 5371 N N . GLY B 1 226 ? 6.586 16.484 -1.75 1 98.5 226 GLY B N 1
ATOM 5372 C CA . GLY B 1 226 ? 7.648 16.875 -0.839 1 98.5 226 GLY B CA 1
ATOM 5373 C C . GLY B 1 226 ? 9.008 16.344 -1.24 1 98.5 226 GLY B C 1
ATOM 5374 O O . GLY B 1 226 ? 10 17.078 -1.218 1 98.5 226 GLY B O 1
ATOM 5375 N N . TYR B 1 227 ? 9.078 15.078 -1.598 1 98.62 227 TYR B N 1
ATOM 5376 C CA . TYR B 1 227 ? 10.297 14.453 -2.09 1 98.62 227 TYR B CA 1
ATOM 5377 C C . TYR B 1 227 ? 10.812 15.164 -3.334 1 98.62 227 TYR B C 1
ATOM 5379 O O . TYR B 1 227 ? 12.008 15.445 -3.443 1 98.62 227 TYR B O 1
ATOM 5387 N N . TRP B 1 228 ? 9.906 15.445 -4.262 1 98.56 228 TRP B N 1
ATOM 5388 C CA . TRP B 1 228 ? 10.25 16.125 -5.504 1 98.56 228 TRP B CA 1
ATOM 5389 C C . TRP B 1 228 ? 10.852 17.5 -5.223 1 98.56 228 TRP B C 1
ATOM 5391 O O . TRP B 1 228 ? 11.867 17.875 -5.816 1 98.56 228 TRP B O 1
ATOM 5401 N N . LEU B 1 229 ? 10.281 18.281 -4.336 1 97.25 229 LEU B N 1
ATOM 5402 C CA . LEU B 1 229 ? 10.773 19.594 -3.969 1 97.25 229 LEU B CA 1
ATOM 5403 C C . LEU B 1 229 ? 12.148 19.5 -3.316 1 97.25 229 LEU B C 1
ATOM 5405 O O . LEU B 1 229 ? 13.023 20.328 -3.566 1 97.25 229 LEU B O 1
ATOM 5409 N N . ALA B 1 230 ? 12.297 18.484 -2.471 1 97.06 230 ALA B N 1
ATOM 5410 C CA . ALA B 1 230 ? 13.602 18.281 -1.838 1 97.06 230 ALA B CA 1
ATOM 5411 C C . ALA B 1 230 ? 14.672 17.984 -2.879 1 97.06 230 ALA B C 1
ATOM 5413 O O . ALA B 1 230 ? 15.789 18.5 -2.787 1 97.06 230 ALA B O 1
ATOM 5414 N N . GLU B 1 231 ? 14.336 17.125 -3.85 1 96.81 231 GLU B N 1
ATOM 5415 C CA . GLU B 1 231 ? 15.266 16.812 -4.934 1 96.81 231 GLU B CA 1
ATOM 5416 C C . GLU B 1 231 ? 15.656 18.078 -5.699 1 96.81 231 GLU B C 1
ATOM 5418 O O . GLU B 1 231 ? 16.828 18.266 -6.016 1 96.81 231 GLU B O 1
ATOM 5423 N N . ARG B 1 232 ? 14.719 18.891 -5.98 1 94.62 232 ARG B N 1
ATOM 5424 C CA . ARG B 1 232 ? 14.969 20.141 -6.711 1 94.62 232 ARG B CA 1
ATOM 5425 C C . ARG B 1 232 ? 15.859 21.078 -5.906 1 94.62 232 ARG B C 1
ATOM 5427 O O . ARG B 1 232 ? 16.719 21.75 -6.469 1 94.62 232 ARG B O 1
ATOM 5434 N N . GLU B 1 233 ? 15.664 21.156 -4.668 1 92.12 233 GLU B N 1
ATOM 5435 C CA . GLU B 1 233 ? 16.469 22.016 -3.797 1 92.12 233 GLU B CA 1
ATOM 5436 C C . GLU B 1 233 ? 17.922 21.578 -3.785 1 92.12 233 GLU B C 1
ATOM 5438 O O . GLU B 1 233 ? 18.828 22.422 -3.939 1 92.12 233 GLU B O 1
ATOM 5443 N N . VAL B 1 234 ? 18.172 20.359 -3.629 1 92.62 234 VAL B N 1
ATOM 5444 C CA . VAL B 1 234 ? 19.547 19.859 -3.562 1 92.62 234 VAL B CA 1
ATOM 5445 C C . VAL B 1 234 ? 20.219 20.031 -4.918 1 92.62 234 VAL B C 1
ATOM 5447 O O . VAL B 1 234 ? 21.422 20.344 -4.984 1 92.62 234 VAL B O 1
ATOM 5450 N N . LEU B 1 235 ? 19.484 19.828 -5.992 1 91.69 235 LEU B N 1
ATOM 5451 C CA . LEU B 1 235 ? 20.016 20.031 -7.332 1 91.69 235 LEU B CA 1
ATOM 5452 C C . LEU B 1 235 ? 20.422 21.484 -7.543 1 91.69 235 LEU B C 1
ATOM 5454 O O . LEU B 1 235 ? 21.453 21.766 -8.148 1 91.69 235 LEU B O 1
ATOM 5458 N N . SER B 1 236 ? 19.594 22.344 -7.082 1 87.75 236 SER B N 1
ATOM 5459 C CA . SER B 1 236 ? 19.875 23.781 -7.199 1 87.75 236 SER B CA 1
ATOM 5460 C C . SER B 1 236 ? 21.094 24.172 -6.371 1 87.75 236 SER B C 1
ATOM 5462 O O . SER B 1 236 ? 21.859 25.047 -6.758 1 87.75 236 SER B O 1
ATOM 5464 N N . GLU B 1 237 ? 21.25 23.547 -5.258 1 84.25 237 GLU B N 1
ATOM 5465 C CA . GLU B 1 237 ? 22.422 23.781 -4.414 1 84.25 237 GLU B CA 1
ATOM 5466 C C . GLU B 1 237 ? 23.703 23.344 -5.117 1 84.25 237 GLU B C 1
ATOM 5468 O O . GLU B 1 237 ? 24.75 24 -4.977 1 84.25 237 GLU B O 1
ATOM 5473 N N . SER B 1 238 ? 23.641 22.312 -5.855 1 76.62 238 SER B N 1
ATOM 5474 C CA . SER B 1 238 ? 24.797 21.781 -6.555 1 76.62 238 SER B CA 1
ATOM 5475 C C . SER B 1 238 ? 25.156 22.625 -7.766 1 76.62 238 SER B C 1
ATOM 5477 O O . SER B 1 238 ? 26.344 22.797 -8.086 1 76.62 238 SER B O 1
ATOM 5479 N N . GLU B 1 239 ? 24.156 23.078 -8.5 1 69.69 239 GLU B N 1
ATOM 5480 C CA . GLU B 1 239 ? 24.391 23.922 -9.664 1 69.69 239 GLU B CA 1
ATOM 5481 C C . GLU B 1 239 ? 24.969 25.281 -9.25 1 69.69 239 GLU B C 1
ATOM 5483 O O . GLU B 1 239 ? 25.812 25.844 -9.953 1 69.69 239 GLU B O 1
ATOM 5488 N N . THR B 1 240 ? 24.375 25.828 -8.25 1 54.34 240 THR B N 1
ATOM 5489 C CA . THR B 1 240 ? 24.875 27.094 -7.762 1 54.34 240 THR B CA 1
ATOM 5490 C C . THR B 1 240 ? 26.328 26.969 -7.332 1 54.34 240 THR B C 1
ATOM 5492 O O . THR B 1 240 ? 27.125 27.891 -7.523 1 54.34 240 THR B O 1
ATOM 5495 N N . VAL B 1 241 ? 26.688 25.875 -6.762 1 48.88 241 VAL B N 1
ATOM 5496 C CA . VAL B 1 241 ? 28.094 25.656 -6.391 1 48.88 241 VAL B CA 1
ATOM 5497 C C . VAL B 1 241 ? 28.938 25.547 -7.648 1 48.88 241 VAL B C 1
ATOM 5499 O O . VAL B 1 241 ? 30.047 26.109 -7.719 1 48.88 241 VAL B O 1
ATOM 5502 N N . SER B 1 242 ? 28.312 24.797 -8.648 1 46.38 242 SER B N 1
ATOM 5503 C CA . SER B 1 242 ? 29.094 24.641 -9.875 1 46.38 242 SER B CA 1
ATOM 5504 C C . SER B 1 242 ? 29.172 25.969 -10.641 1 46.38 242 SER B C 1
ATOM 5506 O O . SER B 1 242 ? 30.219 26.281 -11.211 1 46.38 242 SER B O 1
ATOM 5508 N N . THR B 1 243 ? 28 26.688 -10.75 1 42.66 243 THR B N 1
ATOM 5509 C CA . THR B 1 243 ? 28 27.938 -11.477 1 42.66 243 THR B CA 1
ATOM 5510 C C . THR B 1 243 ? 28.734 29.016 -10.695 1 42.66 243 THR B C 1
ATOM 5512 O O . THR B 1 243 ? 29.375 29.906 -11.289 1 42.66 243 THR B O 1
ATOM 5515 N N . GLU B 1 244 ? 28.391 29.156 -9.391 1 41.34 244 GLU B N 1
ATOM 5516 C CA . GLU B 1 244 ? 29.141 30.172 -8.648 1 41.34 244 GLU B CA 1
ATOM 5517 C C . GLU B 1 244 ? 30.641 29.953 -8.781 1 41.34 244 GLU B C 1
ATOM 5519 O O . GLU B 1 244 ? 31.406 30.922 -8.781 1 41.34 244 GLU B O 1
ATOM 5524 N N . ALA B 1 245 ? 31.125 28.703 -8.719 1 38.69 245 ALA B N 1
ATOM 5525 C CA . ALA B 1 245 ? 32.562 28.484 -8.969 1 38.69 245 ALA B CA 1
ATOM 5526 C C . ALA B 1 245 ? 32.938 28.984 -10.367 1 38.69 245 ALA B C 1
ATOM 5528 O O . ALA B 1 245 ? 33.969 29.641 -10.539 1 38.69 245 ALA B O 1
ATOM 5529 N N . ASP B 1 246 ? 32.25 28.5 -11.43 1 37.88 246 ASP B N 1
ATOM 5530 C CA . ASP B 1 246 ? 32.719 28.828 -12.773 1 37.88 246 ASP B CA 1
ATOM 5531 C C . ASP B 1 246 ? 32.312 30.234 -13.18 1 37.88 246 ASP B C 1
ATOM 5533 O O . ASP B 1 246 ? 33.094 30.984 -13.766 1 37.88 246 ASP B O 1
ATOM 5537 N N . PHE B 1 247 ? 30.938 30.484 -13.109 1 35.47 247 PHE B N 1
ATOM 5538 C CA . PHE B 1 247 ? 30.453 31.672 -13.805 1 35.47 247 PHE B CA 1
ATOM 5539 C C . PHE B 1 247 ? 30.625 32.906 -12.938 1 35.47 247 PHE B C 1
ATOM 5541 O O . PHE B 1 247 ? 30.859 34 -13.453 1 35.47 247 PHE B O 1
ATOM 5548 N N . MET B 1 248 ? 30.312 32.781 -11.594 1 35.84 248 MET B N 1
ATOM 5549 C CA . MET B 1 248 ? 30.234 34.031 -10.836 1 35.84 248 MET B CA 1
ATOM 5550 C C . MET B 1 248 ? 31.594 34.75 -10.797 1 35.84 248 MET B C 1
ATOM 5552 O O . MET B 1 248 ? 31.703 35.844 -10.297 1 35.84 248 MET B O 1
ATOM 5556 N N . LEU B 1 249 ? 32.656 34.031 -10.844 1 40.22 249 LEU B N 1
ATOM 5557 C CA . LEU B 1 249 ? 33.938 34.75 -10.711 1 40.22 249 LEU B CA 1
ATOM 5558 C C . LEU B 1 249 ? 34.125 35.75 -11.852 1 40.22 249 LEU B C 1
ATOM 5560 O O . LEU B 1 249 ? 34.625 36.844 -11.641 1 40.22 249 LEU B O 1
ATOM 5564 N N . TRP B 1 250 ? 33.812 35.281 -13.141 1 38.78 250 TRP B N 1
ATOM 5565 C CA . TRP B 1 250 ? 34.25 36.125 -14.234 1 38.78 250 TRP B CA 1
ATOM 5566 C C . TRP B 1 250 ? 33.25 37.25 -14.523 1 38.78 250 TRP B C 1
ATOM 5568 O O . TRP B 1 250 ? 33.625 38.344 -14.883 1 38.78 250 TRP B O 1
ATOM 5578 N N . LEU B 1 251 ? 31.828 36.969 -14.453 1 32.53 251 LEU B N 1
ATOM 5579 C CA . LEU B 1 251 ? 30.906 38 -14.945 1 32.53 251 LEU B CA 1
ATOM 5580 C C . LEU B 1 251 ? 30.406 38.875 -13.812 1 32.53 251 LEU B C 1
ATOM 5582 O O . LEU B 1 251 ? 29.609 39.781 -14.031 1 32.53 251 LEU B O 1
ATOM 5586 N N . LYS B 1 252 ? 30.75 38.719 -12.547 1 41.22 252 LYS B N 1
ATOM 5587 C CA . LYS B 1 252 ? 30.281 39.469 -11.383 1 41.22 252 LYS B CA 1
ATOM 5588 C C . LYS B 1 252 ? 30.516 40.969 -11.57 1 41.22 252 LYS B C 1
ATOM 5590 O O . LYS B 1 252 ? 29.703 41.781 -11.133 1 41.22 252 LYS B O 1
ATOM 5595 N N . PRO B 1 253 ? 31.562 41.375 -12.188 1 40.62 253 PRO B N 1
ATOM 5596 C CA . PRO B 1 253 ? 31.812 42.812 -12.195 1 40.62 253 PRO B CA 1
ATOM 5597 C C . PRO B 1 253 ? 30.844 43.562 -13.078 1 40.62 253 PRO B C 1
ATOM 5599 O O . PRO B 1 253 ? 30.672 44.781 -12.914 1 40.62 253 PRO B O 1
ATOM 5602 N N . TYR B 1 254 ? 30.5 43.094 -14.273 1 40.66 254 TYR B N 1
ATOM 5603 C CA . TYR B 1 254 ? 29.938 43.969 -15.297 1 40.66 254 TYR B CA 1
ATOM 5604 C C . TYR B 1 254 ? 28.406 44 -15.211 1 40.66 254 TYR B C 1
ATOM 5606 O O . TYR B 1 254 ? 27.75 44.656 -16.031 1 40.66 254 TYR B O 1
ATOM 5614 N N . ILE B 1 255 ? 27.734 43.062 -14.633 1 38.62 255 ILE B N 1
ATOM 5615 C CA . ILE B 1 255 ? 26.281 43.188 -14.695 1 38.62 255 ILE B CA 1
ATOM 5616 C C . ILE B 1 255 ? 25.797 44.219 -13.695 1 38.62 255 ILE B C 1
ATOM 5618 O O . ILE B 1 255 ? 26.031 44.094 -12.492 1 38.62 255 ILE B O 1
ATOM 5622 N N . PRO B 1 256 ? 25.547 45.5 -14.156 1 36.69 256 PRO B N 1
ATOM 5623 C CA . PRO B 1 256 ? 25.047 46.625 -13.328 1 36.69 256 PRO B CA 1
ATOM 5624 C C . PRO B 1 256 ? 23.906 46.188 -12.406 1 36.69 256 PRO B C 1
ATOM 5626 O O . PRO B 1 256 ? 23.125 45.312 -12.766 1 36.69 256 PRO B O 1
ATOM 5629 N N . VAL B 1 257 ? 24.031 46.219 -11.172 1 39.22 257 VAL B N 1
ATOM 5630 C CA . VAL B 1 257 ? 23.219 45.938 -9.992 1 39.22 257 VAL B CA 1
ATOM 5631 C C . VAL B 1 257 ? 21.891 46.656 -10.102 1 39.22 257 VAL B C 1
ATOM 5633 O O . VAL B 1 257 ? 20.984 46.406 -9.305 1 39.22 257 VAL B O 1
ATOM 5636 N N . ARG B 1 258 ? 21.781 47.781 -10.914 1 38.56 258 ARG B N 1
ATOM 5637 C CA . ARG B 1 258 ? 20.688 48.75 -10.664 1 38.56 258 ARG B CA 1
ATOM 5638 C C . ARG B 1 258 ? 19.359 48.156 -11.125 1 38.56 258 ARG B C 1
ATOM 5640 O O . ARG B 1 258 ? 18.297 48.656 -10.75 1 38.56 258 ARG B O 1
ATOM 5647 N N . MET B 1 259 ? 19.234 48 -12.531 1 33.84 259 MET B N 1
ATOM 5648 C CA . MET B 1 259 ? 17.844 47.844 -12.961 1 33.84 259 MET B CA 1
ATOM 5649 C C . MET B 1 259 ? 17.109 46.844 -12.086 1 33.84 259 MET B C 1
ATOM 5651 O O . MET B 1 259 ? 17.453 45.656 -12.055 1 33.84 259 MET B O 1
ATOM 5655 N N . ARG B 1 260 ? 16.562 47.312 -11.133 1 40.38 260 ARG B N 1
ATOM 5656 C CA . ARG B 1 260 ? 15.586 46.75 -10.211 1 40.38 260 ARG B CA 1
ATOM 5657 C C . ARG B 1 260 ? 14.57 45.906 -10.953 1 40.38 260 ARG B C 1
ATOM 5659 O O . ARG B 1 260 ? 13.531 46.406 -11.398 1 40.38 260 ARG B O 1
ATOM 5666 N N . SER B 1 261 ? 14.766 45.25 -12.125 1 41.09 261 SER B N 1
ATOM 5667 C CA . SER B 1 261 ? 13.914 44.312 -12.852 1 41.09 261 SER B CA 1
ATOM 5668 C C . SER B 1 261 ? 12.977 43.562 -11.906 1 41.09 261 SER B C 1
ATOM 5670 O O . SER B 1 261 ? 13.383 43.156 -10.812 1 41.09 261 SER B O 1
ATOM 5672 N N . VAL B 1 262 ? 11.703 44 -11.875 1 46.22 262 VAL B N 1
ATOM 5673 C CA . VAL B 1 262 ? 10.703 43.188 -11.203 1 46.22 262 VAL B CA 1
ATOM 5674 C C . VAL B 1 262 ? 11.148 41.719 -11.195 1 46.22 262 VAL B C 1
ATOM 5676 O O . VAL B 1 262 ? 11.391 41.125 -12.258 1 46.22 262 VAL B O 1
ATOM 5679 N N . ASN B 1 263 ? 11.922 41.281 -10.305 1 63.22 263 ASN B N 1
ATOM 5680 C CA . ASN B 1 263 ? 12.391 39.906 -10.172 1 63.22 263 ASN B CA 1
ATOM 5681 C C . ASN B 1 263 ? 11.281 38.906 -10.469 1 63.22 263 ASN B C 1
ATOM 5683 O O . ASN B 1 263 ? 10.492 38.594 -9.586 1 63.22 263 ASN B O 1
ATOM 5687 N N . PHE B 1 264 ? 10.773 38.906 -11.773 1 71.56 264 PHE B N 1
ATOM 5688 C CA . PHE B 1 264 ? 9.75 38 -12.305 1 71.56 264 PHE B CA 1
ATOM 5689 C C . PHE B 1 264 ? 9.727 36.688 -11.523 1 71.56 264 PHE B C 1
ATOM 5691 O O . PHE B 1 264 ? 8.664 36.062 -11.367 1 71.56 264 PHE B O 1
ATOM 5698 N N . SER B 1 265 ? 10.789 36.438 -11.023 1 78.56 265 SER B N 1
ATOM 5699 C CA . SER B 1 265 ? 10.852 35.219 -10.234 1 78.56 265 SER B CA 1
ATOM 5700 C C . SER B 1 265 ? 10.117 35.375 -8.906 1 78.56 265 SER B C 1
ATOM 5702 O O . SER B 1 265 ? 9.438 34.469 -8.445 1 78.56 265 SER B O 1
ATOM 5704 N N . ALA B 1 266 ? 10.203 36.594 -8.422 1 84.81 266 ALA B N 1
ATOM 5705 C CA . ALA B 1 266 ? 9.508 36.875 -7.168 1 84.81 266 ALA B CA 1
ATOM 5706 C C . ALA B 1 266 ? 7.992 36.906 -7.379 1 84.81 266 ALA B C 1
ATOM 5708 O O . ALA B 1 266 ? 7.234 36.344 -6.582 1 84.81 266 ALA B O 1
ATOM 5709 N N . VAL B 1 267 ? 7.586 37.562 -8.406 1 88.56 267 VAL B N 1
ATOM 5710 C CA . VAL B 1 267 ? 6.164 37.656 -8.711 1 88.56 267 VAL B CA 1
ATOM 5711 C C . VAL B 1 267 ? 5.574 36.281 -8.922 1 88.56 267 VAL B C 1
ATOM 5713 O O . VAL B 1 267 ? 4.488 35.969 -8.422 1 88.56 267 VAL B O 1
ATOM 5716 N N . ARG B 1 268 ? 6.277 35.562 -9.617 1 91.12 268 ARG B N 1
ATOM 5717 C CA . ARG B 1 268 ? 5.832 34.188 -9.852 1 91.12 268 ARG B CA 1
ATOM 5718 C C . ARG B 1 268 ? 5.703 33.406 -8.539 1 91.12 268 ARG B C 1
ATOM 5720 O O . ARG B 1 268 ? 4.711 32.719 -8.32 1 91.12 268 ARG B O 1
ATOM 5727 N N . THR B 1 269 ? 6.609 33.594 -7.695 1 93.19 269 THR B N 1
ATOM 5728 C CA . THR B 1 269 ? 6.609 32.875 -6.422 1 93.19 269 THR B CA 1
ATOM 5729 C C . THR B 1 269 ? 5.422 33.312 -5.566 1 93.19 269 THR B C 1
ATOM 5731 O O . THR B 1 269 ? 4.723 32.469 -4.996 1 93.19 269 THR B O 1
ATOM 5734 N N . TYR B 1 270 ? 5.172 34.562 -5.539 1 94.12 270 TYR B N 1
ATOM 5735 C CA . TYR B 1 270 ? 4.062 35.062 -4.734 1 94.12 270 TYR B CA 1
ATOM 5736 C C . TYR B 1 270 ? 2.723 34.688 -5.352 1 94.12 270 TYR B C 1
ATOM 5738 O O . TYR B 1 270 ? 1.76 34.406 -4.633 1 94.12 270 TYR B O 1
ATOM 5746 N N . ALA B 1 271 ? 2.703 34.688 -6.633 1 95.75 271 ALA B N 1
ATOM 5747 C CA . ALA B 1 271 ? 1.487 34.219 -7.293 1 95.75 271 ALA B CA 1
ATOM 5748 C C . ALA B 1 271 ? 1.2 32.781 -6.949 1 95.75 271 ALA B C 1
ATOM 5750 O O . ALA B 1 271 ? 0.059 32.406 -6.648 1 95.75 271 ALA B O 1
ATOM 5751 N N . ILE B 1 272 ? 2.234 31.984 -6.957 1 96.81 272 ILE B N 1
ATOM 5752 C CA . ILE B 1 272 ? 2.111 30.578 -6.609 1 96.81 272 ILE B CA 1
ATOM 5753 C C . ILE B 1 272 ? 1.637 30.438 -5.164 1 96.81 272 ILE B C 1
ATOM 5755 O O . ILE B 1 272 ? 0.781 29.609 -4.859 1 96.81 272 ILE B O 1
ATOM 5759 N N . PHE B 1 273 ? 2.133 31.266 -4.348 1 97.31 273 PHE B N 1
ATOM 5760 C CA . PHE B 1 273 ? 1.752 31.25 -2.939 1 97.31 273 PHE B CA 1
ATOM 5761 C C . PHE B 1 273 ? 0.279 31.609 -2.773 1 97.31 273 PHE B C 1
ATOM 5763 O O . PHE B 1 273 ? -0.449 30.938 -2.047 1 97.31 273 PHE B O 1
ATOM 5770 N N . ILE B 1 274 ? -0.157 32.625 -3.447 1 96.94 274 ILE B N 1
ATOM 5771 C CA . ILE B 1 274 ? -1.529 33.125 -3.342 1 96.94 274 ILE B CA 1
ATOM 5772 C C . ILE B 1 274 ? -2.492 32.062 -3.877 1 96.94 274 ILE B C 1
ATOM 5774 O O . ILE B 1 274 ? -3.51 31.766 -3.244 1 96.94 274 ILE B O 1
ATOM 5778 N N . VAL B 1 275 ? -2.16 31.469 -4.977 1 97.25 275 VAL B N 1
ATOM 5779 C CA . VAL B 1 275 ? -2.996 30.422 -5.555 1 97.25 275 VAL B CA 1
ATOM 5780 C C . VAL B 1 275 ? -3.029 29.203 -4.621 1 97.25 275 VAL B C 1
ATOM 5782 O O . VAL B 1 275 ? -4.07 28.562 -4.465 1 97.25 275 VAL B O 1
ATOM 5785 N N . GLY B 1 276 ? -1.9 28.891 -4.051 1 98.12 276 GLY B N 1
ATOM 5786 C CA . GLY B 1 276 ? -1.855 27.812 -3.08 1 98.12 276 GLY B CA 1
ATOM 5787 C C . GLY B 1 276 ? -2.775 28.047 -1.896 1 98.12 276 GLY B C 1
ATOM 5788 O O . GLY B 1 276 ? -3.525 27.141 -1.507 1 98.12 276 GLY B O 1
ATOM 5789 N N . ILE B 1 277 ? -2.703 29.266 -1.368 1 97.31 277 ILE B N 1
ATOM 5790 C CA . ILE B 1 277 ? -3.564 29.609 -0.243 1 97.31 277 ILE B CA 1
ATOM 5791 C C . ILE B 1 277 ? -5.027 29.516 -0.667 1 97.31 277 ILE B C 1
ATOM 5793 O O . ILE B 1 277 ? -5.875 29.062 0.103 1 97.31 277 ILE B O 1
ATOM 5797 N N . TRP B 1 278 ? -5.277 29.969 -1.864 1 96.75 278 TRP B N 1
ATOM 5798 C CA . TRP B 1 278 ? -6.629 29.891 -2.41 1 96.75 278 TRP B CA 1
ATOM 5799 C C . TRP B 1 278 ? -7.121 28.453 -2.439 1 96.75 278 TRP B C 1
ATOM 5801 O O . TRP B 1 278 ? -8.258 28.172 -2.059 1 96.75 278 TRP B O 1
ATOM 5811 N N . PHE B 1 279 ? -6.32 27.516 -2.801 1 97.56 279 PHE B N 1
ATOM 5812 C CA . PHE B 1 279 ? -6.668 26.094 -2.816 1 97.56 279 PHE B CA 1
ATOM 5813 C C . PHE B 1 279 ? -6.859 25.578 -1.399 1 97.56 279 PHE B C 1
ATOM 5815 O O . PHE B 1 279 ? -7.758 24.766 -1.147 1 97.56 279 PHE B O 1
ATOM 5822 N N . LEU B 1 280 ? -6.043 26.016 -0.487 1 97.44 280 LEU B N 1
ATOM 5823 C CA . LEU B 1 280 ? -6.133 25.562 0.895 1 97.44 280 LEU B CA 1
ATOM 5824 C C . LEU B 1 280 ? -7.449 26 1.528 1 97.44 280 LEU B C 1
ATOM 5826 O O . LEU B 1 280 ? -7.93 25.375 2.473 1 97.44 280 LEU B O 1
ATOM 5830 N N . CYS B 1 281 ? -8.031 27.062 0.995 1 95.75 281 CYS B N 1
ATOM 5831 C CA . CYS B 1 281 ? -9.242 27.656 1.567 1 95.75 281 CYS B CA 1
ATOM 5832 C C . CYS B 1 281 ? -10.492 27.062 0.92 1 95.75 281 CYS B C 1
ATOM 5834 O O . CYS B 1 281 ? -11.594 27.562 1.113 1 95.75 281 CYS B O 1
ATOM 5836 N N . LEU B 1 282 ? -10.305 26 0.167 1 94.94 282 LEU B N 1
ATOM 5837 C CA . LEU B 1 282 ? -11.469 25.312 -0.371 1 94.94 282 LEU B CA 1
ATOM 5838 C C . LEU B 1 282 ? -12.391 24.844 0.751 1 94.94 282 LEU B C 1
ATOM 5840 O O . LEU B 1 282 ? -11.93 24.266 1.736 1 94.94 282 LEU B O 1
ATOM 5844 N N . SER B 1 283 ? -13.68 25.109 0.597 1 91.06 283 SER B N 1
ATOM 5845 C CA . SER B 1 283 ? -14.641 24.828 1.658 1 91.06 283 SER B CA 1
ATOM 5846 C C . SER B 1 283 ? -15.008 23.344 1.698 1 91.06 283 SER B C 1
ATOM 5848 O O . SER B 1 283 ? -14.609 22.578 0.819 1 91.06 283 SER B O 1
ATOM 5850 N N . ASP B 1 284 ? -15.711 22.938 2.752 1 86.94 284 ASP B N 1
ATOM 5851 C CA . ASP B 1 284 ? -16.078 21.547 2.994 1 86.94 284 ASP B CA 1
ATOM 5852 C C . ASP B 1 284 ? -17.578 21.328 2.744 1 86.94 284 ASP B C 1
ATOM 5854 O O . ASP B 1 284 ? -18.266 20.703 3.561 1 86.94 284 ASP B O 1
ATOM 5858 N N . ASP B 1 285 ? -18.109 21.859 1.694 1 84.19 285 ASP B N 1
ATOM 5859 C CA . ASP B 1 285 ? -19.531 21.875 1.414 1 84.19 285 ASP B CA 1
ATOM 5860 C C . ASP B 1 285 ? -20 20.547 0.839 1 84.19 285 ASP B C 1
ATOM 5862 O O . ASP B 1 285 ? -21.203 20.297 0.716 1 84.19 285 ASP B O 1
ATOM 5866 N N . GLY B 1 286 ? -19.156 19.703 0.446 1 88.19 286 GLY B N 1
ATOM 5867 C CA . GLY B 1 286 ? -19.547 18.453 -0.196 1 88.19 286 GLY B CA 1
ATOM 5868 C C . GLY B 1 286 ? -19.469 18.516 -1.71 1 88.19 286 GLY B C 1
ATOM 5869 O O . GLY B 1 286 ? -19.656 17.5 -2.387 1 88.19 286 GLY B O 1
ATOM 5870 N N . ALA B 1 287 ? -19.406 19.734 -2.191 1 90.94 287 ALA B N 1
ATOM 5871 C CA . ALA B 1 287 ? -19.234 19.984 -3.621 1 90.94 287 ALA B CA 1
ATOM 5872 C C . ALA B 1 287 ? -18.375 21.219 -3.869 1 90.94 287 ALA B C 1
ATOM 5874 O O . ALA B 1 287 ? -18.156 22.016 -2.959 1 90.94 287 ALA B O 1
ATOM 5875 N N . LEU B 1 288 ? -17.875 21.328 -5.055 1 93.56 288 LEU B N 1
ATOM 5876 C CA . LEU B 1 288 ? -17.062 22.484 -5.395 1 93.56 288 LEU B CA 1
ATOM 5877 C C . LEU B 1 288 ? -17.922 23.75 -5.441 1 93.56 288 LEU B C 1
ATOM 5879 O O . LEU B 1 288 ? -18.859 23.844 -6.227 1 93.56 288 LEU B O 1
ATOM 5883 N N . PRO B 1 289 ? -17.656 24.734 -4.59 1 93.44 289 PRO B N 1
ATOM 5884 C CA . PRO B 1 289 ? -18.422 25.984 -4.594 1 93.44 289 PRO B CA 1
ATOM 5885 C C . PRO B 1 289 ? -18.109 26.859 -5.812 1 93.44 289 PRO B C 1
ATOM 5887 O O . PRO B 1 289 ? -17.188 26.562 -6.57 1 93.44 289 PRO B O 1
ATOM 5890 N N . PRO B 1 290 ? -18.953 27.906 -5.938 1 91.5 290 PRO B N 1
ATOM 5891 C CA . PRO B 1 290 ? -18.656 28.812 -7.047 1 91.5 290 PRO B CA 1
ATOM 5892 C C . PRO B 1 290 ? -17.234 29.375 -6.988 1 91.5 290 PRO B C 1
ATOM 5894 O O . PRO B 1 290 ? -16.75 29.719 -5.906 1 91.5 290 PRO B O 1
ATOM 5897 N N . GLY B 1 291 ? -16.516 29.453 -8 1 90.5 291 GLY B N 1
ATOM 5898 C CA . GLY B 1 291 ? -15.125 29.875 -8.094 1 90.5 291 GLY B CA 1
ATOM 5899 C C . GLY B 1 291 ? -14.156 28.719 -8.266 1 90.5 291 GLY B C 1
ATOM 5900 O O . GLY B 1 291 ? -13.039 28.922 -8.75 1 90.5 291 GLY B O 1
ATOM 5901 N N . TYR B 1 292 ? -14.617 27.516 -7.715 1 94.75 292 TYR B N 1
ATOM 5902 C CA . TYR B 1 292 ? -13.758 26.344 -7.809 1 94.75 292 TYR B CA 1
ATOM 5903 C C . TYR B 1 292 ? -14.305 25.344 -8.82 1 94.75 292 TYR B C 1
ATOM 5905 O O . TYR B 1 292 ? -13.688 24.312 -9.078 1 94.75 292 TYR B O 1
ATOM 5913 N N . GLN B 1 293 ? -15.383 25.547 -9.43 1 94.56 293 GLN B N 1
ATOM 5914 C CA . GLN B 1 293 ? -16.109 24.594 -10.258 1 94.56 293 GLN B CA 1
ATOM 5915 C C . GLN B 1 293 ? -15.297 24.219 -11.5 1 94.56 293 GLN B C 1
ATOM 5917 O O . GLN B 1 293 ? -15.445 23.109 -12.031 1 94.56 293 GLN B O 1
ATOM 5922 N N . PHE B 1 294 ? -14.469 25.141 -11.945 1 93.81 294 PHE B N 1
ATOM 5923 C CA . PHE B 1 294 ? -13.664 24.844 -13.125 1 93.81 294 PHE B CA 1
ATOM 5924 C C . PHE B 1 294 ? -12.719 23.672 -12.859 1 93.81 294 PHE B C 1
ATOM 5926 O O . PHE B 1 294 ? -12.234 23.031 -13.789 1 93.81 294 PHE B O 1
ATOM 5933 N N . LEU B 1 295 ? -12.469 23.344 -11.617 1 94.81 295 LEU B N 1
ATOM 5934 C CA . LEU B 1 295 ? -11.57 22.266 -11.242 1 94.81 295 LEU B CA 1
ATOM 5935 C C . LEU B 1 295 ? -12.18 20.906 -11.586 1 94.81 295 LEU B C 1
ATOM 5937 O O . LEU B 1 295 ? -11.469 19.891 -11.617 1 94.81 295 LEU B O 1
ATOM 5941 N N . GLN B 1 296 ? -13.422 20.859 -11.883 1 93.12 296 GLN B N 1
ATOM 5942 C CA . GLN B 1 296 ? -14.117 19.609 -12.211 1 93.12 296 GLN B CA 1
ATOM 5943 C C . GLN B 1 296 ? -13.547 18.984 -13.477 1 93.12 296 GLN B C 1
ATOM 5945 O O . GLN B 1 296 ? -13.617 17.766 -13.648 1 93.12 296 GLN B O 1
ATOM 5950 N N . VAL B 1 297 ? -12.969 19.812 -14.281 1 90.94 297 VAL B N 1
ATOM 5951 C CA . VAL B 1 297 ? -12.438 19.344 -15.555 1 90.94 297 VAL B CA 1
ATOM 5952 C C . VAL B 1 297 ? -11.281 18.375 -15.312 1 90.94 297 VAL B C 1
ATOM 5954 O O . VAL B 1 297 ? -11.055 17.453 -16.094 1 90.94 297 VAL B O 1
ATOM 5957 N N . ALA B 1 298 ? -10.609 18.516 -14.211 1 92.06 298 ALA B N 1
ATOM 5958 C CA . ALA B 1 298 ? -9.438 17.703 -13.914 1 92.06 298 ALA B CA 1
ATOM 5959 C C . ALA B 1 298 ? -9.82 16.453 -13.125 1 92.06 298 ALA B C 1
ATOM 5961 O O . ALA B 1 298 ? -8.969 15.609 -12.828 1 92.06 298 ALA B O 1
ATOM 5962 N N . GLU B 1 299 ? -11.078 16.359 -12.812 1 92.38 299 GLU B N 1
ATOM 5963 C CA . GLU B 1 299 ? -11.523 15.195 -12.07 1 92.38 299 GLU B CA 1
ATOM 5964 C C . GLU B 1 299 ? -11.547 13.953 -12.953 1 92.38 299 GLU B C 1
ATOM 5966 O O . GLU B 1 299 ? -12.078 13.984 -14.07 1 92.38 299 GLU B O 1
ATOM 5971 N N . THR B 1 300 ? -10.922 12.961 -12.453 1 91.62 300 THR B N 1
ATOM 5972 C CA . THR B 1 300 ? -10.867 11.727 -13.227 1 91.62 300 THR B CA 1
ATOM 5973 C C . THR B 1 300 ? -11.977 10.766 -12.797 1 91.62 300 THR B C 1
ATOM 5975 O O . THR B 1 300 ? -12.602 10.961 -11.75 1 91.62 300 THR B O 1
ATOM 5978 N N . SER B 1 301 ? -12.266 9.742 -13.594 1 89.25 301 SER B N 1
ATOM 5979 C CA . SER B 1 301 ? -13.297 8.758 -13.297 1 89.25 301 SER B CA 1
ATOM 5980 C C . SER B 1 301 ? -12.938 7.938 -12.062 1 89.25 301 SER B C 1
ATOM 5982 O O . SER B 1 301 ? -13.812 7.375 -11.406 1 89.25 301 SER B O 1
ATOM 5984 N N . ARG B 1 302 ? -11.734 7.969 -11.719 1 91.25 302 ARG B N 1
ATOM 5985 C CA . ARG B 1 302 ? -11.281 7.133 -10.609 1 91.25 302 ARG B CA 1
ATOM 5986 C C . ARG B 1 302 ? -11.57 7.801 -9.266 1 91.25 302 ARG B C 1
ATOM 5988 O O . ARG B 1 302 ? -11.516 7.152 -8.219 1 91.25 302 ARG B O 1
ATOM 5995 N N . TRP B 1 303 ? -11.852 9.055 -9.305 1 92.88 303 TRP B N 1
ATOM 5996 C CA . TRP B 1 303 ? -12.227 9.734 -8.062 1 92.88 303 TRP B CA 1
ATOM 5997 C C . TRP B 1 303 ? -13.641 9.367 -7.645 1 92.88 303 TRP B C 1
ATOM 5999 O O . TRP B 1 303 ? -14.016 9.539 -6.484 1 92.88 303 TRP B O 1
ATOM 6009 N N . ASP B 1 304 ? -14.453 8.828 -8.547 1 86.62 304 ASP B N 1
ATOM 6010 C CA . ASP B 1 304 ? -15.781 8.242 -8.352 1 86.62 304 ASP B CA 1
ATOM 6011 C C . ASP B 1 304 ? -16.719 9.242 -7.684 1 86.62 304 ASP B C 1
ATOM 6013 O O . ASP B 1 304 ? -17.484 8.875 -6.777 1 86.62 304 ASP B O 1
ATOM 6017 N N . GLY B 1 305 ? -16.516 10.477 -7.98 1 87.12 305 GLY B N 1
ATOM 6018 C CA . GLY B 1 305 ? -17.406 11.484 -7.414 1 87.12 305 GLY B CA 1
ATOM 6019 C C . GLY B 1 305 ? -17.328 11.57 -5.902 1 87.12 305 GLY B C 1
ATOM 6020 O O . GLY B 1 305 ? -18.203 12.133 -5.258 1 87.12 305 GLY B O 1
ATOM 6021 N N . ASN B 1 306 ? -16.359 11.008 -5.324 1 92.56 306 ASN B N 1
ATOM 6022 C CA . ASN B 1 306 ? -16.156 11.047 -3.881 1 92.56 306 ASN B CA 1
ATOM 6023 C C . ASN B 1 306 ? -15.633 12.398 -3.426 1 92.56 306 ASN B C 1
ATOM 6025 O O . ASN B 1 306 ? -14.477 12.75 -3.703 1 92.56 306 ASN B O 1
ATOM 6029 N N . TRP B 1 307 ? -16.422 13.117 -2.707 1 93.56 307 TRP B N 1
ATOM 6030 C CA . TRP B 1 307 ? -16.062 14.461 -2.281 1 93.56 307 TRP B CA 1
ATOM 6031 C C . TRP B 1 307 ? -14.789 14.445 -1.438 1 93.56 307 TRP B C 1
ATOM 6033 O O . TRP B 1 307 ? -13.961 15.359 -1.533 1 93.56 307 TRP B O 1
ATOM 6043 N N . GLY B 1 308 ? -14.656 13.445 -0.537 1 93.44 308 GLY B N 1
ATOM 6044 C CA . GLY B 1 308 ? -13.461 13.352 0.283 1 93.44 308 GLY B CA 1
ATOM 6045 C C . GLY B 1 308 ? -12.18 13.336 -0.53 1 93.44 308 GLY B C 1
ATOM 6046 O O . GLY B 1 308 ? -11.188 13.961 -0.148 1 93.44 308 GLY B O 1
ATOM 6047 N N . ILE B 1 309 ? -12.242 12.688 -1.625 1 95.62 309 ILE B N 1
ATOM 6048 C CA . ILE B 1 309 ? -11.078 12.602 -2.496 1 95.62 309 ILE B CA 1
ATOM 6049 C C . ILE B 1 309 ? -10.883 13.922 -3.236 1 95.62 309 ILE B C 1
ATOM 6051 O O . ILE B 1 309 ? -9.766 14.445 -3.305 1 95.62 309 ILE B O 1
ATOM 6055 N N . VAL B 1 310 ? -11.945 14.477 -3.801 1 96.12 310 VAL B N 1
ATOM 6056 C CA . VAL B 1 310 ? -11.883 15.727 -4.547 1 96.12 310 VAL B CA 1
ATOM 6057 C C . VAL B 1 310 ? -11.344 16.844 -3.65 1 96.12 310 VAL B C 1
ATOM 6059 O O . VAL B 1 310 ? -10.398 17.547 -4.02 1 96.12 310 VAL B O 1
ATOM 6062 N N . ASP B 1 311 ? -11.906 16.938 -2.498 1 95.88 311 ASP B N 1
ATOM 6063 C CA . ASP B 1 311 ? -11.547 17.953 -1.526 1 95.88 311 ASP B CA 1
ATOM 6064 C C . ASP B 1 311 ? -10.078 17.859 -1.136 1 95.88 311 ASP B C 1
ATOM 6066 O O . ASP B 1 311 ? -9.32 18.828 -1.291 1 95.88 311 ASP B O 1
ATOM 6070 N N . LYS B 1 312 ? -9.641 16.688 -0.749 1 97.12 312 LYS B N 1
ATOM 6071 C CA . LYS B 1 312 ? -8.281 16.5 -0.256 1 97.12 312 LYS B CA 1
ATOM 6072 C C . LYS B 1 312 ? -7.266 16.609 -1.391 1 97.12 312 LYS B C 1
ATOM 6074 O O . LYS B 1 312 ? -6.141 17.062 -1.186 1 97.12 312 LYS B O 1
ATOM 6079 N N . THR B 1 313 ? -7.605 16.188 -2.555 1 97.81 313 THR B N 1
ATOM 6080 C CA . THR B 1 313 ? -6.688 16.25 -3.684 1 97.81 313 THR B CA 1
ATOM 6081 C C . THR B 1 313 ? -6.348 17.703 -4.02 1 97.81 313 THR B C 1
ATOM 6083 O O . THR B 1 313 ? -5.176 18.047 -4.18 1 97.81 313 THR B O 1
ATOM 6086 N N . TRP B 1 314 ? -7.32 18.516 -4.121 1 97.62 314 TRP B N 1
ATOM 6087 C CA . TRP B 1 314 ? -7.066 19.906 -4.473 1 97.62 314 TRP B CA 1
ATOM 6088 C C . TRP B 1 314 ? -6.379 20.641 -3.324 1 97.62 314 TRP B C 1
ATOM 6090 O O . TRP B 1 314 ? -5.559 21.531 -3.553 1 97.62 314 TRP B O 1
ATOM 6100 N N . LYS B 1 315 ? -6.691 20.297 -2.119 1 98.19 315 LYS B N 1
ATOM 6101 C CA . LYS B 1 315 ? -5.965 20.844 -0.976 1 98.19 315 LYS B CA 1
ATOM 6102 C C . LYS B 1 315 ? -4.504 20.406 -0.989 1 98.19 315 LYS B C 1
ATOM 6104 O O . LYS B 1 315 ? -3.625 21.156 -0.554 1 98.19 315 LYS B O 1
ATOM 6109 N N . THR B 1 316 ? -4.281 19.203 -1.479 1 98.62 316 THR B N 1
ATOM 6110 C CA . THR B 1 316 ? -2.904 18.75 -1.64 1 98.62 316 THR B CA 1
ATOM 6111 C C . THR B 1 316 ? -2.174 19.578 -2.684 1 98.62 316 THR B C 1
ATOM 6113 O O . THR B 1 316 ? -1.031 20 -2.469 1 98.62 316 THR B O 1
ATOM 6116 N N . VAL B 1 317 ? -2.822 19.844 -3.795 1 98.19 317 VAL B N 1
ATOM 6117 C CA . VAL B 1 317 ? -2.236 20.703 -4.816 1 98.19 317 VAL B CA 1
ATOM 6118 C C . VAL B 1 317 ? -1.892 22.062 -4.207 1 98.19 317 VAL B C 1
ATOM 6120 O O . VAL B 1 317 ? -0.799 22.594 -4.43 1 98.19 317 VAL B O 1
ATOM 6123 N N . GLY B 1 318 ? -2.854 22.594 -3.459 1 98.5 318 GLY B N 1
ATOM 6124 C CA . GLY B 1 318 ? -2.584 23.844 -2.766 1 98.5 318 GLY B CA 1
ATOM 6125 C C . GLY B 1 318 ? -1.394 23.766 -1.829 1 98.5 318 GLY B C 1
ATOM 6126 O O . GLY B 1 318 ? -0.574 24.688 -1.778 1 98.5 318 GLY B O 1
ATOM 6127 N N . SER B 1 319 ? -1.312 22.703 -1.082 1 98.69 319 SER B N 1
ATOM 6128 C CA . SER B 1 319 ? -0.21 22.5 -0.149 1 98.69 319 SER B CA 1
ATOM 6129 C C . SER B 1 319 ? 1.131 22.453 -0.875 1 98.69 319 SER B C 1
ATOM 6131 O O . SER B 1 319 ? 2.113 23.031 -0.4 1 98.69 319 SER B O 1
ATOM 6133 N N . VAL B 1 320 ? 1.189 21.781 -1.99 1 98.44 320 VAL B N 1
ATOM 6134 C CA . VAL B 1 320 ? 2.408 21.688 -2.789 1 98.44 320 VAL B CA 1
ATOM 6135 C C . VAL B 1 320 ? 2.832 23.094 -3.242 1 98.44 320 VAL B C 1
ATOM 6137 O O . VAL B 1 320 ? 4.012 23.438 -3.164 1 98.44 320 VAL B O 1
ATOM 6140 N N . LEU B 1 321 ? 1.891 23.859 -3.717 1 98.06 321 LEU B N 1
ATOM 6141 C CA . LEU B 1 321 ? 2.182 25.219 -4.188 1 98.06 321 LEU B CA 1
ATOM 6142 C C . LEU B 1 321 ? 2.689 26.094 -3.049 1 98.06 321 LEU B C 1
ATOM 6144 O O . LEU B 1 321 ? 3.676 26.812 -3.207 1 98.06 321 LEU B O 1
ATOM 6148 N N . VAL B 1 322 ? 2.074 25.984 -1.915 1 97.81 322 VAL B N 1
ATOM 6149 C CA . VAL B 1 322 ? 2.449 26.797 -0.764 1 97.81 322 VAL B CA 1
ATOM 6150 C C . VAL B 1 322 ? 3.861 26.438 -0.312 1 97.81 322 VAL B C 1
ATOM 6152 O O . VAL B 1 322 ? 4.707 27.312 -0.127 1 97.81 322 VAL B O 1
ATOM 6155 N N . VAL B 1 323 ? 4.133 25.172 -0.135 1 97.75 323 VAL B N 1
ATOM 6156 C CA . VAL B 1 323 ? 5.449 24.734 0.318 1 97.75 323 VAL B CA 1
ATOM 6157 C C . VAL B 1 323 ? 6.504 25.094 -0.726 1 97.75 323 VAL B C 1
ATOM 6159 O O . VAL B 1 323 ? 7.609 25.516 -0.378 1 97.75 323 VAL B O 1
ATOM 6162 N N . SER B 1 324 ? 6.156 24.938 -2.006 1 96.75 324 SER B N 1
ATOM 6163 C CA . SER B 1 324 ? 7.078 25.297 -3.08 1 96.75 324 SER B CA 1
ATOM 6164 C C . SER B 1 324 ? 7.445 26.766 -3.025 1 96.75 324 SER B C 1
ATOM 6166 O O . SER B 1 324 ? 8.617 27.125 -3.162 1 96.75 324 SER B O 1
ATOM 6168 N N . ALA B 1 325 ? 6.484 27.625 -2.83 1 96.19 325 ALA B N 1
ATOM 6169 C CA . ALA B 1 325 ? 6.715 29.062 -2.762 1 96.19 325 ALA B CA 1
ATOM 6170 C C . ALA B 1 325 ? 7.547 29.422 -1.535 1 96.19 325 ALA B C 1
ATOM 6172 O O . ALA B 1 325 ? 8.5 30.203 -1.634 1 96.19 325 ALA B O 1
ATOM 6173 N N . ILE B 1 326 ? 7.223 28.875 -0.415 1 95.75 326 ILE B N 1
ATOM 6174 C CA . ILE B 1 326 ? 7.926 29.188 0.827 1 95.75 326 ILE B CA 1
ATOM 6175 C C . ILE B 1 326 ? 9.383 28.734 0.719 1 95.75 326 ILE B C 1
ATOM 6177 O O . ILE B 1 326 ? 10.289 29.438 1.173 1 95.75 326 ILE B O 1
ATOM 6181 N N . SER B 1 327 ? 9.586 27.578 0.123 1 92 327 SER B N 1
ATOM 6182 C CA . SER B 1 327 ? 10.93 27.031 0.002 1 92 327 SER B CA 1
ATOM 6183 C C . SER B 1 327 ? 11.812 27.922 -0.879 1 92 327 SER B C 1
ATOM 6185 O O . SER B 1 327 ? 13.039 27.891 -0.768 1 92 327 SER B O 1
ATOM 6187 N N . SER B 1 328 ? 11.25 28.812 -1.722 1 89.12 328 SER B N 1
ATOM 6188 C CA . SER B 1 328 ? 12.016 29.531 -2.73 1 89.12 328 SER B CA 1
ATOM 6189 C C . SER B 1 328 ? 12.289 30.969 -2.291 1 89.12 328 SER B C 1
ATOM 6191 O O . SER B 1 328 ? 13.031 31.688 -2.955 1 89.12 328 SER B O 1
ATOM 6193 N N . THR B 1 329 ? 11.641 31.453 -1.18 1 88.25 329 THR B N 1
ATOM 6194 C CA . THR B 1 329 ? 11.812 32.844 -0.843 1 88.25 329 THR B CA 1
ATOM 6195 C C . THR B 1 329 ? 12 33.031 0.66 1 88.25 329 THR B C 1
ATOM 6197 O O . THR B 1 329 ? 11.234 32.5 1.457 1 88.25 329 THR B O 1
ATOM 6200 N N . GLU B 1 330 ? 12.859 33.812 1.016 1 89.81 330 GLU B N 1
ATOM 6201 C CA . GLU B 1 330 ? 13.188 34.094 2.416 1 89.81 330 GLU B CA 1
ATOM 6202 C C . GLU B 1 330 ? 12.094 34.906 3.092 1 89.81 330 GLU B C 1
ATOM 6204 O O . GLU B 1 330 ? 11.844 34.75 4.289 1 89.81 330 GLU B O 1
ATOM 6209 N N . LEU B 1 331 ? 11.516 35.719 2.334 1 91.25 331 LEU B N 1
ATOM 6210 C CA . LEU B 1 331 ? 10.477 36.594 2.896 1 91.25 331 LEU B CA 1
ATOM 6211 C C . LEU B 1 331 ? 9.328 35.75 3.457 1 91.25 331 LEU B C 1
ATOM 6213 O O . LEU B 1 331 ? 8.766 36.094 4.5 1 91.25 331 LEU B O 1
ATOM 6217 N N . LEU B 1 332 ? 8.977 34.719 2.787 1 93.75 332 LEU B N 1
ATOM 6218 C CA . LEU B 1 332 ? 7.891 33.844 3.242 1 93.75 332 LEU B CA 1
ATOM 6219 C C . LEU B 1 332 ? 8.344 32.969 4.383 1 93.75 332 LEU B C 1
ATOM 6221 O O . LEU B 1 332 ? 7.523 32.469 5.168 1 93.75 332 LEU B O 1
ATOM 6225 N N . GLN B 1 333 ? 9.586 32.75 4.543 1 94.25 333 GLN B N 1
ATOM 6226 C CA . GLN B 1 333 ? 10.133 31.891 5.586 1 94.25 333 GLN B CA 1
ATOM 6227 C C . GLN B 1 333 ? 10.305 32.656 6.895 1 94.25 333 GLN B C 1
ATOM 6229 O O . GLN B 1 333 ? 10.25 32.062 7.977 1 94.25 333 GLN B O 1
ATOM 6234 N N . TYR B 1 334 ? 10.422 33.875 6.82 1 94.25 334 TYR B N 1
ATOM 6235 C CA . TYR B 1 334 ? 10.797 34.719 7.949 1 94.25 334 TYR B CA 1
ATOM 6236 C C . TYR B 1 334 ? 9.812 34.562 9.094 1 94.25 334 TYR B C 1
ATOM 6238 O O . TYR B 1 334 ? 10.203 34.25 10.227 1 94.25 334 TYR B O 1
ATOM 6246 N N . PRO B 1 335 ? 8.508 34.688 8.828 1 94.75 335 PRO B N 1
ATOM 6247 C CA . PRO B 1 335 ? 7.566 34.531 9.938 1 94.75 335 PRO B CA 1
ATOM 6248 C C . PRO B 1 335 ? 7.59 33.156 10.531 1 94.75 335 PRO B C 1
ATOM 6250 O O . PRO B 1 335 ? 7.293 32.969 11.719 1 94.75 335 PRO B O 1
ATOM 6253 N N . LEU B 1 336 ? 7.918 32.156 9.805 1 96.38 336 LEU B N 1
ATOM 6254 C CA . LEU B 1 336 ? 7.926 30.766 10.242 1 96.38 336 LEU B CA 1
ATOM 6255 C C . LEU B 1 336 ? 9.117 30.484 11.141 1 96.38 336 LEU B C 1
ATOM 6257 O O . LEU B 1 336 ? 9.141 29.469 11.852 1 96.38 336 LEU B O 1
ATOM 6261 N N . ASN B 1 337 ? 10.078 31.406 11.156 1 95.31 337 ASN B N 1
ATOM 6262 C CA . ASN B 1 337 ? 11.305 31.25 11.938 1 95.31 337 ASN B CA 1
ATOM 6263 C C . ASN B 1 337 ? 11.227 31.969 13.273 1 95.31 337 ASN B C 1
ATOM 6265 O O . ASN B 1 337 ? 12.148 31.891 14.086 1 95.31 337 ASN B O 1
ATOM 6269 N N . SER B 1 338 ? 10.148 32.625 13.539 1 96.25 338 SER B N 1
ATOM 6270 C CA . SER B 1 338 ? 9.984 33.312 14.805 1 96.25 338 SER B CA 1
ATOM 6271 C C . SER B 1 338 ? 9.945 32.344 15.977 1 96.25 338 SER B C 1
ATOM 6273 O O . SER B 1 338 ? 9.602 31.172 15.805 1 96.25 338 SER B O 1
ATOM 6275 N N . LYS B 1 339 ? 10.211 32.781 17.172 1 96.62 339 LYS B N 1
ATOM 6276 C CA . LYS B 1 339 ? 10.359 31.938 18.344 1 96.62 339 LYS B CA 1
ATOM 6277 C C . LYS B 1 339 ? 9.039 31.266 18.703 1 96.62 339 LYS B C 1
ATOM 6279 O O . LYS B 1 339 ? 8.984 30.062 18.922 1 96.62 339 LYS B O 1
ATOM 6284 N N . PRO B 1 340 ? 7.945 32 18.797 1 96.12 340 PRO B N 1
ATOM 6285 C CA . PRO B 1 340 ? 6.684 31.344 19.141 1 96.12 340 PRO B CA 1
ATOM 6286 C C . PRO B 1 340 ? 6.281 30.281 18.125 1 96.12 340 PRO B C 1
ATOM 6288 O O . PRO B 1 340 ? 5.766 29.219 18.5 1 96.12 340 PRO B O 1
ATOM 6291 N N . VAL B 1 341 ? 6.5 30.547 16.859 1 97.25 341 VAL B N 1
ATOM 6292 C CA . VAL B 1 341 ? 6.129 29.594 15.812 1 97.25 341 VAL B CA 1
ATOM 6293 C C . VAL B 1 341 ? 7.043 28.375 15.867 1 97.25 341 VAL B C 1
ATOM 6295 O O . VAL B 1 341 ? 6.594 27.25 15.672 1 97.25 341 VAL B O 1
ATOM 6298 N N . GLN B 1 342 ? 8.281 28.578 16.094 1 97.12 342 GLN B N 1
ATOM 6299 C CA . GLN B 1 342 ? 9.227 27.469 16.234 1 97.12 342 GLN B CA 1
ATOM 6300 C C . GLN B 1 342 ? 8.891 26.625 17.453 1 97.12 342 GLN B C 1
ATOM 6302 O O . GLN B 1 342 ? 9.094 25.406 17.438 1 97.12 342 GLN B O 1
ATOM 6307 N N . TYR B 1 343 ? 8.453 27.312 18.516 1 97.19 343 TYR B N 1
ATOM 6308 C CA . TYR B 1 343 ? 7.996 26.562 19.672 1 97.19 343 TYR B CA 1
ATOM 6309 C C . TYR B 1 343 ? 6.824 25.656 19.297 1 97.19 343 TYR B C 1
ATOM 6311 O O . TYR B 1 343 ? 6.793 24.5 19.688 1 97.19 343 TYR B O 1
ATOM 6319 N N . LEU B 1 344 ? 5.895 26.188 18.531 1 97.5 344 LEU B N 1
ATOM 6320 C CA . LEU B 1 344 ? 4.777 25.391 18.047 1 97.5 344 LEU B CA 1
ATOM 6321 C C . LEU B 1 344 ? 5.277 24.219 17.203 1 97.5 344 LEU B C 1
ATOM 6323 O O . LEU B 1 344 ? 4.707 23.125 17.25 1 97.5 344 LEU B O 1
ATOM 6327 N N . GLY B 1 345 ? 6.297 24.5 16.422 1 97.44 345 GLY B N 1
ATOM 6328 C CA . GLY B 1 345 ? 6.902 23.438 15.625 1 97.44 345 GLY B CA 1
ATOM 6329 C C . GLY B 1 345 ? 7.465 22.312 16.469 1 97.44 345 GLY B C 1
ATOM 6330 O O . GLY B 1 345 ? 7.297 21.141 16.125 1 97.44 345 GLY B O 1
ATOM 6331 N N . ARG B 1 346 ? 8.039 22.641 17.531 1 96.44 346 ARG B N 1
ATOM 6332 C CA . ARG B 1 346 ? 8.656 21.672 18.406 1 96.44 346 ARG B CA 1
ATOM 6333 C C . ARG B 1 346 ? 7.605 20.766 19.047 1 96.44 346 ARG B C 1
ATOM 6335 O O . ARG B 1 346 ? 7.824 19.562 19.203 1 96.44 346 ARG B O 1
ATOM 6342 N N . ILE B 1 347 ? 6.457 21.297 19.328 1 97.94 347 ILE B N 1
ATOM 6343 C CA . ILE B 1 347 ? 5.453 20.516 20.047 1 97.94 347 ILE B CA 1
ATOM 6344 C C . ILE B 1 347 ? 4.332 20.125 19.094 1 97.94 347 ILE B C 1
ATOM 6346 O O . ILE B 1 347 ? 3.27 19.672 19.516 1 97.94 347 ILE B O 1
ATOM 6350 N N . SER B 1 348 ? 4.512 20.312 17.781 1 97.69 348 SER B N 1
ATOM 6351 C CA . SER B 1 348 ? 3.441 20.172 16.812 1 97.69 348 SER B CA 1
ATOM 6352 C C . SER B 1 348 ? 2.84 18.781 16.844 1 97.69 348 SER B C 1
ATOM 6354 O O . SER B 1 348 ? 1.616 18.625 16.844 1 97.69 348 SER B O 1
ATOM 6356 N N . PHE B 1 349 ? 3.686 17.719 16.938 1 97.75 349 PHE B N 1
ATOM 6357 C CA . PHE B 1 349 ? 3.191 16.359 16.922 1 97.75 349 PHE B CA 1
ATOM 6358 C C . PHE B 1 349 ? 2.422 16.047 18.188 1 97.75 349 PHE B C 1
ATOM 6360 O O . PHE B 1 349 ? 1.353 15.43 18.141 1 97.75 349 PHE B O 1
ATOM 6367 N N . SER B 1 350 ? 2.885 16.438 19.266 1 98.56 350 SER B N 1
ATOM 6368 C CA . SER B 1 350 ? 2.219 16.234 20.547 1 98.56 350 SER B CA 1
ATOM 6369 C C . SER B 1 350 ? 0.896 17 20.609 1 98.56 350 SER B C 1
ATOM 6371 O O . SER B 1 350 ? -0.101 16.469 21.125 1 98.56 350 SER B O 1
ATOM 6373 N N . LEU B 1 351 ? 0.967 18.25 20.172 1 98.38 351 LEU B N 1
ATOM 6374 C CA . LEU B 1 351 ? -0.263 19.031 20.125 1 98.38 351 LEU B CA 1
ATOM 6375 C C . LEU B 1 351 ? -1.326 18.328 19.281 1 98.38 351 LEU B C 1
ATOM 6377 O O . LEU B 1 351 ? -2.49 18.266 19.688 1 98.38 351 LEU B O 1
ATOM 6381 N N . TYR B 1 352 ? -0.909 17.828 18.203 1 97.5 352 TYR B N 1
ATOM 6382 C CA . TYR B 1 352 ? -1.796 17.078 17.312 1 97.5 352 TYR B CA 1
ATOM 6383 C C . TYR B 1 352 ? -2.375 15.859 18.016 1 97.5 352 TYR B C 1
ATOM 6385 O O . TYR B 1 352 ? -3.553 15.539 17.844 1 97.5 352 TYR B O 1
ATOM 6393 N N . LEU B 1 353 ? -1.631 15.195 18.812 1 97.75 353 LEU B N 1
ATOM 6394 C CA . LEU B 1 353 ? -2.031 13.938 19.422 1 97.75 353 LEU B CA 1
ATOM 6395 C C . LEU B 1 353 ? -2.941 14.172 20.625 1 97.75 353 LEU B C 1
ATOM 6397 O O . LEU B 1 353 ? -3.922 13.453 20.828 1 97.75 353 LEU B O 1
ATOM 6401 N N . VAL B 1 354 ? -2.76 15.18 21.438 1 97.81 354 VAL B N 1
ATOM 6402 C CA . VAL B 1 354 ? -3.383 15.25 22.75 1 97.81 354 VAL B CA 1
ATOM 6403 C C . VAL B 1 354 ? -4.648 16.094 22.688 1 97.81 354 VAL B C 1
ATOM 6405 O O . VAL B 1 354 ? -5.504 16.016 23.562 1 97.81 354 VAL B O 1
ATOM 6408 N N . HIS B 1 355 ? -4.797 16.969 21.688 1 97.38 355 HIS B N 1
ATOM 6409 C CA . HIS B 1 355 ? -5.785 18.031 21.766 1 97.38 355 HIS B CA 1
ATOM 6410 C C . HIS B 1 355 ? -7.199 17.484 21.891 1 97.38 355 HIS B C 1
ATOM 6412 O O . HIS B 1 355 ? -8.016 18.016 22.641 1 97.38 355 HIS B O 1
ATOM 6418 N N . GLN B 1 356 ? -7.449 16.422 21.203 1 94.56 356 GLN B N 1
ATOM 6419 C CA . GLN B 1 356 ? -8.82 15.914 21.25 1 94.56 356 GLN B CA 1
ATOM 6420 C C . GLN B 1 356 ? -9.148 15.336 22.625 1 94.56 356 GLN B C 1
ATOM 6422 O O . GLN B 1 356 ? -10.273 15.484 23.109 1 94.56 356 GLN B O 1
ATOM 6427 N N . THR B 1 357 ? -8.266 14.617 23.156 1 95.69 357 THR B N 1
ATOM 6428 C CA . THR B 1 357 ? -8.469 14.062 24.5 1 95.69 357 THR B CA 1
ATOM 6429 C C . THR B 1 357 ? -8.75 15.18 25.5 1 95.69 357 THR B C 1
ATOM 6431 O O . THR B 1 357 ? -9.648 15.055 26.344 1 95.69 357 THR B O 1
ATOM 6434 N N . ILE B 1 358 ? -8.047 16.266 25.391 1 96.31 358 ILE B N 1
ATOM 6435 C CA . ILE B 1 358 ? -8.227 17.391 26.297 1 96.31 358 ILE B CA 1
ATOM 6436 C C . ILE B 1 358 ? -9.617 18 26.109 1 96.31 358 ILE B C 1
ATOM 6438 O O . ILE B 1 358 ? -10.297 18.344 27.078 1 96.31 358 ILE B O 1
ATOM 6442 N N . TYR B 1 359 ? -10.039 18.109 24.875 1 94.56 359 TYR B N 1
ATOM 6443 C CA . TYR B 1 359 ? -11.359 18.656 24.609 1 94.56 359 TYR B CA 1
ATOM 6444 C C . TYR B 1 359 ? -12.453 17.75 25.172 1 94.56 359 TYR B C 1
ATOM 6446 O O . TYR B 1 359 ? -13.43 18.234 25.75 1 94.56 359 TYR B O 1
ATOM 6454 N N . HIS B 1 360 ? -12.273 16.438 25.031 1 92.5 360 HIS B N 1
ATOM 6455 C CA . HIS B 1 360 ? -13.266 15.5 25.547 1 92.5 360 HIS B CA 1
ATOM 6456 C C . HIS B 1 360 ? -13.328 15.547 27.062 1 92.5 360 HIS B C 1
ATOM 6458 O O . HIS B 1 360 ? -14.383 15.305 27.656 1 92.5 360 HIS B O 1
ATOM 6464 N N . LEU B 1 361 ? -12.297 15.891 27.672 1 93.44 361 LEU B N 1
ATOM 6465 C CA . LEU B 1 361 ? -12.18 15.906 29.125 1 93.44 361 LEU B CA 1
ATOM 6466 C C . LEU B 1 361 ? -12.734 17.203 29.703 1 93.44 361 LEU B C 1
ATOM 6468 O O . LEU B 1 361 ? -13.43 17.188 30.719 1 93.44 361 LEU B O 1
ATOM 6472 N N . LEU B 1 362 ? -12.453 18.344 28.984 1 94.75 362 LEU B N 1
ATOM 6473 C CA . LEU B 1 362 ? -12.562 19.578 29.734 1 94.75 362 LEU B CA 1
ATOM 6474 C C . LEU B 1 362 ? -13.469 20.578 29.016 1 94.75 362 LEU B C 1
ATOM 6476 O O . LEU B 1 362 ? -13.891 21.578 29.594 1 94.75 362 LEU B O 1
ATOM 6480 N N . SER B 1 363 ? -13.766 20.375 27.734 1 92.44 363 SER B N 1
ATOM 6481 C CA . SER B 1 363 ? -14.477 21.391 26.984 1 92.44 363 SER B CA 1
ATOM 6482 C C . SER B 1 363 ? -15.812 21.734 27.641 1 92.44 363 SER B C 1
ATOM 6484 O O . SER B 1 363 ? -16.078 22.906 27.906 1 92.44 363 SER B O 1
ATOM 6486 N N . ASP B 1 364 ? -16.641 20.781 27.984 1 90.06 364 ASP B N 1
ATOM 6487 C CA . ASP B 1 364 ? -17.969 21.016 28.547 1 90.06 364 ASP B CA 1
ATOM 6488 C C . ASP B 1 364 ? -17.875 21.578 29.969 1 90.06 364 ASP B C 1
ATOM 6490 O O . ASP B 1 364 ? -18.516 22.578 30.297 1 90.06 364 ASP B O 1
ATOM 6494 N N . PRO B 1 365 ? -17.109 20.922 30.797 1 92.31 365 PRO B N 1
ATOM 6495 C CA . PRO B 1 365 ? -16.984 21.469 32.156 1 92.31 365 PRO B CA 1
ATOM 6496 C C . PRO B 1 365 ? -16.531 22.922 32.156 1 92.31 365 PRO B C 1
ATOM 6498 O O . PRO B 1 365 ? -17.031 23.734 32.938 1 92.31 365 PRO B O 1
ATOM 6501 N N . VAL B 1 366 ? -15.586 23.25 31.359 1 94.12 366 VAL B N 1
ATOM 6502 C CA . VAL B 1 366 ? -15.062 24.609 31.328 1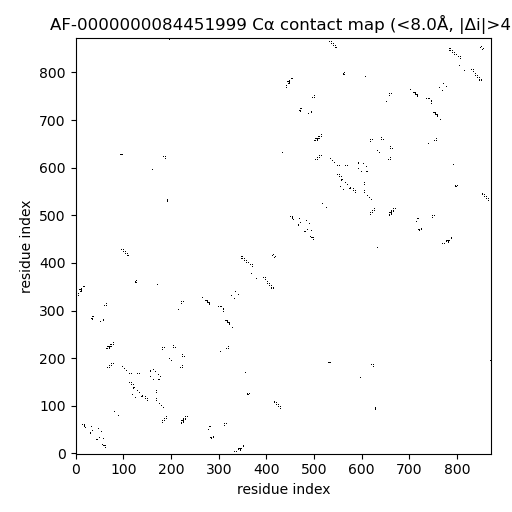 94.12 366 VAL B CA 1
ATOM 6503 C C . VAL B 1 366 ? -16.141 25.578 30.844 1 94.12 366 VAL B C 1
ATOM 6505 O O . VAL B 1 366 ? -16.344 26.641 31.438 1 94.12 366 VAL B O 1
ATOM 6508 N N . LYS B 1 367 ? -16.828 25.266 29.828 1 90.94 367 LYS B N 1
ATOM 6509 C CA . LYS B 1 367 ? -17.891 26.125 29.297 1 90.94 367 LYS B CA 1
ATOM 6510 C C . LYS B 1 367 ? -19.016 26.281 30.312 1 90.94 367 LYS B C 1
ATOM 6512 O O . LYS B 1 367 ? -19.609 27.344 30.422 1 90.94 367 LYS B O 1
ATOM 6517 N N . ASN B 1 368 ? -19.359 25.203 31 1 91.31 368 ASN B N 1
ATOM 6518 C CA . ASN B 1 368 ? -20.391 25.25 32.031 1 91.31 368 ASN B CA 1
ATOM 6519 C C . ASN B 1 368 ? -20.016 26.203 33.156 1 91.31 368 ASN B C 1
ATOM 6521 O O . ASN B 1 368 ? -20.859 26.953 33.656 1 91.31 368 ASN B O 1
ATOM 6525 N N . VAL B 1 369 ? -18.828 26.094 33.562 1 94.12 369 VAL B N 1
ATOM 6526 C CA . VAL B 1 369 ? -18.359 26.953 34.656 1 94.12 369 VAL B C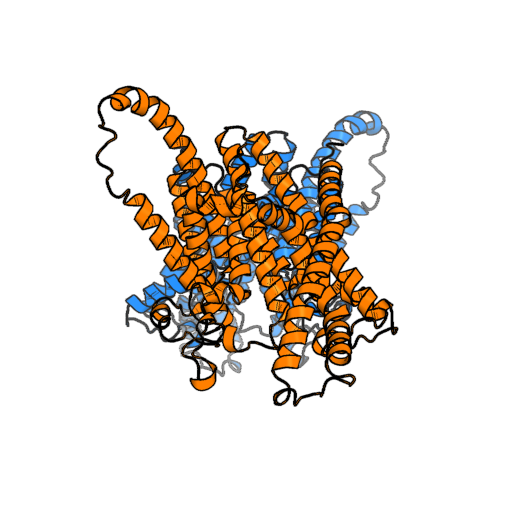A 1
ATOM 6527 C C . VAL B 1 369 ? -18.391 28.406 34.188 1 94.12 369 VAL B C 1
ATOM 6529 O O . VAL B 1 369 ? -18.797 29.297 34.938 1 94.12 369 VAL B O 1
ATOM 6532 N N . LEU B 1 370 ? -17.953 28.656 32.969 1 94 370 LEU B N 1
ATOM 6533 C CA . LEU B 1 370 ? -17.938 30.016 32.438 1 94 370 LEU B CA 1
ATOM 6534 C C . LEU B 1 370 ? -19.359 30.578 32.312 1 94 370 LEU B C 1
ATOM 6536 O O . LEU B 1 370 ? -19.594 31.75 32.562 1 94 370 LEU B O 1
ATOM 6540 N N . TRP B 1 371 ? -20.234 29.75 31.891 1 92 371 TRP B N 1
ATOM 6541 C CA . TRP B 1 371 ? -21.641 30.156 31.781 1 92 371 TRP B CA 1
ATOM 6542 C C . TRP B 1 371 ? -22.203 30.531 33.156 1 92 371 TRP B C 1
ATOM 6544 O O . TRP B 1 371 ? -22.922 31.516 33.281 1 92 371 TRP B O 1
ATOM 6554 N N . PHE B 1 372 ? -21.875 29.719 34.094 1 92.12 372 PHE B N 1
ATOM 6555 C CA . PHE B 1 372 ? -22.312 29.984 35.469 1 92.12 372 PHE B CA 1
ATOM 6556 C C . PHE B 1 372 ? -21.766 31.297 35.969 1 92.12 372 PHE B C 1
ATOM 6558 O O . PHE B 1 372 ? -22.469 32.062 36.625 1 92.12 372 PHE B O 1
ATOM 6565 N N . ILE B 1 373 ? -20.578 31.531 35.719 1 92.5 373 ILE B N 1
ATOM 6566 C CA . ILE B 1 373 ? -19.938 32.781 36.125 1 92.5 373 ILE B CA 1
ATOM 6567 C C . ILE B 1 373 ? -20.641 33.969 35.469 1 92.5 373 ILE B C 1
ATOM 6569 O O . ILE B 1 373 ? -20.844 35 36.094 1 92.5 373 ILE B O 1
ATOM 6573 N N . ALA B 1 374 ? -21.062 33.812 34.25 1 90.44 374 ALA B N 1
ATOM 6574 C CA . ALA B 1 374 ? -21.641 34.906 33.469 1 90.44 374 ALA B CA 1
ATOM 6575 C C . ALA B 1 374 ? -23.094 35.125 33.812 1 90.44 374 ALA B C 1
ATOM 6577 O O . ALA B 1 374 ? -23.578 36.281 33.844 1 90.44 374 ALA B O 1
ATOM 6578 N N . THR B 1 375 ? -23.875 34.062 34.062 1 89.62 375 THR B N 1
ATOM 6579 C CA . THR B 1 375 ? -25.328 34.188 34.188 1 89.62 375 THR B CA 1
ATOM 6580 C C . THR B 1 375 ? -25.812 33.75 35.562 1 89.62 375 THR B C 1
ATOM 6582 O O . THR B 1 375 ? -26.938 34.062 35.969 1 89.62 375 THR B O 1
ATOM 6585 N N . GLY B 1 376 ? -25.047 33.062 36.344 1 87.62 376 GLY B N 1
ATOM 6586 C CA . GLY B 1 376 ? -25.469 32.531 37.625 1 87.62 376 GLY B CA 1
ATOM 6587 C C . GLY B 1 376 ? -26.281 31.25 37.5 1 87.62 376 GLY B C 1
ATOM 6588 O O . GLY B 1 376 ? -26.656 30.656 38.531 1 87.62 376 GLY B O 1
ATOM 6589 N N . GLY B 1 377 ? -26.562 30.828 36.219 1 85.12 377 GLY B N 1
ATOM 6590 C CA . GLY B 1 377 ? -27.344 29.625 36 1 85.12 377 GLY B CA 1
ATOM 6591 C C . GLY B 1 377 ? -26.672 28.625 35.062 1 85.12 377 GLY B C 1
ATOM 6592 O O . GLY B 1 377 ? -25.484 28.75 34.781 1 85.12 377 GLY B O 1
ATOM 6593 N N . SER B 1 378 ? -27.5 27.531 34.844 1 81.06 378 SER B N 1
ATOM 6594 C CA . SER B 1 378 ? -26.984 26.469 33.969 1 81.06 378 SER B CA 1
ATOM 6595 C C . SER B 1 378 ? -27.234 26.781 32.5 1 81.06 378 SER B C 1
ATOM 6597 O O . SER B 1 378 ? -28.156 27.516 32.156 1 81.06 378 SER B O 1
ATOM 6599 N N . GLN B 1 379 ? -26.234 26.391 31.688 1 73.75 379 GLN B N 1
ATOM 6600 C CA . GLN B 1 379 ? -26.312 26.609 30.25 1 73.75 379 GLN B CA 1
ATOM 6601 C C . GLN B 1 379 ? -27.594 26 29.688 1 73.75 379 GLN B C 1
ATOM 6603 O O . GLN B 1 379 ? -27.922 24.844 29.969 1 73.75 379 GLN B O 1
ATOM 6608 N N . PRO B 1 380 ? -28.328 26.906 28.969 1 65.56 380 PRO B N 1
ATOM 6609 C CA . PRO B 1 380 ? -29.547 26.359 28.391 1 65.56 380 PRO B CA 1
ATOM 6610 C C . PRO B 1 380 ? -29.266 25.359 27.266 1 65.56 380 PRO B C 1
ATOM 6612 O O . PRO B 1 380 ? -28.219 25.438 26.609 1 65.56 380 PRO B O 1
ATOM 6615 N N . GLY B 1 381 ? -29.672 24.125 27.375 1 56.44 381 GLY B N 1
ATOM 6616 C CA . GLY B 1 381 ? -29.453 23.109 26.359 1 56.44 381 GLY B CA 1
ATOM 6617 C C . GLY B 1 381 ? -29.391 23.672 24.953 1 56.44 381 GLY B C 1
ATOM 6618 O O . GLY B 1 381 ? -28.406 24.297 24.578 1 56.44 381 GLY B O 1
ATOM 6619 N N . ASP B 1 382 ? -30.312 23.578 24.031 1 52.91 382 ASP B N 1
ATOM 6620 C CA . ASP B 1 382 ? -30.422 23.859 22.609 1 52.91 382 ASP B CA 1
ATOM 6621 C C . ASP B 1 382 ? -30.625 25.344 22.344 1 52.91 382 ASP B C 1
ATOM 6623 O O . ASP B 1 382 ? -30.469 25.828 21.219 1 52.91 382 ASP B O 1
ATOM 6627 N N . ASP B 1 383 ? -31.219 26.188 23.219 1 49.38 383 ASP B N 1
ATOM 6628 C CA . ASP B 1 383 ? -31.797 27.484 22.891 1 49.38 383 ASP B CA 1
ATOM 6629 C C . ASP B 1 383 ? -30.844 28.625 23.234 1 49.38 383 ASP B C 1
ATOM 6631 O O . ASP B 1 383 ? -31.281 29.672 23.688 1 49.38 383 ASP B O 1
ATOM 6635 N N . ALA B 1 384 ? -29.656 28.578 22.984 1 57.47 384 ALA B N 1
ATOM 6636 C CA . ALA B 1 384 ? -28.656 29.609 23.312 1 57.47 384 ALA B CA 1
ATOM 6637 C C . ALA B 1 384 ? -28.891 30.875 22.5 1 57.47 384 ALA B C 1
ATOM 6639 O O . ALA B 1 384 ? -28.156 31.859 22.641 1 57.47 384 ALA B O 1
ATOM 6640 N N . GLY B 1 385 ? -29.781 30.828 21.562 1 57.44 385 GLY B N 1
ATOM 6641 C CA . GLY B 1 385 ? -30.078 31.969 20.703 1 57.44 385 GLY B CA 1
ATOM 6642 C C . GLY B 1 385 ? -30.344 33.25 21.469 1 57.44 385 GLY B C 1
ATOM 6643 O O . GLY B 1 385 ? -30.031 34.344 20.984 1 57.44 385 GLY B O 1
ATOM 6644 N N . GLU B 1 386 ? -30.875 33.156 22.594 1 63.47 386 GLU B N 1
ATOM 6645 C CA . GLU B 1 386 ? -31.266 34.344 23.312 1 63.47 386 GLU B CA 1
ATOM 6646 C C . GLU B 1 386 ? -30.078 34.969 24.062 1 63.47 386 GLU B C 1
ATOM 6648 O O . GLU B 1 386 ? -30.062 36.156 24.375 1 63.47 386 GLU B O 1
ATOM 6653 N N . TYR B 1 387 ? -29.031 34.219 24.141 1 79.62 387 TYR B N 1
ATOM 6654 C CA . TYR B 1 387 ? -27.891 34.719 24.906 1 79.62 387 TYR B CA 1
ATOM 6655 C C . TYR B 1 387 ? -26.625 34.719 24.047 1 79.62 387 TYR B C 1
ATOM 6657 O O . TYR B 1 387 ? -25.625 34.094 24.391 1 79.62 387 TYR B O 1
ATOM 6665 N N . VAL B 1 388 ? -26.578 35.5 23.047 1 80.69 388 VAL B N 1
ATOM 6666 C CA . VAL B 1 388 ? -25.531 35.531 22.047 1 80.69 388 VAL B CA 1
ATOM 6667 C C . VAL B 1 388 ? -24.219 36.031 22.672 1 80.69 388 VAL B C 1
ATOM 6669 O O . VAL B 1 388 ? -23.156 35.469 22.438 1 80.69 388 VAL B O 1
ATOM 6672 N N . ILE B 1 389 ? -24.344 37.031 23.531 1 86.19 389 ILE B N 1
ATOM 6673 C CA . ILE B 1 389 ? -23.156 37.656 24.109 1 86.19 389 ILE B CA 1
ATOM 6674 C C . ILE B 1 389 ? -22.531 36.688 25.125 1 86.19 389 ILE B C 1
ATOM 6676 O O . ILE B 1 389 ? -21.312 36.5 25.141 1 86.19 389 ILE B O 1
ATOM 6680 N N . THR B 1 390 ? -23.359 36.156 25.906 1 87.12 390 THR B N 1
ATOM 6681 C CA . THR B 1 390 ? -22.875 35.219 26.906 1 87.12 390 THR B CA 1
ATOM 6682 C C . THR B 1 390 ? -22.266 34 26.219 1 87.12 390 THR B C 1
ATOM 6684 O O . THR B 1 390 ? -21.234 33.5 26.672 1 87.12 390 THR B O 1
ATOM 6687 N N . SER B 1 391 ? -22.922 33.562 25.203 1 87.25 391 SER B N 1
ATOM 6688 C CA . SER B 1 391 ? -22.406 32.438 24.453 1 87.25 391 SER B CA 1
ATOM 6689 C C . SER B 1 391 ? -21.031 32.75 23.859 1 87.25 391 SER B C 1
ATOM 6691 O O . SER B 1 391 ? -20.125 31.906 23.922 1 87.25 391 SER B O 1
ATOM 6693 N N . ALA B 1 392 ? -20.891 33.875 23.266 1 87.62 392 ALA B N 1
ATOM 6694 C CA . ALA B 1 392 ? -19.609 34.312 22.672 1 87.62 392 ALA B CA 1
ATOM 6695 C C . ALA B 1 392 ? -18.531 34.375 23.734 1 87.62 392 ALA B C 1
ATOM 6697 O O . ALA B 1 392 ? -17.391 33.938 23.5 1 87.62 392 ALA B O 1
ATOM 6698 N N . PHE B 1 393 ? -18.953 34.906 24.844 1 91 393 PHE B N 1
ATOM 6699 C CA . PHE B 1 393 ? -18.016 34.969 25.953 1 91 393 PHE B CA 1
ATOM 6700 C C . PHE B 1 393 ? -17.547 33.562 26.359 1 91 393 PHE B C 1
ATOM 6702 O O . PHE B 1 393 ? -16.344 33.344 26.531 1 91 393 PHE B O 1
ATOM 6709 N N . CYS B 1 394 ? -18.391 32.625 26.5 1 91 394 CYS B N 1
ATOM 6710 C CA . CYS B 1 394 ? -18.047 31.266 26.922 1 91 394 CYS B CA 1
ATOM 6711 C C . CYS B 1 394 ? -17.172 30.578 25.891 1 91 394 CYS B C 1
ATOM 6713 O O . CYS B 1 394 ? -16.219 29.891 26.25 1 91 394 CYS B O 1
ATOM 6715 N N . TRP B 1 395 ? -17.438 30.859 24.672 1 90.56 395 TRP B N 1
ATOM 6716 C CA . TRP B 1 395 ? -16.672 30.203 23.625 1 90.56 395 TRP B CA 1
ATOM 6717 C C . TRP B 1 395 ? -15.281 30.812 23.484 1 90.56 395 TRP B C 1
ATOM 6719 O O . TRP B 1 395 ? -14.289 30.094 23.344 1 90.56 395 TRP B O 1
ATOM 6729 N N . ILE B 1 396 ? -15.109 32.094 23.547 1 92.81 396 ILE B N 1
ATOM 6730 C CA . ILE B 1 396 ? -13.82 32.781 23.406 1 92.81 396 ILE B CA 1
ATOM 6731 C C . ILE B 1 396 ? -12.945 32.5 24.609 1 92.81 396 ILE B C 1
ATOM 6733 O O . ILE B 1 396 ? -11.789 32.094 24.469 1 92.81 396 ILE B O 1
ATOM 6737 N N . MET B 1 397 ? -13.562 32.656 25.812 1 95.25 397 MET B N 1
ATOM 6738 C CA . MET B 1 397 ? -12.797 32.406 27.031 1 95.25 397 MET B CA 1
ATOM 6739 C C . MET B 1 397 ? -12.477 30.922 27.156 1 95.25 397 MET B C 1
ATOM 6741 O O . MET B 1 397 ? -11.398 30.547 27.625 1 95.25 397 MET B O 1
ATOM 6745 N N . GLY B 1 398 ? -13.43 30.109 26.812 1 95.38 398 GLY B N 1
ATOM 6746 C CA . GLY B 1 398 ? -13.156 28.688 26.781 1 95.38 398 GLY B CA 1
ATOM 6747 C C . GLY B 1 398 ? -12.008 28.312 25.859 1 95.38 398 GLY B C 1
ATOM 6748 O O . GLY B 1 398 ? -11.164 27.484 26.219 1 95.38 398 GLY B O 1
ATOM 6749 N N . PHE B 1 399 ? -11.984 28.922 24.688 1 95.06 399 PHE B N 1
ATOM 6750 C CA . PHE B 1 399 ? -10.914 28.672 23.734 1 95.06 399 PHE B CA 1
ATOM 6751 C C . PHE B 1 399 ? -9.562 29.047 24.312 1 95.06 399 PHE B C 1
ATOM 6753 O O . PHE B 1 399 ? -8.586 28.312 24.172 1 95.06 399 PHE B O 1
ATOM 6760 N N . ILE B 1 400 ? -9.484 30.172 24.953 1 96.69 400 ILE B N 1
ATOM 6761 C CA . ILE B 1 400 ? -8.242 30.656 25.531 1 96.69 400 ILE B CA 1
ATOM 6762 C C . ILE B 1 400 ? -7.773 29.688 26.609 1 96.69 400 ILE B C 1
ATOM 6764 O O . ILE B 1 400 ? -6.605 29.297 26.641 1 96.69 400 ILE B O 1
ATOM 6768 N N . ILE B 1 401 ? -8.648 29.266 27.469 1 97.38 401 ILE B N 1
ATOM 6769 C CA . ILE B 1 401 ? -8.312 28.391 28.578 1 97.38 401 ILE B CA 1
ATOM 6770 C C . ILE B 1 401 ? -7.887 27.016 28.047 1 97.38 401 ILE B C 1
ATOM 6772 O O . ILE B 1 401 ? -6.832 26.5 28.422 1 97.38 401 ILE B O 1
ATOM 6776 N N . LEU B 1 402 ? -8.664 26.516 27.156 1 97.31 402 LEU B N 1
ATOM 6777 C CA . LEU B 1 402 ? -8.398 25.172 26.656 1 97.31 402 LEU B CA 1
ATOM 6778 C C . LEU B 1 402 ? -7.168 25.156 25.766 1 97.31 402 LEU B C 1
ATOM 6780 O O . LEU B 1 402 ? -6.426 24.156 25.734 1 97.31 402 LEU B O 1
ATOM 6784 N N . SER B 1 403 ? -6.953 26.188 24.984 1 97.31 403 SER B N 1
ATOM 6785 C CA . SER B 1 403 ? -5.73 26.266 24.203 1 97.31 403 SER B CA 1
ATOM 6786 C C . SER B 1 403 ? -4.496 26.312 25.094 1 97.31 403 SER B C 1
ATOM 6788 O O . SER B 1 403 ? -3.475 25.688 24.766 1 97.31 403 SER B O 1
ATOM 6790 N N . THR B 1 404 ? -4.621 27.047 26.156 1 97.81 404 THR B N 1
ATOM 6791 C CA . THR B 1 404 ? -3.518 27.094 27.109 1 97.81 404 THR B CA 1
ATOM 6792 C C . THR B 1 404 ? -3.25 25.719 27.719 1 97.81 404 THR B C 1
ATOM 6794 O O . THR B 1 404 ? -2.1 25.297 27.797 1 97.81 404 THR B O 1
ATOM 6797 N N . ILE B 1 405 ? -4.285 25.031 28.078 1 98 405 ILE B N 1
ATOM 6798 C CA . ILE B 1 405 ? -4.148 23.688 28.641 1 98 405 ILE B CA 1
ATOM 6799 C C . ILE B 1 405 ? -3.564 22.75 27.609 1 98 405 ILE B C 1
ATOM 6801 O O . ILE B 1 405 ? -2.689 21.938 27.922 1 98 405 ILE B O 1
ATOM 6805 N N . ASN B 1 406 ? -4 22.875 26.391 1 98.19 406 ASN B N 1
ATOM 6806 C CA . ASN B 1 406 ? -3.49 22.047 25.312 1 98.19 406 ASN B CA 1
ATOM 6807 C C . ASN B 1 406 ? -2.004 22.281 25.062 1 98.19 406 ASN B C 1
ATOM 6809 O O . ASN B 1 406 ? -1.246 21.344 24.844 1 98.19 406 ASN B O 1
ATOM 6813 N N . LEU B 1 407 ? -1.587 23.547 25.047 1 98 407 LEU B N 1
ATOM 6814 C CA . LEU B 1 407 ? -0.182 23.875 24.844 1 98 407 LEU B CA 1
ATOM 6815 C C . LEU B 1 407 ? 0.686 23.297 25.953 1 98 407 LEU B C 1
ATOM 6817 O O . LEU B 1 407 ? 1.757 22.75 25.688 1 98 407 LEU B O 1
ATOM 6821 N N . TYR B 1 408 ? 0.187 23.344 27.172 1 98.12 408 TYR B N 1
ATOM 6822 C CA . TYR B 1 408 ? 0.929 22.781 28.297 1 98.12 408 TYR B CA 1
ATOM 6823 C C . TYR B 1 408 ? 0.963 21.266 28.219 1 98.12 408 TYR B C 1
ATOM 6825 O O . TYR B 1 408 ? 2.012 20.641 28.422 1 98.12 408 TYR B O 1
ATOM 6833 N N . ALA B 1 409 ? -0.171 20.688 27.953 1 98.38 409 ALA B N 1
ATOM 6834 C CA . ALA B 1 409 ? -0.232 19.234 27.812 1 98.38 409 ALA B CA 1
ATOM 6835 C C . ALA B 1 409 ? 0.687 18.75 26.688 1 98.38 409 ALA B C 1
ATOM 6837 O O . ALA B 1 409 ? 1.376 17.734 26.844 1 98.38 409 ALA B O 1
ATOM 6838 N N . ALA B 1 410 ? 0.684 19.453 25.609 1 98.69 410 ALA B N 1
ATOM 6839 C CA . ALA B 1 410 ? 1.536 19.094 24.469 1 98.69 410 ALA B CA 1
ATOM 6840 C C . ALA B 1 410 ? 3.012 19.219 24.844 1 98.69 410 ALA B C 1
ATOM 6842 O O . ALA B 1 410 ? 3.832 18.406 24.422 1 98.69 410 ALA B O 1
ATOM 6843 N N . ASN B 1 411 ? 3.336 20.297 25.562 1 98.38 411 ASN B N 1
ATOM 6844 C CA . ASN B 1 411 ? 4.711 20.484 26 1 98.38 411 ASN B CA 1
ATOM 6845 C C . ASN B 1 411 ? 5.176 19.328 26.875 1 98.38 411 ASN B C 1
ATOM 6847 O O . ASN B 1 411 ? 6.281 18.812 26.703 1 98.38 411 ASN B O 1
ATOM 6851 N N . TYR B 1 412 ? 4.352 18.922 27.812 1 98.44 412 TYR B N 1
ATOM 6852 C CA . TYR B 1 412 ? 4.695 17.812 28.688 1 98.44 412 TYR B CA 1
ATOM 6853 C C . TYR B 1 412 ? 4.742 16.5 27.922 1 98.44 412 TYR B C 1
ATOM 6855 O O . TYR B 1 412 ? 5.617 15.664 28.172 1 98.44 412 TYR B O 1
ATOM 6863 N N . TYR B 1 413 ? 3.803 16.328 27.047 1 98.75 413 TYR B N 1
ATOM 6864 C CA . TYR B 1 413 ? 3.791 15.125 26.234 1 98.75 413 TYR B CA 1
ATOM 6865 C C . TYR B 1 413 ? 5.047 15.039 25.359 1 98.75 413 TYR B C 1
ATOM 6867 O O . TYR B 1 413 ? 5.586 13.953 25.156 1 98.75 413 TYR B O 1
ATOM 6875 N N . THR B 1 414 ? 5.5 16.141 24.828 1 98.44 414 THR B N 1
ATOM 6876 C CA . THR B 1 414 ? 6.727 16.172 24.047 1 98.44 414 THR B CA 1
ATOM 6877 C C . THR B 1 414 ? 7.926 15.773 24.891 1 98.44 414 THR B C 1
ATOM 6879 O O . THR B 1 414 ? 8.719 14.914 24.484 1 98.44 414 THR B O 1
ATOM 6882 N N . ARG B 1 415 ? 8.047 16.281 26.078 1 97.81 415 ARG B N 1
ATOM 6883 C CA . ARG B 1 415 ? 9.211 16.078 26.922 1 97.81 415 ARG B CA 1
ATOM 6884 C C . ARG B 1 415 ? 9.227 14.68 27.516 1 97.81 415 ARG B C 1
ATOM 6886 O O . ARG B 1 415 ? 10.273 14.031 27.578 1 97.81 415 ARG B O 1
ATOM 6893 N N . PHE B 1 416 ? 8.062 14.18 27.828 1 97.88 416 PHE B N 1
ATOM 6894 C CA . PHE B 1 416 ? 8.062 12.969 28.641 1 97.88 416 PHE B CA 1
ATOM 6895 C C . PHE B 1 416 ? 7.664 11.758 27.797 1 97.88 416 PHE B C 1
ATOM 6897 O O . PHE B 1 416 ? 7.871 10.617 28.219 1 97.88 416 PHE B O 1
ATOM 6904 N N . VAL B 1 417 ? 7.082 11.961 26.672 1 98.38 417 VAL B N 1
ATOM 6905 C CA . VAL B 1 417 ? 6.656 10.82 25.875 1 98.38 417 VAL B CA 1
ATOM 6906 C C . VAL B 1 417 ? 7.348 10.852 24.516 1 98.38 417 VAL B C 1
ATOM 6908 O O . VAL B 1 417 ? 8.148 9.969 24.203 1 98.38 417 VAL B O 1
ATOM 6911 N N . ASP B 1 418 ? 7.109 11.914 23.766 1 98 418 ASP B N 1
ATOM 6912 C CA . ASP B 1 418 ? 7.594 11.984 22.391 1 98 418 ASP B CA 1
ATOM 6913 C C . ASP B 1 418 ? 9.109 11.852 22.328 1 98 418 ASP B C 1
ATOM 6915 O O . ASP B 1 418 ? 9.648 11.023 21.594 1 98 418 ASP B O 1
ATOM 6919 N N . GLU B 1 419 ? 9.836 12.688 23.062 1 97.81 419 GLU B N 1
ATOM 6920 C CA . GLU B 1 419 ? 11.297 12.656 23.062 1 97.81 419 GLU B CA 1
ATOM 6921 C C . GLU B 1 419 ? 11.82 11.32 23.562 1 97.81 419 GLU B C 1
ATOM 6923 O O . GLU B 1 419 ? 12.828 10.812 23.062 1 97.81 419 GLU B O 1
ATOM 6928 N N . ARG B 1 420 ? 11.203 10.75 24.531 1 97.88 420 ARG B N 1
ATOM 6929 C CA . ARG B 1 420 ? 11.602 9.438 25.031 1 97.88 420 ARG B CA 1
ATOM 6930 C C . ARG B 1 420 ? 11.367 8.359 23.969 1 97.88 420 ARG B C 1
ATOM 6932 O O . ARG B 1 420 ? 12.141 7.41 23.859 1 97.88 420 ARG B O 1
ATOM 6939 N N . CYS B 1 421 ? 10.289 8.508 23.266 1 98 421 CYS B N 1
ATOM 6940 C CA . CYS B 1 421 ? 10 7.559 22.203 1 98 421 CYS B CA 1
ATOM 6941 C C . CYS B 1 421 ? 11.039 7.648 21.094 1 98 421 CYS B C 1
ATOM 6943 O O . CYS B 1 421 ? 11.406 6.633 20.5 1 98 421 CYS B O 1
ATOM 6945 N N . ILE B 1 422 ? 11.484 8.82 20.766 1 97 422 ILE B N 1
ATOM 6946 C CA . ILE B 1 422 ? 12.531 9.008 19.781 1 97 422 ILE B CA 1
ATOM 6947 C C . ILE B 1 422 ? 13.812 8.312 20.234 1 97 422 ILE B C 1
ATOM 6949 O O . ILE B 1 422 ? 14.469 7.625 19.453 1 97 422 ILE B O 1
ATOM 6953 N N . LYS B 1 423 ? 14.148 8.445 21.5 1 97.56 423 LYS B N 1
ATOM 6954 C CA . LYS B 1 423 ? 15.328 7.801 22.078 1 97.56 423 LYS B CA 1
ATOM 6955 C C . LYS B 1 423 ? 15.18 6.285 22.062 1 97.56 423 LYS B C 1
ATOM 6957 O O . LYS B 1 423 ? 16.141 5.562 21.766 1 97.56 423 LYS B O 1
ATOM 6962 N N . LEU B 1 424 ? 14.016 5.848 22.391 1 97.44 424 LEU B N 1
ATOM 6963 C CA . LEU B 1 424 ? 13.75 4.41 22.391 1 97.44 424 LEU B CA 1
ATOM 6964 C C . LEU B 1 424 ? 13.891 3.832 20.984 1 97.44 424 LEU B C 1
ATOM 6966 O O . LEU B 1 424 ? 14.391 2.719 20.812 1 97.44 424 LEU B O 1
ATOM 6970 N N . ALA B 1 425 ? 13.398 4.547 20.016 1 97.44 425 ALA B N 1
ATOM 6971 C CA . ALA B 1 425 ? 13.523 4.109 18.625 1 97.44 425 ALA B CA 1
ATOM 6972 C C . ALA B 1 425 ? 14.984 3.992 18.219 1 97.44 425 ALA B C 1
ATOM 6974 O O . ALA B 1 425 ? 15.375 3.035 17.547 1 97.44 425 ALA B O 1
ATOM 6975 N N . LYS B 1 426 ? 15.789 4.938 18.625 1 96.75 426 LYS B N 1
ATOM 6976 C CA . LYS B 1 426 ? 17.219 4.914 18.328 1 96.75 426 LYS B CA 1
ATOM 6977 C C . LYS B 1 426 ? 17.906 3.744 19.031 1 96.75 426 LYS B C 1
ATOM 6979 O O . LYS B 1 426 ? 18.734 3.059 18.438 1 96.75 426 LYS B O 1
ATOM 6984 N N . GLN B 1 427 ? 17.562 3.51 20.297 1 97.12 427 GLN B N 1
ATOM 6985 C CA . GLN B 1 427 ? 18.125 2.396 21.062 1 97.12 427 GLN B CA 1
ATOM 6986 C C . GLN B 1 427 ? 17.75 1.058 20.438 1 97.12 427 GLN B C 1
ATOM 6988 O O . GLN B 1 427 ? 18.547 0.131 20.391 1 97.12 427 GLN B O 1
ATOM 6993 N N . PHE B 1 428 ? 16.547 0.969 20.016 1 96.94 428 PHE B N 1
ATOM 6994 C CA . PHE B 1 428 ? 16.078 -0.247 19.359 1 96.94 428 PHE B CA 1
ATOM 6995 C C . PHE B 1 428 ? 16.891 -0.505 18.094 1 96.94 428 PHE B C 1
ATOM 6997 O O . PHE B 1 428 ? 17.328 -1.632 17.844 1 96.94 428 PHE B O 1
ATOM 7004 N N . ASP B 1 429 ? 17.031 0.531 17.312 1 96.69 429 ASP B N 1
ATOM 7005 C CA . ASP B 1 429 ? 17.812 0.439 16.094 1 96.69 429 ASP B CA 1
ATOM 7006 C C . ASP B 1 429 ? 19.234 -0.025 16.391 1 96.69 429 ASP B C 1
ATOM 7008 O O . ASP B 1 429 ? 19.781 -0.886 15.688 1 96.69 429 ASP B O 1
ATOM 7012 N N . GLN B 1 430 ? 19.859 0.486 17.422 1 96.44 430 GLN B N 1
ATOM 7013 C CA . GLN B 1 430 ? 21.203 0.113 17.828 1 96.44 430 GLN B CA 1
ATOM 7014 C C . GLN B 1 430 ? 21.25 -1.325 18.328 1 96.44 430 GLN B C 1
ATOM 7016 O O . GLN B 1 430 ? 22.219 -2.053 18.062 1 96.44 430 GLN B O 1
ATOM 7021 N N . TRP B 1 431 ? 20.25 -1.674 19 1 95.5 431 TRP B N 1
ATOM 7022 C CA . TRP B 1 431 ? 20.188 -3.018 19.562 1 95.5 431 TRP B CA 1
ATOM 7023 C C . TRP B 1 431 ? 20.078 -4.066 18.469 1 95.5 431 TRP B C 1
ATOM 7025 O O . TRP B 1 431 ? 20.797 -5.062 18.484 1 95.5 431 TRP B O 1
ATOM 7035 N N . VAL B 1 432 ? 19.219 -3.828 17.5 1 95.88 432 VAL B N 1
ATOM 7036 C CA . VAL B 1 432 ? 18.969 -4.836 16.469 1 95.88 432 VAL B CA 1
ATOM 7037 C C . VAL B 1 432 ? 20.125 -4.852 15.477 1 95.88 432 VAL B C 1
ATOM 7039 O O . VAL B 1 432 ? 20.344 -5.855 14.797 1 95.88 432 VAL B O 1
ATOM 7042 N N . SER B 1 433 ? 20.844 -3.73 15.344 1 93.44 433 SER B N 1
ATOM 7043 C CA . SER B 1 433 ? 21.953 -3.637 14.398 1 93.44 433 SER B CA 1
ATOM 7044 C C . SER B 1 433 ? 23.266 -4.035 15.039 1 93.44 433 SER B C 1
ATOM 7046 O O . SER B 1 433 ? 24.297 -4.156 14.359 1 93.44 433 SER B O 1
ATOM 7048 N N . GLY B 1 434 ? 23.359 -4.281 16.281 1 86.19 434 GLY B N 1
ATOM 7049 C CA . GLY B 1 434 ? 24.578 -4.637 17 1 86.19 434 GLY B CA 1
ATOM 7050 C C . GLY B 1 434 ? 25.516 -3.465 17.203 1 86.19 434 GLY B C 1
ATOM 7051 O O . GLY B 1 434 ? 26.719 -3.652 17.391 1 86.19 434 GLY B O 1
ATOM 7052 N N . ALA B 1 435 ? 25.047 -2.309 16.922 1 73.25 435 ALA B N 1
ATOM 7053 C CA . ALA B 1 435 ? 25.891 -1.124 17.078 1 73.25 435 ALA B CA 1
ATOM 7054 C C . ALA B 1 435 ? 25.969 -0.695 18.531 1 73.25 435 ALA B C 1
ATOM 7056 O O . ALA B 1 435 ? 26.562 0.345 18.844 1 73.25 435 ALA B O 1
ATOM 7057 N N . LEU B 1 436 ? 25.484 -1.564 19.5 1 59.88 436 LEU B N 1
ATOM 7058 C CA . LEU B 1 436 ? 25.688 -1.281 20.922 1 59.88 436 LEU B CA 1
ATOM 7059 C C . LEU B 1 436 ? 27.031 -1.852 21.391 1 59.88 436 LEU B C 1
ATOM 7061 O O . LEU B 1 436 ? 27.438 -2.924 20.953 1 59.88 436 LEU B O 1
#

Foldseek 3Di:
DPPLLLLLLLLLVLLQLLLLQVLDPPPDPVLLQDALQDPPNVNNVDPCLAPPNSLSNLNLLSLLLVLLSLLQNVQQVLVLVLVVVPPVVSVLVLVLCLLLVCLLLVQLLLVLLVVLLVCQQCVQFPDDDDCLQAVPDHHVPDVVVSVVVSVVVSVQLCDLPDRDQRCHLNNLSSSSSLSSNLVVVSSVLCVVCSPPDLVVSLVVLVVVLVVCLQLLVSSNNSSSLSNSLSSVVVVVVVVCVVCCVPPCVPPVPPPPPPPPPPCVVLVVLVVLQRVLSNLSSQHPHLDGDPPRNVVVVVHHVNCVSGSSSVSSNSSSVSSSSNVNSCVVDVVNSVVSNDDVSSLSSLLSSLLNSCSSSLCRNPLVVQLQVQLCVVPVDGDDDPPCVVPPPSNVRSSVVSSVVSVVVSSVSSVCCSVPRSVVSSVVSVVVSCVVVVVD/DPPLLLLLLLLLVLLQLLLLLVLDPPPDPVLLQDALQDPPNVNNVDPCLAPPNSLSNLNLLSLLLVLLSLLQNLQQVLVLVLVVVPPVVSVLVLVLCLLLVVLLLVQLLLVLLVVLLVCQQCVLFPDDDDCLQAVPDHHVPDVVVSVVCSVVVSVQLCDLPDRDQRCHLNNLSSSSSLSSNLVVVSSVLCVVCSPPDLVVSLVVLVVVLVVCLQLLVSSNNSSSLSNSLSSVVVVVVVVCVVCCVPPCVPCVPPDDPPPPPPCVVLVVLVVLQRVLSNLSSQHDHLDGDPPRNVVVVVHHVNCVSGSSSVSSNSSSVSSSSNVNSCVVDVVNSVVSNDDVSSLSSLLSSLLNSCSSSLCRNPLVVQLQVQLCVVPVDGDDDPPCVVPVPSNVRSSVVSSVVSVVVSSVSSVCSSVPRSVVSSVVSVVVSCVVVVVD

Radius of gyration: 31.37 Å; Cα contacts (8 Å, |Δi|>4): 1125; chains: 2; bounding box: 69×95×77 Å

Nearest PDB structures (foldseek):
  1xfh-assembly1_A  TM=1.643E-01  e=4.982E-01  Pyrococcus horikoshii OT3
  8w20-assembly1_A  TM=9.950E-02  e=2.437E+00  Streptomyces coelicolor A3(2)
  8qai-assembly2_B  TM=1.380E-01  e=8.413E+00  synthetic construct
  1xfh-assembly1_A  TM=1.454E-01  e=9.233E-01  Pyrococcus horikoshii OT3
  8qai-assembly2_B  TM=1.352E-01  e=8.731E+00  synthetic construct

InterPro domains:
  IPR002656 Acyltransferase 3 domain [PF01757] (5-369)
  IPR050879 Acyltransferase 3 [PTHR23028] (6-427)

pLDDT: mean 89.22, std 14.4, range [32.53, 98.81]